Protein AF-A0A1I8F3T2-F1 (afdb_monomer)

pLDDT: mean 71.95, std 17.11, range [24.33, 94.38]

Structure (mmCIF, N/CA/C/O backbone):
data_AF-A0A1I8F3T2-F1
#
_entry.id   AF-A0A1I8F3T2-F1
#
loop_
_atom_site.group_PDB
_atom_site.id
_atom_site.type_symbol
_atom_site.label_atom_id
_atom_site.label_alt_id
_atom_site.label_comp_id
_atom_site.label_asym_id
_atom_site.label_entity_id
_atom_site.label_seq_id
_atom_site.pdbx_PDB_ins_code
_atom_site.Cartn_x
_atom_site.Cartn_y
_atom_site.Cartn_z
_atom_site.occupancy
_atom_site.B_iso_or_equiv
_atom_site.auth_seq_id
_atom_site.auth_comp_id
_atom_site.auth_asym_id
_atom_site.auth_atom_id
_atom_site.pdbx_PDB_model_num
ATOM 1 N N . MET A 1 1 ? 0.927 20.988 6.258 1.00 30.50 1 MET A N 1
ATOM 2 C CA . MET A 1 1 ? 2.110 20.516 5.510 1.00 30.50 1 MET A CA 1
ATOM 3 C C . MET A 1 1 ? 3.241 20.325 6.501 1.00 30.50 1 MET A C 1
ATOM 5 O O . MET A 1 1 ? 3.658 21.309 7.096 1.00 30.50 1 MET A O 1
ATOM 9 N N . MET A 1 2 ? 3.681 19.088 6.739 1.00 29.77 2 MET A N 1
ATOM 10 C CA . MET A 1 2 ? 4.913 18.841 7.492 1.00 29.77 2 MET A CA 1
ATOM 11 C C . MET A 1 2 ? 6.072 18.813 6.495 1.00 29.77 2 MET A C 1
ATOM 13 O O . MET A 1 2 ? 6.137 17.926 5.651 1.00 29.77 2 MET A O 1
ATOM 17 N N . SER A 1 3 ? 6.959 19.803 6.562 1.00 29.19 3 SER A N 1
ATOM 18 C CA . SER A 1 3 ? 8.202 19.815 5.790 1.00 29.19 3 SER A CA 1
ATOM 19 C C . SER A 1 3 ? 9.204 18.874 6.456 1.00 29.19 3 SER A C 1
ATOM 21 O O . SER A 1 3 ? 9.852 19.240 7.439 1.00 29.19 3 SER A O 1
ATOM 23 N N . TYR A 1 4 ? 9.311 17.646 5.957 1.00 44.00 4 TYR A N 1
ATOM 24 C CA . TYR A 1 4 ? 10.310 16.702 6.444 1.00 44.00 4 TYR A CA 1
ATOM 25 C C . TYR A 1 4 ? 11.671 17.035 5.826 1.00 44.00 4 TYR A C 1
ATOM 27 O O . TYR A 1 4 ? 11.832 16.983 4.609 1.00 44.00 4 TYR A O 1
ATOM 35 N N . ASN A 1 5 ? 12.653 17.378 6.665 1.00 33.34 5 ASN A N 1
ATOM 36 C CA . ASN A 1 5 ? 14.039 17.526 6.224 1.00 33.34 5 ASN A CA 1
ATOM 37 C C . ASN A 1 5 ? 14.576 16.149 5.817 1.00 33.34 5 ASN A C 1
ATOM 39 O O . ASN A 1 5 ? 14.689 15.250 6.649 1.00 33.34 5 ASN A O 1
ATOM 43 N N . ILE A 1 6 ? 14.877 15.995 4.529 1.00 37.78 6 ILE A N 1
ATOM 44 C CA . ILE A 1 6 ? 15.372 14.758 3.926 1.00 37.78 6 ILE A CA 1
ATOM 45 C C . ILE A 1 6 ? 16.873 14.927 3.692 1.00 37.78 6 ILE A C 1
ATOM 47 O O . ILE A 1 6 ? 17.286 15.738 2.864 1.00 37.78 6 ILE A O 1
ATOM 51 N N . GLU A 1 7 ? 17.693 14.169 4.418 1.00 33.91 7 GLU A N 1
ATOM 52 C CA . GLU A 1 7 ? 19.134 14.115 4.161 1.00 33.91 7 GLU A CA 1
ATOM 53 C C . GLU A 1 7 ? 19.408 13.443 2.808 1.00 33.91 7 GLU A C 1
ATOM 55 O O . GLU A 1 7 ? 18.828 12.407 2.471 1.00 33.91 7 GLU A O 1
ATOM 60 N N . ALA A 1 8 ? 20.301 14.039 2.016 1.00 28.94 8 ALA A N 1
ATOM 61 C CA . ALA A 1 8 ? 20.692 13.493 0.725 1.00 28.94 8 ALA A CA 1
ATOM 62 C C . ALA A 1 8 ? 21.594 12.261 0.911 1.00 28.94 8 ALA A C 1
ATOM 64 O O . ALA A 1 8 ? 22.648 12.337 1.544 1.00 28.94 8 ALA A O 1
ATOM 65 N N . ALA A 1 9 ? 21.202 11.131 0.320 1.00 37.97 9 ALA A N 1
ATOM 66 C CA . ALA A 1 9 ? 22.041 9.938 0.280 1.00 37.97 9 ALA A CA 1
ATOM 67 C C . ALA A 1 9 ? 23.307 10.182 -0.576 1.00 37.97 9 ALA A C 1
ATOM 69 O O . ALA A 1 9 ? 23.238 10.897 -1.581 1.00 37.97 9 ALA A O 1
ATOM 70 N N . PRO A 1 10 ? 24.463 9.590 -0.220 1.00 31.69 10 PRO A N 1
ATOM 71 C CA . PRO A 1 10 ? 25.711 9.812 -0.942 1.00 31.69 10 PRO A CA 1
ATOM 72 C C . PRO A 1 10 ? 25.637 9.280 -2.378 1.00 31.69 10 PRO A C 1
ATOM 74 O O . PRO A 1 10 ? 25.272 8.128 -2.620 1.00 31.69 10 PRO A O 1
ATOM 77 N N . VAL A 1 11 ? 26.034 10.120 -3.336 1.00 30.03 11 VAL A N 1
ATOM 78 C CA . VAL A 1 11 ? 26.121 9.755 -4.754 1.00 30.03 11 VAL A CA 1
ATOM 79 C C . VAL A 1 11 ? 27.242 8.735 -4.950 1.00 30.03 11 VAL A C 1
ATOM 81 O O . VAL A 1 11 ? 28.426 9.070 -4.903 1.00 30.03 11 VAL A O 1
ATOM 84 N N . SER A 1 12 ? 26.873 7.484 -5.215 1.00 32.28 12 SER A N 1
ATOM 85 C CA . SER A 1 12 ? 27.817 6.465 -5.670 1.00 32.28 12 SER A CA 1
ATOM 86 C C . SER A 1 12 ? 28.303 6.802 -7.078 1.00 32.28 12 SER A C 1
ATOM 88 O O . SER A 1 12 ? 27.542 6.708 -8.042 1.00 32.28 12 SER A O 1
ATOM 90 N N . LEU A 1 13 ? 29.583 7.159 -7.205 1.00 29.80 13 LEU A N 1
ATOM 91 C CA . LEU A 1 13 ? 30.260 7.321 -8.492 1.00 29.80 13 LEU A CA 1
ATOM 92 C C . LEU A 1 13 ? 30.358 5.963 -9.205 1.00 29.80 13 LEU A C 1
ATOM 94 O O . LEU A 1 13 ? 31.322 5.215 -9.035 1.00 29.80 13 LEU A O 1
ATOM 98 N N . LEU A 1 14 ? 29.346 5.647 -10.016 1.00 34.41 14 LEU A N 1
ATOM 99 C CA . LEU A 1 14 ? 29.395 4.558 -10.987 1.00 34.41 14 LEU A CA 1
ATOM 100 C C . LEU A 1 14 ? 30.423 4.909 -12.063 1.00 34.41 14 LEU A C 1
ATOM 102 O O . LEU A 1 14 ? 30.136 5.617 -13.027 1.00 34.41 14 LEU A O 1
ATOM 106 N N . LEU A 1 15 ? 31.638 4.405 -11.871 1.00 30.75 15 LEU A N 1
ATOM 107 C CA . LEU A 1 15 ? 32.745 4.547 -12.804 1.00 30.75 15 LEU A CA 1
ATOM 108 C C . LEU A 1 15 ? 32.449 3.673 -14.035 1.00 30.75 15 LEU A C 1
ATOM 110 O O . LEU A 1 15 ? 32.841 2.507 -14.094 1.00 30.75 15 LEU A O 1
ATOM 114 N N . LYS A 1 16 ? 31.685 4.224 -14.992 1.00 37.03 16 LYS A N 1
ATOM 115 C CA . LYS A 1 16 ? 31.392 3.576 -16.276 1.00 37.03 16 LYS A CA 1
ATOM 116 C C . LYS A 1 16 ? 32.714 3.292 -16.989 1.00 37.03 16 LYS A C 1
ATOM 118 O O . LYS A 1 16 ? 33.385 4.210 -17.453 1.00 37.03 16 LYS A O 1
ATOM 123 N N . HIS A 1 17 ? 33.088 2.018 -17.073 1.00 39.09 17 HIS A N 1
ATOM 124 C CA . HIS A 1 17 ? 34.163 1.589 -17.955 1.00 39.09 17 HIS A CA 1
ATOM 125 C C . HIS A 1 17 ? 33.608 1.563 -19.375 1.00 39.09 17 HIS A C 1
ATOM 127 O O . HIS A 1 17 ? 33.070 0.543 -19.806 1.00 39.09 17 HIS A O 1
ATOM 133 N N . ASP A 1 18 ? 33.747 2.672 -20.096 1.00 45.06 18 ASP A N 1
ATOM 134 C CA . ASP A 1 18 ? 33.332 2.720 -21.492 1.00 45.06 18 ASP A CA 1
ATOM 135 C C . ASP A 1 18 ? 34.168 1.724 -22.309 1.00 45.06 18 ASP A C 1
ATOM 137 O O . ASP A 1 18 ? 35.405 1.750 -22.296 1.00 45.06 18 ASP A O 1
ATOM 141 N N . ALA A 1 19 ? 33.487 0.743 -22.896 1.00 46.72 19 ALA A N 1
ATOM 142 C CA . ALA A 1 19 ? 34.113 -0.358 -23.621 1.00 46.72 19 ALA A CA 1
ATOM 143 C C . ALA A 1 19 ? 34.176 -0.085 -25.125 1.00 46.72 19 ALA A C 1
ATOM 145 O O . ALA A 1 19 ? 34.980 -0.715 -25.811 1.00 46.72 19 ALA A O 1
ATOM 146 N N . ASP A 1 20 ? 33.368 0.853 -25.628 1.00 57.38 20 ASP A N 1
ATOM 147 C CA . ASP A 1 20 ? 33.432 1.283 -27.015 1.00 57.38 20 ASP A CA 1
ATOM 148 C C . ASP A 1 20 ? 34.204 2.599 -27.131 1.00 57.38 20 ASP A C 1
ATOM 150 O O . ASP A 1 20 ? 33.975 3.558 -26.400 1.00 57.38 20 ASP A O 1
ATOM 154 N N . ARG A 1 21 ? 35.165 2.637 -28.053 1.00 61.03 21 ARG A N 1
ATOM 155 C CA . ARG A 1 21 ? 36.040 3.794 -28.278 1.00 61.03 21 ARG A CA 1
ATOM 156 C C . ARG A 1 21 ? 35.775 4.479 -29.615 1.00 61.03 21 ARG A C 1
ATOM 158 O O . ARG A 1 21 ? 36.643 5.214 -30.072 1.00 61.03 21 ARG A O 1
ATOM 165 N N . ASN A 1 22 ? 34.647 4.190 -30.275 1.00 69.94 22 ASN A N 1
ATOM 166 C CA . ASN A 1 22 ? 34.328 4.651 -31.635 1.00 69.94 22 ASN A CA 1
ATOM 167 C C . ASN A 1 22 ? 35.546 4.554 -32.585 1.00 69.94 22 ASN A C 1
ATOM 169 O O . ASN A 1 22 ? 35.991 5.525 -33.199 1.00 69.94 22 ASN A O 1
ATOM 173 N N . PHE A 1 23 ? 36.172 3.373 -32.606 1.00 74.69 23 PHE A N 1
ATOM 174 C CA . PHE A 1 23 ? 37.331 3.042 -33.444 1.00 74.69 23 PHE A CA 1
ATOM 175 C C . PHE A 1 23 ? 38.596 3.908 -33.258 1.00 74.69 23 PHE A C 1
ATOM 177 O O . PHE A 1 23 ? 39.483 3.882 -34.115 1.00 74.69 23 PHE A O 1
ATOM 184 N N . GLN A 1 24 ? 38.750 4.635 -32.142 1.00 68.19 24 GLN A N 1
ATOM 185 C CA . GLN A 1 24 ? 39.947 5.452 -31.862 1.00 68.19 24 GLN A CA 1
ATOM 186 C C . GLN A 1 24 ? 41.264 4.652 -31.868 1.00 68.19 24 GLN A C 1
ATOM 188 O O . GLN A 1 24 ? 42.308 5.188 -32.234 1.00 68.19 24 GLN A O 1
ATOM 193 N N . ASP A 1 25 ? 41.238 3.365 -31.508 1.00 71.81 25 ASP A N 1
ATOM 194 C CA . ASP A 1 25 ? 42.408 2.478 -31.505 1.00 71.81 25 ASP A CA 1
ATOM 195 C C . ASP A 1 25 ? 42.660 1.766 -32.850 1.00 71.81 25 ASP A C 1
ATOM 197 O O . ASP A 1 25 ? 43.536 0.907 -32.931 1.00 71.81 25 ASP A O 1
ATOM 201 N N . ARG A 1 26 ? 41.960 2.142 -33.935 1.00 70.44 26 ARG A N 1
ATOM 202 C CA . ARG A 1 26 ? 42.141 1.559 -35.285 1.00 70.44 26 ARG A CA 1
ATOM 203 C C . ARG A 1 26 ? 43.595 1.539 -35.771 1.00 70.44 26 ARG A C 1
ATOM 205 O O . ARG A 1 26 ? 43.996 0.617 -36.477 1.00 70.44 26 ARG A O 1
ATOM 212 N N . SER A 1 27 ? 44.403 2.510 -35.345 1.00 67.06 27 SER A N 1
ATOM 213 C CA . SER A 1 27 ? 45.835 2.614 -35.654 1.00 67.06 27 SER A CA 1
ATOM 214 C C . SER A 1 27 ? 46.703 1.508 -35.037 1.00 67.06 27 SER A C 1
ATOM 216 O O . SER A 1 27 ? 47.839 1.332 -35.470 1.00 67.06 27 SER A O 1
ATOM 218 N N . ALA A 1 28 ? 46.195 0.733 -34.072 1.00 66.94 28 ALA A N 1
ATOM 219 C CA . ALA A 1 28 ? 46.887 -0.433 -33.522 1.00 66.94 28 ALA A CA 1
ATOM 220 C C . ALA A 1 28 ? 46.817 -1.668 -34.445 1.00 66.94 28 ALA A C 1
ATOM 222 O O . ALA A 1 28 ? 47.635 -2.578 -34.322 1.00 66.94 28 ALA A O 1
ATOM 223 N N . TYR A 1 29 ? 45.872 -1.703 -35.392 1.00 66.56 29 TYR A N 1
ATOM 224 C CA . TYR A 1 29 ? 45.567 -2.876 -36.220 1.00 66.56 29 TYR A CA 1
ATOM 225 C C . TYR A 1 29 ? 46.053 -2.724 -37.673 1.00 66.56 29 TYR A C 1
ATOM 227 O O . TYR A 1 29 ? 45.332 -3.030 -38.626 1.00 66.56 29 TYR A O 1
ATOM 235 N N . VAL A 1 30 ? 47.295 -2.262 -37.866 1.00 59.56 30 VAL A N 1
ATOM 236 C CA . VAL A 1 30 ? 47.904 -2.066 -39.198 1.00 59.56 30 VAL A CA 1
ATOM 237 C C . VAL A 1 30 ? 48.239 -3.413 -39.850 1.00 59.56 30 VAL A C 1
ATOM 239 O O . VAL A 1 30 ? 49.379 -3.875 -39.823 1.00 59.56 30 VAL A O 1
ATOM 242 N N . VAL A 1 31 ? 47.242 -4.054 -40.469 1.00 56.03 31 VAL A N 1
ATOM 243 C CA . VAL A 1 31 ? 47.400 -5.377 -41.098 1.00 56.03 31 VAL A CA 1
ATOM 244 C C . VAL A 1 31 ? 47.174 -5.339 -42.614 1.00 56.03 31 VAL A C 1
ATOM 246 O O . VAL A 1 31 ? 46.266 -5.952 -43.165 1.00 56.03 31 VAL A O 1
ATOM 249 N N . GLY A 1 32 ? 48.043 -4.602 -43.312 1.00 53.12 32 GLY A N 1
ATOM 250 C CA . GLY A 1 32 ? 48.272 -4.727 -44.762 1.00 53.12 32 GLY A CA 1
ATOM 251 C C . GLY A 1 32 ? 47.170 -4.245 -45.719 1.00 53.12 32 GLY A C 1
ATOM 252 O O . GLY A 1 32 ? 47.426 -4.194 -46.920 1.00 53.12 32 GLY A O 1
ATOM 253 N N . VAL A 1 33 ? 45.980 -3.877 -45.233 1.00 61.19 33 VAL A N 1
ATOM 254 C CA . VAL A 1 33 ? 44.859 -3.391 -46.058 1.00 61.19 33 VAL A CA 1
ATOM 255 C C . VAL A 1 33 ? 44.286 -2.104 -45.455 1.00 61.19 33 VAL A C 1
ATOM 257 O O . VAL A 1 33 ? 43.403 -2.147 -44.604 1.00 61.19 33 VAL A O 1
ATOM 260 N N . ALA A 1 34 ? 44.800 -0.949 -45.894 1.00 67.12 34 ALA A N 1
ATOM 261 C CA . ALA A 1 34 ? 44.433 0.366 -45.347 1.00 67.12 34 ALA A CA 1
ATOM 262 C C . ALA A 1 34 ? 42.936 0.702 -45.484 1.00 67.12 34 ALA A C 1
ATOM 264 O O . ALA A 1 34 ? 42.364 1.307 -44.582 1.00 67.12 34 ALA A O 1
ATOM 265 N N . LYS A 1 35 ? 42.300 0.219 -46.560 1.00 79.06 35 LYS A N 1
ATOM 266 C CA . LYS A 1 35 ? 40.894 0.464 -46.902 1.00 79.06 35 LYS A CA 1
ATOM 267 C C . LYS A 1 35 ? 39.925 0.298 -45.717 1.00 79.06 35 LYS A C 1
ATOM 269 O O . LYS A 1 35 ? 39.103 1.173 -45.485 1.00 79.06 35 LYS A O 1
ATOM 274 N N . TYR A 1 36 ? 40.023 -0.789 -44.947 1.00 78.81 36 TYR A N 1
ATOM 275 C CA . TYR A 1 36 ? 39.078 -1.039 -43.846 1.00 78.81 36 TYR A CA 1
ATOM 276 C C . TYR A 1 36 ? 39.251 -0.061 -42.669 1.00 78.81 36 TYR A C 1
ATOM 278 O O . TYR A 1 36 ? 38.306 0.171 -41.924 1.00 78.81 36 TYR A O 1
ATOM 286 N N . MET A 1 37 ? 40.438 0.542 -42.504 1.00 76.12 37 MET A N 1
ATOM 287 C CA . MET A 1 37 ? 40.661 1.594 -41.502 1.00 76.12 37 MET A CA 1
ATOM 288 C C . MET A 1 37 ? 40.066 2.937 -41.942 1.00 76.12 37 MET A C 1
ATOM 290 O O . MET A 1 37 ? 39.639 3.710 -41.089 1.00 76.12 37 MET A O 1
ATOM 294 N N . GLU A 1 38 ? 40.038 3.208 -43.250 1.00 77.88 38 GLU A N 1
ATOM 295 C CA . GLU A 1 38 ? 39.364 4.372 -43.840 1.00 77.88 38 GLU A CA 1
ATOM 296 C C . GLU A 1 38 ? 37.838 4.206 -43.754 1.00 77.88 38 GLU A C 1
ATOM 298 O O . GLU A 1 38 ? 37.161 5.105 -43.266 1.00 77.88 38 GLU A O 1
ATOM 303 N N . GLU A 1 39 ? 37.302 3.024 -44.085 1.00 77.50 39 GLU A N 1
ATOM 304 C CA . GLU A 1 39 ? 35.877 2.695 -43.891 1.00 77.50 39 GLU A CA 1
ATOM 305 C C . GLU A 1 39 ? 35.458 2.818 -42.411 1.00 77.50 39 GLU A C 1
ATOM 307 O O . GLU A 1 39 ? 34.447 3.451 -42.110 1.00 77.50 39 GLU A O 1
ATOM 312 N N . ALA A 1 40 ? 36.268 2.312 -41.469 1.00 78.81 40 ALA A N 1
ATOM 313 C CA . ALA A 1 40 ? 36.036 2.498 -40.032 1.00 78.81 40 ALA A CA 1
ATOM 314 C C . ALA A 1 40 ? 36.123 3.973 -39.589 1.00 78.81 40 ALA A C 1
ATOM 316 O O . ALA A 1 40 ? 35.465 4.369 -38.628 1.00 78.81 40 ALA A O 1
ATOM 317 N N . ALA A 1 41 ? 36.932 4.796 -40.266 1.00 78.62 41 ALA A N 1
ATOM 318 C CA . ALA A 1 41 ? 37.049 6.221 -39.972 1.00 78.62 41 ALA A CA 1
ATOM 319 C C . ALA A 1 41 ? 35.801 6.997 -40.404 1.00 78.62 41 ALA A C 1
ATOM 321 O O . ALA A 1 41 ? 35.247 7.732 -39.590 1.00 78.62 41 ALA A O 1
ATOM 322 N N . SER A 1 42 ? 35.324 6.777 -41.631 1.00 77.62 42 SER A N 1
ATOM 323 C CA . SER A 1 42 ? 34.076 7.374 -42.116 1.00 77.62 42 SER A CA 1
ATOM 324 C C . SER A 1 42 ? 32.860 6.869 -41.334 1.00 77.62 42 SER A C 1
ATOM 326 O O . SER A 1 42 ? 31.957 7.644 -41.038 1.00 77.62 42 SER A O 1
ATOM 328 N N . HIS A 1 43 ? 32.842 5.598 -40.917 1.00 78.12 43 HIS A N 1
ATOM 329 C CA . HIS A 1 43 ? 31.782 5.079 -40.047 1.00 78.12 43 HIS A CA 1
ATOM 330 C C . HIS A 1 43 ? 31.769 5.771 -38.672 1.00 78.12 43 HIS A C 1
ATOM 332 O O . HIS A 1 43 ? 30.697 6.086 -38.152 1.00 78.12 43 HIS A O 1
ATOM 338 N N . ALA A 1 44 ? 32.942 6.037 -38.086 1.00 77.88 44 ALA A N 1
ATOM 339 C CA . ALA A 1 44 ? 33.048 6.769 -36.823 1.00 77.88 44 ALA A CA 1
ATOM 340 C C . ALA A 1 44 ? 32.496 8.199 -36.940 1.00 77.88 44 ALA A C 1
ATOM 342 O O . ALA A 1 44 ? 31.747 8.635 -36.071 1.00 77.88 44 ALA A O 1
ATOM 343 N N . GLU A 1 45 ? 32.824 8.891 -38.034 1.00 76.94 45 GLU A N 1
ATOM 344 C CA . GLU A 1 45 ? 32.360 10.248 -38.353 1.00 76.94 45 GLU A CA 1
ATOM 345 C C . GLU A 1 45 ? 30.836 10.306 -38.555 1.00 76.94 45 GLU A C 1
ATOM 347 O O . GLU A 1 45 ? 30.161 11.113 -37.918 1.00 76.94 45 GLU A O 1
ATOM 352 N N . MET A 1 46 ? 30.266 9.374 -39.327 1.00 78.12 46 MET A N 1
ATOM 353 C CA . MET A 1 46 ? 28.809 9.239 -39.480 1.00 78.12 46 MET A CA 1
ATOM 354 C C . MET A 1 46 ? 28.105 8.920 -38.151 1.00 78.12 46 MET A C 1
ATOM 356 O O . MET A 1 46 ? 26.977 9.355 -37.930 1.00 78.12 46 MET A O 1
ATOM 360 N N . THR A 1 47 ? 28.765 8.193 -37.245 1.00 79.56 47 THR A N 1
ATOM 361 C CA . THR A 1 47 ? 28.220 7.896 -35.909 1.00 79.56 47 THR A CA 1
ATOM 362 C C . THR A 1 47 ? 28.179 9.147 -35.024 1.00 79.56 47 THR A C 1
ATOM 364 O O . THR A 1 47 ? 27.225 9.314 -34.270 1.00 79.56 47 THR A O 1
ATOM 367 N N . GLU A 1 48 ? 29.161 10.051 -35.122 1.00 79.56 48 GLU A N 1
ATOM 368 C CA . GLU A 1 48 ? 29.100 11.346 -34.423 1.00 79.56 48 GLU A CA 1
ATOM 369 C C . GLU A 1 48 ? 28.031 12.272 -35.032 1.00 79.56 48 GLU A C 1
ATOM 371 O O . GLU A 1 48 ? 27.279 12.886 -34.280 1.00 79.56 48 GLU A O 1
ATOM 376 N N . LEU A 1 49 ? 27.864 12.297 -36.363 1.00 79.75 49 LEU A N 1
ATOM 377 C CA . LEU A 1 49 ? 26.774 13.045 -37.014 1.00 79.75 49 LEU A CA 1
ATOM 378 C C . LEU A 1 49 ? 25.381 12.566 -36.570 1.00 79.75 49 LEU A C 1
ATOM 380 O O . LEU A 1 49 ? 24.485 13.383 -36.374 1.00 79.75 49 LEU A O 1
ATOM 384 N N . LEU A 1 50 ? 25.187 11.257 -36.366 1.00 80.25 50 LEU A N 1
ATOM 385 C CA . LEU A 1 50 ? 23.931 10.727 -35.820 1.00 80.25 50 LEU A CA 1
ATOM 386 C C . LEU A 1 50 ? 23.684 11.176 -34.371 1.00 80.25 50 LEU A C 1
ATOM 388 O O . LEU A 1 50 ? 22.541 11.467 -34.024 1.00 80.25 50 LEU A O 1
ATOM 392 N N . LYS A 1 51 ? 24.728 11.282 -33.537 1.00 80.25 51 LYS A N 1
ATOM 393 C CA . LYS A 1 51 ? 24.600 11.832 -32.175 1.00 80.25 51 LYS A CA 1
ATOM 394 C C . LYS A 1 51 ? 24.260 13.321 -32.196 1.00 80.25 51 LYS A C 1
ATOM 396 O O . LYS A 1 51 ? 23.375 13.737 -31.460 1.00 80.25 51 LYS A O 1
ATOM 401 N N . GLU A 1 52 ? 24.912 14.110 -33.052 1.00 82.06 52 GLU A N 1
ATOM 402 C CA . GLU A 1 52 ? 24.603 15.540 -33.202 1.00 82.06 52 GLU A CA 1
ATOM 403 C C . GLU A 1 52 ? 23.155 15.740 -33.694 1.00 82.06 52 GLU A C 1
ATOM 405 O O . GLU A 1 52 ? 22.420 16.580 -33.174 1.00 82.06 52 GLU A O 1
ATOM 410 N N . GLY A 1 53 ? 22.696 14.902 -34.630 1.00 82.50 53 GLY A N 1
ATOM 411 C CA . GLY A 1 53 ? 21.303 14.875 -35.079 1.00 82.50 53 GLY A CA 1
ATOM 412 C C . GLY A 1 53 ? 20.308 14.549 -33.959 1.00 82.50 53 GLY A C 1
ATOM 413 O O . GLY A 1 53 ? 19.270 15.204 -33.858 1.00 82.50 53 GLY A O 1
ATOM 414 N N . GLU A 1 54 ? 20.637 13.591 -33.089 1.00 80.00 54 GLU A N 1
ATOM 415 C CA . GLU A 1 54 ? 19.845 13.259 -31.897 1.00 80.00 54 GLU A CA 1
ATOM 416 C C . GLU A 1 54 ? 19.800 14.431 -30.898 1.00 80.00 54 GLU A C 1
ATOM 418 O O . GLU A 1 54 ? 18.734 14.745 -30.374 1.00 80.00 54 GLU A O 1
ATOM 423 N N . GLU A 1 55 ? 20.905 15.158 -30.685 1.00 83.44 55 GLU A N 1
ATOM 424 C CA . GLU A 1 55 ? 20.915 16.367 -29.843 1.00 83.44 55 GLU A CA 1
ATOM 425 C C . GLU A 1 55 ? 19.978 17.464 -30.385 1.00 83.44 55 GLU A C 1
ATOM 427 O O . GLU A 1 55 ? 19.257 18.104 -29.609 1.00 83.44 55 GLU A O 1
ATOM 432 N N . TYR A 1 56 ? 19.910 17.654 -31.710 1.00 84.19 56 TYR A N 1
ATOM 433 C CA . TYR A 1 56 ? 18.923 18.552 -32.320 1.00 84.19 56 TYR A CA 1
ATOM 434 C C . TYR A 1 56 ? 17.487 18.009 -32.236 1.00 84.19 56 TYR A C 1
ATOM 436 O O . TYR A 1 56 ? 16.561 18.803 -32.054 1.00 84.19 56 TYR A O 1
ATOM 444 N N . ALA A 1 57 ? 17.275 16.691 -32.316 1.00 81.75 57 ALA A N 1
ATOM 445 C CA . ALA A 1 57 ? 15.958 16.082 -32.120 1.00 81.75 57 ALA A CA 1
ATOM 446 C C . ALA A 1 57 ? 15.444 16.314 -30.687 1.00 81.75 57 ALA A C 1
ATOM 448 O O . ALA A 1 57 ? 14.329 16.813 -30.516 1.00 81.75 57 ALA A O 1
ATOM 449 N N . VAL A 1 58 ? 16.291 16.094 -29.670 1.00 81.94 58 VAL A N 1
ATOM 450 C CA . VAL A 1 58 ? 16.009 16.463 -28.271 1.00 81.94 58 VAL A CA 1
ATOM 451 C C . VAL A 1 58 ? 15.697 17.958 -28.172 1.00 81.94 58 VAL A C 1
ATOM 453 O O . VAL A 1 58 ? 14.694 18.344 -27.572 1.00 81.94 58 VAL A O 1
ATOM 456 N N . MET A 1 59 ? 16.518 18.824 -28.774 1.00 84.94 59 MET A N 1
ATOM 457 C CA . MET A 1 59 ? 16.313 20.275 -28.725 1.00 84.94 59 MET A CA 1
ATOM 458 C C . MET A 1 59 ? 14.942 20.685 -29.280 1.00 84.94 59 MET A C 1
ATOM 460 O O . MET A 1 59 ? 14.284 21.525 -28.674 1.00 84.94 59 MET A O 1
ATOM 464 N N . LEU A 1 60 ? 14.519 20.119 -30.414 1.00 86.19 60 LEU A N 1
ATOM 465 C CA . LEU A 1 60 ? 13.232 20.434 -31.039 1.00 86.19 60 LEU A CA 1
ATOM 466 C C . LEU A 1 60 ? 12.058 19.873 -30.233 1.00 86.19 60 LEU A C 1
ATOM 468 O O . LEU A 1 60 ? 11.089 20.587 -29.992 1.00 86.19 60 LEU A O 1
ATOM 472 N N . TYR A 1 61 ? 12.159 18.622 -29.783 1.00 82.75 61 TYR A N 1
ATOM 473 C CA . TYR A 1 61 ? 11.113 17.954 -29.009 1.00 82.75 61 TYR A CA 1
ATOM 474 C C . TYR A 1 61 ? 10.844 18.630 -27.656 1.00 82.75 61 TYR A C 1
ATOM 476 O O . TYR A 1 61 ? 9.708 18.701 -27.199 1.00 82.75 61 TYR A O 1
ATOM 484 N N . THR A 1 62 ? 11.892 19.164 -27.026 1.00 82.56 62 THR A N 1
ATOM 485 C CA . THR A 1 62 ? 11.818 19.831 -25.714 1.00 82.56 62 THR A CA 1
ATOM 486 C C . THR A 1 62 ? 11.566 21.344 -25.811 1.00 82.56 62 THR A C 1
ATOM 488 O O . THR A 1 62 ? 11.580 22.057 -24.802 1.00 82.56 62 THR A O 1
ATOM 491 N N . TRP A 1 63 ? 11.313 21.862 -27.019 1.00 84.44 63 TRP A N 1
ATOM 492 C CA . TRP A 1 63 ? 11.131 23.290 -27.277 1.00 84.44 63 TRP A CA 1
ATOM 493 C C . TRP A 1 63 ? 9.727 23.786 -26.906 1.00 84.44 63 TRP A C 1
ATOM 495 O O . TRP A 1 63 ? 8.831 23.886 -27.745 1.00 84.44 63 TRP A O 1
ATOM 505 N N . ARG A 1 64 ? 9.542 24.223 -25.657 1.00 83.81 64 ARG A N 1
ATOM 506 C CA . ARG A 1 64 ? 8.341 24.982 -25.265 1.00 83.81 64 ARG A CA 1
ATOM 507 C C . ARG A 1 64 ? 8.435 26.456 -25.684 1.00 83.81 64 ARG A C 1
ATOM 509 O O . ARG A 1 64 ? 9.498 27.076 -25.676 1.00 83.81 64 ARG A O 1
ATOM 516 N N . SER A 1 65 ? 7.297 27.045 -26.051 1.00 85.38 65 SER A N 1
ATOM 517 C CA . SER A 1 65 ? 7.243 28.393 -26.634 1.00 85.38 65 SER A CA 1
ATOM 518 C C . SER A 1 65 ? 7.559 29.525 -25.640 1.00 85.38 65 SER A C 1
ATOM 520 O O . SER A 1 65 ? 6.691 29.990 -24.898 1.00 85.38 65 SER A O 1
ATOM 522 N N . CYS A 1 66 ? 8.788 30.055 -25.692 1.00 83.75 66 CYS A N 1
ATOM 523 C CA . CYS A 1 66 ? 9.193 31.242 -24.926 1.00 83.75 66 CYS A CA 1
ATOM 524 C C . CYS A 1 66 ? 8.328 32.477 -25.241 1.00 83.75 66 CYS A C 1
ATOM 526 O O . CYS A 1 66 ? 8.105 33.314 -24.369 1.00 83.75 66 CYS A O 1
ATOM 528 N N . SER A 1 67 ? 7.803 32.597 -26.467 1.00 83.69 67 SER A N 1
ATOM 529 C CA . SER A 1 67 ? 6.996 33.753 -26.881 1.00 83.69 67 SER A CA 1
ATOM 530 C C . SER A 1 67 ? 5.626 33.817 -26.198 1.00 83.69 67 SER A C 1
ATOM 532 O O . SER A 1 67 ? 5.088 34.912 -26.053 1.00 83.69 67 SER A O 1
ATOM 534 N N . ARG A 1 68 ? 5.087 32.683 -25.717 1.00 84.50 68 ARG A N 1
ATOM 535 C CA . ARG A 1 68 ? 3.871 32.645 -24.879 1.00 84.50 68 ARG A CA 1
ATOM 536 C C . ARG A 1 68 ? 4.118 33.173 -23.455 1.00 84.50 68 ARG A C 1
ATOM 538 O O . ARG A 1 68 ? 3.180 33.660 -22.833 1.00 84.50 68 ARG A O 1
ATOM 545 N N . ALA A 1 69 ? 5.354 33.104 -22.950 1.00 83.00 69 ALA A N 1
ATOM 546 C CA . ALA A 1 69 ? 5.734 33.622 -21.629 1.00 83.00 69 ALA A CA 1
ATOM 547 C C . ALA A 1 69 ? 6.174 35.101 -21.650 1.00 83.00 69 ALA A C 1
ATOM 549 O O . ALA A 1 69 ? 6.157 35.767 -20.614 1.00 83.00 69 ALA A O 1
ATOM 550 N N . LEU A 1 70 ? 6.572 35.625 -22.814 1.00 84.56 70 LEU A N 1
ATOM 551 C CA . LEU A 1 70 ? 6.993 37.018 -22.968 1.00 84.56 70 LEU A CA 1
ATOM 552 C C . LEU A 1 70 ? 5.786 37.981 -23.002 1.00 84.56 70 LEU A C 1
ATOM 554 O O . LEU A 1 70 ? 4.765 37.684 -23.626 1.00 84.56 70 LEU A O 1
ATOM 558 N N . PRO A 1 71 ? 5.884 39.167 -22.370 1.00 83.62 71 PRO A N 1
ATOM 559 C CA . PRO A 1 71 ? 4.790 40.131 -22.338 1.00 83.62 71 PRO A CA 1
ATOM 560 C C . PRO A 1 71 ? 4.542 40.743 -23.724 1.00 83.62 71 PRO A C 1
ATOM 562 O O . PRO A 1 71 ? 5.405 41.409 -24.294 1.00 83.62 71 PRO A O 1
ATOM 565 N N . GLN A 1 72 ? 3.330 40.569 -24.254 1.00 83.88 72 GLN A N 1
ATOM 566 C CA . GLN A 1 72 ? 2.940 41.174 -25.529 1.00 83.88 72 GLN A CA 1
ATOM 567 C C . GLN A 1 72 ? 2.708 42.687 -25.403 1.00 83.88 72 GLN A C 1
ATOM 569 O O . GLN A 1 72 ? 2.054 43.165 -24.471 1.00 83.88 72 GLN A O 1
ATOM 574 N N . ILE A 1 73 ? 3.207 43.436 -26.387 1.00 85.19 73 ILE A N 1
ATOM 575 C CA . ILE A 1 73 ? 3.008 44.885 -26.504 1.00 85.19 73 ILE A CA 1
ATOM 576 C C . ILE A 1 73 ? 1.583 45.149 -26.997 1.00 85.19 73 ILE A C 1
ATOM 578 O O . ILE A 1 73 ? 1.205 44.701 -28.078 1.00 85.19 73 ILE A O 1
ATOM 582 N N . ARG A 1 74 ? 0.791 45.882 -26.209 1.00 82.00 74 ARG A N 1
ATOM 583 C CA . ARG A 1 74 ? -0.638 46.121 -26.492 1.00 82.00 74 ARG A CA 1
ATOM 584 C C . ARG A 1 74 ? -0.890 47.361 -27.348 1.00 82.00 74 ARG A C 1
ATOM 586 O O . ARG A 1 74 ? -1.910 47.438 -28.025 1.00 82.00 74 ARG A O 1
ATOM 593 N N . SER A 1 75 ? 0.014 48.335 -27.310 1.00 82.62 75 SER A N 1
ATOM 594 C CA . SER A 1 75 ? -0.079 49.580 -28.075 1.00 82.62 75 SER A CA 1
ATOM 595 C C . SER A 1 75 ? 1.309 50.170 -28.335 1.00 82.62 75 SER A C 1
ATOM 597 O O . SER A 1 75 ? 2.264 49.912 -27.604 1.00 82.62 75 SER A O 1
ATOM 599 N N . ASN A 1 76 ? 1.437 50.993 -29.379 1.00 79.00 76 ASN A N 1
ATOM 600 C CA . ASN A 1 76 ? 2.708 51.653 -29.698 1.00 79.00 76 ASN A CA 1
ATOM 601 C C . ASN A 1 76 ? 3.128 52.720 -28.672 1.00 79.00 76 ASN A C 1
ATOM 603 O O . ASN A 1 76 ? 4.304 53.065 -28.626 1.00 79.00 76 ASN A O 1
ATOM 607 N N . GLU A 1 77 ? 2.191 53.194 -27.849 1.00 81.56 77 GLU A N 1
ATOM 608 C CA . GLU A 1 77 ? 2.386 54.210 -26.803 1.00 81.56 77 GLU A CA 1
ATOM 609 C C . GLU A 1 77 ? 2.794 53.607 -25.443 1.00 81.56 77 GLU A C 1
ATOM 611 O O . GLU A 1 77 ? 2.942 54.321 -24.453 1.00 81.56 77 GLU A O 1
ATOM 616 N N . GLN A 1 78 ? 2.966 52.284 -25.368 1.00 80.94 78 GLN A N 1
ATOM 617 C CA . GLN A 1 78 ? 3.319 51.578 -24.139 1.00 80.94 78 GLN A CA 1
ATOM 618 C C . GLN A 1 78 ? 4.732 51.960 -23.652 1.00 80.94 78 GLN A C 1
ATOM 620 O O . GLN A 1 78 ? 5.727 51.711 -24.330 1.00 80.94 78 GLN A O 1
ATOM 625 N N . SER A 1 79 ? 4.829 52.526 -22.444 1.00 80.56 79 SER A N 1
ATOM 626 C CA . SER A 1 79 ? 6.064 53.124 -21.905 1.00 80.56 79 SER A CA 1
ATOM 627 C C . SER A 1 79 ? 7.240 52.150 -21.769 1.00 80.56 79 SER A C 1
ATOM 629 O O . SER A 1 79 ? 8.373 52.520 -22.065 1.00 80.56 79 SER A O 1
ATOM 631 N N . ASN A 1 80 ? 6.987 50.896 -21.385 1.00 86.62 80 ASN A N 1
ATOM 632 C CA . ASN A 1 80 ? 8.013 49.854 -21.259 1.00 86.62 80 ASN A CA 1
ATOM 633 C C . ASN A 1 80 ? 8.254 49.050 -22.553 1.00 86.62 80 ASN A C 1
ATOM 635 O O . ASN A 1 80 ? 8.902 48.006 -22.519 1.00 86.62 80 ASN A O 1
ATOM 639 N N . LYS A 1 81 ? 7.775 49.522 -23.715 1.00 86.00 81 LYS A N 1
ATOM 640 C CA . LYS A 1 81 ? 7.975 48.852 -25.014 1.00 86.00 81 LYS A CA 1
ATOM 641 C C . LYS A 1 81 ? 9.455 48.618 -25.348 1.00 86.00 81 LYS A C 1
ATOM 643 O O . LYS A 1 81 ? 9.795 47.552 -25.853 1.00 86.00 81 LYS A O 1
ATOM 648 N N . GLY A 1 82 ? 10.325 49.594 -25.070 1.00 84.50 82 GLY A N 1
ATOM 649 C CA . GLY A 1 82 ? 11.770 49.476 -25.315 1.00 84.50 82 GLY A CA 1
ATOM 650 C C . GLY A 1 82 ? 12.412 48.360 -24.487 1.00 84.50 82 GLY A C 1
ATOM 651 O O . GLY A 1 82 ? 13.057 47.478 -25.044 1.00 84.50 82 GLY A O 1
ATOM 652 N N . GLU A 1 83 ? 12.136 48.350 -23.182 1.00 86.44 83 GLU A N 1
ATOM 653 C CA . GLU A 1 83 ? 12.608 47.328 -22.239 1.00 86.44 83 GLU A CA 1
ATOM 654 C C . GLU A 1 83 ? 12.098 45.925 -22.610 1.00 86.44 83 GLU A C 1
ATOM 656 O O . GLU A 1 83 ? 12.871 44.971 -22.631 1.00 86.44 83 GLU A O 1
ATOM 661 N N . ILE A 1 84 ? 10.817 45.792 -22.982 1.00 86.38 84 ILE A N 1
ATOM 662 C CA . ILE A 1 84 ? 10.250 44.513 -23.438 1.00 86.38 84 ILE A CA 1
ATOM 663 C C . ILE A 1 84 ? 10.987 43.996 -24.678 1.00 86.38 84 ILE A C 1
ATOM 665 O O . ILE A 1 84 ? 11.290 42.805 -24.742 1.00 86.38 84 ILE A O 1
ATOM 669 N N . HIS A 1 85 ? 11.295 44.855 -25.656 1.00 86.94 85 HIS A N 1
ATOM 670 C CA . HIS A 1 85 ? 12.058 44.448 -26.837 1.00 86.94 85 HIS A CA 1
ATOM 671 C C . HIS A 1 85 ? 13.494 44.034 -26.488 1.00 86.94 85 HIS A C 1
ATOM 673 O O . HIS A 1 85 ? 13.941 42.989 -26.957 1.00 86.94 85 HIS A O 1
ATOM 679 N N . GLU A 1 86 ? 14.191 44.801 -25.650 1.00 89.38 86 GLU A N 1
ATOM 680 C CA . GLU A 1 86 ? 15.561 44.503 -25.215 1.00 89.38 86 GLU A CA 1
ATOM 681 C C . GLU A 1 86 ? 15.637 43.150 -24.489 1.00 89.38 86 GLU A C 1
ATOM 683 O O . GLU A 1 86 ? 16.389 42.267 -24.904 1.00 89.38 86 GLU A O 1
ATOM 688 N N . ARG A 1 87 ? 14.761 42.925 -23.500 1.00 86.94 87 ARG A N 1
ATOM 689 C CA . ARG A 1 87 ? 14.653 41.643 -22.781 1.00 86.94 87 ARG A CA 1
ATOM 690 C C . ARG A 1 87 ? 14.195 40.491 -23.677 1.00 86.94 87 ARG A C 1
ATOM 692 O O . ARG A 1 87 ? 14.651 39.366 -23.507 1.00 86.94 87 ARG A O 1
ATOM 699 N N . THR A 1 88 ? 13.328 40.749 -24.658 1.00 88.50 88 THR A N 1
ATOM 700 C CA . THR A 1 88 ? 12.920 39.734 -25.648 1.00 88.50 88 THR A CA 1
ATOM 701 C C . THR A 1 88 ? 14.107 39.282 -26.498 1.00 88.50 88 THR A C 1
ATOM 703 O O . THR A 1 88 ? 14.257 38.085 -26.736 1.00 88.50 88 THR A O 1
ATOM 706 N N . VAL A 1 89 ? 14.966 40.209 -26.935 1.00 89.75 89 VAL A N 1
ATOM 707 C CA . VAL A 1 89 ? 16.186 39.868 -27.681 1.00 89.75 89 VAL A CA 1
ATOM 708 C C . VAL A 1 89 ? 17.171 39.120 -26.784 1.00 89.75 89 VAL A C 1
ATOM 710 O O . VAL A 1 89 ? 17.622 38.051 -27.180 1.00 89.75 89 VAL A O 1
ATOM 713 N N . GLU A 1 90 ? 17.436 39.608 -25.569 1.00 89.50 90 GLU A N 1
ATOM 714 C CA . GLU A 1 90 ? 18.313 38.950 -24.585 1.00 89.50 90 GLU A CA 1
ATOM 715 C C . GLU A 1 90 ? 17.902 37.487 -24.327 1.00 89.50 90 GLU A C 1
ATOM 717 O O . GLU A 1 90 ? 18.744 36.588 -24.355 1.00 89.50 90 GLU A O 1
ATOM 722 N N . VAL A 1 91 ? 16.600 37.232 -24.147 1.00 87.75 91 VAL A N 1
ATOM 723 C CA . VAL A 1 91 ? 16.062 35.883 -23.915 1.00 87.75 91 VAL A CA 1
ATOM 724 C C . VAL A 1 91 ? 16.108 35.015 -25.174 1.00 87.75 91 VAL A C 1
ATOM 726 O O . VAL A 1 91 ? 16.487 33.852 -25.075 1.00 87.75 91 VAL A O 1
ATOM 729 N N . LEU A 1 92 ? 15.725 35.528 -26.352 1.00 90.38 92 LEU A N 1
ATOM 730 C CA . LEU A 1 92 ? 15.580 34.713 -27.570 1.00 90.38 92 LEU A CA 1
ATOM 731 C C . LEU A 1 92 ? 16.878 34.528 -28.373 1.00 90.38 92 LEU A C 1
ATOM 733 O O . LEU A 1 92 ? 17.005 33.532 -29.086 1.00 90.38 92 LEU A O 1
ATOM 737 N N . GLN A 1 93 ? 17.849 35.437 -28.265 1.00 89.50 93 GLN A N 1
ATOM 738 C CA . GLN A 1 93 ? 19.121 35.379 -28.995 1.00 89.50 93 GLN A CA 1
ATOM 739 C C . GLN A 1 93 ? 19.864 34.031 -28.871 1.00 89.50 93 GLN A C 1
ATOM 741 O O . GLN A 1 93 ? 20.228 33.483 -29.916 1.00 89.50 93 GLN A O 1
ATOM 746 N N . PRO A 1 94 ? 20.068 33.430 -27.677 1.00 88.62 94 PRO A N 1
ATOM 747 C CA . PRO A 1 94 ? 20.731 32.125 -27.580 1.00 88.62 94 PRO A CA 1
ATOM 748 C C . PRO A 1 94 ? 19.946 30.993 -28.263 1.00 88.62 94 PRO A C 1
ATOM 750 O O . PRO A 1 94 ? 20.550 30.067 -28.799 1.00 88.62 94 PRO A O 1
ATOM 753 N N . TYR A 1 95 ? 18.613 31.070 -28.304 1.00 86.69 95 TYR A N 1
ATOM 754 C CA . TYR A 1 95 ? 17.768 30.090 -28.994 1.00 86.69 95 TYR A CA 1
ATOM 755 C C . TYR A 1 95 ? 17.805 30.272 -30.518 1.00 86.69 95 TYR A C 1
ATOM 757 O O . TYR A 1 95 ? 17.884 29.290 -31.254 1.00 86.69 95 TYR A O 1
ATOM 765 N N . ALA A 1 96 ? 17.837 31.515 -31.007 1.00 87.56 96 ALA A N 1
ATOM 766 C CA . ALA A 1 96 ? 18.002 31.808 -32.430 1.00 87.56 96 ALA A CA 1
ATOM 767 C C . ALA A 1 96 ? 19.329 31.254 -32.986 1.00 87.56 96 ALA A C 1
ATOM 769 O O . ALA A 1 96 ? 19.351 30.709 -34.089 1.00 87.56 96 ALA A O 1
ATOM 770 N N . VAL A 1 97 ? 20.416 31.311 -32.203 1.00 89.62 97 VAL A N 1
ATOM 771 C CA . VAL A 1 97 ? 21.703 30.684 -32.562 1.00 89.62 97 VAL A CA 1
ATOM 772 C C . VAL A 1 97 ? 21.575 29.160 -32.667 1.00 89.62 97 VAL A C 1
ATOM 774 O O . VAL A 1 97 ? 22.071 28.578 -33.628 1.00 89.62 97 VAL A O 1
ATOM 777 N N . LYS A 1 98 ? 20.857 28.501 -31.747 1.00 87.12 98 LYS A N 1
ATOM 778 C CA . LYS A 1 98 ? 20.615 27.049 -31.828 1.00 87.12 98 LYS A CA 1
ATOM 779 C C . LYS A 1 98 ? 19.847 26.646 -33.097 1.00 87.12 98 LYS A C 1
ATOM 781 O O . LYS A 1 98 ? 20.239 25.693 -33.765 1.00 87.12 98 LYS A O 1
ATOM 786 N N . LEU A 1 99 ? 18.806 27.397 -33.472 1.00 88.25 99 LEU A N 1
ATOM 787 C CA . LEU A 1 99 ? 18.062 27.165 -34.723 1.00 88.25 99 LEU A CA 1
ATOM 788 C C . LEU A 1 99 ? 18.919 27.412 -35.969 1.00 88.25 99 LEU A C 1
ATOM 790 O O . LEU A 1 99 ? 18.793 26.685 -36.951 1.00 88.25 99 LEU A O 1
ATOM 794 N N . MET A 1 100 ? 19.806 28.410 -35.933 1.00 87.38 100 MET A N 1
ATOM 795 C CA . MET A 1 100 ? 20.762 28.655 -37.013 1.00 87.38 100 MET A CA 1
ATOM 796 C C . MET A 1 100 ? 21.720 27.469 -37.190 1.00 87.38 100 MET A C 1
ATOM 798 O O . MET A 1 100 ? 21.958 27.058 -38.323 1.00 87.38 100 MET A O 1
ATOM 802 N N . ASN A 1 101 ? 22.217 26.886 -36.095 1.00 86.38 101 ASN A N 1
ATOM 803 C CA . ASN A 1 101 ? 23.084 25.706 -36.144 1.00 86.38 101 ASN A CA 1
ATOM 804 C C . ASN A 1 101 ? 22.340 24.485 -36.715 1.00 86.38 101 ASN A C 1
ATOM 806 O O . ASN A 1 101 ? 22.827 23.869 -37.660 1.00 86.38 101 ASN A O 1
ATOM 810 N N . PHE A 1 102 ? 21.112 24.213 -36.254 1.00 87.06 102 PHE A N 1
ATOM 811 C CA . PHE A 1 102 ? 20.256 23.161 -36.824 1.00 87.06 102 PHE A CA 1
ATOM 812 C C . PHE A 1 102 ? 19.993 23.360 -38.332 1.00 87.06 102 PHE A C 1
ATOM 814 O O . PHE A 1 102 ? 20.084 22.421 -39.124 1.00 87.06 102 PHE A O 1
ATOM 821 N N . MET A 1 103 ? 19.729 24.600 -38.762 1.00 85.12 103 MET A N 1
ATOM 822 C CA . MET A 1 103 ? 19.520 24.940 -40.175 1.00 85.12 103 MET A CA 1
ATOM 823 C C . MET A 1 103 ? 20.765 24.687 -41.046 1.00 85.12 103 MET A C 1
ATOM 825 O O . MET A 1 103 ? 20.622 24.431 -42.245 1.00 85.12 103 MET A O 1
ATOM 829 N N . LEU A 1 104 ? 21.968 24.782 -40.472 1.00 82.62 104 LEU A N 1
ATOM 830 C CA . LEU A 1 104 ? 23.223 24.440 -41.145 1.00 82.62 104 LEU A CA 1
ATOM 831 C C . LEU A 1 104 ? 23.448 22.921 -41.169 1.00 82.62 104 LEU A C 1
ATOM 833 O O . LEU A 1 104 ? 23.821 22.396 -42.215 1.00 82.62 104 LEU A O 1
ATOM 837 N N . PHE A 1 105 ? 23.147 22.223 -40.069 1.00 81.81 105 PHE A N 1
ATOM 838 C CA . PHE A 1 105 ? 23.280 20.768 -39.940 1.00 81.81 105 PHE A CA 1
ATOM 839 C C . PHE A 1 105 ? 22.442 19.989 -40.971 1.00 81.81 105 PHE A C 1
ATOM 841 O O . PHE A 1 105 ? 22.944 19.072 -41.609 1.00 81.81 105 PHE A O 1
ATOM 848 N N . GLN A 1 106 ? 21.188 20.386 -41.219 1.00 72.25 106 GLN A N 1
ATOM 849 C CA . GLN A 1 106 ? 20.294 19.670 -42.150 1.00 72.25 106 GLN A CA 1
ATOM 850 C C . GLN A 1 106 ? 20.702 19.719 -43.644 1.00 72.25 106 GLN A C 1
ATOM 852 O O . GLN A 1 106 ? 20.028 19.115 -44.475 1.00 72.25 106 GLN A O 1
ATOM 857 N N . LYS A 1 107 ? 21.762 20.449 -44.025 1.00 65.12 107 LYS A N 1
ATOM 858 C CA . LYS A 1 107 ? 22.197 20.632 -45.427 1.00 65.12 107 LYS A CA 1
ATOM 859 C C . LYS A 1 107 ? 23.289 19.645 -45.868 1.00 65.12 107 LYS A C 1
ATOM 861 O O . LYS A 1 107 ? 24.211 20.023 -46.588 1.00 65.12 107 LYS A O 1
ATOM 866 N N . ILE A 1 108 ? 23.209 18.391 -45.430 1.00 63.41 108 ILE A N 1
ATOM 867 C CA . ILE A 1 108 ? 24.143 17.344 -45.864 1.00 63.41 108 ILE A CA 1
ATOM 868 C C . ILE A 1 108 ? 23.702 16.823 -47.239 1.00 63.41 108 ILE A C 1
ATOM 870 O O . ILE A 1 108 ? 22.703 16.112 -47.364 1.00 63.41 108 ILE A O 1
ATOM 874 N N . ASP A 1 109 ? 24.456 17.182 -48.278 1.00 54.31 109 ASP A N 1
ATOM 875 C CA . ASP A 1 109 ? 24.207 16.728 -49.647 1.00 54.31 109 ASP A CA 1
ATOM 876 C C . ASP A 1 109 ? 24.335 15.193 -49.776 1.00 54.31 109 ASP A C 1
ATOM 878 O O . ASP A 1 109 ? 25.229 14.570 -49.206 1.00 54.31 109 ASP A O 1
ATOM 882 N N . SER A 1 110 ? 23.506 14.590 -50.637 1.00 55.28 110 SER A N 1
ATOM 883 C CA . SER A 1 110 ? 23.552 13.168 -51.056 1.00 55.28 110 SER A CA 1
ATOM 884 C C . SER A 1 110 ? 23.003 12.093 -50.094 1.00 55.28 110 SER A C 1
ATOM 886 O O . SER A 1 110 ? 23.192 10.905 -50.364 1.00 55.28 110 SER A O 1
ATOM 888 N N . PHE A 1 111 ? 22.268 12.443 -49.028 1.00 58.75 111 PHE A N 1
ATOM 889 C CA . PHE A 1 111 ? 21.706 11.435 -48.100 1.00 58.75 111 PHE A CA 1
ATOM 890 C C . PHE A 1 111 ? 20.710 10.449 -48.760 1.00 58.75 111 PHE A C 1
ATOM 892 O O . PHE A 1 111 ? 20.611 9.292 -48.347 1.00 58.75 111 PHE A O 1
ATOM 899 N N . GLU A 1 112 ? 19.990 10.880 -49.802 1.00 55.66 112 GLU A N 1
ATOM 900 C CA . GLU A 1 112 ? 18.899 10.121 -50.438 1.00 55.66 112 GLU A CA 1
ATOM 901 C C . GLU A 1 112 ? 19.360 8.784 -51.049 1.00 55.66 112 GLU A C 1
ATOM 903 O O . GLU A 1 112 ? 18.648 7.780 -50.978 1.00 55.66 112 GLU A O 1
ATOM 908 N N . LEU A 1 113 ? 20.577 8.745 -51.604 1.00 56.62 113 LEU A N 1
ATOM 909 C CA . LEU A 1 113 ? 21.163 7.527 -52.176 1.00 56.62 113 LEU A CA 1
ATOM 910 C C . LEU A 1 113 ? 21.539 6.512 -51.086 1.00 56.62 113 LEU A C 1
ATOM 912 O O . LEU A 1 113 ? 21.325 5.313 -51.258 1.00 56.62 113 LEU A O 1
ATOM 916 N N . LEU A 1 114 ? 22.039 6.994 -49.943 1.00 58.72 114 LEU A N 1
ATOM 917 C CA . LEU A 1 114 ? 22.365 6.163 -48.783 1.00 58.72 114 LEU A CA 1
ATOM 918 C C . LEU A 1 114 ? 21.092 5.560 -48.160 1.00 58.72 114 LEU A C 1
ATOM 920 O O . LEU A 1 114 ? 21.071 4.389 -47.778 1.00 58.72 114 LEU A O 1
ATOM 924 N N . PHE A 1 115 ? 20.007 6.338 -48.109 1.00 60.09 115 PHE A N 1
ATOM 925 C CA . PHE A 1 115 ? 18.721 5.916 -47.551 1.00 60.09 115 PHE A CA 1
ATOM 926 C C . PHE A 1 115 ? 18.127 4.695 -48.279 1.00 60.09 115 PHE A C 1
ATOM 928 O O . PHE A 1 115 ? 17.636 3.766 -47.634 1.00 60.09 115 PHE A O 1
ATOM 935 N N . ALA A 1 116 ? 18.241 4.633 -49.610 1.00 58.59 116 ALA A N 1
ATOM 936 C CA . ALA A 1 116 ? 17.766 3.493 -50.397 1.00 58.59 116 ALA A CA 1
ATOM 937 C C . ALA A 1 116 ? 18.526 2.180 -50.097 1.00 58.59 116 ALA A C 1
ATOM 939 O O . ALA A 1 116 ? 17.923 1.103 -50.087 1.00 58.59 116 ALA A O 1
ATOM 940 N N . GLU A 1 117 ? 19.832 2.240 -49.813 1.00 61.09 117 GLU A N 1
ATOM 941 C CA . GLU A 1 117 ? 20.623 1.061 -49.421 1.00 61.09 117 GLU A CA 1
ATOM 942 C C . GLU A 1 117 ? 20.318 0.616 -47.977 1.00 61.09 117 GLU A C 1
ATOM 944 O O . GLU A 1 117 ? 20.194 -0.586 -47.702 1.00 61.09 117 GLU A O 1
ATOM 949 N N . ILE A 1 118 ? 20.101 1.577 -47.069 1.00 65.62 118 ILE A N 1
ATOM 950 C CA . ILE A 1 118 ? 19.674 1.321 -45.684 1.00 65.62 118 ILE A CA 1
ATOM 951 C C . ILE A 1 118 ? 18.330 0.580 -45.659 1.00 65.62 118 ILE A C 1
ATOM 953 O O . ILE A 1 118 ? 18.213 -0.436 -44.973 1.00 65.62 118 ILE A O 1
ATOM 957 N N . LEU A 1 119 ? 17.336 1.016 -46.445 1.00 63.84 119 LEU A N 1
ATOM 958 C CA . LEU A 1 119 ? 16.014 0.376 -46.505 1.00 63.84 119 LEU A CA 1
ATOM 959 C C . LEU A 1 119 ? 16.085 -1.106 -46.907 1.00 63.84 119 LEU A C 1
ATOM 961 O O . LEU A 1 119 ? 15.475 -1.956 -46.256 1.00 63.84 119 LEU A O 1
ATOM 965 N N . ASN A 1 120 ? 16.861 -1.435 -47.944 1.00 66.94 120 ASN A N 1
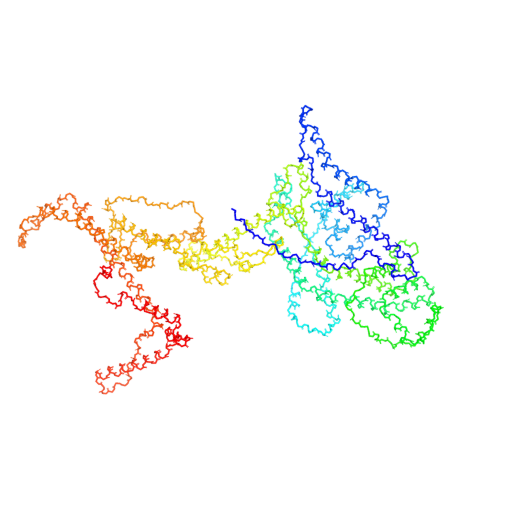ATOM 966 C CA . ASN A 1 120 ? 17.032 -2.820 -48.396 1.00 66.94 120 ASN A CA 1
ATOM 967 C C . ASN A 1 120 ? 17.735 -3.692 -47.339 1.00 66.94 120 ASN A C 1
ATOM 969 O O . ASN A 1 120 ? 17.376 -4.856 -47.142 1.00 66.94 120 ASN A O 1
ATOM 973 N N . THR A 1 121 ? 18.697 -3.118 -46.614 1.00 69.25 121 THR A N 1
ATOM 974 C CA . THR A 1 121 ? 19.394 -3.794 -45.509 1.00 69.25 121 THR A CA 1
ATOM 975 C C . THR A 1 121 ? 18.461 -4.020 -44.313 1.00 69.25 121 THR A C 1
ATOM 977 O O . THR A 1 121 ? 18.452 -5.106 -43.729 1.00 69.25 121 THR A O 1
ATOM 980 N N . ALA A 1 122 ? 17.614 -3.039 -43.992 1.00 67.94 122 ALA A N 1
ATOM 981 C CA . ALA A 1 122 ? 16.673 -3.095 -42.878 1.00 67.94 122 ALA A CA 1
ATOM 982 C C . ALA A 1 122 ? 15.614 -4.204 -43.036 1.00 67.94 122 ALA A C 1
ATOM 984 O O . ALA A 1 122 ? 15.273 -4.881 -42.062 1.00 67.94 122 ALA A O 1
ATOM 985 N N . VAL A 1 123 ? 15.128 -4.447 -44.260 1.00 66.75 123 VAL A N 1
ATOM 986 C CA . VAL A 1 123 ? 14.216 -5.571 -44.554 1.00 66.75 123 VAL A CA 1
ATOM 987 C C . VAL A 1 123 ? 14.891 -6.913 -44.240 1.00 66.75 123 VAL A C 1
ATOM 989 O O . VAL A 1 123 ? 14.330 -7.726 -43.503 1.00 66.75 123 VAL A O 1
ATOM 992 N N . LEU A 1 124 ? 16.127 -7.117 -44.712 1.00 69.94 124 LEU A N 1
ATOM 993 C CA . LEU A 1 124 ? 16.885 -8.349 -44.466 1.00 69.94 124 LEU A CA 1
ATOM 994 C C . LEU A 1 124 ? 17.157 -8.577 -42.969 1.00 69.94 124 LEU A C 1
ATOM 996 O O . LEU A 1 124 ? 17.029 -9.705 -42.483 1.00 69.94 124 LEU A O 1
ATOM 1000 N N . MET A 1 125 ? 17.507 -7.521 -42.226 1.00 70.62 125 MET A N 1
ATOM 1001 C CA . MET A 1 125 ? 17.722 -7.599 -40.776 1.00 70.62 125 MET A CA 1
ATOM 1002 C C . MET A 1 125 ? 16.448 -8.000 -40.022 1.00 70.62 125 MET A C 1
ATOM 1004 O O . MET A 1 125 ? 16.520 -8.768 -39.061 1.00 70.62 125 MET A O 1
ATOM 1008 N N . TYR A 1 126 ? 15.271 -7.551 -40.470 1.00 68.44 126 TYR A N 1
ATOM 1009 C CA . TYR A 1 126 ? 14.005 -7.930 -39.842 1.00 68.44 126 TYR A CA 1
ATOM 1010 C C . TYR A 1 126 ? 13.651 -9.400 -40.080 1.00 68.44 126 TYR A C 1
ATOM 1012 O O . TYR A 1 126 ? 13.406 -10.135 -39.120 1.00 68.44 126 TYR A O 1
ATOM 1020 N N . GLU A 1 127 ? 13.673 -9.851 -41.340 1.00 69.62 127 GLU A N 1
ATOM 1021 C CA . GLU A 1 127 ? 13.344 -11.238 -41.704 1.00 69.62 127 GLU A CA 1
ATOM 1022 C C . GLU A 1 127 ? 14.262 -12.253 -41.002 1.00 69.62 127 GLU A C 1
ATOM 1024 O O . GLU A 1 127 ? 13.817 -13.319 -40.568 1.00 69.62 127 GLU A O 1
ATOM 1029 N N . THR A 1 128 ? 15.539 -11.896 -40.828 1.00 69.38 128 THR A N 1
ATOM 1030 C CA . THR A 1 128 ? 16.549 -12.726 -40.151 1.00 69.38 128 THR A CA 1
ATOM 1031 C C . THR A 1 128 ? 16.606 -12.539 -38.628 1.00 69.38 128 THR A C 1
ATOM 1033 O O . THR A 1 128 ? 17.354 -13.254 -37.962 1.00 69.38 128 THR A O 1
ATOM 1036 N N . LYS A 1 129 ? 15.786 -11.642 -38.055 1.00 69.06 129 LYS A N 1
ATOM 1037 C CA . LYS A 1 129 ? 15.742 -11.294 -36.617 1.00 69.06 129 LYS A CA 1
ATOM 1038 C C . LYS A 1 129 ? 17.075 -10.777 -36.055 1.00 69.06 129 LYS A C 1
ATOM 1040 O O . LYS A 1 129 ? 17.425 -11.049 -34.907 1.00 69.06 129 LYS A O 1
ATOM 1045 N N . GLN A 1 130 ? 17.805 -10.015 -36.861 1.00 73.62 130 GLN A N 1
ATOM 1046 C CA . GLN A 1 130 ? 19.035 -9.319 -36.483 1.00 73.62 130 GLN A CA 1
ATOM 1047 C C . GLN A 1 130 ? 18.706 -7.965 -35.834 1.00 73.62 130 GLN A C 1
ATOM 1049 O O . GLN A 1 130 ? 18.945 -6.906 -36.404 1.00 73.62 130 GLN A O 1
ATOM 1054 N N . TYR A 1 131 ? 18.109 -8.023 -34.642 1.00 71.19 131 TYR A N 1
ATOM 1055 C CA . TYR A 1 131 ? 17.839 -6.879 -33.764 1.00 71.19 131 TYR A CA 1
ATOM 1056 C C . TYR A 1 131 ? 17.718 -7.355 -32.306 1.00 71.19 131 TYR A C 1
ATOM 1058 O O . TYR A 1 131 ? 17.384 -8.518 -32.051 1.00 71.19 131 TYR A O 1
ATOM 1066 N N . VAL A 1 132 ? 17.970 -6.469 -31.342 1.00 67.12 132 VAL A N 1
ATOM 1067 C CA . VAL A 1 132 ? 17.855 -6.756 -29.901 1.00 67.12 132 VAL A CA 1
ATOM 1068 C C . VAL A 1 132 ? 16.887 -5.791 -29.222 1.00 67.12 132 VAL A C 1
ATOM 1070 O O . VAL A 1 132 ? 16.046 -6.231 -28.435 1.00 67.12 132 VAL A O 1
ATOM 1073 N N . PHE A 1 133 ? 16.966 -4.498 -29.534 1.00 69.69 133 PHE A N 1
ATOM 1074 C CA . PHE A 1 133 ? 16.174 -3.465 -28.869 1.00 69.69 133 PHE A CA 1
ATOM 1075 C C . PHE A 1 133 ? 14.795 -3.243 -29.518 1.00 69.69 133 PHE A C 1
ATOM 1077 O O . PHE A 1 133 ? 14.625 -3.459 -30.722 1.00 69.69 133 PHE A O 1
ATOM 1084 N N . PRO A 1 134 ? 13.795 -2.758 -28.750 1.00 64.00 134 PRO A N 1
ATOM 1085 C CA . PRO A 1 134 ? 12.517 -2.315 -29.312 1.00 64.00 134 PRO A CA 1
ATOM 1086 C C . PRO A 1 134 ? 12.690 -1.196 -30.348 1.00 64.00 134 PRO A C 1
ATOM 1088 O O . PRO A 1 134 ? 12.056 -1.238 -31.397 1.00 64.00 134 PRO A O 1
ATOM 1091 N N . SER A 1 135 ? 13.578 -0.233 -30.078 1.00 65.56 135 SER A N 1
ATOM 1092 C CA . SER A 1 135 ? 13.909 0.885 -30.973 1.00 65.56 135 SER A CA 1
ATOM 1093 C C . SER A 1 135 ? 14.472 0.405 -32.311 1.00 65.56 135 SER A C 1
ATOM 1095 O O . SER A 1 135 ? 13.953 0.777 -33.359 1.00 65.56 135 SER A O 1
ATOM 1097 N N . GLU A 1 136 ? 15.460 -0.494 -32.283 1.00 69.50 136 GLU A N 1
ATOM 1098 C CA . GLU A 1 136 ? 16.004 -1.137 -33.486 1.00 69.50 136 GLU A CA 1
ATOM 1099 C C . GLU A 1 136 ? 14.901 -1.833 -34.281 1.00 69.50 136 GLU A C 1
ATOM 1101 O O . GLU A 1 136 ? 14.749 -1.589 -35.470 1.00 69.50 136 GLU A O 1
ATOM 1106 N N . LYS A 1 137 ? 14.072 -2.653 -33.626 1.00 67.50 137 LYS A N 1
ATOM 1107 C CA . LYS A 1 137 ? 12.957 -3.352 -34.277 1.00 67.50 137 LYS A CA 1
ATOM 1108 C C . LYS A 1 137 ? 11.960 -2.385 -34.933 1.00 67.50 137 LYS A C 1
ATOM 1110 O O . LYS A 1 137 ? 11.437 -2.706 -35.999 1.00 67.50 137 LYS A O 1
ATOM 1115 N N . HIS A 1 138 ? 11.688 -1.237 -34.312 1.00 62.94 138 HIS A N 1
ATOM 1116 C CA . HIS A 1 138 ? 10.799 -0.204 -34.855 1.00 62.94 138 HIS A CA 1
ATOM 1117 C C . HIS A 1 138 ? 11.425 0.577 -36.018 1.00 62.94 138 HIS A C 1
ATOM 1119 O O . HIS A 1 138 ? 10.682 1.104 -36.835 1.00 62.94 138 HIS A O 1
ATOM 1125 N N . LEU A 1 139 ? 12.755 0.596 -36.150 1.00 61.06 139 LEU A N 1
ATOM 1126 C CA . LEU A 1 139 ? 13.453 1.149 -37.316 1.00 61.06 139 LEU A CA 1
ATOM 1127 C C . LEU A 1 139 ? 13.348 0.232 -38.555 1.00 61.06 139 LEU A C 1
ATOM 1129 O O . LEU A 1 139 ? 13.498 0.693 -39.686 1.00 61.06 139 LEU A O 1
ATOM 1133 N N . LEU A 1 140 ? 13.088 -1.071 -38.371 1.00 63.47 140 LEU A N 1
ATOM 1134 C CA . LEU A 1 140 ? 13.078 -2.048 -39.465 1.00 63.47 140 LEU A CA 1
ATOM 1135 C C . LEU A 1 140 ? 11.705 -2.155 -40.163 1.00 63.47 140 LEU A C 1
ATOM 1137 O O . LEU A 1 140 ? 10.696 -2.607 -39.608 1.00 63.47 140 LEU A O 1
ATOM 1141 N N . VAL A 1 141 ? 11.712 -1.777 -41.441 1.00 53.12 141 VAL A N 1
ATOM 1142 C CA . VAL A 1 141 ? 10.543 -1.322 -42.212 1.00 53.12 141 VAL A CA 1
ATOM 1143 C C . VAL A 1 141 ? 9.522 -2.411 -42.591 1.00 53.12 141 VAL A C 1
ATOM 1145 O O . VAL A 1 141 ? 8.356 -2.097 -42.827 1.00 53.12 141 VAL A O 1
ATOM 1148 N N . ASP A 1 142 ? 9.871 -3.702 -42.589 1.00 46.16 142 ASP A N 1
ATOM 1149 C CA . ASP A 1 142 ? 8.884 -4.747 -42.936 1.00 46.16 142 ASP A CA 1
ATOM 1150 C C . ASP A 1 142 ? 7.900 -5.073 -41.789 1.00 46.16 142 ASP A C 1
ATOM 1152 O O . ASP A 1 142 ? 6.766 -5.496 -42.029 1.00 46.16 142 ASP A O 1
ATOM 1156 N N . SER A 1 143 ? 8.283 -4.800 -40.533 1.00 45.78 143 SER A N 1
ATOM 1157 C CA . SER A 1 143 ? 7.377 -4.919 -39.373 1.00 45.78 143 SER A CA 1
ATOM 1158 C C . SER A 1 143 ? 6.264 -3.863 -39.407 1.00 45.78 143 SER A C 1
ATOM 1160 O O . SER A 1 143 ? 5.095 -4.135 -39.099 1.00 45.78 143 SER A O 1
ATOM 1162 N N . ILE A 1 144 ? 6.666 -2.676 -39.860 1.00 49.72 144 ILE A N 1
ATOM 1163 C CA . ILE A 1 144 ? 5.931 -1.420 -39.930 1.00 49.72 144 ILE A CA 1
ATOM 1164 C C . ILE A 1 144 ? 4.726 -1.499 -40.884 1.00 49.72 144 ILE A C 1
ATOM 1166 O O . ILE A 1 144 ? 3.678 -0.934 -40.595 1.00 49.72 144 ILE A O 1
ATOM 1170 N N . PHE A 1 145 ? 4.836 -2.212 -42.008 1.00 51.50 145 PHE A N 1
ATOM 1171 C CA . PHE A 1 145 ? 3.758 -2.253 -43.009 1.00 51.50 145 PHE A CA 1
ATOM 1172 C C . PHE A 1 145 ? 2.824 -3.468 -42.901 1.00 51.50 145 PHE A C 1
ATOM 1174 O O . PHE A 1 145 ? 1.788 -3.500 -43.565 1.00 51.50 145 PHE A O 1
ATOM 1181 N N . LYS A 1 146 ? 3.167 -4.484 -42.094 1.00 49.16 146 LYS A N 1
ATOM 1182 C CA . LYS A 1 146 ? 2.418 -5.759 -42.031 1.00 49.16 146 LYS A CA 1
ATOM 1183 C C . LYS A 1 146 ? 1.870 -6.134 -40.653 1.00 49.16 146 LYS A C 1
ATOM 1185 O O . LYS A 1 146 ? 0.929 -6.925 -40.606 1.00 49.16 146 LYS A O 1
ATOM 1190 N N . GLN A 1 147 ? 2.467 -5.661 -39.554 1.00 49.16 147 GLN A N 1
ATOM 1191 C CA . GLN A 1 147 ? 2.144 -6.147 -38.199 1.00 49.16 147 GLN A CA 1
ATOM 1192 C C . GLN A 1 147 ? 1.911 -5.043 -37.159 1.00 49.16 147 GLN A C 1
ATOM 1194 O O . GLN A 1 147 ? 1.111 -5.255 -36.251 1.00 49.16 147 GLN A O 1
ATOM 1199 N N . CYS A 1 148 ? 2.569 -3.885 -37.268 1.00 49.41 148 CYS A N 1
ATOM 1200 C CA . CYS A 1 148 ? 2.377 -2.755 -36.349 1.00 49.41 148 CYS A CA 1
ATOM 1201 C C . CYS A 1 148 ? 1.824 -1.545 -37.112 1.00 49.41 148 CYS A C 1
ATOM 1203 O O . CYS A 1 148 ? 2.561 -0.923 -37.862 1.00 49.41 148 CYS A O 1
ATOM 1205 N N . GLN A 1 149 ? 0.545 -1.201 -36.917 1.00 52.31 149 GLN A N 1
ATOM 1206 C CA . GLN A 1 149 ? -0.086 -0.062 -37.610 1.00 52.31 149 GLN A CA 1
ATOM 1207 C C . GLN A 1 149 ? 0.488 1.300 -37.193 1.00 52.31 149 GLN A C 1
ATOM 1209 O O . GLN A 1 149 ? 0.459 2.243 -37.973 1.00 52.31 149 GLN A O 1
ATOM 1214 N N . VAL A 1 150 ? 0.994 1.400 -35.963 1.00 55.78 150 VAL A N 1
ATOM 1215 C CA . VAL A 1 150 ? 1.555 2.619 -35.377 1.00 55.78 150 VAL A CA 1
ATOM 1216 C C . VAL A 1 150 ? 2.859 2.254 -34.674 1.00 55.78 150 VAL A C 1
ATOM 1218 O O . VAL A 1 150 ? 2.926 1.231 -33.987 1.00 55.78 150 VAL A O 1
ATOM 1221 N N . VAL A 1 151 ? 3.886 3.085 -34.842 1.00 58.12 151 VAL A N 1
ATOM 1222 C CA . VAL A 1 151 ? 5.174 2.984 -34.139 1.00 58.12 151 VAL A CA 1
ATOM 1223 C C . VAL A 1 151 ? 5.551 4.339 -33.539 1.00 58.12 151 VAL A C 1
ATOM 1225 O O . VAL A 1 151 ? 5.083 5.382 -33.998 1.00 58.12 151 VAL A O 1
ATOM 1228 N N . ASN A 1 152 ? 6.382 4.335 -32.496 1.00 65.25 152 ASN A N 1
ATOM 1229 C CA . ASN A 1 152 ? 6.930 5.573 -31.944 1.00 65.25 152 ASN A CA 1
ATOM 1230 C C . ASN A 1 152 ? 7.963 6.156 -32.926 1.00 65.25 152 ASN A C 1
ATOM 1232 O O . ASN A 1 152 ? 8.839 5.418 -33.378 1.00 65.25 152 ASN A O 1
ATOM 1236 N N . LEU A 1 153 ? 7.837 7.445 -33.252 1.00 67.56 153 LEU A N 1
ATOM 1237 C CA . LEU A 1 153 ? 8.801 8.190 -34.060 1.00 67.56 153 LEU A CA 1
ATOM 1238 C C . LEU A 1 153 ? 9.795 8.933 -33.162 1.00 67.56 153 LEU A C 1
ATOM 1240 O O . LEU A 1 153 ? 10.999 8.783 -33.343 1.00 67.56 153 LEU A O 1
ATOM 1244 N N . TYR A 1 154 ? 9.291 9.718 -32.204 1.00 67.62 154 TYR A N 1
ATOM 1245 C CA . TYR A 1 154 ? 10.108 10.415 -31.210 1.00 67.62 154 TYR A CA 1
ATOM 1246 C C . TYR A 1 154 ? 9.260 10.858 -30.006 1.00 67.62 154 TYR A C 1
ATOM 1248 O O . TYR A 1 154 ? 8.258 11.550 -30.180 1.00 67.62 154 TYR A O 1
ATOM 1256 N N . GLY A 1 155 ? 9.657 10.509 -28.779 1.00 70.31 155 GLY A N 1
ATOM 1257 C CA . GLY A 1 155 ? 8.902 10.892 -27.578 1.00 70.31 155 GLY A CA 1
ATOM 1258 C C . GLY A 1 155 ? 7.503 10.263 -27.531 1.00 70.31 155 GLY A C 1
ATOM 1259 O O . GLY A 1 155 ? 7.362 9.042 -27.561 1.00 70.31 155 GLY A O 1
ATOM 1260 N N . ASP A 1 156 ? 6.468 11.105 -27.483 1.00 66.88 156 ASP A N 1
ATOM 1261 C CA . ASP A 1 156 ? 5.048 10.749 -27.644 1.00 66.88 156 ASP A CA 1
ATOM 1262 C C . ASP A 1 156 ? 4.535 10.866 -29.090 1.00 66.88 156 ASP A C 1
ATOM 1264 O O . ASP A 1 156 ? 3.419 10.430 -29.394 1.00 66.88 156 ASP A O 1
ATOM 1268 N N . MET A 1 157 ? 5.336 11.431 -30.000 1.00 66.12 157 MET A N 1
ATOM 1269 C CA . MET A 1 157 ? 4.982 11.531 -31.410 1.00 66.12 157 MET A CA 1
ATOM 1270 C C . MET A 1 157 ? 5.057 10.143 -32.047 1.00 66.12 157 MET A C 1
ATOM 1272 O O . MET A 1 157 ? 6.131 9.582 -32.274 1.00 66.12 157 MET A O 1
ATOM 1276 N N . SER A 1 158 ? 3.890 9.598 -32.374 1.00 66.62 158 SER A N 1
ATOM 1277 C CA . SER A 1 158 ? 3.759 8.340 -33.102 1.00 66.62 158 SER A CA 1
ATOM 1278 C C . SER A 1 158 ? 3.483 8.578 -34.585 1.00 66.62 158 SER A C 1
ATOM 1280 O O . SER A 1 158 ? 2.914 9.596 -34.982 1.00 66.62 158 SER A O 1
ATOM 1282 N N . ILE A 1 159 ? 3.887 7.620 -35.413 1.00 62.38 159 ILE A N 1
ATOM 1283 C CA . ILE A 1 159 ? 3.658 7.621 -36.855 1.00 62.38 159 ILE A CA 1
ATOM 1284 C C . ILE A 1 159 ? 2.915 6.340 -37.244 1.00 62.38 159 ILE A C 1
ATOM 1286 O O . ILE A 1 159 ? 3.275 5.250 -36.799 1.00 62.38 159 ILE A O 1
ATOM 1290 N N . SER A 1 160 ? 1.883 6.470 -38.083 1.00 62.62 160 SER A N 1
ATOM 1291 C CA . SER A 1 160 ? 1.353 5.363 -38.891 1.00 62.62 160 SER A CA 1
ATOM 1292 C C . SER A 1 160 ? 2.113 5.384 -40.214 1.00 62.62 160 SER A C 1
ATOM 1294 O O . SER A 1 160 ? 1.845 6.256 -41.046 1.00 62.62 160 SER A O 1
ATOM 1296 N N . PRO A 1 161 ? 3.114 4.513 -40.439 1.00 60.25 161 PRO A N 1
ATOM 1297 C CA . PRO A 1 161 ? 3.988 4.684 -41.597 1.00 60.25 161 PRO A CA 1
ATOM 1298 C C . PRO A 1 161 ? 3.273 4.326 -42.900 1.00 60.25 161 PRO A C 1
ATOM 1300 O O . PRO A 1 161 ? 3.620 4.853 -43.954 1.00 60.25 161 PRO A O 1
ATOM 1303 N N . PHE A 1 162 ? 2.242 3.476 -42.830 1.00 58.72 162 PHE A N 1
ATOM 1304 C CA . PHE A 1 162 ? 1.357 3.210 -43.958 1.00 58.72 162 PHE A CA 1
ATOM 1305 C C . PHE A 1 162 ? 0.660 4.497 -44.415 1.00 58.72 162 PHE A C 1
ATOM 1307 O O . PHE A 1 162 ? 0.786 4.871 -45.578 1.00 58.72 162 PHE A O 1
ATOM 1314 N N . ASP A 1 163 ? 0.024 5.232 -43.500 1.00 60.50 163 ASP A N 1
ATOM 1315 C CA . ASP A 1 163 ? -0.684 6.476 -43.831 1.00 60.50 163 ASP A CA 1
ATOM 1316 C C . ASP A 1 163 ? 0.269 7.644 -44.143 1.00 60.50 163 ASP A C 1
ATOM 1318 O O . ASP A 1 163 ? -0.077 8.563 -44.888 1.00 60.50 163 ASP A O 1
ATOM 1322 N N . ALA A 1 164 ? 1.477 7.630 -43.572 1.00 60.41 164 ALA A N 1
ATOM 1323 C CA . ALA A 1 164 ? 2.469 8.684 -43.755 1.00 60.41 164 ALA A CA 1
ATOM 1324 C C . ALA A 1 164 ? 3.279 8.552 -45.055 1.00 60.41 164 ALA A C 1
ATOM 1326 O O . ALA A 1 164 ? 3.537 9.574 -45.688 1.00 60.41 164 ALA A O 1
ATOM 1327 N N . TYR A 1 165 ? 3.659 7.332 -45.455 1.00 66.38 165 TYR A N 1
ATOM 1328 C CA . TYR A 1 165 ? 4.561 7.094 -46.591 1.00 66.38 165 TYR A CA 1
ATOM 1329 C C . TYR A 1 165 ? 3.909 6.352 -47.762 1.00 66.38 165 TYR A C 1
ATOM 1331 O O . TYR A 1 165 ? 4.191 6.680 -48.910 1.00 66.38 165 TYR A O 1
ATOM 1339 N N . VAL A 1 166 ? 3.040 5.366 -47.508 1.00 63.09 166 VAL A N 1
ATOM 1340 C CA . VAL A 1 166 ? 2.451 4.535 -48.577 1.00 63.09 166 VAL A CA 1
ATOM 1341 C C . VAL A 1 166 ? 1.177 5.171 -49.123 1.00 63.09 166 VAL A C 1
ATOM 1343 O O . VAL A 1 166 ? 1.095 5.427 -50.321 1.00 63.09 166 VAL A O 1
ATOM 1346 N N . ALA A 1 167 ? 0.219 5.517 -48.260 1.00 60.00 167 ALA A N 1
ATOM 1347 C CA . ALA A 1 167 ? -1.065 6.094 -48.663 1.00 60.00 167 ALA A CA 1
ATOM 1348 C C . ALA A 1 167 ? -0.951 7.494 -49.298 1.00 60.00 167 ALA A C 1
ATOM 1350 O O . ALA A 1 167 ? -1.859 7.923 -50.004 1.00 60.00 167 ALA A O 1
ATOM 1351 N N . LYS A 1 168 ? 0.163 8.195 -49.048 1.00 64.69 168 LYS A N 1
ATOM 1352 C CA . LYS A 1 168 ? 0.512 9.491 -49.656 1.00 64.69 168 LYS A CA 1
ATOM 1353 C C . LYS A 1 168 ? 1.448 9.375 -50.864 1.00 64.69 168 LYS A C 1
ATOM 1355 O O . LYS A 1 168 ? 1.835 10.403 -51.406 1.00 64.69 168 LYS A O 1
ATOM 1360 N N . SER A 1 169 ? 1.846 8.166 -51.263 1.00 68.94 169 SER A N 1
ATOM 1361 C CA . SER A 1 169 ? 2.677 7.977 -52.455 1.00 68.94 169 SER A CA 1
ATOM 1362 C C . SER A 1 169 ? 1.841 8.087 -53.731 1.00 68.94 169 SER A C 1
ATOM 1364 O O . SER A 1 169 ? 0.718 7.585 -53.787 1.00 68.94 169 SER A O 1
ATOM 1366 N N . ASP A 1 170 ? 2.419 8.671 -54.782 1.00 65.19 170 ASP A N 1
ATOM 1367 C CA . ASP A 1 170 ? 1.752 8.904 -56.076 1.00 65.19 170 ASP A CA 1
ATOM 1368 C C . ASP A 1 170 ? 1.312 7.615 -56.810 1.00 65.19 170 ASP A C 1
ATOM 1370 O O . ASP A 1 170 ? 0.643 7.678 -57.841 1.00 65.19 170 ASP A O 1
ATOM 1374 N N . PHE A 1 171 ? 1.692 6.439 -56.296 1.00 63.81 171 PHE A N 1
ATOM 1375 C CA . PHE A 1 171 ? 1.499 5.126 -56.921 1.00 63.81 171 PHE A CA 1
ATOM 1376 C C . PHE A 1 171 ? 0.604 4.170 -56.109 1.00 63.81 171 PHE A C 1
ATOM 1378 O O . PHE A 1 171 ? 0.502 2.992 -56.456 1.00 63.81 171 PHE A O 1
ATOM 1385 N N . TYR A 1 172 ? -0.019 4.630 -55.019 1.00 53.72 172 TYR A N 1
ATOM 1386 C CA . TYR A 1 172 ? -0.837 3.780 -54.150 1.00 53.72 172 TYR A CA 1
ATOM 1387 C C . TYR A 1 172 ? -2.327 3.784 -54.533 1.00 53.72 172 TYR A C 1
ATOM 1389 O O . TYR A 1 172 ? -2.998 4.811 -54.454 1.00 53.72 172 TYR A O 1
ATOM 1397 N N . GLU A 1 173 ? -2.872 2.604 -54.854 1.00 42.75 173 GLU A N 1
ATOM 1398 C CA . GLU A 1 173 ? -4.321 2.369 -54.922 1.00 42.75 173 GLU A CA 1
ATOM 1399 C C . GLU A 1 173 ? -4.826 1.587 -53.691 1.00 42.75 173 GLU A C 1
ATOM 1401 O O . GLU A 1 173 ? -4.215 0.586 -53.292 1.00 42.75 173 GLU A O 1
ATOM 1406 N N . PRO A 1 174 ? -5.965 1.983 -53.089 1.00 43.41 174 PRO A N 1
ATOM 1407 C CA . PRO A 1 174 ? -6.487 1.345 -51.887 1.00 43.41 174 PRO A CA 1
ATOM 1408 C C . PRO A 1 174 ? -7.075 -0.044 -52.174 1.00 43.41 174 PRO A C 1
ATOM 1410 O O . PRO A 1 174 ? -8.163 -0.180 -52.735 1.00 43.41 174 PRO A O 1
ATOM 1413 N N . SER A 1 175 ? -6.390 -1.088 -51.702 1.00 36.81 175 SER A N 1
ATOM 1414 C CA . SER A 1 175 ? -6.890 -2.469 -51.687 1.00 36.81 175 SER A CA 1
ATOM 1415 C C . SER A 1 175 ? -7.097 -2.973 -50.251 1.00 36.81 175 SER A C 1
ATOM 1417 O O . SER A 1 175 ? -6.423 -2.557 -49.310 1.00 36.81 175 SER A O 1
ATOM 1419 N N . ALA A 1 176 ? -8.113 -3.816 -50.053 1.00 32.94 176 ALA A N 1
ATOM 1420 C CA . ALA A 1 176 ? -8.717 -4.008 -48.737 1.00 32.94 176 ALA A CA 1
ATOM 1421 C C . ALA A 1 176 ? -7.918 -4.914 -47.776 1.00 32.94 176 ALA A C 1
ATOM 1423 O O . ALA A 1 176 ? -7.751 -6.103 -48.027 1.00 32.94 176 ALA A O 1
ATOM 1424 N N . GLY A 1 177 ? -7.571 -4.350 -46.613 1.00 33.25 177 GLY A N 1
ATOM 1425 C CA . GLY A 1 177 ? -7.663 -4.986 -45.290 1.00 33.25 177 GLY A CA 1
ATOM 1426 C C . GLY A 1 177 ? -6.793 -6.215 -44.982 1.00 33.25 177 GLY A C 1
ATOM 1427 O O . GLY A 1 177 ? -7.058 -7.328 -45.434 1.00 33.25 177 GLY A O 1
ATOM 1428 N N . ARG A 1 178 ? -5.856 -6.061 -44.036 1.00 29.53 178 ARG A N 1
ATOM 1429 C CA . ARG A 1 178 ? -5.261 -7.178 -43.279 1.00 29.53 178 ARG A CA 1
ATOM 1430 C C . ARG A 1 178 ? -5.299 -6.909 -41.776 1.00 29.53 178 ARG A C 1
ATOM 1432 O O . ARG A 1 178 ? -5.125 -5.780 -41.337 1.00 29.53 178 ARG A O 1
ATOM 1439 N N . SER A 1 179 ? -5.510 -7.975 -41.008 1.00 28.66 179 SER A N 1
ATOM 1440 C CA . SER A 1 179 ? -5.485 -8.002 -39.542 1.00 28.66 179 SER A CA 1
ATOM 1441 C C . SER A 1 179 ? -4.562 -9.133 -39.082 1.00 28.66 179 SER A C 1
ATOM 1443 O O . SER A 1 179 ? -4.487 -10.170 -39.747 1.00 28.66 179 SER A O 1
ATOM 1445 N N . VAL A 1 180 ? -3.846 -8.934 -37.972 1.00 26.06 180 VAL A N 1
ATOM 1446 C CA . VAL A 1 180 ? -2.922 -9.916 -37.384 1.00 26.06 180 VAL A CA 1
ATOM 1447 C C . VAL A 1 180 ? -3.096 -9.921 -35.864 1.00 26.06 180 VAL A C 1
ATOM 1449 O O . VAL A 1 180 ? -3.138 -8.867 -35.239 1.00 26.06 180 VAL A O 1
ATOM 1452 N N . ALA A 1 181 ? -3.192 -11.113 -35.270 1.00 24.33 181 ALA A N 1
ATOM 1453 C CA . ALA A 1 181 ? -3.343 -11.306 -33.828 1.00 24.33 181 ALA A CA 1
ATOM 1454 C C . ALA A 1 181 ? -1.999 -11.619 -33.142 1.00 24.33 181 ALA A C 1
ATOM 1456 O O . ALA A 1 181 ? -1.130 -12.264 -33.732 1.00 24.33 181 ALA A O 1
ATOM 1457 N N . ALA A 1 182 ? -1.854 -11.222 -31.875 1.00 26.30 182 ALA A N 1
ATOM 1458 C CA . ALA A 1 182 ? -0.681 -11.515 -31.047 1.00 26.30 182 ALA A CA 1
ATOM 1459 C C . ALA A 1 182 ? -0.917 -12.703 -30.091 1.00 26.30 182 ALA A C 1
ATOM 1461 O O . ALA A 1 182 ? -2.029 -12.930 -29.617 1.00 26.30 182 ALA A O 1
ATOM 1462 N N . VAL A 1 183 ? 0.150 -13.450 -29.779 1.00 26.33 183 VAL A N 1
ATOM 1463 C CA . VAL A 1 183 ? 0.143 -14.612 -28.868 1.00 26.33 183 VAL A CA 1
ATOM 1464 C C . VAL A 1 183 ? 1.294 -14.487 -27.864 1.00 26.33 183 VAL A C 1
ATOM 1466 O O . VAL A 1 183 ? 2.426 -14.214 -28.258 1.00 26.33 183 VAL A O 1
ATOM 1469 N N . ALA A 1 184 ? 1.033 -14.750 -26.579 1.00 28.14 184 ALA A N 1
ATOM 1470 C CA . ALA A 1 184 ? 2.036 -14.757 -25.507 1.00 28.14 184 ALA A CA 1
ATOM 1471 C C . ALA A 1 184 ? 1.982 -16.063 -24.687 1.00 28.14 184 ALA A C 1
ATOM 1473 O O . ALA A 1 184 ? 0.911 -16.644 -24.521 1.00 28.14 184 ALA A O 1
ATOM 1474 N N . THR A 1 185 ? 3.124 -16.540 -24.163 1.00 37.59 185 THR A N 1
ATOM 1475 C CA . THR A 1 185 ? 3.194 -17.750 -23.308 1.00 37.59 185 THR A CA 1
ATOM 1476 C C . THR A 1 185 ? 4.267 -17.674 -22.196 1.00 37.59 185 THR A C 1
ATOM 1478 O O . THR A 1 185 ? 5.261 -16.963 -22.347 1.00 37.59 185 THR A O 1
ATOM 1481 N N . PRO A 1 186 ? 4.119 -18.409 -21.065 1.00 37.34 186 PRO A N 1
ATOM 1482 C CA . PRO A 1 186 ? 4.724 -18.024 -19.774 1.00 37.34 186 PRO A CA 1
ATOM 1483 C C . PRO A 1 186 ? 6.082 -18.678 -19.414 1.00 37.34 186 PRO A C 1
ATOM 1485 O O . PRO A 1 186 ? 6.435 -18.771 -18.239 1.00 37.34 186 PRO A O 1
ATOM 1488 N N . SER A 1 187 ? 6.856 -19.199 -20.376 1.00 44.69 187 SER A N 1
ATOM 1489 C CA . SER A 1 187 ? 7.887 -20.220 -20.071 1.00 44.69 187 SER A CA 1
ATOM 1490 C C . SER A 1 187 ? 9.130 -19.750 -19.287 1.00 44.69 187 SER A C 1
ATOM 1492 O O . SER A 1 187 ? 9.827 -20.586 -18.714 1.00 44.69 187 SER A O 1
ATOM 1494 N N . LEU A 1 188 ? 9.462 -18.452 -19.292 1.00 45.28 188 LEU A N 1
ATOM 1495 C CA . LEU A 1 188 ? 10.796 -17.968 -18.887 1.00 45.28 188 LEU A CA 1
ATOM 1496 C C . LEU A 1 188 ? 11.015 -17.964 -17.360 1.00 45.28 188 LEU A C 1
ATOM 1498 O O . LEU A 1 188 ? 12.091 -18.326 -16.885 1.00 45.28 188 LEU A O 1
ATOM 1502 N N . MET A 1 189 ? 9.984 -17.611 -16.585 1.00 40.69 189 MET A N 1
ATOM 1503 C CA . MET A 1 189 ? 10.079 -17.465 -15.123 1.00 40.69 189 MET A CA 1
ATOM 1504 C C . MET A 1 189 ? 10.427 -18.783 -14.413 1.00 40.69 189 MET A C 1
ATOM 1506 O O . MET A 1 189 ? 11.189 -18.787 -13.448 1.00 40.69 189 MET A O 1
ATOM 1510 N N . SER A 1 190 ? 9.922 -19.918 -14.914 1.00 48.88 190 SER A N 1
ATOM 1511 C CA . SER A 1 190 ? 10.213 -21.243 -14.344 1.00 48.88 190 SER A CA 1
ATOM 1512 C C . SER A 1 190 ? 11.667 -21.677 -14.568 1.00 48.88 190 SER A C 1
ATOM 1514 O O . SER A 1 190 ? 12.239 -22.380 -13.734 1.00 48.88 190 SER A O 1
ATOM 1516 N N . GLU A 1 191 ? 12.287 -21.257 -15.675 1.00 47.41 191 GLU A N 1
ATOM 1517 C CA . GLU A 1 191 ? 13.679 -21.598 -15.980 1.00 47.41 191 GLU A CA 1
ATOM 1518 C C . GLU A 1 191 ? 14.668 -20.723 -15.194 1.00 47.41 191 GLU A C 1
ATOM 1520 O O . GLU A 1 191 ? 15.658 -21.242 -14.675 1.00 47.41 191 GLU A O 1
ATOM 1525 N N . LEU A 1 192 ? 14.360 -19.432 -15.017 1.00 47.06 192 LEU A N 1
ATOM 1526 C CA . LEU A 1 192 ? 15.131 -18.525 -14.158 1.00 47.06 192 LEU A CA 1
ATOM 1527 C C . LEU A 1 192 ? 15.104 -18.978 -12.688 1.00 47.06 192 LEU A C 1
ATOM 1529 O O . LEU A 1 192 ? 16.164 -19.165 -12.092 1.00 47.06 192 LEU A O 1
ATOM 1533 N N . ALA A 1 193 ? 13.919 -19.260 -12.132 1.00 47.25 193 ALA A N 1
ATOM 1534 C CA . ALA A 1 193 ? 13.760 -19.666 -10.729 1.00 47.25 193 ALA A CA 1
ATOM 1535 C C . ALA A 1 193 ? 14.505 -20.970 -10.367 1.00 47.25 193 ALA A C 1
ATOM 1537 O O . ALA A 1 193 ? 14.974 -21.140 -9.241 1.00 47.25 193 ALA A O 1
ATOM 1538 N N . LYS A 1 194 ? 14.656 -21.898 -11.325 1.00 53.34 194 LYS A N 1
ATOM 1539 C CA . LYS A 1 194 ? 15.451 -23.126 -11.140 1.00 53.34 194 LYS A CA 1
ATOM 1540 C C . LYS A 1 194 ? 16.956 -22.857 -11.070 1.00 53.34 194 LYS A C 1
ATOM 1542 O O . LYS A 1 194 ? 17.668 -23.622 -10.427 1.00 53.34 194 LYS A O 1
ATOM 1547 N N . ARG A 1 195 ? 17.444 -21.794 -11.719 1.00 49.84 195 ARG A N 1
ATOM 1548 C CA . ARG A 1 195 ? 18.876 -21.456 -11.795 1.00 49.84 195 ARG A CA 1
ATOM 1549 C C . ARG A 1 195 ? 19.315 -20.463 -10.712 1.00 49.84 195 ARG A C 1
ATOM 1551 O O . ARG A 1 195 ? 20.449 -20.560 -10.262 1.00 49.84 195 ARG A O 1
ATOM 1558 N N . THR A 1 196 ? 18.429 -19.596 -10.213 1.00 47.75 196 THR A N 1
ATOM 1559 C CA . THR A 1 196 ? 18.706 -18.726 -9.047 1.00 47.75 196 THR A CA 1
ATOM 1560 C C . THR A 1 196 ? 18.862 -19.493 -7.730 1.00 47.75 196 THR A C 1
ATOM 1562 O O . THR A 1 196 ? 19.445 -18.968 -6.787 1.00 47.75 196 THR A O 1
ATOM 1565 N N . ASN A 1 197 ? 18.361 -20.732 -7.658 1.00 41.50 197 ASN A N 1
ATOM 1566 C CA . ASN A 1 197 ? 18.490 -21.609 -6.488 1.00 41.50 197 ASN A CA 1
ATOM 1567 C C . ASN A 1 197 ? 19.787 -22.445 -6.474 1.00 41.50 197 ASN A C 1
ATOM 1569 O O . ASN A 1 197 ? 20.014 -23.207 -5.532 1.00 41.50 197 ASN A O 1
ATOM 1573 N N . LEU A 1 198 ? 20.658 -22.305 -7.480 1.00 36.44 198 LEU A N 1
ATOM 1574 C CA . LEU A 1 198 ? 22.041 -22.769 -7.367 1.00 36.44 198 LEU A CA 1
ATOM 1575 C C . LEU A 1 198 ? 22.753 -21.875 -6.346 1.00 36.44 198 LEU A C 1
ATOM 1577 O O . LEU A 1 198 ? 22.828 -20.661 -6.525 1.00 36.44 198 LEU A O 1
ATOM 1581 N N . LYS A 1 199 ? 23.241 -22.479 -5.255 1.00 29.92 199 LYS A N 1
ATOM 1582 C CA . LYS A 1 199 ? 23.929 -21.760 -4.172 1.00 29.92 199 LYS A CA 1
ATOM 1583 C C . LYS A 1 199 ? 25.031 -20.850 -4.740 1.00 29.92 199 LYS A C 1
ATOM 1585 O O . LYS A 1 199 ? 25.785 -21.310 -5.598 1.00 29.92 199 LYS A O 1
ATOM 1590 N N . PRO A 1 200 ? 25.250 -19.645 -4.178 1.00 34.59 200 PRO A N 1
ATOM 1591 C CA . PRO A 1 200 ? 26.413 -18.807 -4.481 1.00 34.59 200 PRO A CA 1
ATOM 1592 C C . PRO A 1 200 ? 27.715 -19.364 -3.862 1.00 34.59 200 PRO A C 1
ATOM 1594 O O . PRO A 1 200 ? 28.594 -18.615 -3.455 1.00 34.59 200 PRO A O 1
ATOM 1597 N N . THR A 1 201 ? 27.848 -20.690 -3.786 1.00 33.53 201 THR A N 1
ATOM 1598 C CA . THR A 1 201 ? 29.085 -21.409 -3.474 1.00 33.53 201 THR A CA 1
ATOM 1599 C C . THR A 1 201 ? 29.710 -21.891 -4.778 1.00 33.53 201 THR A C 1
ATOM 1601 O O . THR A 1 201 ? 29.824 -23.090 -5.023 1.00 33.53 201 THR A O 1
ATOM 1604 N N . VAL A 1 202 ? 30.092 -20.938 -5.630 1.00 38.59 202 VAL A N 1
ATOM 1605 C CA . VAL A 1 202 ? 31.24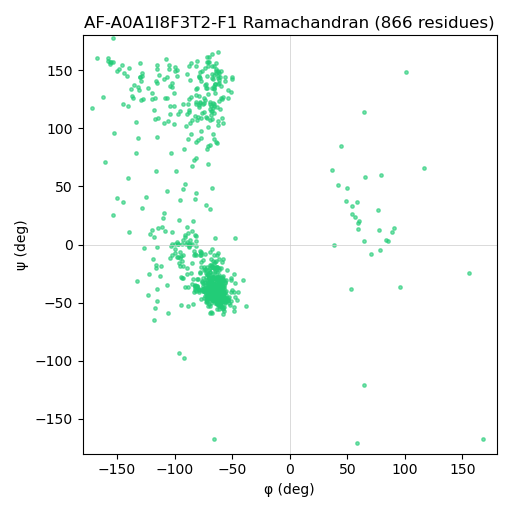0 -21.149 -6.513 1.00 38.59 202 VAL A CA 1
ATOM 1606 C C . VAL A 1 202 ? 32.445 -20.761 -5.673 1.00 38.59 202 VAL A C 1
ATOM 1608 O O . VAL A 1 202 ? 32.636 -19.585 -5.367 1.00 38.59 202 VAL A O 1
ATOM 1611 N N . GLU A 1 203 ? 33.217 -21.756 -5.247 1.00 35.25 203 GLU A N 1
ATOM 1612 C CA . GLU A 1 203 ? 34.516 -21.522 -4.620 1.00 35.25 203 GLU A CA 1
ATOM 1613 C C . GLU A 1 203 ? 35.355 -20.645 -5.557 1.00 35.25 203 GLU A C 1
ATOM 1615 O O . GLU A 1 203 ? 35.517 -20.981 -6.737 1.00 35.25 203 GLU A O 1
ATOM 1620 N N . GLN A 1 204 ? 35.866 -19.521 -5.043 1.00 36.12 204 GLN A N 1
ATOM 1621 C CA . GLN A 1 204 ? 36.760 -18.621 -5.774 1.00 36.12 204 GLN A CA 1
ATOM 1622 C C . GLN A 1 204 ? 38.057 -19.369 -6.125 1.00 36.12 204 GLN A C 1
ATOM 1624 O O . GLN A 1 204 ? 39.019 -19.359 -5.365 1.00 36.12 204 GLN A O 1
ATOM 1629 N N . GLY A 1 205 ? 38.058 -20.062 -7.266 1.00 40.19 205 GLY A N 1
ATOM 1630 C CA . GLY A 1 205 ? 39.163 -20.919 -7.700 1.00 40.19 205 GLY A CA 1
ATOM 1631 C C . GLY A 1 205 ? 38.779 -22.035 -8.678 1.00 40.19 205 GLY A C 1
ATOM 1632 O O . GLY A 1 205 ? 39.630 -22.454 -9.458 1.00 40.19 205 GLY A O 1
ATOM 1633 N N . SER A 1 206 ? 37.520 -22.494 -8.706 1.00 45.34 206 SER A N 1
ATOM 1634 C CA . SER A 1 206 ? 37.090 -23.521 -9.674 1.00 45.34 206 SER A CA 1
ATOM 1635 C C . SER A 1 206 ? 36.677 -22.910 -11.022 1.00 45.34 206 SER A C 1
ATOM 1637 O O . SER A 1 206 ? 35.853 -21.995 -11.097 1.00 45.34 206 SER A O 1
ATOM 1639 N N . THR A 1 207 ? 37.254 -23.404 -12.120 1.00 55.62 207 THR A N 1
ATOM 1640 C CA . THR A 1 207 ? 36.905 -22.961 -13.477 1.00 55.62 207 THR A CA 1
ATOM 1641 C C . THR A 1 207 ? 35.587 -23.594 -13.930 1.00 55.62 207 THR A C 1
ATOM 1643 O O . THR A 1 207 ? 35.441 -24.814 -13.979 1.00 55.62 207 THR A O 1
ATOM 1646 N N . ARG A 1 208 ? 34.603 -22.753 -14.276 1.00 66.50 208 ARG A N 1
ATOM 1647 C CA . ARG A 1 208 ? 33.302 -23.196 -14.810 1.00 66.50 208 ARG A CA 1
ATOM 1648 C C . ARG A 1 208 ? 33.482 -23.954 -16.128 1.00 66.50 208 ARG A C 1
ATOM 1650 O O . ARG A 1 208 ? 34.248 -23.514 -16.985 1.00 66.50 208 ARG A O 1
ATOM 1657 N N . SER A 1 209 ? 32.738 -25.047 -16.313 1.00 73.25 209 SER A N 1
ATOM 1658 C CA . SER A 1 209 ? 32.789 -25.820 -17.559 1.00 73.25 209 SER A CA 1
ATOM 1659 C C . SER A 1 209 ? 32.293 -24.994 -18.752 1.00 73.25 209 SER A C 1
ATOM 1661 O O . SER A 1 209 ? 31.408 -24.143 -18.625 1.00 73.25 209 SER A O 1
ATOM 1663 N N . ASP A 1 210 ? 32.831 -25.268 -19.940 1.00 64.31 210 ASP A N 1
ATOM 1664 C CA . ASP A 1 210 ? 32.422 -24.592 -21.174 1.00 64.31 210 ASP A CA 1
ATOM 1665 C C . ASP A 1 210 ? 30.933 -24.761 -21.495 1.00 64.31 210 ASP A C 1
ATOM 1667 O O . ASP A 1 210 ? 30.276 -23.819 -21.940 1.00 64.31 210 ASP A O 1
ATOM 1671 N N . ALA A 1 211 ? 30.388 -25.952 -21.232 1.00 70.56 211 ALA A N 1
ATOM 1672 C CA . ALA A 1 211 ? 28.975 -26.237 -21.438 1.00 70.56 211 ALA A CA 1
ATOM 1673 C C . ALA A 1 211 ? 28.088 -25.380 -20.522 1.00 70.56 211 ALA A C 1
ATOM 1675 O O . ALA A 1 211 ? 26.986 -25.002 -20.913 1.00 70.56 211 ALA A O 1
ATOM 1676 N N . ASP A 1 212 ? 28.556 -25.043 -19.319 1.00 73.12 212 ASP A N 1
ATOM 1677 C CA . ASP A 1 212 ? 27.813 -24.201 -18.381 1.00 73.12 212 ASP A CA 1
ATOM 1678 C C . ASP A 1 212 ? 27.972 -22.709 -18.696 1.00 73.12 212 ASP A C 1
ATOM 1680 O O . ASP A 1 212 ? 26.996 -21.964 -18.605 1.00 73.12 212 ASP A O 1
ATOM 1684 N N . ASN A 1 213 ? 29.145 -22.281 -19.178 1.00 75.00 213 ASN A N 1
ATOM 1685 C CA . ASN A 1 213 ? 29.332 -20.927 -19.708 1.00 75.00 213 ASN A CA 1
ATOM 1686 C C . ASN A 1 213 ? 28.434 -20.676 -20.937 1.00 75.00 213 ASN A C 1
ATOM 1688 O O . ASN A 1 213 ? 27.742 -19.657 -20.973 1.00 75.00 213 ASN A O 1
ATOM 1692 N N . ARG A 1 214 ? 28.323 -21.632 -21.880 1.00 75.38 214 ARG A N 1
ATOM 1693 C CA . ARG A 1 214 ? 27.395 -21.505 -23.024 1.00 75.38 214 ARG A CA 1
ATOM 1694 C C . ARG A 1 214 ? 25.927 -21.467 -22.586 1.00 75.38 214 ARG A C 1
ATOM 1696 O O . ARG A 1 214 ? 25.185 -20.621 -23.068 1.00 75.38 214 ARG A O 1
ATOM 1703 N N . LYS A 1 215 ? 25.506 -22.286 -21.611 1.00 73.81 215 LYS A N 1
ATOM 1704 C CA . LYS A 1 215 ? 24.134 -22.235 -21.048 1.00 73.81 215 LYS A CA 1
ATOM 1705 C C . LYS A 1 215 ? 23.790 -20.896 -20.383 1.00 73.81 215 LYS A C 1
ATOM 1707 O O . LYS A 1 215 ? 22.600 -20.590 -20.263 1.00 73.81 215 LYS A O 1
ATOM 1712 N N . LEU A 1 216 ? 24.785 -20.151 -19.889 1.00 71.19 216 LEU A N 1
ATOM 1713 C CA . LEU A 1 216 ? 24.623 -18.806 -19.322 1.00 71.19 216 LEU A CA 1
ATOM 1714 C C . LEU A 1 216 ? 24.610 -17.729 -20.416 1.00 71.19 216 LEU A C 1
ATOM 1716 O O . LEU A 1 216 ? 23.756 -16.848 -20.369 1.00 71.19 216 LEU A O 1
ATOM 1720 N N . TYR A 1 217 ? 25.472 -17.846 -21.430 1.00 75.12 217 TYR A N 1
ATOM 1721 C CA . TYR A 1 217 ? 25.435 -17.022 -22.646 1.00 75.12 217 TYR A CA 1
ATOM 1722 C C . TYR A 1 217 ? 24.066 -17.116 -23.347 1.00 75.12 217 TYR A C 1
ATOM 1724 O O . TYR A 1 217 ? 23.408 -16.101 -23.571 1.00 75.12 217 TYR A O 1
ATOM 1732 N N . ASP A 1 218 ? 23.574 -18.337 -23.586 1.00 70.69 218 ASP A N 1
ATOM 1733 C CA . ASP A 1 218 ? 22.266 -18.578 -24.205 1.00 70.69 218 ASP A CA 1
ATOM 1734 C C . ASP A 1 218 ? 21.114 -18.006 -23.358 1.00 70.69 218 ASP A C 1
ATOM 1736 O O . ASP A 1 218 ? 20.078 -17.626 -23.900 1.00 70.69 218 ASP A O 1
ATOM 1740 N N . LEU A 1 219 ? 21.264 -17.962 -22.026 1.00 69.75 219 LEU A N 1
ATOM 1741 C CA . LEU A 1 219 ? 20.274 -17.382 -21.115 1.00 69.75 219 LEU A CA 1
ATOM 1742 C C . LEU A 1 219 ? 20.272 -15.850 -21.192 1.00 69.75 219 LEU A C 1
ATOM 1744 O O . LEU A 1 219 ? 19.196 -15.263 -21.266 1.00 69.75 219 LEU A O 1
ATOM 1748 N N . ALA A 1 220 ? 21.450 -15.218 -21.212 1.00 65.00 220 ALA A N 1
ATOM 1749 C CA . ALA A 1 220 ? 21.592 -13.772 -21.375 1.00 65.00 220 ALA A CA 1
ATOM 1750 C C . ALA A 1 220 ? 20.980 -13.298 -22.704 1.00 65.00 220 ALA A C 1
ATOM 1752 O O . ALA A 1 220 ? 20.165 -12.376 -22.709 1.00 65.00 220 ALA A O 1
ATOM 1753 N N . LEU A 1 221 ? 21.281 -13.994 -23.807 1.00 67.50 221 LEU A N 1
ATOM 1754 C CA . LEU A 1 221 ? 20.729 -13.692 -25.129 1.00 67.50 221 LEU A CA 1
ATOM 1755 C C . LEU A 1 221 ? 19.204 -13.895 -25.183 1.00 67.50 221 LEU A C 1
ATOM 1757 O O . LEU A 1 221 ? 18.471 -13.006 -25.612 1.00 67.50 221 LEU A O 1
ATOM 1761 N N . LYS A 1 222 ? 18.695 -15.029 -24.674 1.00 67.50 222 LYS A N 1
ATOM 1762 C CA . LYS A 1 222 ? 17.243 -15.293 -24.601 1.00 67.50 222 LYS A CA 1
ATOM 1763 C C . LYS A 1 222 ? 16.493 -14.304 -23.710 1.00 67.50 222 LYS A C 1
ATOM 1765 O O . LYS A 1 222 ? 15.301 -14.111 -23.936 1.00 67.50 222 LYS A O 1
ATOM 1770 N N . ALA A 1 223 ? 17.144 -13.730 -22.700 1.00 58.66 223 ALA A N 1
ATOM 1771 C CA . ALA A 1 223 ? 16.546 -12.712 -21.848 1.00 58.66 223 ALA A CA 1
ATOM 1772 C C . ALA A 1 223 ? 16.367 -11.390 -22.608 1.00 58.66 223 ALA A C 1
ATOM 1774 O O . ALA A 1 223 ? 15.241 -10.904 -22.683 1.00 58.66 223 ALA A O 1
ATOM 1775 N N . LEU A 1 224 ? 17.433 -10.869 -23.232 1.00 55.31 224 LEU A N 1
ATOM 1776 C CA . LEU A 1 224 ? 17.386 -9.622 -24.009 1.00 55.31 224 LEU A CA 1
ATOM 1777 C C . LEU A 1 224 ? 16.350 -9.712 -25.146 1.00 55.31 224 LEU A C 1
ATOM 1779 O O . LEU A 1 224 ? 15.380 -8.956 -25.162 1.00 55.31 224 LEU A O 1
ATOM 1783 N N . CYS A 1 225 ? 16.456 -10.722 -26.018 1.00 56.62 225 CYS A N 1
ATOM 1784 C CA . CYS A 1 225 ? 15.574 -10.865 -27.184 1.00 56.62 225 CYS A CA 1
ATOM 1785 C C . CYS A 1 225 ? 14.088 -11.126 -26.851 1.00 56.62 225 CYS A C 1
ATOM 1787 O O . CYS A 1 225 ? 13.244 -11.033 -27.741 1.00 56.62 225 CYS A O 1
ATOM 1789 N N . ARG A 1 226 ? 13.738 -11.501 -25.608 1.00 58.56 226 ARG A N 1
ATOM 1790 C CA . ARG A 1 226 ? 12.335 -11.718 -25.192 1.00 58.56 226 ARG A CA 1
ATOM 1791 C C . ARG A 1 226 ? 11.670 -10.487 -24.581 1.00 58.56 226 ARG A C 1
ATOM 1793 O O . ARG A 1 226 ? 10.444 -10.475 -24.510 1.00 58.56 226 ARG A O 1
ATOM 1800 N N . LEU A 1 227 ? 12.439 -9.493 -24.139 1.00 52.31 227 LEU A N 1
ATOM 1801 C CA . LEU A 1 227 ? 11.899 -8.294 -23.490 1.00 52.31 227 LEU A CA 1
ATOM 1802 C C . LEU A 1 227 ? 11.347 -7.276 -24.511 1.00 52.31 227 LEU A C 1
ATOM 1804 O O . LEU A 1 227 ? 10.349 -6.623 -24.227 1.00 52.31 227 LEU A O 1
ATOM 1808 N N . GLY A 1 228 ? 11.883 -7.218 -25.739 1.00 40.28 228 GLY A N 1
ATOM 1809 C CA . GLY A 1 228 ? 11.423 -6.305 -26.807 1.00 40.28 228 GLY A CA 1
ATOM 1810 C C . GLY A 1 228 ? 10.200 -6.764 -27.627 1.00 40.28 228 GLY A C 1
ATOM 1811 O O . GLY A 1 228 ? 10.182 -6.646 -28.856 1.00 40.28 228 GLY A O 1
ATOM 1812 N N . GLY A 1 229 ? 9.200 -7.373 -26.980 1.00 38.22 229 GLY A N 1
ATOM 1813 C CA . GLY A 1 229 ? 8.238 -8.260 -27.652 1.00 38.22 229 GLY A CA 1
ATOM 1814 C C . GLY A 1 229 ? 6.757 -7.860 -27.722 1.00 38.22 229 GLY A C 1
ATOM 1815 O O . GLY A 1 229 ? 5.999 -8.647 -28.287 1.00 38.22 229 GLY A O 1
ATOM 1816 N N . TRP A 1 230 ? 6.302 -6.741 -27.146 1.00 42.16 230 TRP A N 1
ATOM 1817 C CA . TRP A 1 230 ? 4.882 -6.580 -26.765 1.00 42.16 230 TRP A CA 1
ATOM 1818 C C . TRP A 1 230 ? 4.215 -5.290 -27.272 1.00 42.16 230 TRP A C 1
ATOM 1820 O O . TRP A 1 230 ? 4.833 -4.238 -27.211 1.00 42.16 230 TRP A O 1
ATOM 1830 N N . ASN A 1 231 ? 2.949 -5.389 -27.706 1.00 32.19 231 ASN A N 1
ATOM 1831 C CA . ASN A 1 231 ? 2.043 -4.290 -28.093 1.00 32.19 231 ASN A CA 1
ATOM 1832 C C . ASN A 1 231 ? 0.582 -4.673 -27.755 1.00 32.19 231 ASN A C 1
ATOM 1834 O O . ASN A 1 231 ? 0.247 -5.859 -27.787 1.00 32.19 231 ASN A O 1
ATOM 1838 N N . LEU A 1 232 ? -0.280 -3.687 -27.471 1.00 30.61 232 LEU A N 1
ATOM 1839 C CA . LEU A 1 232 ? -1.721 -3.835 -27.180 1.00 30.61 232 LEU A CA 1
ATOM 1840 C C . LEU A 1 232 ? -2.518 -2.642 -27.754 1.00 30.61 232 LEU A C 1
ATOM 1842 O O . LEU A 1 232 ? -2.006 -1.527 -27.780 1.00 30.61 232 LEU A O 1
ATOM 1846 N N . GLN A 1 233 ? -3.763 -2.876 -28.182 1.00 29.45 233 GLN A N 1
ATOM 1847 C CA . GLN A 1 233 ? -4.753 -1.874 -28.621 1.00 29.45 233 GLN A CA 1
ATOM 1848 C C . GLN A 1 233 ? -6.171 -2.393 -28.323 1.00 29.45 233 GLN A C 1
ATOM 1850 O O . GLN A 1 233 ? -6.385 -3.604 -28.400 1.00 29.45 233 GLN A O 1
ATOM 1855 N N . ASN A 1 234 ? -7.135 -1.505 -28.053 1.00 40.34 234 ASN A N 1
ATOM 1856 C CA . ASN A 1 234 ? -8.567 -1.836 -27.994 1.00 40.34 234 ASN A CA 1
ATOM 1857 C C . ASN A 1 234 ? -9.437 -0.568 -28.224 1.00 40.34 234 ASN A C 1
ATOM 1859 O O . ASN A 1 234 ? -8.918 0.528 -28.021 1.00 40.34 234 ASN A O 1
ATOM 1863 N N . PRO A 1 235 ? -10.716 -0.661 -28.656 1.00 41.72 235 PRO A N 1
ATOM 1864 C CA . PRO A 1 235 ? -11.537 0.507 -28.986 1.00 41.72 235 PRO A CA 1
ATOM 1865 C C . PRO A 1 235 ? -12.786 0.669 -28.098 1.00 41.72 235 PRO A C 1
ATOM 1867 O O . PRO A 1 235 ? -13.629 -0.218 -28.063 1.00 41.72 235 PRO A O 1
ATOM 1870 N N . ASP A 1 236 ? -12.962 1.840 -27.478 1.00 35.91 236 ASP A N 1
ATOM 1871 C CA . ASP A 1 236 ? -14.279 2.466 -27.234 1.00 35.91 236 ASP A CA 1
ATOM 1872 C C . ASP A 1 236 ? -14.076 3.889 -26.677 1.00 35.91 236 ASP A C 1
ATOM 1874 O O . ASP A 1 236 ? -13.482 4.063 -25.616 1.00 35.91 236 ASP A O 1
ATOM 1878 N N . MET A 1 237 ? -14.534 4.930 -27.391 1.00 47.16 237 MET A N 1
ATOM 1879 C CA . MET A 1 237 ? -14.160 6.327 -27.090 1.00 47.16 237 MET A CA 1
ATOM 1880 C C . MET A 1 237 ? -15.348 7.309 -26.997 1.00 47.16 237 MET A C 1
ATOM 1882 O O . MET A 1 237 ? -16.179 7.357 -27.911 1.00 47.16 237 MET A O 1
ATOM 1886 N N . PRO A 1 238 ? -15.405 8.170 -25.955 1.00 44.66 238 PRO A N 1
ATOM 1887 C CA . PRO A 1 238 ? -16.318 9.313 -25.896 1.00 44.66 238 PRO A CA 1
ATOM 1888 C C . PRO A 1 238 ? -15.958 10.391 -26.932 1.00 44.66 238 PRO A C 1
ATOM 1890 O O . PRO A 1 238 ? -14.783 10.669 -27.174 1.00 44.66 238 PRO A O 1
ATOM 1893 N N . LYS A 1 239 ? -16.965 11.050 -27.519 1.00 50.66 239 LYS A N 1
ATOM 1894 C CA . LYS A 1 239 ? -16.748 12.018 -28.613 1.00 50.66 239 LYS A CA 1
ATOM 1895 C C . LYS A 1 239 ? -16.199 13.377 -28.149 1.00 50.66 239 LYS A C 1
ATOM 1897 O O . LYS A 1 239 ? -15.382 13.960 -28.860 1.00 50.66 239 LYS A O 1
ATOM 1902 N N . ASP A 1 240 ? -16.568 13.818 -26.946 1.00 52.09 240 ASP A N 1
ATOM 1903 C CA . ASP A 1 240 ? -16.393 15.212 -26.495 1.00 52.09 240 ASP A CA 1
ATOM 1904 C C . ASP A 1 240 ? -15.148 15.469 -25.614 1.00 52.09 240 ASP A C 1
ATOM 1906 O O . ASP A 1 240 ? -14.947 16.586 -25.146 1.00 52.09 240 ASP A O 1
ATOM 1910 N N . ALA A 1 241 ? -14.311 14.457 -25.357 1.00 56.59 241 ALA A N 1
ATOM 1911 C CA . ALA A 1 241 ? -13.096 14.599 -24.538 1.00 56.59 241 ALA A CA 1
ATOM 1912 C C . ALA A 1 241 ? -11.904 15.208 -25.316 1.00 56.59 241 ALA A C 1
ATOM 1914 O O . ALA A 1 241 ? -11.852 15.111 -26.541 1.00 56.59 241 ALA A O 1
ATOM 1915 N N . GLU A 1 242 ? -10.923 15.797 -24.620 1.00 65.50 242 GLU A N 1
ATOM 1916 C CA . GLU A 1 242 ? -9.654 16.251 -25.227 1.00 65.50 242 GLU A CA 1
ATOM 1917 C C . GLU A 1 242 ? -8.874 15.065 -25.836 1.00 65.50 242 GLU A C 1
ATOM 1919 O O . GLU A 1 242 ? -8.930 13.945 -25.323 1.00 65.50 242 GLU A O 1
ATOM 1924 N N . ASP A 1 243 ? -8.133 15.286 -26.926 1.00 63.03 243 ASP A N 1
ATOM 1925 C CA . ASP A 1 243 ? -7.568 14.184 -27.725 1.00 63.03 243 ASP A CA 1
ATOM 1926 C C . ASP A 1 243 ? -6.476 13.376 -27.000 1.00 63.03 243 ASP A C 1
ATOM 1928 O O . ASP A 1 243 ? -6.389 12.161 -27.179 1.00 63.03 243 ASP A O 1
ATOM 1932 N N . TYR A 1 244 ? -5.726 13.996 -26.084 1.00 63.19 244 TYR A N 1
ATOM 1933 C CA . TYR A 1 244 ? -4.800 13.275 -25.202 1.00 63.19 244 TYR A CA 1
ATOM 1934 C C . TYR A 1 244 ? -5.534 12.439 -24.132 1.00 63.19 244 TYR A C 1
ATOM 1936 O O . TYR A 1 244 ? -5.178 11.287 -23.875 1.00 63.19 244 TYR A O 1
ATOM 1944 N N . ALA A 1 245 ? -6.632 12.959 -23.568 1.00 58.97 245 ALA A N 1
ATOM 1945 C CA . ALA A 1 245 ? -7.479 12.214 -22.631 1.00 58.97 245 ALA A CA 1
ATOM 1946 C C . ALA A 1 245 ? -8.127 10.992 -23.306 1.00 58.97 245 ALA A C 1
ATOM 1948 O O . ALA A 1 245 ? -8.189 9.907 -22.722 1.00 58.97 245 ALA A O 1
ATOM 1949 N N . LYS A 1 246 ? -8.562 11.149 -24.564 1.00 60.56 246 LYS A N 1
ATOM 1950 C CA . LYS A 1 246 ? -9.006 10.050 -25.434 1.00 60.56 246 LYS A CA 1
ATOM 1951 C C . LYS A 1 246 ? -7.899 9.010 -25.628 1.00 60.56 246 LYS A C 1
ATOM 1953 O O . LYS A 1 246 ? -8.160 7.834 -25.413 1.00 60.56 246 LYS A O 1
ATOM 1958 N N . ALA A 1 247 ? -6.676 9.433 -25.961 1.00 60.00 247 ALA A N 1
ATOM 1959 C CA . ALA A 1 247 ? -5.542 8.541 -26.218 1.00 60.00 247 ALA A CA 1
ATOM 1960 C C . ALA A 1 247 ? -5.037 7.767 -24.981 1.00 60.00 247 ALA A C 1
ATOM 1962 O O . ALA A 1 247 ? -4.515 6.660 -25.137 1.00 60.00 247 ALA A O 1
ATOM 1963 N N . VAL A 1 248 ? -5.198 8.317 -23.768 1.00 62.12 248 VAL A N 1
ATOM 1964 C CA . VAL A 1 248 ? -4.658 7.734 -22.522 1.00 62.12 248 VAL A CA 1
ATOM 1965 C C . VAL A 1 248 ? -5.746 7.343 -21.518 1.00 62.12 248 VAL A C 1
ATOM 1967 O O . VAL A 1 248 ? -5.906 6.165 -21.210 1.00 62.12 248 VAL A O 1
ATOM 1970 N N . GLN A 1 249 ? -6.507 8.298 -20.980 1.00 61.78 249 GLN A N 1
ATOM 1971 C CA . GLN A 1 249 ? -7.400 8.063 -19.836 1.00 61.78 249 GLN A CA 1
ATOM 1972 C C . GLN A 1 249 ? -8.524 7.060 -20.157 1.00 61.78 249 GLN A C 1
ATOM 1974 O O . GLN A 1 249 ? -8.788 6.143 -19.361 1.00 61.78 249 GLN A O 1
ATOM 1979 N N . TYR A 1 250 ? -9.152 7.235 -21.326 1.00 59.38 250 TYR A N 1
ATOM 1980 C CA . TYR A 1 250 ? -10.308 6.460 -21.794 1.00 59.38 250 TYR A CA 1
ATOM 1981 C C . TYR A 1 250 ? -9.941 5.252 -22.672 1.00 59.38 250 TYR A C 1
ATOM 1983 O O . TYR A 1 250 ? -10.771 4.366 -22.842 1.00 59.38 250 TYR A O 1
ATOM 1991 N N . ASN A 1 251 ? -8.701 5.172 -23.163 1.00 60.38 251 ASN A N 1
ATOM 1992 C CA . ASN A 1 251 ? -8.244 4.151 -24.118 1.00 60.38 251 ASN A CA 1
ATOM 1993 C C . ASN A 1 251 ? -7.951 2.766 -23.502 1.00 60.38 251 ASN A C 1
ATOM 1995 O O . ASN A 1 251 ? -7.627 1.822 -24.216 1.00 60.38 251 ASN A O 1
ATOM 1999 N N . TYR A 1 252 ? -8.016 2.638 -22.172 1.00 58.81 252 TYR A N 1
ATOM 2000 C CA . TYR A 1 252 ? -7.734 1.385 -21.468 1.00 58.81 252 TYR A CA 1
ATOM 2001 C C . TYR A 1 252 ? -8.879 1.004 -20.528 1.00 58.81 252 TYR A C 1
ATOM 2003 O O . TYR A 1 252 ? -9.231 1.744 -19.600 1.00 58.81 252 TYR A O 1
ATOM 2011 N N . THR A 1 253 ? -9.402 -0.207 -20.696 1.00 62.47 253 THR A N 1
ATOM 2012 C CA . THR A 1 253 ? -10.324 -0.833 -19.744 1.00 62.47 253 THR A CA 1
ATOM 2013 C C . THR A 1 253 ? -9.618 -1.150 -18.421 1.00 62.47 253 THR A C 1
ATOM 2015 O O . THR A 1 253 ? -8.391 -1.231 -18.336 1.00 62.47 253 THR A O 1
ATOM 2018 N N . SER A 1 254 ? -10.385 -1.411 -17.355 1.00 65.56 254 SER A N 1
ATOM 2019 C CA . SER A 1 254 ? -9.789 -1.832 -16.076 1.00 65.56 254 SER A CA 1
ATOM 2020 C C . SER A 1 254 ? -8.977 -3.127 -16.197 1.00 65.56 254 SER A C 1
ATOM 2022 O O . SER A 1 254 ? -8.001 -3.281 -15.468 1.00 65.56 254 SER A O 1
ATOM 2024 N N . ALA A 1 255 ? -9.359 -4.049 -17.089 1.00 63.78 255 ALA A N 1
ATOM 2025 C CA . ALA A 1 255 ? -8.636 -5.302 -17.295 1.00 63.78 255 ALA A CA 1
ATOM 2026 C C . ALA A 1 255 ? -7.272 -5.061 -17.962 1.00 63.78 255 ALA A C 1
ATOM 2028 O O . ALA A 1 255 ? -6.274 -5.635 -17.533 1.00 63.78 255 ALA A O 1
ATOM 2029 N N . GLU A 1 256 ? -7.208 -4.159 -18.944 1.00 60.06 256 GLU A N 1
ATOM 2030 C CA . GLU A 1 256 ? -5.952 -3.763 -19.593 1.00 60.06 256 GLU A CA 1
ATOM 2031 C C . GLU A 1 256 ? -5.050 -2.966 -18.658 1.00 60.06 256 GLU A C 1
ATOM 2033 O O . GLU A 1 256 ? -3.852 -3.225 -18.630 1.00 60.06 256 GLU A O 1
ATOM 2038 N N . LYS A 1 257 ? -5.605 -2.073 -17.826 1.00 64.38 257 LYS A N 1
ATOM 2039 C CA . LYS A 1 257 ? -4.832 -1.371 -16.785 1.00 64.38 257 LYS A CA 1
ATOM 2040 C C . LYS A 1 257 ? -4.171 -2.369 -15.821 1.00 64.38 257 LYS A C 1
ATOM 2042 O O . LYS A 1 257 ? -2.986 -2.227 -15.527 1.00 64.38 257 LYS A O 1
ATOM 2047 N N . PHE A 1 258 ? -4.875 -3.425 -15.394 1.00 64.75 258 PHE A N 1
ATOM 2048 C CA . PHE A 1 258 ? -4.264 -4.500 -14.597 1.00 64.75 258 PHE A CA 1
ATOM 2049 C C . PHE A 1 258 ? -3.216 -5.301 -15.382 1.00 64.75 258 PHE A C 1
ATOM 2051 O O . PHE A 1 258 ? -2.108 -5.479 -14.881 1.00 64.75 258 PHE A O 1
ATOM 2058 N N . ALA A 1 259 ? -3.520 -5.737 -16.608 1.00 65.06 259 ALA A N 1
ATOM 2059 C CA . ALA A 1 259 ? -2.587 -6.505 -17.436 1.00 65.06 259 ALA A CA 1
ATOM 2060 C C . ALA A 1 259 ? -1.297 -5.722 -17.747 1.00 65.06 259 ALA A C 1
ATOM 2062 O O . ALA A 1 259 ? -0.208 -6.291 -17.719 1.00 65.06 259 ALA A O 1
ATOM 2063 N N . LEU A 1 260 ? -1.402 -4.410 -17.976 1.00 64.31 260 LEU A N 1
ATOM 2064 C CA . LEU A 1 260 ? -0.269 -3.514 -18.188 1.00 64.31 260 LEU A CA 1
ATOM 2065 C C . LEU A 1 260 ? 0.581 -3.372 -16.915 1.00 64.31 260 LEU A C 1
ATOM 2067 O O . LEU A 1 260 ? 1.802 -3.474 -16.983 1.00 64.31 260 LEU A O 1
ATOM 2071 N N . VAL A 1 261 ? -0.039 -3.221 -15.739 1.00 70.75 261 VAL A N 1
ATOM 2072 C CA . VAL A 1 261 ? 0.682 -3.184 -14.452 1.00 70.75 261 VAL A CA 1
ATOM 2073 C C . VAL A 1 261 ? 1.366 -4.520 -14.143 1.00 70.75 261 VAL A C 1
ATOM 2075 O O . VAL A 1 261 ? 2.507 -4.521 -13.676 1.00 70.75 261 VAL A O 1
ATOM 2078 N N . GLU A 1 262 ? 0.732 -5.660 -14.433 1.00 68.19 262 GLU A N 1
ATOM 2079 C CA . GLU A 1 262 ? 1.371 -6.979 -14.322 1.00 68.19 262 GLU A CA 1
ATOM 2080 C C . GLU A 1 262 ? 2.574 -7.096 -15.269 1.00 68.19 262 GLU A C 1
ATOM 2082 O O . GLU A 1 262 ? 3.658 -7.503 -14.849 1.00 68.19 262 GLU A O 1
ATOM 2087 N N . LEU A 1 263 ? 2.411 -6.672 -16.523 1.00 63.19 263 LEU A N 1
ATOM 2088 C CA . LEU A 1 263 ? 3.438 -6.665 -17.565 1.00 63.19 263 LEU A CA 1
ATOM 2089 C C . LEU A 1 263 ? 4.658 -5.811 -17.171 1.00 63.19 263 LEU A C 1
ATOM 2091 O O . LEU A 1 263 ? 5.791 -6.300 -17.216 1.00 63.19 263 LEU A O 1
ATOM 2095 N N . VAL A 1 264 ? 4.441 -4.578 -16.701 1.00 68.94 264 VAL A N 1
ATOM 2096 C CA . VAL A 1 264 ? 5.504 -3.690 -16.193 1.00 68.94 264 VAL A CA 1
ATOM 2097 C C . VAL A 1 264 ? 6.183 -4.305 -14.966 1.00 68.94 264 VAL A C 1
ATOM 2099 O O . VAL A 1 264 ? 7.415 -4.322 -14.875 1.00 68.94 264 VAL A O 1
ATOM 2102 N N . SER A 1 265 ? 5.399 -4.885 -14.052 1.00 69.38 265 SER A N 1
ATOM 2103 C CA . SER A 1 265 ? 5.917 -5.561 -12.858 1.00 69.38 265 SER A CA 1
ATOM 2104 C C . SER A 1 265 ? 6.795 -6.764 -13.216 1.00 69.38 265 SER A C 1
ATOM 2106 O O . SER A 1 265 ? 7.846 -6.952 -12.598 1.00 69.38 265 SER A O 1
ATOM 2108 N N . MET A 1 266 ? 6.424 -7.559 -14.228 1.00 69.69 266 MET A N 1
ATOM 2109 C CA . MET A 1 266 ? 7.247 -8.665 -14.726 1.00 69.69 266 MET A CA 1
ATOM 2110 C C . MET A 1 266 ? 8.570 -8.172 -15.314 1.00 69.69 266 MET A C 1
ATOM 2112 O O . MET A 1 266 ? 9.612 -8.713 -14.946 1.00 69.69 266 MET A O 1
ATOM 2116 N N . VAL A 1 267 ? 8.559 -7.141 -16.170 1.00 71.56 267 VAL A N 1
ATOM 2117 C CA . VAL A 1 267 ? 9.790 -6.579 -16.766 1.00 71.56 267 VAL A CA 1
ATOM 2118 C C . VAL A 1 267 ? 10.738 -6.105 -15.684 1.00 71.56 267 VAL A C 1
ATOM 2120 O O . VAL A 1 267 ? 11.881 -6.554 -15.642 1.00 71.56 267 VAL A O 1
ATOM 2123 N N . LYS A 1 268 ? 10.271 -5.254 -14.764 1.00 77.62 268 LYS A N 1
ATOM 2124 C CA . LYS A 1 268 ? 11.138 -4.697 -13.718 1.00 77.62 268 LYS A CA 1
ATOM 2125 C C . LYS A 1 268 ? 11.609 -5.763 -12.720 1.00 77.62 268 LYS A C 1
ATOM 2127 O O . LYS A 1 268 ? 12.757 -5.711 -12.283 1.00 77.62 268 LYS A O 1
ATOM 2132 N N . SER A 1 269 ? 10.795 -6.785 -12.438 1.00 71.56 269 SER A N 1
ATOM 2133 C CA . SER A 1 269 ? 11.212 -7.937 -11.618 1.00 71.56 269 SER A CA 1
ATOM 2134 C C . SER A 1 269 ? 12.293 -8.783 -12.298 1.00 71.56 269 SER A C 1
ATOM 2136 O O . SER A 1 269 ? 13.283 -9.146 -11.663 1.00 71.56 269 SER A O 1
ATOM 2138 N N . VAL A 1 270 ? 12.137 -9.084 -13.592 1.00 73.81 270 VAL A N 1
ATOM 2139 C CA . VAL A 1 270 ? 13.138 -9.828 -14.375 1.00 73.81 270 VAL A CA 1
ATOM 2140 C C . VAL A 1 270 ? 14.419 -9.004 -14.530 1.00 73.81 270 VAL A C 1
ATOM 2142 O O . VAL A 1 270 ? 15.500 -9.537 -14.291 1.00 73.81 270 VAL A O 1
ATOM 2145 N N . GLN A 1 271 ? 14.312 -7.704 -14.821 1.00 76.56 271 GLN A N 1
ATOM 2146 C CA . GLN A 1 271 ? 15.438 -6.767 -14.877 1.00 76.56 271 GLN A CA 1
ATOM 2147 C C . GLN A 1 271 ? 16.245 -6.787 -13.568 1.00 76.56 271 GLN A C 1
ATOM 2149 O O . GLN A 1 271 ? 17.462 -6.956 -13.602 1.00 76.56 271 GLN A O 1
ATOM 2154 N N . ALA A 1 272 ? 15.581 -6.700 -12.410 1.00 74.56 272 ALA A N 1
ATOM 2155 C CA . ALA A 1 272 ? 16.240 -6.734 -11.102 1.00 74.56 272 ALA A CA 1
ATOM 2156 C C . ALA A 1 272 ? 16.957 -8.070 -10.814 1.00 74.56 272 ALA A C 1
ATOM 2158 O O . ALA A 1 272 ? 18.063 -8.076 -10.268 1.00 74.56 272 ALA A O 1
ATOM 2159 N N . ILE A 1 273 ? 16.365 -9.207 -11.203 1.00 74.06 273 ILE A N 1
ATOM 2160 C CA . ILE A 1 273 ? 16.997 -10.531 -11.061 1.00 74.06 273 ILE A CA 1
ATOM 2161 C C . ILE A 1 273 ? 18.231 -10.647 -11.966 1.00 74.06 273 ILE A C 1
ATOM 2163 O O . ILE A 1 273 ? 19.269 -11.137 -11.520 1.00 74.06 273 ILE A O 1
ATOM 2167 N N . LEU A 1 274 ? 18.140 -10.184 -13.215 1.00 75.25 274 LEU A N 1
ATOM 2168 C CA . LEU A 1 274 ? 19.234 -10.254 -14.186 1.00 75.25 274 LEU A CA 1
ATOM 2169 C C . LEU A 1 274 ? 20.404 -9.333 -13.814 1.00 75.25 274 LEU A C 1
ATOM 2171 O O . LEU A 1 274 ? 21.549 -9.775 -13.885 1.00 75.25 274 LEU A O 1
ATOM 2175 N N . LEU A 1 275 ? 20.135 -8.119 -13.320 1.00 76.81 275 LEU A N 1
ATOM 2176 C CA . LEU A 1 275 ? 21.164 -7.225 -12.768 1.00 76.81 275 LEU A CA 1
ATOM 2177 C C . LEU A 1 275 ? 21.876 -7.858 -11.561 1.00 76.81 275 LEU A C 1
ATOM 2179 O O . LEU A 1 275 ? 23.098 -7.821 -11.467 1.00 76.81 275 LEU A O 1
ATOM 2183 N N . ARG A 1 276 ? 21.150 -8.555 -10.676 1.00 78.00 276 ARG A N 1
ATOM 2184 C CA . ARG A 1 276 ? 21.774 -9.307 -9.568 1.00 78.00 276 ARG A CA 1
ATOM 2185 C C . ARG A 1 276 ? 22.684 -10.453 -10.047 1.00 78.00 276 ARG A C 1
ATOM 2187 O O . ARG A 1 276 ? 23.537 -10.907 -9.287 1.00 78.00 276 ARG A O 1
ATOM 2194 N N . MET A 1 277 ? 22.514 -10.925 -11.283 1.00 74.88 277 MET A N 1
ATOM 2195 C CA . MET A 1 277 ? 23.340 -11.962 -11.912 1.00 74.88 277 MET A CA 1
ATOM 2196 C C . MET A 1 277 ? 24.421 -11.407 -12.859 1.00 74.88 277 MET A C 1
ATOM 2198 O O . MET A 1 277 ? 25.183 -12.201 -13.413 1.00 74.88 277 MET A O 1
ATOM 2202 N N . GLU A 1 278 ? 24.527 -10.083 -13.027 1.00 79.12 278 GLU A N 1
ATOM 2203 C CA . GLU A 1 278 ? 25.400 -9.407 -14.001 1.00 79.12 278 GLU A CA 1
ATOM 2204 C C . GLU A 1 278 ? 26.839 -9.938 -13.987 1.00 79.12 278 GLU A C 1
ATOM 2206 O O . GLU A 1 278 ? 27.337 -10.400 -15.010 1.00 79.12 278 GLU A O 1
ATOM 2211 N N . SER A 1 279 ? 27.500 -9.963 -12.827 1.00 77.44 279 SER A N 1
ATOM 2212 C CA . SER A 1 279 ? 28.899 -10.408 -12.712 1.00 77.44 279 SER A CA 1
ATOM 2213 C C . SER A 1 279 ? 29.116 -11.861 -13.164 1.00 77.44 279 SER A C 1
ATOM 2215 O O . SER A 1 279 ? 30.141 -12.192 -13.765 1.00 77.44 279 SER A O 1
ATOM 2217 N N . ILE A 1 280 ? 28.130 -12.732 -12.924 1.00 79.62 280 ILE A N 1
ATOM 2218 C CA . ILE A 1 280 ? 28.160 -14.154 -13.288 1.00 79.62 280 ILE A CA 1
ATOM 2219 C C . ILE A 1 280 ? 27.933 -14.330 -14.794 1.00 79.62 280 ILE A C 1
ATOM 2221 O O . ILE A 1 280 ? 28.592 -15.180 -15.406 1.00 79.62 280 ILE A O 1
ATOM 2225 N N . LEU A 1 281 ? 27.015 -13.543 -15.368 1.00 78.12 281 LEU A N 1
ATOM 2226 C CA . LEU A 1 281 ? 26.660 -13.548 -16.788 1.00 78.12 281 LEU A CA 1
ATOM 2227 C C . LEU A 1 281 ? 27.778 -12.936 -17.639 1.00 78.12 281 LEU A C 1
ATOM 2229 O O . LEU A 1 281 ? 28.245 -13.588 -18.568 1.00 78.12 281 LEU A O 1
ATOM 2233 N N . THR A 1 282 ? 28.280 -11.755 -17.282 1.00 80.31 282 THR A N 1
ATOM 2234 C CA . THR A 1 282 ? 29.318 -11.033 -18.031 1.00 80.31 282 THR A CA 1
ATOM 2235 C C . THR A 1 282 ? 30.641 -11.810 -18.099 1.00 80.31 282 THR A C 1
ATOM 2237 O O . THR A 1 282 ? 31.250 -11.872 -19.166 1.00 80.31 282 THR A O 1
ATOM 2240 N N . ASP A 1 283 ? 31.081 -12.486 -17.025 1.00 80.38 283 ASP A N 1
ATOM 2241 C CA . ASP A 1 283 ? 32.260 -13.378 -17.088 1.00 80.38 283 ASP A CA 1
ATOM 2242 C C . ASP A 1 283 ? 32.012 -14.608 -17.990 1.00 80.38 283 ASP A C 1
ATOM 2244 O O . ASP A 1 283 ? 32.892 -14.994 -18.762 1.00 80.38 283 ASP A O 1
ATOM 2248 N N . ALA A 1 284 ? 30.805 -15.189 -17.969 1.00 80.25 284 ALA A N 1
ATOM 2249 C CA . ALA A 1 284 ? 30.455 -16.315 -18.841 1.00 80.25 284 ALA A CA 1
ATOM 2250 C C . ALA A 1 284 ? 30.370 -15.908 -20.324 1.00 80.25 284 ALA A C 1
ATOM 2252 O O . ALA A 1 284 ? 30.846 -16.647 -21.192 1.00 80.25 284 ALA A O 1
ATOM 2253 N N . VAL A 1 285 ? 29.821 -14.723 -20.621 1.00 82.56 285 VAL A N 1
ATOM 2254 C CA . VAL A 1 285 ? 29.800 -14.141 -21.970 1.00 82.56 285 VAL A CA 1
ATOM 2255 C C . VAL A 1 285 ? 31.224 -13.910 -22.462 1.00 82.56 285 VAL A C 1
ATOM 2257 O O . VAL A 1 285 ? 31.573 -14.434 -23.517 1.00 82.56 285 VAL A O 1
ATOM 2260 N N . LYS A 1 286 ? 32.071 -13.210 -21.692 1.00 83.94 286 LYS A N 1
ATOM 2261 C CA . LYS A 1 286 ? 33.464 -12.910 -22.075 1.00 83.94 286 LYS A CA 1
ATOM 2262 C C . LYS A 1 286 ? 34.244 -14.175 -22.446 1.00 83.94 286 LYS A C 1
ATOM 2264 O O . LYS A 1 286 ? 34.867 -14.214 -23.503 1.00 83.94 286 LYS A O 1
ATOM 2269 N N . ARG A 1 287 ? 34.141 -15.237 -21.635 1.00 82.06 287 ARG A N 1
ATOM 2270 C CA . ARG A 1 287 ? 34.769 -16.546 -21.914 1.00 82.06 287 ARG A CA 1
ATOM 2271 C C . ARG A 1 287 ? 34.212 -17.219 -23.170 1.00 82.06 287 ARG A C 1
ATOM 2273 O O . ARG A 1 287 ? 34.980 -17.777 -23.950 1.00 82.06 287 ARG A O 1
ATOM 2280 N N . THR A 1 288 ? 32.894 -17.171 -23.370 1.00 83.50 288 THR A N 1
ATOM 2281 C CA . THR A 1 288 ? 32.229 -17.803 -24.525 1.00 83.50 288 THR A CA 1
ATOM 2282 C C . THR A 1 288 ? 32.594 -17.092 -25.829 1.00 83.50 288 THR A C 1
ATOM 2284 O O . THR A 1 288 ? 33.004 -17.752 -26.781 1.00 83.50 288 THR A O 1
ATOM 2287 N N . VAL A 1 289 ? 32.533 -15.756 -25.848 1.00 86.56 289 VAL A N 1
ATOM 2288 C CA . VAL A 1 289 ? 32.904 -14.912 -26.997 1.00 86.56 289 VAL A CA 1
ATOM 2289 C C . VAL A 1 289 ? 34.382 -15.089 -27.350 1.00 86.56 289 VAL A C 1
ATOM 2291 O O . VAL A 1 289 ? 34.699 -15.375 -28.504 1.00 86.56 289 VAL A O 1
ATOM 2294 N N . TYR A 1 290 ? 35.282 -15.014 -26.358 1.00 86.38 290 TYR A N 1
ATOM 2295 C CA . TYR A 1 290 ? 36.710 -15.287 -26.553 1.00 86.38 290 TYR A CA 1
ATOM 2296 C C . TYR A 1 290 ? 36.927 -16.651 -27.211 1.00 86.38 290 TYR A C 1
ATOM 2298 O O . TYR A 1 290 ? 37.615 -16.755 -28.226 1.00 86.38 290 TYR A O 1
ATOM 2306 N N . ARG A 1 291 ? 36.298 -17.704 -26.671 1.00 82.94 291 ARG A N 1
ATOM 2307 C CA . ARG A 1 291 ? 36.463 -19.062 -27.189 1.00 82.94 291 ARG A CA 1
ATOM 2308 C C . ARG A 1 291 ? 35.912 -19.220 -28.607 1.00 82.94 291 ARG A C 1
ATOM 2310 O O . ARG A 1 291 ? 36.582 -19.846 -29.423 1.00 82.94 291 ARG A O 1
ATOM 2317 N N . GLN A 1 292 ? 34.738 -18.669 -28.920 1.00 84.62 292 GLN A N 1
ATOM 2318 C CA . GLN A 1 292 ? 34.187 -18.730 -30.280 1.00 84.62 292 GLN A CA 1
ATOM 2319 C C . GLN A 1 292 ? 35.099 -18.020 -31.287 1.00 84.62 292 GLN A C 1
ATOM 2321 O O . GLN A 1 292 ? 35.393 -18.589 -32.339 1.00 84.62 292 GLN A O 1
ATOM 2326 N N . LEU A 1 293 ? 35.609 -16.833 -30.942 1.00 86.75 293 LEU A N 1
ATOM 2327 C CA . LEU A 1 293 ? 36.570 -16.107 -31.771 1.00 86.75 293 LEU A CA 1
ATOM 2328 C C . LEU A 1 293 ? 37.865 -16.908 -31.973 1.00 86.75 293 LEU A C 1
ATOM 2330 O O . LEU A 1 293 ? 38.289 -17.095 -33.111 1.00 86.75 293 LEU A O 1
ATOM 2334 N N . GLN A 1 294 ? 38.466 -17.440 -30.902 1.00 85.25 294 GLN A N 1
ATOM 2335 C CA . GLN A 1 294 ? 39.696 -18.227 -31.020 1.00 85.25 294 GLN A CA 1
ATOM 2336 C C . GLN A 1 294 ? 39.484 -19.522 -31.818 1.00 85.25 294 GLN A C 1
ATOM 2338 O O . GLN A 1 294 ? 40.305 -19.823 -32.676 1.00 85.25 294 GLN A O 1
ATOM 2343 N N . ILE A 1 295 ? 38.379 -20.258 -31.635 1.00 82.69 295 ILE A N 1
ATOM 2344 C CA . ILE A 1 295 ? 38.078 -21.460 -32.440 1.00 82.69 295 ILE A CA 1
ATOM 2345 C C . ILE A 1 295 ? 37.935 -21.110 -33.926 1.00 82.69 295 ILE A C 1
ATOM 2347 O O . ILE A 1 295 ? 38.495 -21.804 -34.780 1.00 82.69 295 ILE A O 1
ATOM 2351 N N . PHE A 1 296 ? 37.211 -20.034 -34.244 1.00 84.75 296 PHE A N 1
ATOM 2352 C CA . PHE A 1 296 ? 37.034 -19.583 -35.621 1.00 84.75 296 PHE A CA 1
ATOM 2353 C C . PHE A 1 296 ? 38.387 -19.248 -36.265 1.00 84.75 296 PHE A C 1
ATOM 2355 O O . PHE A 1 296 ? 38.753 -19.805 -37.304 1.00 84.75 296 PHE A O 1
ATOM 2362 N N . VAL A 1 297 ? 39.172 -18.396 -35.605 1.00 82.31 297 VAL A N 1
ATOM 2363 C CA . VAL A 1 297 ? 40.435 -17.885 -36.142 1.00 82.31 297 VAL A CA 1
ATOM 2364 C C . VAL A 1 297 ? 41.518 -18.966 -36.187 1.00 82.31 297 VAL A C 1
ATOM 2366 O O . VAL A 1 297 ? 42.217 -19.068 -37.197 1.00 82.31 297 VAL A O 1
ATOM 2369 N N . HIS A 1 298 ? 41.657 -19.798 -35.149 1.00 78.00 298 HIS A N 1
ATOM 2370 C CA . HIS A 1 298 ? 42.713 -20.813 -35.073 1.00 78.00 298 HIS A CA 1
ATOM 2371 C C . HIS A 1 298 ? 42.409 -22.099 -35.828 1.00 78.00 298 HIS A C 1
ATOM 2373 O O . HIS A 1 298 ? 43.348 -22.630 -36.415 1.00 78.00 298 HIS A O 1
ATOM 2379 N N . HIS A 1 299 ? 41.155 -22.568 -35.879 1.00 77.00 2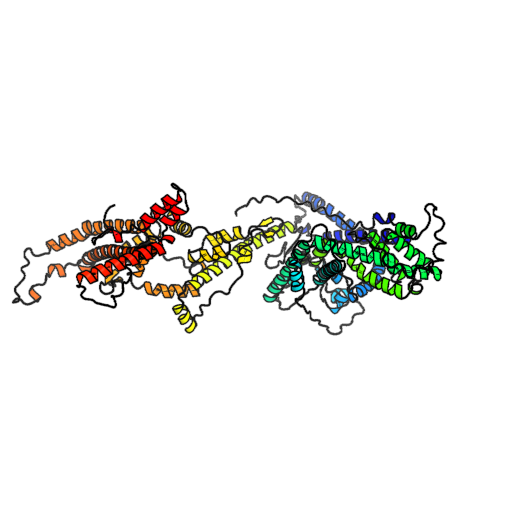99 HIS A N 1
ATOM 2380 C CA . HIS A 1 299 ? 40.783 -23.804 -36.583 1.00 77.00 299 HIS A CA 1
ATOM 2381 C C . HIS A 1 299 ? 40.052 -23.537 -37.904 1.00 77.00 299 HIS A C 1
ATOM 2383 O O . HIS A 1 299 ? 40.537 -23.944 -38.962 1.00 77.00 299 HIS A O 1
ATOM 2389 N N . GLN A 1 300 ? 38.910 -22.841 -37.875 1.00 79.19 300 GLN A N 1
ATOM 2390 C CA . GLN A 1 300 ? 38.019 -22.763 -39.045 1.00 79.19 300 GLN A CA 1
ATOM 2391 C C . GLN A 1 300 ? 38.637 -21.997 -40.229 1.00 79.19 300 GLN A C 1
ATOM 2393 O O . GLN A 1 300 ? 38.381 -22.340 -41.382 1.00 79.19 300 GLN A O 1
ATOM 2398 N N . LEU A 1 301 ? 39.524 -21.027 -39.972 1.00 79.75 301 LEU A N 1
ATOM 2399 C CA . LEU A 1 301 ? 40.245 -20.293 -41.022 1.00 79.75 301 LEU A CA 1
ATOM 2400 C C . LEU A 1 301 ? 41.511 -20.991 -41.575 1.00 79.75 301 LEU A C 1
ATOM 2402 O O . LEU A 1 301 ? 42.106 -20.465 -42.516 1.00 79.75 301 LEU A O 1
ATOM 2406 N N . VAL A 1 302 ? 41.964 -22.137 -41.037 1.00 77.56 302 VAL A N 1
ATOM 2407 C CA . VAL A 1 302 ? 43.231 -22.785 -41.474 1.00 77.56 302 VAL A CA 1
ATOM 2408 C C . VAL A 1 302 ? 43.128 -23.351 -42.884 1.00 77.56 302 VAL A C 1
ATOM 2410 O O . VAL A 1 302 ? 43.901 -22.988 -43.772 1.00 77.56 302 VAL A O 1
ATOM 2413 N N . GLU A 1 303 ? 42.183 -24.264 -43.093 1.00 75.19 303 GLU A N 1
ATOM 2414 C CA . GLU A 1 303 ? 42.062 -24.992 -44.355 1.00 75.19 303 GLU A CA 1
ATOM 2415 C C . GLU A 1 303 ? 41.635 -24.076 -45.520 1.00 75.19 303 GLU A C 1
ATOM 2417 O O . GLU A 1 303 ? 42.230 -24.164 -46.598 1.00 75.19 303 GLU A O 1
ATOM 2422 N N . PRO A 1 304 ? 40.735 -23.091 -45.323 1.00 78.69 304 PRO A N 1
ATOM 2423 C CA . PRO A 1 304 ? 40.449 -22.089 -46.347 1.00 78.69 304 PRO A CA 1
ATOM 2424 C C . PRO A 1 304 ? 41.656 -21.210 -46.707 1.00 78.69 304 PRO A C 1
ATOM 2426 O O . PRO A 1 304 ? 41.835 -20.878 -47.881 1.00 78.69 304 PRO A O 1
ATOM 2429 N N . LEU A 1 305 ? 42.530 -20.882 -45.744 1.00 77.31 305 LEU A N 1
ATOM 2430 C CA . LEU A 1 305 ? 43.781 -20.166 -46.014 1.00 77.31 305 LEU A CA 1
ATOM 2431 C C . LEU A 1 305 ? 44.758 -21.027 -46.836 1.00 77.31 305 LEU A C 1
ATOM 2433 O O . LEU A 1 305 ? 45.303 -20.545 -47.833 1.00 77.31 305 LEU A O 1
ATOM 2437 N N . ARG A 1 306 ? 44.933 -22.311 -46.489 1.00 75.38 306 ARG A N 1
ATOM 2438 C CA . ARG A 1 306 ? 45.720 -23.275 -47.289 1.00 75.38 306 ARG A CA 1
ATOM 2439 C C . ARG A 1 306 ? 45.183 -23.392 -48.717 1.00 75.38 306 ARG A C 1
ATOM 2441 O O . ARG A 1 306 ? 45.952 -23.338 -49.679 1.00 75.38 306 ARG A O 1
ATOM 2448 N N . HIS A 1 307 ? 43.866 -23.491 -48.871 1.00 77.06 307 HIS A N 1
ATOM 2449 C CA . HIS A 1 307 ? 43.193 -23.555 -50.165 1.00 77.06 307 HIS A CA 1
ATOM 2450 C C . HIS A 1 307 ? 43.392 -22.272 -50.995 1.00 77.06 307 HIS A C 1
ATOM 2452 O O . HIS A 1 307 ? 43.720 -22.361 -52.183 1.00 77.06 307 HIS A O 1
ATOM 2458 N N . ALA A 1 308 ? 43.289 -21.087 -50.379 1.00 78.19 308 ALA A N 1
ATOM 2459 C CA . ALA A 1 308 ? 43.558 -19.804 -51.033 1.00 78.19 308 ALA A CA 1
ATOM 2460 C C . ALA A 1 308 ? 45.013 -19.696 -51.527 1.00 78.19 308 ALA A C 1
ATOM 2462 O O . ALA A 1 308 ? 45.243 -19.271 -52.662 1.00 78.19 308 ALA A O 1
ATOM 2463 N N . VAL A 1 309 ? 45.990 -20.154 -50.733 1.00 77.50 309 VAL A N 1
ATOM 2464 C CA . VAL A 1 309 ? 47.406 -20.236 -51.143 1.00 77.50 309 VAL A CA 1
ATOM 2465 C C . VAL A 1 309 ? 47.576 -21.203 -52.319 1.00 77.50 309 VAL A C 1
ATOM 2467 O O . VAL A 1 309 ? 48.152 -20.839 -53.345 1.00 77.50 309 VAL A O 1
ATOM 2470 N N . LYS A 1 310 ? 47.026 -22.420 -52.212 1.00 80.12 310 LYS A N 1
ATOM 2471 C CA . LYS A 1 310 ? 47.119 -23.469 -53.243 1.00 80.12 310 LYS A CA 1
ATOM 2472 C C . LYS A 1 310 ? 46.519 -23.029 -54.584 1.00 80.12 310 LYS A C 1
ATOM 2474 O O . LYS A 1 310 ? 47.076 -23.351 -55.632 1.00 80.12 310 LYS A O 1
ATOM 2479 N N . LYS A 1 311 ? 45.422 -22.261 -54.562 1.00 79.56 311 LYS A N 1
ATOM 2480 C CA . LYS A 1 311 ? 44.766 -21.684 -55.752 1.00 79.56 311 LYS A CA 1
ATOM 2481 C C . LYS A 1 311 ? 45.269 -20.283 -56.146 1.00 79.56 311 LYS A C 1
ATOM 2483 O O . LYS A 1 311 ? 44.689 -19.682 -57.047 1.00 79.56 311 LYS A O 1
ATOM 2488 N N . LYS A 1 312 ? 46.340 -19.766 -55.521 1.00 78.81 312 LYS A N 1
ATOM 2489 C CA . LYS A 1 312 ? 46.930 -18.431 -55.785 1.00 78.81 312 LYS A CA 1
ATOM 2490 C C . LYS A 1 312 ? 45.923 -17.268 -55.686 1.00 78.81 312 LYS A C 1
ATOM 2492 O O . LYS A 1 312 ? 46.025 -16.277 -56.408 1.00 78.81 312 LYS A O 1
ATOM 2497 N N . LYS A 1 313 ? 44.936 -17.375 -54.793 1.00 81.31 313 LYS A N 1
ATOM 2498 C CA . LYS A 1 313 ? 43.929 -16.335 -54.533 1.00 81.31 313 LYS A CA 1
ATOM 2499 C C . LYS A 1 313 ? 44.489 -15.300 -53.556 1.00 81.31 313 LYS A C 1
ATOM 2501 O O . LYS A 1 313 ? 44.117 -15.268 -52.388 1.00 81.31 313 LYS A O 1
ATOM 2506 N N . GLU A 1 314 ? 45.420 -14.476 -54.039 1.00 78.06 314 GLU A N 1
ATOM 2507 C CA . GLU A 1 314 ? 46.215 -13.553 -53.210 1.00 78.06 314 GLU A CA 1
ATOM 2508 C C . GLU A 1 314 ? 45.377 -12.570 -52.374 1.00 78.06 314 GLU A C 1
ATOM 2510 O O . GLU A 1 314 ? 45.728 -12.331 -51.224 1.00 78.06 314 GLU A O 1
ATOM 2515 N N . VAL A 1 315 ? 44.251 -12.065 -52.896 1.00 79.25 315 VAL A N 1
ATOM 2516 C CA . VAL A 1 315 ? 43.355 -11.139 -52.167 1.00 79.25 315 VAL A CA 1
ATOM 2517 C C . VAL A 1 315 ? 42.619 -11.842 -51.019 1.00 79.25 315 VAL A C 1
ATOM 2519 O O . VAL A 1 315 ? 42.557 -11.331 -49.906 1.00 79.25 315 VAL A O 1
ATOM 2522 N N . VAL A 1 316 ? 42.114 -13.059 -51.249 1.00 78.81 316 VAL A N 1
ATOM 2523 C CA . VAL A 1 316 ? 41.495 -13.870 -50.184 1.00 78.81 316 VAL A CA 1
ATOM 2524 C C . VAL A 1 316 ? 42.552 -14.261 -49.145 1.00 78.81 316 VAL A C 1
ATOM 2526 O O . VAL A 1 316 ? 42.304 -14.195 -47.943 1.00 78.81 316 VAL A O 1
ATOM 2529 N N . ARG A 1 317 ? 43.768 -14.601 -49.595 1.00 81.44 317 ARG A N 1
ATOM 2530 C CA . ARG A 1 317 ? 44.908 -14.913 -48.724 1.00 81.44 317 ARG A CA 1
ATOM 2531 C C . ARG A 1 317 ? 45.300 -13.725 -47.841 1.00 81.44 317 ARG A C 1
ATOM 2533 O O . ARG A 1 317 ? 45.542 -13.940 -46.658 1.00 81.44 317 ARG A O 1
ATOM 2540 N N . SER A 1 318 ? 45.383 -12.503 -48.374 1.00 80.94 318 SER A N 1
ATOM 2541 C CA . SER A 1 318 ? 45.773 -11.328 -47.582 1.00 80.94 318 SER A CA 1
ATOM 2542 C C . SER A 1 318 ? 44.737 -10.991 -46.512 1.00 80.94 318 SER A C 1
ATOM 2544 O O . SER A 1 318 ? 45.129 -10.766 -45.371 1.00 80.94 318 SER A O 1
ATOM 2546 N N . ILE A 1 319 ? 43.440 -11.049 -46.834 1.00 81.44 319 ILE A N 1
ATOM 2547 C CA . ILE A 1 319 ? 42.353 -10.798 -45.872 1.00 81.44 319 ILE A CA 1
ATOM 2548 C C . ILE A 1 319 ? 42.333 -11.869 -44.766 1.00 81.44 319 ILE A C 1
ATOM 2550 O O . ILE A 1 319 ? 42.288 -11.538 -43.583 1.00 81.44 319 ILE A O 1
ATOM 2554 N N . LEU A 1 320 ? 42.444 -13.157 -45.116 1.00 81.50 320 LEU A N 1
ATOM 2555 C CA . LEU A 1 320 ? 42.474 -14.244 -44.125 1.00 81.50 320 LEU A CA 1
ATOM 2556 C C . LEU A 1 320 ? 43.715 -14.195 -43.218 1.00 81.50 320 LEU A C 1
ATOM 2558 O O . LEU A 1 320 ? 43.611 -14.482 -42.026 1.00 81.50 320 LEU A O 1
ATOM 2562 N N . VAL A 1 321 ? 44.882 -13.813 -43.750 1.00 81.31 321 VAL A N 1
ATOM 2563 C CA . VAL A 1 321 ? 46.074 -13.557 -42.924 1.00 81.31 321 VAL A CA 1
ATOM 2564 C C . VAL A 1 321 ? 45.850 -12.344 -42.022 1.00 81.31 321 VAL A C 1
ATOM 2566 O O . VAL A 1 321 ? 46.188 -12.419 -40.845 1.00 81.31 321 VAL A O 1
ATOM 2569 N N . ALA A 1 322 ? 45.234 -11.270 -42.528 1.00 81.69 322 ALA A N 1
ATOM 2570 C CA . ALA A 1 322 ? 44.984 -10.062 -41.750 1.00 81.69 322 ALA A CA 1
ATOM 2571 C C . ALA A 1 322 ? 44.091 -10.325 -40.527 1.00 81.69 322 ALA A C 1
ATOM 2573 O O . ALA A 1 322 ? 44.458 -9.959 -39.411 1.00 81.69 322 ALA A O 1
ATOM 2574 N N . ILE A 1 323 ? 42.986 -11.054 -40.716 1.00 83.25 323 ILE A N 1
ATOM 2575 C CA . ILE A 1 323 ? 42.106 -11.512 -39.629 1.00 83.25 323 ILE A CA 1
ATOM 2576 C C . ILE A 1 323 ? 42.888 -12.343 -38.601 1.00 83.25 323 ILE A C 1
ATOM 2578 O O . ILE A 1 323 ? 42.781 -12.098 -37.400 1.00 83.25 323 ILE A O 1
ATOM 2582 N N . ARG A 1 324 ? 43.702 -13.311 -39.050 1.00 80.94 324 ARG A N 1
ATOM 2583 C CA . ARG A 1 324 ? 44.463 -14.180 -38.137 1.00 80.94 324 ARG A CA 1
ATOM 2584 C C . ARG A 1 324 ? 45.504 -13.413 -37.328 1.00 80.94 324 ARG A C 1
ATOM 2586 O O . ARG A 1 324 ? 45.541 -13.579 -36.117 1.00 80.94 324 ARG A O 1
ATOM 2593 N N . THR A 1 325 ? 46.302 -12.554 -37.956 1.00 80.00 325 THR A N 1
ATOM 2594 C CA . THR A 1 325 ? 47.304 -11.735 -37.255 1.00 80.00 325 THR A CA 1
ATOM 2595 C C . THR A 1 325 ? 46.666 -10.739 -36.276 1.00 80.00 325 THR A C 1
ATOM 2597 O O . THR A 1 325 ? 47.284 -10.404 -35.273 1.00 80.00 325 THR A O 1
ATOM 2600 N N . MET A 1 326 ? 45.430 -10.299 -36.530 1.00 80.56 326 MET A N 1
ATOM 2601 C CA . MET A 1 326 ? 44.695 -9.367 -35.668 1.00 80.56 326 MET A CA 1
ATOM 2602 C C . MET A 1 326 ? 43.990 -10.034 -34.475 1.00 80.56 326 MET A C 1
ATOM 2604 O O . MET A 1 326 ? 43.873 -9.418 -33.416 1.00 80.56 326 MET A O 1
ATOM 2608 N N . ALA A 1 327 ? 43.465 -11.252 -34.648 1.00 82.06 327 ALA A N 1
ATOM 2609 C CA . ALA A 1 327 ? 42.524 -11.863 -33.702 1.00 82.06 327 ALA A CA 1
ATOM 2610 C C . ALA A 1 327 ? 42.993 -13.179 -33.054 1.00 82.06 327 ALA A C 1
ATOM 2612 O O . ALA A 1 327 ? 42.372 -13.616 -32.085 1.00 82.06 327 ALA A O 1
ATOM 2613 N N . ALA A 1 328 ? 44.063 -13.816 -33.542 1.00 79.62 328 ALA A N 1
ATOM 2614 C CA . ALA A 1 328 ? 44.613 -15.024 -32.925 1.00 79.62 328 ALA A CA 1
ATOM 2615 C C . ALA A 1 328 ? 45.485 -14.672 -31.706 1.00 79.62 328 ALA A C 1
ATOM 2617 O O . ALA A 1 328 ? 46.597 -14.163 -31.866 1.00 79.62 328 ALA A O 1
ATOM 2618 N N . ASP A 1 329 ? 45.025 -14.991 -30.492 1.00 72.44 329 ASP A N 1
ATOM 2619 C CA . ASP A 1 329 ? 45.890 -14.920 -29.305 1.00 72.44 329 ASP A CA 1
ATOM 2620 C C . ASP A 1 329 ? 46.999 -15.988 -29.434 1.00 72.44 329 ASP A C 1
ATOM 2622 O O . ASP A 1 329 ? 46.772 -17.079 -29.966 1.00 72.44 329 ASP A O 1
ATOM 2626 N N . ARG A 1 330 ? 48.214 -15.655 -28.982 1.00 63.34 330 ARG A N 1
ATOM 2627 C CA . ARG A 1 330 ? 49.445 -16.470 -29.071 1.00 63.34 330 ARG A CA 1
ATOM 2628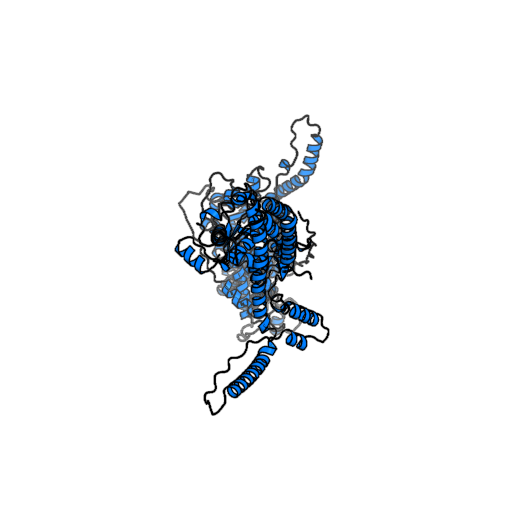 C C . ARG A 1 330 ? 49.898 -16.926 -30.474 1.00 63.34 330 ARG A C 1
ATOM 2630 O O . ARG A 1 330 ? 50.696 -17.858 -30.569 1.00 63.34 330 ARG A O 1
ATOM 2637 N N . PHE A 1 331 ? 49.510 -16.241 -31.554 1.00 54.91 331 PHE A N 1
ATOM 2638 C CA . PHE A 1 331 ? 49.890 -16.604 -32.936 1.00 54.91 331 PHE A CA 1
ATOM 2639 C C . PHE A 1 331 ? 51.399 -16.877 -33.153 1.00 54.91 331 PHE A C 1
ATOM 2641 O O . PHE A 1 331 ? 51.763 -17.832 -33.837 1.00 54.91 331 PHE A O 1
ATOM 2648 N N . GLU A 1 332 ? 52.293 -16.088 -32.544 1.00 45.09 332 GLU A N 1
ATOM 2649 C CA . GLU A 1 332 ? 53.748 -16.303 -32.645 1.00 45.09 332 GLU A CA 1
ATOM 2650 C C . GLU A 1 332 ? 54.244 -17.533 -31.867 1.00 45.09 332 GLU A C 1
ATOM 2652 O O . GLU A 1 332 ? 55.191 -18.190 -32.299 1.00 45.09 332 GLU A O 1
ATOM 2657 N N . ALA A 1 333 ? 53.594 -17.888 -30.753 1.00 45.00 333 ALA A N 1
ATOM 2658 C CA . ALA A 1 333 ? 53.965 -19.059 -29.961 1.00 45.00 333 ALA A CA 1
ATOM 2659 C C . ALA A 1 333 ? 53.595 -20.368 -30.678 1.00 45.00 333 ALA A C 1
ATOM 2661 O O . ALA A 1 333 ? 54.371 -21.318 -30.623 1.00 45.00 333 ALA A O 1
ATOM 2662 N N . ASP A 1 334 ? 52.482 -20.401 -31.418 1.00 44.16 334 ASP A N 1
ATOM 2663 C CA . ASP A 1 334 ? 52.120 -21.540 -32.277 1.00 44.16 334 ASP A CA 1
ATOM 2664 C C . ASP A 1 334 ? 53.076 -21.701 -33.471 1.00 44.16 334 ASP A C 1
ATOM 2666 O O . ASP A 1 334 ? 53.355 -22.822 -33.901 1.00 44.16 334 ASP A O 1
ATOM 2670 N N . ILE A 1 335 ? 53.620 -20.600 -34.003 1.00 46.88 335 ILE A N 1
ATOM 2671 C CA . ILE A 1 335 ? 54.664 -20.647 -35.039 1.00 46.88 335 ILE A CA 1
ATOM 2672 C C . ILE A 1 335 ? 55.991 -21.144 -34.442 1.00 46.88 335 ILE A C 1
ATOM 2674 O O . ILE A 1 335 ? 56.658 -21.978 -35.053 1.00 46.88 335 ILE A O 1
ATOM 2678 N N . ALA A 1 336 ? 56.355 -20.693 -33.238 1.00 39.75 336 ALA A N 1
ATOM 2679 C CA . ALA A 1 336 ? 57.556 -21.148 -32.536 1.00 39.75 336 ALA A CA 1
ATOM 2680 C C . ALA A 1 336 ? 57.476 -22.634 -32.129 1.00 39.75 336 ALA A C 1
ATOM 2682 O O . ALA A 1 336 ? 58.433 -23.381 -32.332 1.00 39.75 336 ALA A O 1
ATOM 2683 N N . ALA A 1 337 ? 56.320 -23.090 -31.634 1.00 42.78 337 ALA A N 1
ATOM 2684 C CA . ALA A 1 337 ? 56.068 -24.485 -31.264 1.00 42.78 337 ALA A CA 1
ATOM 2685 C C . ALA A 1 337 ? 56.115 -25.448 -32.466 1.00 42.78 337 ALA A C 1
ATOM 2687 O O . ALA A 1 337 ? 56.415 -26.628 -32.298 1.00 42.78 337 ALA A O 1
ATOM 2688 N N . ARG A 1 338 ? 55.883 -24.947 -33.688 1.00 45.09 338 ARG A N 1
ATOM 2689 C CA . ARG A 1 338 ? 56.018 -25.700 -34.950 1.00 45.09 338 ARG A CA 1
ATOM 2690 C C . ARG A 1 338 ? 57.455 -25.785 -35.485 1.00 45.09 338 ARG A C 1
ATOM 2692 O O . ARG A 1 338 ? 57.656 -26.292 -36.584 1.00 45.09 338 ARG A O 1
ATOM 2699 N N . GLY A 1 339 ? 58.454 -25.343 -34.718 1.00 36.41 339 GLY A N 1
ATOM 2700 C CA . GLY A 1 339 ? 59.859 -25.660 -34.982 1.00 36.41 339 GLY A CA 1
ATOM 2701 C C . GLY A 1 339 ? 60.513 -24.831 -36.090 1.00 36.41 339 GLY A C 1
ATOM 2702 O O . GLY A 1 339 ? 61.041 -25.383 -37.052 1.00 36.41 339 GLY A O 1
ATOM 2703 N N . ALA A 1 340 ? 60.558 -23.509 -35.920 1.00 34.59 340 ALA A N 1
ATOM 2704 C CA . ALA A 1 340 ? 61.516 -22.656 -36.626 1.00 34.59 340 ALA A CA 1
ATOM 2705 C C . ALA A 1 340 ? 62.587 -22.161 -35.632 1.00 34.59 340 ALA A C 1
ATOM 2707 O O . ALA A 1 340 ? 62.219 -21.594 -34.601 1.00 34.59 340 ALA A O 1
ATOM 2708 N N . PRO A 1 341 ? 63.898 -22.353 -35.890 1.00 32.25 341 PRO A N 1
ATOM 2709 C CA . PRO A 1 341 ? 64.936 -21.890 -34.976 1.00 32.25 341 PRO A CA 1
ATOM 2710 C C . PRO A 1 341 ? 64.942 -20.359 -34.884 1.00 32.25 341 PRO A C 1
ATOM 2712 O O . PRO A 1 341 ? 64.812 -19.645 -35.880 1.00 32.25 341 PRO A O 1
ATOM 2715 N N . SER A 1 342 ? 65.095 -19.864 -33.659 1.00 33.53 342 SER A N 1
ATOM 2716 C CA . SER A 1 342 ? 65.026 -18.450 -33.297 1.00 33.53 342 SER A CA 1
ATOM 2717 C C . SER A 1 342 ? 66.060 -17.588 -34.033 1.00 33.53 342 SER A C 1
ATOM 2719 O O . SER A 1 342 ? 67.260 -17.827 -33.903 1.00 33.53 342 SER A O 1
ATOM 2721 N N . GLY A 1 343 ? 65.593 -16.531 -34.713 1.00 40.66 343 GLY A N 1
ATOM 2722 C CA . GLY A 1 343 ? 66.436 -15.445 -35.233 1.00 40.66 343 GLY A CA 1
ATOM 2723 C C . GLY A 1 343 ? 66.457 -15.280 -36.757 1.00 40.66 343 GLY A C 1
ATOM 2724 O O . GLY A 1 343 ? 67.511 -15.420 -37.370 1.00 40.66 343 GLY A O 1
ATOM 2725 N N . VAL A 1 344 ? 65.329 -14.910 -37.385 1.00 30.06 344 VAL A N 1
ATOM 2726 C CA . VAL A 1 344 ? 65.302 -14.476 -38.800 1.00 30.06 344 VAL A CA 1
ATOM 2727 C C . VAL A 1 344 ? 64.405 -13.249 -38.992 1.00 30.06 344 VAL A C 1
ATOM 2729 O O . VAL A 1 344 ? 63.238 -13.247 -38.614 1.00 30.06 344 VAL A O 1
ATOM 2732 N N . SER A 1 345 ? 64.947 -12.205 -39.628 1.00 29.58 345 SER A N 1
ATOM 2733 C CA . SER A 1 345 ? 64.248 -10.939 -39.885 1.00 29.58 345 SER A CA 1
ATOM 2734 C C . SER A 1 345 ? 63.329 -10.984 -41.118 1.00 29.58 345 SER A C 1
ATOM 2736 O O . SER A 1 345 ? 63.768 -11.340 -42.210 1.00 29.58 345 SER A O 1
ATOM 2738 N N . THR A 1 346 ? 62.070 -10.569 -40.924 1.00 33.03 346 THR A N 1
ATOM 2739 C CA . THR A 1 346 ? 61.103 -9.880 -41.828 1.00 33.03 346 THR A CA 1
ATOM 2740 C C . THR A 1 346 ? 60.959 -10.203 -43.337 1.00 33.03 346 THR A C 1
ATOM 2742 O O . THR A 1 346 ? 60.096 -9.598 -43.971 1.00 33.03 346 THR A O 1
ATOM 2745 N N . LYS A 1 347 ? 61.696 -11.132 -43.968 1.00 28.66 347 LYS A N 1
ATOM 2746 C CA . LYS A 1 347 ? 61.672 -11.311 -45.447 1.00 28.66 347 LYS A CA 1
ATOM 2747 C C . LYS A 1 347 ? 61.269 -12.686 -45.999 1.00 28.66 347 LYS A C 1
ATOM 2749 O O . LYS A 1 347 ? 61.320 -12.871 -47.216 1.00 28.66 347 LYS A O 1
ATOM 2754 N N . THR A 1 348 ? 60.779 -13.623 -45.178 1.00 33.38 348 THR A N 1
ATOM 2755 C CA . THR A 1 348 ? 60.537 -15.015 -45.638 1.00 33.38 348 THR A CA 1
ATOM 2756 C C . THR A 1 348 ? 59.142 -15.602 -45.375 1.00 33.38 348 THR A C 1
ATOM 2758 O O . THR A 1 348 ? 58.984 -16.819 -45.323 1.00 33.38 348 THR A O 1
ATOM 2761 N N . ALA A 1 349 ? 58.088 -14.779 -45.379 1.00 32.12 349 ALA A N 1
ATOM 2762 C CA . ALA A 1 349 ? 56.684 -15.238 -45.368 1.00 32.12 349 ALA A CA 1
ATOM 2763 C C . ALA A 1 349 ? 56.238 -16.032 -46.631 1.00 32.12 349 ALA A C 1
ATOM 2765 O O . ALA A 1 349 ? 55.062 -16.350 -46.790 1.00 32.12 349 ALA A O 1
ATOM 2766 N N . LYS A 1 350 ? 57.157 -16.341 -47.561 1.00 31.42 350 LYS A N 1
ATOM 2767 C CA . LYS A 1 350 ? 56.892 -17.024 -48.843 1.00 31.42 350 LYS A CA 1
ATOM 2768 C C . LYS A 1 350 ? 57.260 -18.517 -48.881 1.00 31.42 350 LYS A C 1
ATOM 2770 O O . LYS A 1 350 ? 57.106 -19.120 -49.941 1.00 31.42 350 LYS A O 1
ATOM 2775 N N . ARG A 1 351 ? 57.773 -19.123 -47.796 1.00 33.22 351 ARG A N 1
ATOM 2776 C CA . ARG A 1 351 ? 58.360 -20.485 -47.862 1.00 33.22 351 ARG A CA 1
ATOM 2777 C C . ARG A 1 351 ? 57.829 -21.535 -46.872 1.00 33.22 351 ARG A C 1
ATOM 2779 O O . ARG A 1 351 ? 58.213 -22.687 -47.009 1.00 33.22 351 ARG A O 1
ATOM 2786 N N . SER A 1 352 ? 56.926 -21.194 -45.953 1.00 37.94 352 SER A N 1
ATOM 2787 C CA . SER A 1 352 ? 56.409 -22.119 -44.920 1.00 37.94 352 SER A CA 1
ATOM 2788 C C . SER A 1 352 ? 55.118 -22.877 -45.281 1.00 37.94 352 SER A C 1
ATOM 2790 O O . SER A 1 352 ? 54.605 -23.612 -44.452 1.00 37.94 352 SER A O 1
ATOM 2792 N N . ILE A 1 353 ? 54.580 -22.730 -46.500 1.00 45.09 353 ILE A N 1
ATOM 2793 C CA . ILE A 1 353 ? 53.264 -23.293 -46.895 1.00 45.09 353 ILE A CA 1
ATOM 2794 C C . ILE A 1 353 ? 53.413 -24.467 -47.887 1.00 45.09 353 ILE A C 1
ATOM 2796 O O . ILE A 1 353 ? 52.553 -24.682 -48.739 1.00 45.09 353 ILE A O 1
ATOM 2800 N N . ARG A 1 354 ? 54.544 -25.191 -47.862 1.00 31.78 354 ARG A N 1
ATOM 2801 C CA . ARG A 1 354 ? 54.816 -26.268 -48.839 1.00 31.78 354 ARG A CA 1
ATOM 2802 C C . ARG A 1 354 ? 54.932 -27.682 -48.268 1.00 31.78 354 ARG A C 1
ATOM 2804 O O . ARG A 1 354 ? 54.719 -28.609 -49.039 1.00 31.78 354 ARG A O 1
ATOM 2811 N N . ASP A 1 355 ? 55.150 -27.833 -46.962 1.00 33.84 355 ASP A N 1
ATOM 2812 C CA . ASP A 1 355 ? 55.369 -29.132 -46.304 1.00 33.84 355 ASP A CA 1
ATOM 2813 C C . ASP A 1 355 ? 54.385 -29.392 -45.142 1.00 33.84 355 ASP A C 1
ATOM 2815 O O . ASP A 1 355 ? 54.729 -29.963 -44.115 1.00 33.84 355 ASP A O 1
ATOM 2819 N N . ASP A 1 356 ? 53.116 -29.022 -45.335 1.00 37.50 356 ASP A N 1
ATOM 2820 C CA . ASP A 1 356 ? 51.998 -29.315 -44.414 1.00 37.50 356 ASP A CA 1
ATOM 2821 C C . ASP A 1 356 ? 51.395 -30.730 -44.638 1.00 37.50 356 ASP A C 1
ATOM 2823 O O . ASP A 1 356 ? 50.258 -31.018 -44.269 1.00 37.50 356 ASP A O 1
ATOM 2827 N N . SER A 1 357 ? 52.156 -31.635 -45.266 1.00 33.41 357 SER A N 1
ATOM 2828 C CA . SER A 1 357 ? 51.715 -32.980 -45.683 1.00 33.41 357 SER A CA 1
ATOM 2829 C C . SER A 1 357 ? 51.738 -34.033 -44.563 1.00 33.41 357 SER A C 1
ATOM 2831 O O . SER A 1 357 ? 51.395 -35.186 -44.810 1.00 33.41 357 SER A O 1
ATOM 2833 N N . ALA A 1 358 ? 52.173 -33.668 -43.351 1.00 34.09 358 ALA A N 1
ATOM 2834 C CA . ALA A 1 358 ? 52.448 -34.603 -42.257 1.00 34.09 358 ALA A CA 1
ATOM 2835 C C . ALA A 1 358 ? 51.993 -34.075 -40.880 1.00 34.09 358 ALA A C 1
ATOM 2837 O O . ALA A 1 358 ? 52.788 -33.962 -39.953 1.00 34.09 358 ALA A O 1
ATOM 2838 N N . SER A 1 359 ? 50.706 -33.742 -40.734 1.00 36.75 359 SER A N 1
ATOM 2839 C CA . SER A 1 359 ? 50.065 -33.569 -39.414 1.00 36.75 359 SER A CA 1
ATOM 2840 C C . SER A 1 359 ? 48.531 -33.668 -39.483 1.00 36.75 359 SER A C 1
ATOM 2842 O O . SER A 1 359 ? 47.807 -32.701 -39.274 1.00 36.75 359 SER A O 1
ATOM 2844 N N . GLN A 1 360 ? 48.017 -34.882 -39.723 1.00 36.53 360 GLN A N 1
ATOM 2845 C CA . GLN A 1 360 ? 46.623 -35.248 -39.387 1.00 36.53 360 GLN A CA 1
ATOM 2846 C C . GLN A 1 360 ? 46.467 -35.711 -37.920 1.00 36.53 360 GLN A C 1
ATOM 2848 O O . GLN A 1 360 ? 45.432 -36.245 -37.540 1.00 36.53 360 GLN A O 1
ATOM 2853 N N . GLN A 1 361 ? 47.495 -35.506 -37.090 1.00 33.38 361 GLN A N 1
ATOM 2854 C CA . GLN A 1 361 ? 47.477 -35.705 -35.639 1.00 33.38 361 GLN A CA 1
ATOM 2855 C C . GLN A 1 361 ? 48.121 -34.489 -34.964 1.00 33.38 361 GLN A C 1
ATOM 2857 O O . GLN A 1 361 ? 49.294 -34.502 -34.601 1.00 33.38 361 GLN A O 1
ATOM 2862 N N . ALA A 1 362 ? 47.344 -33.413 -34.867 1.00 33.94 362 ALA A N 1
ATOM 2863 C CA . ALA A 1 362 ? 47.645 -32.224 -34.069 1.00 33.94 362 ALA A CA 1
ATOM 2864 C C . ALA A 1 362 ? 46.335 -31.569 -33.581 1.00 33.94 362 ALA A C 1
ATOM 2866 O O . ALA A 1 362 ? 46.190 -30.345 -33.600 1.00 33.94 362 ALA A O 1
ATOM 2867 N N . ASP A 1 363 ? 45.370 -32.404 -33.186 1.00 38.00 363 ASP A N 1
ATOM 2868 C CA . ASP A 1 363 ? 44.257 -31.967 -32.342 1.00 38.00 363 ASP A CA 1
ATOM 2869 C C . ASP A 1 363 ? 44.782 -31.659 -30.925 1.00 38.00 363 ASP A C 1
ATOM 2871 O O . ASP A 1 363 ? 45.841 -32.145 -30.525 1.00 38.00 363 ASP A O 1
ATOM 2875 N N . ASP A 1 364 ? 44.048 -30.830 -30.180 1.00 37.84 364 ASP A N 1
ATOM 2876 C CA . ASP A 1 364 ? 44.424 -30.269 -28.871 1.00 37.84 364 ASP A CA 1
ATOM 2877 C C . ASP A 1 364 ? 45.634 -29.307 -28.852 1.00 37.84 364 ASP A C 1
ATOM 2879 O O . ASP A 1 364 ? 46.542 -29.400 -28.019 1.00 37.84 364 ASP A O 1
ATOM 2883 N N . ILE A 1 365 ? 45.537 -28.214 -29.625 1.00 47.47 365 ILE A N 1
ATOM 2884 C CA . ILE A 1 365 ? 46.009 -26.924 -29.088 1.00 47.47 365 ILE A CA 1
ATOM 2885 C C . ILE A 1 365 ? 45.138 -26.619 -27.860 1.00 47.47 365 ILE A C 1
ATOM 2887 O O . ILE A 1 365 ? 43.982 -26.212 -27.991 1.00 47.47 365 ILE A O 1
ATOM 2891 N N . ARG A 1 366 ? 45.677 -26.825 -26.650 1.00 49.31 366 ARG A N 1
ATOM 2892 C CA . ARG A 1 366 ? 45.014 -26.462 -25.385 1.00 49.31 366 ARG A CA 1
ATOM 2893 C C . ARG A 1 366 ? 44.839 -24.942 -25.291 1.00 49.31 366 ARG A C 1
ATOM 2895 O O . ARG A 1 366 ? 45.673 -24.239 -24.724 1.00 49.31 366 ARG A O 1
ATOM 2902 N N . MET A 1 367 ? 43.729 -24.438 -25.823 1.00 59.81 367 MET A N 1
ATOM 2903 C CA . MET A 1 367 ? 43.333 -23.038 -25.687 1.00 59.81 367 MET A CA 1
ATOM 2904 C C . MET A 1 367 ? 43.016 -22.723 -24.221 1.00 59.81 367 MET A C 1
ATOM 2906 O O . MET A 1 367 ? 42.038 -23.220 -23.662 1.00 59.81 367 MET A O 1
ATOM 2910 N N . GLU A 1 368 ? 43.834 -21.878 -23.593 1.00 57.09 368 GLU A N 1
ATOM 2911 C CA . GLU A 1 368 ? 43.544 -21.332 -22.265 1.00 57.09 368 GLU A CA 1
ATOM 2912 C C . GLU A 1 368 ? 42.242 -20.515 -22.309 1.00 57.09 368 GLU A C 1
ATOM 2914 O O . GLU A 1 368 ? 42.130 -19.556 -23.073 1.00 57.09 368 GLU A O 1
ATOM 2919 N N . GLN A 1 369 ? 41.259 -20.856 -21.470 1.00 63.12 369 GLN A N 1
ATOM 2920 C CA . GLN A 1 369 ? 40.029 -20.069 -21.341 1.00 63.12 369 GLN A CA 1
ATOM 2921 C C . GLN A 1 369 ? 40.320 -18.719 -20.667 1.00 63.12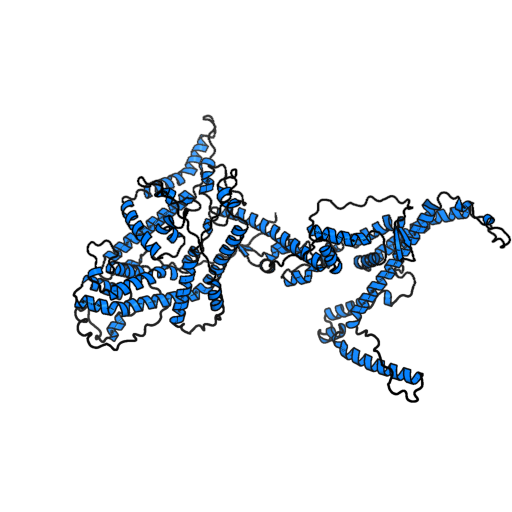 369 GLN A C 1
ATOM 2923 O O . GLN A 1 369 ? 40.514 -18.651 -19.449 1.00 63.12 369 GLN A O 1
ATOM 2928 N N . ARG A 1 370 ? 40.290 -17.627 -21.436 1.00 68.94 370 ARG A N 1
ATOM 2929 C CA . ARG A 1 370 ? 40.498 -16.266 -20.923 1.00 68.94 370 ARG A CA 1
ATOM 2930 C C . ARG A 1 370 ? 39.163 -15.521 -20.785 1.00 68.94 370 ARG A C 1
ATOM 2932 O O . ARG A 1 370 ? 38.348 -15.579 -21.701 1.00 68.94 370 ARG A O 1
ATOM 2939 N N . PRO A 1 371 ? 38.913 -14.795 -19.678 1.00 70.69 371 PRO A N 1
ATOM 2940 C CA . PRO A 1 371 ? 37.738 -13.931 -19.523 1.00 70.69 371 PRO A CA 1
ATOM 2941 C C . PRO A 1 371 ? 37.941 -12.567 -20.209 1.00 70.69 371 PRO A C 1
ATOM 2943 O O . PRO A 1 371 ? 37.649 -11.520 -19.633 1.00 70.69 371 PRO A O 1
ATOM 2946 N N . VAL A 1 372 ? 38.485 -12.568 -21.429 1.00 77.31 372 VAL A N 1
ATOM 2947 C CA . VAL A 1 372 ? 38.908 -11.364 -22.158 1.00 77.31 372 VAL A CA 1
ATOM 2948 C C . VAL A 1 372 ? 38.088 -11.244 -23.434 1.00 77.31 372 VAL A C 1
ATOM 2950 O O . VAL A 1 372 ? 38.178 -12.096 -24.309 1.00 77.31 372 VAL A O 1
ATOM 2953 N N . ALA A 1 373 ? 37.280 -10.194 -23.539 1.00 78.75 373 ALA A N 1
ATOM 2954 C CA . ALA A 1 373 ? 36.544 -9.897 -24.763 1.00 78.75 373 ALA A CA 1
ATOM 2955 C C . ALA A 1 373 ? 37.475 -9.343 -25.859 1.00 78.75 373 ALA A C 1
ATOM 2957 O O . ALA A 1 373 ? 38.463 -8.688 -25.519 1.00 78.75 373 ALA A O 1
ATOM 2958 N N . PRO A 1 374 ? 37.154 -9.538 -27.152 1.00 82.94 374 PRO A N 1
ATOM 2959 C CA . PRO A 1 374 ? 37.735 -8.715 -28.207 1.00 82.94 374 PRO A CA 1
ATOM 2960 C C . PRO A 1 374 ? 37.323 -7.249 -28.020 1.00 82.94 374 PRO A C 1
ATOM 2962 O O . PRO A 1 374 ? 36.227 -6.975 -27.527 1.00 82.94 374 PRO A O 1
ATOM 2965 N N . ASN A 1 375 ? 38.175 -6.309 -28.435 1.00 81.62 375 ASN A N 1
ATOM 2966 C CA . ASN A 1 375 ? 37.799 -4.890 -28.441 1.00 81.62 375 ASN A CA 1
ATOM 2967 C C . ASN A 1 375 ? 36.751 -4.599 -29.539 1.00 81.62 375 ASN A C 1
ATOM 2969 O O . ASN A 1 375 ? 36.704 -5.334 -30.530 1.00 81.62 375 ASN A O 1
ATOM 2973 N N . SER A 1 376 ? 35.953 -3.526 -29.416 1.00 81.44 376 SER A N 1
ATOM 2974 C CA . SER A 1 376 ? 34.918 -3.177 -30.412 1.00 81.44 376 SER A CA 1
ATOM 2975 C C . SER A 1 376 ? 35.511 -3.048 -31.821 1.00 81.44 376 SER A C 1
ATOM 2977 O O . SER A 1 376 ? 35.035 -3.688 -32.760 1.00 81.44 376 SER A O 1
ATOM 2979 N N . THR A 1 377 ? 36.645 -2.356 -31.942 1.00 81.62 377 THR A N 1
ATOM 2980 C CA . THR A 1 377 ? 37.437 -2.222 -33.174 1.00 81.62 377 THR A CA 1
ATOM 2981 C C . THR A 1 377 ? 37.930 -3.557 -33.725 1.00 81.62 377 THR A C 1
ATOM 2983 O O . THR A 1 377 ? 37.827 -3.805 -34.924 1.00 81.62 377 THR A O 1
ATOM 2986 N N . GLN A 1 378 ? 38.424 -4.454 -32.868 1.00 83.75 378 GLN A N 1
ATOM 2987 C CA . GLN A 1 378 ? 38.898 -5.777 -33.284 1.00 83.75 378 GLN A CA 1
ATOM 2988 C C . GLN A 1 378 ? 37.744 -6.624 -33.843 1.00 83.75 378 GLN A C 1
ATOM 2990 O O . GLN A 1 378 ? 37.890 -7.263 -34.884 1.00 83.75 378 GLN A O 1
ATOM 2995 N N . LEU A 1 379 ? 36.585 -6.603 -33.178 1.00 86.06 379 LEU A N 1
ATOM 2996 C CA . LEU A 1 379 ? 35.396 -7.332 -33.613 1.00 86.06 379 LEU A CA 1
ATOM 2997 C C . LEU A 1 379 ? 34.824 -6.762 -34.920 1.00 86.06 379 LEU A C 1
ATOM 2999 O O . LEU A 1 379 ? 34.532 -7.532 -35.835 1.00 86.06 379 LEU A O 1
ATOM 3003 N N . TYR A 1 380 ? 34.717 -5.435 -35.030 1.00 84.88 380 TYR A N 1
ATOM 3004 C CA . TYR A 1 380 ? 34.281 -4.744 -36.246 1.00 84.88 380 TYR A CA 1
ATOM 3005 C C . TYR A 1 380 ? 35.177 -5.096 -37.435 1.00 84.88 380 TYR A C 1
ATOM 3007 O O . TYR A 1 380 ? 34.694 -5.607 -38.441 1.00 84.88 380 TYR A O 1
ATOM 3015 N N . MET A 1 381 ? 36.496 -4.928 -37.295 1.00 83.81 381 MET A N 1
ATOM 3016 C CA . MET A 1 381 ? 37.453 -5.205 -38.369 1.00 83.81 381 MET A CA 1
ATOM 3017 C C . MET A 1 381 ? 37.395 -6.670 -38.827 1.00 83.81 381 MET A C 1
ATOM 3019 O O . MET A 1 381 ? 37.406 -6.932 -40.030 1.00 83.81 381 MET A O 1
ATOM 3023 N N . VAL A 1 382 ? 37.275 -7.631 -37.900 1.00 86.44 382 VAL A N 1
ATOM 3024 C CA . VAL A 1 382 ? 37.084 -9.051 -38.245 1.00 86.44 382 VAL A CA 1
ATOM 3025 C C . VAL A 1 382 ? 35.783 -9.259 -39.026 1.00 86.44 382 VAL A C 1
ATOM 3027 O O . VAL A 1 382 ? 35.820 -9.875 -40.090 1.00 86.44 382 VAL A O 1
ATOM 3030 N N . ARG A 1 383 ? 34.650 -8.726 -38.552 1.00 86.25 383 ARG A N 1
ATOM 3031 C CA . ARG A 1 383 ? 33.350 -8.866 -39.228 1.00 86.25 383 ARG A CA 1
ATOM 3032 C C . ARG A 1 383 ? 33.353 -8.248 -40.627 1.00 86.25 383 ARG A C 1
ATOM 3034 O O . ARG A 1 383 ? 33.061 -8.957 -41.586 1.00 86.25 383 ARG A O 1
ATOM 3041 N N . THR A 1 384 ? 33.767 -6.990 -40.773 1.00 84.31 384 THR A N 1
ATOM 3042 C CA . THR A 1 384 ? 33.799 -6.271 -42.061 1.00 84.31 384 THR A CA 1
ATOM 3043 C C . THR A 1 384 ? 34.700 -6.974 -43.085 1.00 84.31 384 THR A C 1
ATOM 3045 O O . THR A 1 384 ? 34.327 -7.151 -44.250 1.00 84.31 384 THR A O 1
ATOM 3048 N N . MET A 1 385 ? 35.862 -7.483 -42.654 1.00 84.62 385 MET A N 1
ATOM 3049 C CA . MET A 1 385 ? 36.736 -8.287 -43.516 1.00 84.62 385 MET A CA 1
ATOM 3050 C C . MET A 1 385 ? 36.072 -9.600 -43.970 1.00 84.62 385 MET A C 1
ATOM 3052 O O . MET A 1 385 ? 36.199 -9.971 -45.140 1.00 84.62 385 MET A O 1
ATOM 3056 N N . LEU A 1 386 ? 35.321 -10.284 -43.101 1.00 85.38 386 LEU A N 1
ATOM 3057 C CA . LEU A 1 386 ? 34.591 -11.511 -43.447 1.00 85.38 386 LEU A CA 1
ATOM 3058 C C . LEU A 1 386 ? 33.363 -11.247 -44.339 1.00 85.38 386 LEU A C 1
ATOM 3060 O O . LEU A 1 386 ? 33.118 -11.993 -45.288 1.00 85.38 386 LEU A O 1
ATOM 3064 N N . GLU A 1 387 ? 32.618 -10.168 -44.097 1.00 83.12 387 GLU A N 1
ATOM 3065 C CA . GLU A 1 387 ? 31.461 -9.753 -44.907 1.00 83.12 387 GLU A CA 1
ATOM 3066 C C . GLU A 1 387 ? 31.872 -9.376 -46.342 1.00 83.12 387 GLU A C 1
ATOM 3068 O O . GLU A 1 387 ? 31.177 -9.722 -47.307 1.00 83.12 387 GLU A O 1
ATOM 3073 N N . SER A 1 388 ? 33.060 -8.780 -46.512 1.00 82.12 388 SER A N 1
ATOM 3074 C CA . SER A 1 388 ? 33.636 -8.504 -47.835 1.00 82.12 388 SER A CA 1
ATOM 3075 C C . SER A 1 388 ? 33.985 -9.782 -48.622 1.00 82.12 388 SER A C 1
ATOM 3077 O O . SER A 1 388 ? 33.765 -9.840 -49.835 1.00 82.12 388 SER A O 1
ATOM 3079 N N . LEU A 1 389 ? 34.439 -10.846 -47.942 1.00 79.00 389 LEU A N 1
ATOM 3080 C CA . LEU A 1 389 ? 34.663 -12.171 -48.541 1.00 79.00 389 LEU A CA 1
ATOM 3081 C C . LEU A 1 389 ? 33.342 -12.872 -48.892 1.00 79.00 389 LEU A C 1
ATOM 3083 O O . LEU A 1 389 ? 33.243 -13.511 -49.941 1.00 79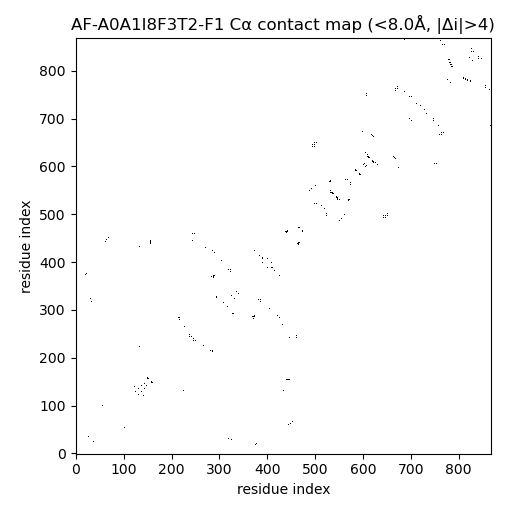.00 389 LEU A O 1
ATOM 3087 N N . ALA A 1 390 ? 32.312 -12.715 -48.055 1.00 74.88 390 ALA A N 1
ATOM 3088 C CA . ALA A 1 390 ? 30.968 -13.231 -48.315 1.00 74.88 390 ALA A CA 1
ATOM 3089 C C . ALA A 1 390 ? 30.247 -12.510 -49.473 1.00 74.88 390 ALA A C 1
ATOM 3091 O O . ALA A 1 390 ? 29.231 -13.010 -49.963 1.00 74.88 390 ALA A O 1
ATOM 3092 N N . GLY A 1 391 ? 30.773 -11.371 -49.937 1.00 64.88 391 GLY A N 1
ATOM 3093 C CA . GLY A 1 391 ? 30.236 -10.600 -51.058 1.00 64.88 391 GLY A CA 1
ATOM 3094 C C . GLY A 1 391 ? 28.997 -9.771 -50.718 1.00 64.88 391 GLY A C 1
ATOM 3095 O O . GLY A 1 391 ? 28.174 -9.569 -51.604 1.00 64.88 391 GLY A O 1
ATOM 3096 N N . ARG A 1 392 ? 28.856 -9.318 -49.463 1.00 57.72 392 ARG A N 1
ATOM 3097 C CA . ARG A 1 392 ? 27.762 -8.428 -49.020 1.00 57.72 392 ARG A CA 1
ATOM 3098 C C . ARG A 1 392 ? 28.048 -6.923 -49.198 1.00 57.72 392 ARG A C 1
ATOM 3100 O O . ARG A 1 392 ? 27.202 -6.121 -48.840 1.00 57.72 392 ARG A O 1
ATOM 3107 N N . GLY A 1 393 ? 29.213 -6.539 -49.729 1.00 52.47 393 GLY A N 1
ATOM 3108 C CA . GLY A 1 393 ? 29.587 -5.134 -49.964 1.00 52.47 393 GLY A CA 1
ATOM 3109 C C . GLY A 1 393 ? 29.577 -4.722 -51.443 1.00 52.47 393 GLY A C 1
ATOM 3110 O O . GLY A 1 393 ? 29.721 -5.577 -52.321 1.00 52.47 393 GLY A O 1
ATOM 3111 N N . ASN A 1 394 ? 29.487 -3.408 -51.693 1.00 48.69 394 ASN A N 1
ATOM 3112 C CA . ASN A 1 394 ? 29.278 -2.731 -52.991 1.00 48.69 394 ASN A CA 1
ATOM 3113 C C . ASN A 1 394 ? 30.450 -2.838 -54.004 1.00 48.69 394 ASN A C 1
ATOM 3115 O O . ASN A 1 394 ? 30.893 -1.854 -54.592 1.00 48.69 394 ASN A O 1
ATOM 3119 N N . SER A 1 395 ? 30.984 -4.040 -54.229 1.00 46.66 395 SER A N 1
ATOM 3120 C CA . SER A 1 395 ? 32.027 -4.316 -55.222 1.00 46.66 395 SER A CA 1
ATOM 3121 C C . SER A 1 395 ? 31.447 -5.001 -56.460 1.00 46.66 395 SER A C 1
ATOM 3123 O O . SER A 1 395 ? 31.006 -6.150 -56.392 1.00 46.66 395 SER A O 1
ATOM 3125 N N . HIS A 1 396 ? 31.573 -4.358 -57.627 1.00 44.25 396 HIS A N 1
ATOM 3126 C CA . HIS A 1 396 ? 31.243 -4.959 -58.931 1.00 44.25 396 HIS A CA 1
ATOM 3127 C C . HIS A 1 396 ? 32.041 -6.249 -59.243 1.00 44.25 396 HIS A C 1
ATOM 3129 O O . HIS A 1 396 ? 31.662 -7.008 -60.135 1.00 44.25 396 HIS A O 1
ATOM 3135 N N . HIS A 1 397 ? 33.097 -6.552 -58.475 1.00 51.81 397 HIS A N 1
ATOM 3136 C CA . HIS A 1 397 ? 33.708 -7.880 -58.392 1.00 51.81 397 HIS A CA 1
ATOM 3137 C C . HIS A 1 397 ? 33.429 -8.529 -57.026 1.00 51.81 397 HIS A C 1
ATOM 3139 O O . HIS A 1 397 ? 34.068 -8.205 -56.022 1.00 51.81 397 HIS A O 1
ATOM 3145 N N . THR A 1 398 ? 32.509 -9.496 -56.985 1.00 62.03 398 THR A N 1
ATOM 3146 C CA . THR A 1 398 ? 32.202 -10.264 -55.769 1.00 62.03 398 THR A CA 1
ATOM 3147 C C . THR A 1 398 ? 33.277 -11.314 -55.475 1.00 62.03 398 THR A C 1
ATOM 3149 O O . THR A 1 398 ? 33.397 -12.320 -56.179 1.00 62.03 398 THR A O 1
ATOM 3152 N N . LEU A 1 399 ? 34.018 -11.135 -54.373 1.00 69.69 399 LEU A N 1
ATOM 3153 C CA . LEU A 1 399 ? 35.001 -12.119 -53.891 1.00 69.69 399 LEU A CA 1
ATOM 3154 C C . LEU A 1 399 ? 34.360 -13.477 -53.541 1.00 69.69 399 LEU A C 1
ATOM 3156 O O . LEU A 1 399 ? 35.044 -14.496 -53.595 1.00 69.69 399 LEU A O 1
ATOM 3160 N N . ARG A 1 400 ? 33.039 -13.518 -53.297 1.00 74.50 400 ARG A N 1
ATOM 3161 C CA . ARG A 1 400 ? 32.233 -14.723 -53.009 1.00 74.50 400 ARG A CA 1
ATOM 3162 C C . ARG A 1 400 ? 32.490 -15.894 -53.973 1.00 74.50 400 ARG A C 1
ATOM 3164 O O . ARG A 1 400 ? 32.430 -17.039 -53.546 1.00 74.50 400 ARG A O 1
ATOM 3171 N N . LYS A 1 401 ? 32.796 -15.634 -55.255 1.00 72.75 401 LYS A N 1
ATOM 3172 C CA . LYS A 1 401 ? 33.086 -16.684 -56.261 1.00 72.75 401 LYS A CA 1
ATOM 3173 C C . LYS A 1 401 ? 34.463 -17.347 -56.098 1.00 72.75 401 LYS A C 1
ATOM 3175 O O . LYS A 1 401 ? 34.675 -18.441 -56.613 1.00 72.75 401 LYS A O 1
ATOM 3180 N N . ASP A 1 402 ? 35.380 -16.689 -55.394 1.00 70.75 402 ASP A N 1
ATOM 3181 C CA . ASP A 1 402 ? 36.754 -17.141 -55.149 1.00 70.75 402 ASP A CA 1
ATOM 3182 C C . ASP A 1 402 ? 36.946 -17.780 -53.762 1.00 70.75 402 ASP A C 1
ATOM 3184 O O . ASP A 1 402 ? 38.029 -18.293 -53.460 1.00 70.75 402 ASP A O 1
ATOM 3188 N N . VAL A 1 403 ? 35.897 -17.768 -52.935 1.00 74.31 403 VAL A N 1
ATOM 3189 C CA . VAL A 1 403 ? 35.850 -18.337 -51.585 1.00 74.31 403 VAL A CA 1
ATOM 3190 C C . VAL A 1 403 ? 35.198 -19.723 -51.627 1.00 74.31 403 VAL A C 1
ATOM 3192 O O . VAL A 1 403 ? 34.304 -19.990 -52.427 1.00 74.31 403 VAL A O 1
ATOM 3195 N N . ASP A 1 404 ? 35.664 -20.633 -50.774 1.00 77.38 404 ASP A N 1
ATOM 3196 C CA . ASP A 1 404 ? 35.129 -21.992 -50.701 1.00 77.38 404 ASP A CA 1
ATOM 3197 C C . ASP A 1 404 ? 33.718 -22.039 -50.053 1.00 77.38 404 ASP A C 1
ATOM 3199 O O . ASP A 1 404 ? 33.509 -21.377 -49.032 1.00 77.38 404 ASP A O 1
ATOM 3203 N N . PRO A 1 405 ? 32.748 -22.829 -50.567 1.00 79.19 405 PRO A N 1
ATOM 3204 C CA . PRO A 1 405 ? 31.391 -22.903 -50.006 1.00 79.19 405 PRO A CA 1
ATOM 3205 C C . PRO A 1 405 ? 31.283 -23.433 -48.566 1.00 79.19 405 PRO A C 1
ATOM 3207 O O . PRO A 1 405 ? 30.258 -23.223 -47.912 1.00 79.19 405 PRO A O 1
ATOM 3210 N N . GLN A 1 406 ? 32.290 -24.143 -48.048 1.00 78.88 406 GLN A N 1
ATOM 3211 C CA . GLN A 1 406 ? 32.334 -24.523 -46.635 1.00 78.88 406 GLN A CA 1
ATOM 3212 C C . GLN A 1 406 ? 32.799 -23.349 -45.765 1.00 78.88 406 GLN A C 1
ATOM 3214 O O . GLN A 1 406 ? 32.200 -23.113 -44.716 1.00 78.88 406 GLN A O 1
ATOM 3219 N N . LEU A 1 407 ? 33.771 -22.553 -46.234 1.00 77.25 407 LEU A N 1
ATOM 3220 C CA . LEU A 1 407 ? 34.133 -21.290 -45.582 1.00 77.25 407 LEU A CA 1
ATOM 3221 C C . LEU A 1 407 ? 32.968 -20.291 -45.615 1.00 77.25 407 LEU A C 1
ATOM 3223 O O . LEU A 1 407 ? 32.692 -19.683 -44.591 1.00 77.25 407 LEU A O 1
ATOM 3227 N N . LEU A 1 408 ? 32.252 -20.138 -46.736 1.00 81.25 408 LEU A N 1
ATOM 3228 C CA . LEU A 1 408 ? 31.112 -19.209 -46.808 1.00 81.25 408 LEU A CA 1
ATOM 3229 C C . LEU A 1 408 ? 30.047 -19.511 -45.744 1.00 81.25 408 LEU A C 1
ATOM 3231 O O . LEU A 1 408 ? 29.576 -18.586 -45.092 1.00 81.25 408 LEU A O 1
ATOM 3235 N N . ARG A 1 409 ? 29.732 -20.792 -45.501 1.00 82.44 409 ARG A N 1
ATOM 3236 C CA . ARG A 1 409 ? 28.804 -21.192 -44.429 1.00 82.44 409 ARG A CA 1
ATOM 3237 C C . ARG A 1 409 ? 29.353 -20.898 -43.033 1.00 82.44 409 ARG A C 1
ATOM 3239 O O . ARG A 1 409 ? 28.616 -20.368 -42.215 1.00 82.44 409 ARG A O 1
ATOM 3246 N N . ALA A 1 410 ? 30.635 -21.170 -42.781 1.00 81.06 410 ALA A N 1
ATOM 3247 C CA . ALA A 1 410 ? 31.274 -20.830 -41.507 1.00 81.06 410 ALA A CA 1
ATOM 3248 C C . ALA A 1 410 ? 31.319 -19.307 -41.261 1.00 81.06 410 ALA A C 1
ATOM 3250 O O . ALA A 1 410 ? 31.157 -18.862 -40.130 1.00 81.06 410 ALA A O 1
ATOM 3251 N N . ILE A 1 411 ? 31.490 -18.500 -42.315 1.00 82.19 411 ILE A N 1
ATOM 3252 C CA . ILE A 1 411 ? 31.405 -17.033 -42.253 1.00 82.19 411 ILE A CA 1
ATOM 3253 C C . ILE A 1 411 ? 29.975 -16.576 -41.957 1.00 82.19 411 ILE A C 1
ATOM 3255 O O . ILE A 1 411 ? 29.780 -15.715 -41.106 1.00 82.19 411 ILE A O 1
ATOM 3259 N N . GLU A 1 412 ? 28.975 -17.133 -42.642 1.00 81.56 412 GLU A N 1
ATOM 3260 C CA . GLU A 1 412 ? 27.565 -16.786 -42.430 1.00 81.56 412 GLU A CA 1
ATOM 3261 C C . GLU A 1 412 ? 27.103 -17.175 -41.007 1.00 81.56 412 GLU A C 1
ATOM 3263 O O . GLU A 1 412 ? 26.445 -16.373 -40.345 1.00 81.56 412 GLU A O 1
ATOM 3268 N N . GLU A 1 413 ? 27.536 -18.329 -40.484 1.00 82.88 413 GLU A N 1
ATOM 3269 C CA . GLU A 1 413 ? 27.312 -18.763 -39.094 1.00 82.88 413 GLU A CA 1
ATOM 3270 C C . GLU A 1 413 ? 28.030 -17.851 -38.081 1.00 82.88 413 GLU A C 1
ATOM 3272 O O . GLU A 1 413 ? 27.395 -17.322 -37.168 1.00 82.88 413 GLU A O 1
ATOM 3277 N N . PHE A 1 414 ? 29.327 -17.578 -38.272 1.00 86.12 414 PHE A N 1
ATOM 3278 C CA . PHE A 1 414 ? 30.100 -16.689 -37.397 1.00 86.12 414 PHE A CA 1
ATOM 3279 C C . PHE A 1 414 ? 29.554 -15.256 -37.382 1.00 86.12 414 PHE A C 1
ATOM 3281 O O . PHE A 1 414 ? 29.461 -14.647 -36.317 1.00 86.12 414 PHE A O 1
ATOM 3288 N N . ASN A 1 415 ? 29.166 -14.703 -38.533 1.00 82.94 415 ASN A N 1
ATOM 3289 C CA . ASN A 1 415 ? 28.597 -13.357 -38.618 1.00 82.94 415 ASN A CA 1
ATOM 3290 C C . ASN A 1 415 ? 27.179 -13.287 -38.030 1.00 82.94 415 ASN A C 1
ATOM 3292 O O . ASN A 1 415 ? 26.787 -12.220 -37.556 1.00 82.94 415 ASN A O 1
ATOM 3296 N N . SER A 1 416 ? 26.434 -14.398 -38.012 1.00 81.62 416 SER A N 1
ATOM 3297 C CA . SER A 1 416 ? 25.154 -14.502 -37.305 1.00 81.62 416 SER A CA 1
ATOM 3298 C C . SER A 1 416 ? 25.347 -14.550 -35.784 1.00 81.62 416 SER A C 1
ATOM 3300 O O . SER A 1 416 ? 24.720 -13.773 -35.070 1.00 81.62 416 SER A O 1
ATOM 3302 N N . ASP A 1 417 ? 26.242 -15.405 -35.276 1.00 80.88 417 ASP A N 1
ATOM 3303 C CA . ASP A 1 417 ? 26.508 -15.516 -33.831 1.00 80.88 417 ASP A CA 1
ATOM 3304 C C . ASP A 1 417 ? 27.148 -14.232 -33.272 1.00 80.88 417 ASP A C 1
ATOM 3306 O O . ASP A 1 417 ? 26.736 -13.736 -32.221 1.00 80.88 417 ASP A O 1
ATOM 3310 N N . SER A 1 418 ? 28.119 -13.657 -33.992 1.00 86.81 418 SER A N 1
ATOM 3311 C CA . SER A 1 418 ? 28.857 -12.465 -33.550 1.00 86.81 418 SER A CA 1
ATOM 3312 C C . SER A 1 418 ? 28.105 -11.143 -33.699 1.00 86.81 418 SER A C 1
ATOM 3314 O O . SER A 1 418 ? 28.585 -10.125 -33.203 1.00 86.81 418 SER A O 1
ATOM 3316 N N . PHE A 1 419 ? 26.923 -11.144 -34.325 1.00 84.81 419 PHE A N 1
ATOM 3317 C CA . PHE A 1 419 ? 26.048 -9.967 -34.380 1.00 84.81 419 PHE A CA 1
ATOM 3318 C C . PHE A 1 419 ? 25.604 -9.549 -32.971 1.00 84.81 419 PHE A C 1
ATOM 3320 O O . PHE A 1 419 ? 25.591 -8.370 -32.637 1.00 84.81 419 PHE A O 1
ATOM 3327 N N . PHE A 1 420 ? 25.318 -10.525 -32.104 1.00 82.94 420 PHE A N 1
ATOM 3328 C CA . PHE A 1 420 ? 24.830 -10.275 -30.747 1.00 82.94 420 PHE A CA 1
ATOM 3329 C C . PHE A 1 420 ? 25.940 -9.958 -29.730 1.00 82.94 420 PHE A C 1
ATOM 3331 O O . PHE A 1 420 ? 25.648 -9.608 -28.586 1.00 82.94 420 PHE A O 1
ATOM 3338 N N . TRP A 1 421 ? 27.217 -10.089 -30.105 1.00 86.50 421 TRP A N 1
ATOM 3339 C CA . TRP A 1 421 ? 28.330 -9.948 -29.160 1.00 86.50 421 TRP A CA 1
ATOM 3340 C C . TRP A 1 421 ? 28.484 -8.536 -28.574 1.00 86.50 421 TRP A C 1
ATOM 3342 O O . TRP A 1 421 ? 28.669 -8.472 -27.362 1.00 86.50 421 TRP A O 1
ATOM 3352 N N . PRO A 1 422 ? 28.356 -7.417 -29.322 1.00 84.75 422 PRO A N 1
ATOM 3353 C CA . PRO A 1 422 ? 28.422 -6.075 -28.733 1.00 84.75 422 PRO A CA 1
ATOM 3354 C C . PRO A 1 422 ? 27.380 -5.871 -27.621 1.00 84.75 422 PRO A C 1
ATOM 3356 O O . PRO A 1 422 ? 27.727 -5.453 -26.519 1.00 84.75 422 PRO A O 1
ATOM 3359 N N . TYR A 1 423 ? 26.133 -6.285 -27.863 1.00 80.81 423 TYR A N 1
ATOM 3360 C CA . TYR A 1 423 ? 25.032 -6.225 -26.893 1.00 80.81 423 TYR A CA 1
ATOM 3361 C C . TYR A 1 423 ? 25.293 -7.069 -25.637 1.00 80.81 423 TYR A C 1
ATOM 3363 O O . TYR A 1 423 ? 25.022 -6.649 -24.514 1.00 80.81 423 TYR A O 1
ATOM 3371 N N . LEU A 1 424 ? 25.837 -8.278 -25.809 1.00 80.50 424 LEU A N 1
ATOM 3372 C CA . LEU A 1 424 ? 26.143 -9.177 -24.694 1.00 80.50 424 LEU A CA 1
ATOM 3373 C C . LEU A 1 424 ? 27.394 -8.750 -23.912 1.00 80.50 424 LEU A C 1
ATOM 3375 O O . LEU A 1 424 ? 27.488 -9.035 -22.719 1.00 80.50 424 LEU A O 1
ATOM 3379 N N . LEU A 1 425 ? 28.349 -8.077 -24.555 1.00 84.06 425 LEU A N 1
ATOM 3380 C CA . LEU A 1 425 ? 29.519 -7.495 -23.895 1.00 84.06 425 LEU A CA 1
ATOM 3381 C C . LEU A 1 425 ? 29.141 -6.230 -23.109 1.00 84.06 425 LEU A C 1
ATOM 3383 O O . LEU A 1 425 ? 29.571 -6.087 -21.964 1.00 84.06 425 LEU A O 1
ATOM 3387 N N . ASN A 1 426 ? 28.251 -5.403 -23.664 1.00 81.25 426 ASN A N 1
ATOM 3388 C CA . ASN A 1 426 ? 27.621 -4.255 -23.005 1.00 81.25 426 ASN A CA 1
ATOM 3389 C C . ASN A 1 426 ? 26.274 -4.656 -22.368 1.00 81.25 426 ASN A C 1
ATOM 3391 O O . ASN A 1 426 ? 25.247 -3.999 -22.567 1.00 81.25 426 ASN A O 1
ATOM 3395 N N . TYR A 1 427 ? 26.266 -5.768 -21.618 1.00 79.38 427 TYR A N 1
ATOM 3396 C CA . TYR A 1 427 ? 25.044 -6.404 -21.103 1.00 79.38 427 TYR A CA 1
ATOM 3397 C C . TYR A 1 427 ? 24.161 -5.454 -20.284 1.00 79.38 427 TYR A C 1
ATOM 3399 O O . TYR A 1 427 ? 22.940 -5.482 -20.411 1.00 79.38 427 TYR A O 1
ATOM 3407 N N . THR A 1 428 ? 24.771 -4.609 -19.454 1.00 79.50 428 THR A N 1
ATOM 3408 C CA . THR A 1 428 ? 24.070 -3.766 -18.477 1.00 79.50 428 THR A CA 1
ATOM 3409 C C . THR A 1 428 ? 23.304 -2.627 -19.143 1.00 79.50 428 THR A C 1
ATOM 3411 O O . THR A 1 428 ? 22.112 -2.468 -18.876 1.00 79.50 428 THR A O 1
ATOM 3414 N N . ASP A 1 429 ? 23.936 -1.889 -20.060 1.00 79.19 429 ASP A N 1
ATOM 3415 C CA . ASP A 1 429 ? 23.254 -0.852 -20.843 1.00 79.19 429 ASP A CA 1
ATOM 3416 C C . ASP A 1 429 ? 22.235 -1.487 -21.815 1.00 79.19 429 ASP A C 1
ATOM 3418 O O . ASP A 1 429 ? 21.106 -1.009 -21.922 1.00 79.19 429 ASP A O 1
ATOM 3422 N N . SER A 1 430 ? 22.559 -2.636 -22.425 1.00 75.31 430 SER A N 1
ATOM 3423 C CA . SER A 1 430 ? 21.628 -3.370 -23.300 1.00 75.31 430 SER A CA 1
ATOM 3424 C C . SER A 1 430 ? 20.375 -3.854 -22.558 1.00 75.31 430 SER A C 1
ATOM 3426 O O . SER A 1 430 ? 19.261 -3.762 -23.073 1.00 75.31 430 SER A O 1
ATOM 3428 N N . LEU A 1 431 ? 20.525 -4.336 -21.321 1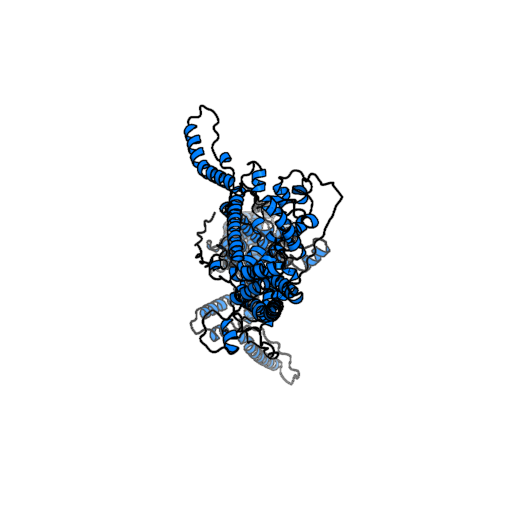.00 75.00 431 LEU A N 1
ATOM 3429 C CA . LEU A 1 431 ? 19.413 -4.746 -20.463 1.00 75.00 431 LEU A CA 1
ATOM 3430 C C . LEU A 1 431 ? 18.559 -3.549 -20.021 1.00 75.00 431 LEU A C 1
ATOM 3432 O O . LEU A 1 431 ? 17.343 -3.691 -19.896 1.00 75.00 431 LEU A O 1
ATOM 3436 N N . GLN A 1 432 ? 19.168 -2.380 -19.793 1.00 77.62 432 GLN A N 1
ATOM 3437 C CA . GLN A 1 432 ? 18.430 -1.145 -19.519 1.00 77.62 432 GLN A CA 1
ATOM 3438 C C . GLN A 1 432 ? 17.582 -0.727 -20.726 1.00 77.62 432 GLN A C 1
ATOM 3440 O O . GLN A 1 432 ? 16.384 -0.521 -20.551 1.00 77.62 432 GLN A O 1
ATOM 3445 N N . GLN A 1 433 ? 18.156 -0.707 -21.934 1.00 69.38 433 GLN A N 1
ATOM 3446 C CA . GLN A 1 433 ? 17.441 -0.357 -23.171 1.00 69.38 433 GLN A CA 1
ATOM 3447 C C . GLN A 1 433 ? 16.326 -1.363 -23.517 1.00 69.38 433 GLN A C 1
ATOM 3449 O O . GLN A 1 433 ? 15.226 -0.964 -23.888 1.00 69.38 433 GLN A O 1
ATOM 3454 N N . CYS A 1 434 ? 16.544 -2.667 -23.299 1.00 67.94 434 CYS A N 1
ATOM 3455 C CA . CYS A 1 434 ? 15.498 -3.693 -23.454 1.00 67.94 434 CYS A CA 1
ATOM 3456 C C . CYS A 1 434 ? 14.324 -3.546 -22.469 1.00 67.94 434 CYS A C 1
ATOM 3458 O O . CYS A 1 434 ? 13.269 -4.137 -22.689 1.00 67.94 434 CYS A O 1
ATOM 3460 N N . CYS A 1 435 ? 14.518 -2.824 -21.362 1.00 65.62 435 CYS A N 1
ATOM 3461 C CA . CYS A 1 435 ? 13.524 -2.624 -20.308 1.00 65.62 435 CYS A CA 1
ATOM 3462 C C . CYS A 1 435 ? 13.075 -1.160 -20.197 1.00 65.62 435 CYS A C 1
ATOM 3464 O O . CYS A 1 435 ? 12.509 -0.794 -19.156 1.00 65.62 435 CYS A O 1
ATOM 3466 N N . ASP A 1 436 ? 13.365 -0.313 -21.190 1.00 67.00 436 ASP A N 1
ATOM 3467 C CA . ASP A 1 436 ? 12.962 1.088 -21.139 1.00 67.00 436 ASP A CA 1
ATOM 3468 C C . ASP A 1 436 ? 11.449 1.235 -21.344 1.00 67.00 436 ASP A C 1
ATOM 3470 O O . ASP A 1 436 ? 10.836 0.597 -22.196 1.00 67.00 436 ASP A O 1
ATOM 3474 N N . LEU A 1 437 ? 10.861 2.063 -20.488 1.00 67.56 437 LEU A N 1
ATOM 3475 C CA . LEU A 1 437 ? 9.442 2.406 -20.436 1.00 67.56 437 LEU A CA 1
ATOM 3476 C C . LEU A 1 437 ? 9.261 3.912 -20.150 1.00 67.56 437 LEU A C 1
ATOM 3478 O O . LEU A 1 437 ? 8.154 4.347 -19.851 1.00 67.56 437 LEU A O 1
ATOM 3482 N N . SER A 1 438 ? 10.340 4.707 -20.219 1.00 69.75 438 SER A N 1
ATOM 3483 C CA . SER A 1 438 ? 10.334 6.157 -19.974 1.00 69.75 438 SER A CA 1
ATOM 3484 C C . SER A 1 438 ? 9.357 6.908 -20.888 1.00 69.75 438 SER A C 1
ATOM 3486 O O . SER A 1 438 ? 8.673 7.832 -20.453 1.00 69.75 438 SER A O 1
ATOM 3488 N N . GLN A 1 439 ? 9.227 6.428 -22.128 1.00 65.56 439 GLN A N 1
ATOM 3489 C CA . GLN A 1 439 ? 8.392 6.996 -23.190 1.00 65.56 439 GLN A CA 1
ATOM 3490 C C . GLN A 1 439 ? 6.885 6.997 -22.903 1.00 65.56 439 GLN A C 1
ATOM 3492 O O . GLN A 1 439 ? 6.132 7.615 -23.644 1.00 65.56 439 GLN A O 1
ATOM 3497 N N . LEU A 1 440 ? 6.424 6.341 -21.834 1.00 67.62 440 LEU A N 1
ATOM 3498 C CA . LEU A 1 440 ? 5.016 6.395 -21.439 1.00 67.62 440 LEU A CA 1
ATOM 3499 C C . LEU A 1 440 ? 4.587 7.780 -20.913 1.00 67.62 440 LEU A C 1
ATOM 3501 O O . LEU A 1 440 ? 3.388 8.049 -20.901 1.00 67.62 440 LEU A O 1
ATOM 3505 N N . TRP A 1 441 ? 5.534 8.630 -20.483 1.00 67.00 441 TRP A N 1
ATOM 3506 C CA . TRP A 1 441 ? 5.243 9.847 -19.704 1.00 67.00 441 TRP A CA 1
ATOM 3507 C C . TRP A 1 441 ? 5.531 11.169 -20.402 1.00 67.00 441 TRP A C 1
ATOM 3509 O O . TRP A 1 441 ? 4.885 12.170 -20.084 1.00 67.00 441 TRP A O 1
ATOM 3519 N N . TYR A 1 442 ? 6.476 11.195 -21.345 1.00 67.50 442 TYR A N 1
ATOM 3520 C CA . TYR A 1 442 ? 6.630 12.378 -22.184 1.00 67.50 442 TYR A CA 1
ATOM 3521 C C . TYR A 1 442 ? 5.323 12.623 -22.956 1.00 67.50 442 TYR A C 1
ATOM 3523 O O . TYR A 1 442 ? 4.616 11.681 -23.313 1.00 67.50 442 TYR A O 1
ATOM 3531 N N . ARG A 1 443 ? 4.978 13.898 -23.154 1.00 72.56 443 ARG A N 1
ATOM 3532 C CA . ARG A 1 443 ? 3.728 14.328 -23.806 1.00 72.56 443 ARG A CA 1
ATOM 3533 C C . ARG A 1 443 ? 3.842 15.697 -24.485 1.00 72.56 443 ARG A C 1
ATOM 3535 O O . ARG A 1 443 ? 2.860 16.429 -24.588 1.00 72.56 443 ARG A O 1
ATOM 3542 N N . GLU A 1 444 ? 5.058 16.080 -24.880 1.00 77.94 444 GLU A N 1
ATOM 3543 C CA . GLU A 1 444 ? 5.342 17.415 -25.429 1.00 77.94 444 GLU A CA 1
ATOM 3544 C C . GLU A 1 444 ? 4.661 17.638 -26.789 1.00 77.94 444 GLU A C 1
ATOM 3546 O O . GLU A 1 444 ? 4.184 18.743 -27.053 1.00 77.94 444 GLU A O 1
ATOM 3551 N N . PHE A 1 445 ? 4.522 16.599 -27.624 1.00 75.38 445 PHE A N 1
ATOM 3552 C CA . PHE A 1 445 ? 3.798 16.709 -28.893 1.00 75.38 445 PHE A CA 1
ATOM 3553 C C . PHE A 1 445 ? 2.303 16.976 -28.660 1.00 75.38 445 PHE A C 1
ATOM 3555 O O . PHE A 1 445 ? 1.748 17.908 -29.250 1.00 75.38 445 PHE A O 1
ATOM 3562 N N . TYR A 1 446 ? 1.657 16.244 -27.744 1.00 69.25 446 TYR A N 1
ATOM 3563 C CA . TYR A 1 446 ? 0.268 16.535 -27.367 1.00 69.25 446 TYR A CA 1
ATOM 3564 C C . TYR A 1 446 ? 0.104 17.899 -26.678 1.00 69.25 446 TYR A C 1
ATOM 3566 O O . TYR A 1 446 ? -0.917 18.555 -26.891 1.00 69.25 446 TYR A O 1
ATOM 3574 N N . LEU A 1 447 ? 1.087 18.364 -25.894 1.00 79.69 447 LEU A N 1
ATOM 3575 C CA . LEU A 1 447 ? 1.060 19.706 -25.298 1.00 79.69 447 LEU A CA 1
ATOM 3576 C C . LEU A 1 447 ? 1.105 20.806 -26.365 1.00 79.69 447 LEU A C 1
ATOM 3578 O O . LEU A 1 447 ? 0.288 21.729 -26.305 1.00 79.69 447 LEU A O 1
ATOM 3582 N N . GLU A 1 448 ? 1.979 20.702 -27.371 1.00 80.31 448 GLU A N 1
ATOM 3583 C CA . GLU A 1 448 ? 2.032 21.703 -28.445 1.00 80.31 448 GLU A CA 1
ATOM 3584 C C . GLU A 1 448 ? 0.782 21.657 -29.339 1.00 80.31 448 GLU A C 1
ATOM 3586 O O . GLU A 1 448 ? 0.280 22.712 -29.731 1.00 80.31 448 GLU A O 1
ATOM 3591 N N . MET A 1 449 ? 0.175 20.479 -29.551 1.00 77.94 449 MET A N 1
ATOM 3592 C CA . MET A 1 449 ? -1.138 20.365 -30.208 1.00 77.94 449 MET A CA 1
ATOM 3593 C C . MET A 1 449 ? -2.256 21.152 -29.499 1.00 77.94 449 MET A C 1
ATOM 3595 O O . MET A 1 449 ? -3.182 21.621 -30.165 1.00 77.94 449 MET A O 1
ATOM 3599 N N . THR A 1 450 ? -2.166 21.389 -28.181 1.00 80.19 450 THR A N 1
ATOM 3600 C CA . THR A 1 450 ? -3.124 22.266 -27.471 1.00 80.19 450 THR A CA 1
ATOM 3601 C C . THR A 1 450 ? -2.988 23.750 -27.837 1.00 80.19 450 THR A C 1
ATOM 3603 O O . THR A 1 450 ? -3.785 24.570 -27.379 1.00 80.19 450 THR A O 1
ATOM 3606 N N . ASN A 1 451 ? -1.976 24.126 -28.631 1.00 81.12 451 ASN A N 1
ATOM 3607 C CA . ASN A 1 451 ? -1.650 25.500 -29.023 1.00 81.12 451 ASN A CA 1
ATOM 3608 C C . ASN A 1 451 ? -1.475 26.474 -27.836 1.00 81.12 451 ASN A C 1
ATOM 3610 O O . ASN A 1 451 ? -1.631 27.690 -27.979 1.00 81.12 451 ASN A O 1
ATOM 3614 N N . GLY A 1 452 ? -1.105 25.951 -26.662 1.00 77.44 452 GLY A N 1
ATOM 3615 C CA . GLY A 1 452 ? -0.916 26.721 -25.431 1.00 77.44 452 GLY A CA 1
ATOM 3616 C C . GLY A 1 452 ? -2.174 26.887 -24.574 1.00 77.44 452 GLY A C 1
ATOM 3617 O O . GLY A 1 452 ? -2.144 27.670 -23.627 1.00 77.44 452 GLY A O 1
ATOM 3618 N N . ALA A 1 453 ? -3.260 26.161 -24.866 1.00 79.44 453 ALA A N 1
ATOM 3619 C CA . ALA A 1 453 ? -4.419 26.075 -23.973 1.00 79.44 453 ALA A CA 1
ATOM 3620 C C . ALA A 1 453 ? -4.099 25.316 -22.669 1.00 79.44 453 ALA A C 1
ATOM 3622 O O . ALA A 1 453 ? -4.673 25.619 -21.623 1.00 79.44 453 ALA A O 1
ATOM 3623 N N . ARG A 1 454 ? -3.160 24.359 -22.714 1.00 75.81 454 ARG A N 1
ATOM 3624 C CA . ARG A 1 454 ? -2.590 23.683 -21.541 1.00 75.81 454 ARG A CA 1
ATOM 3625 C C . ARG A 1 454 ? -1.096 23.997 -21.445 1.00 75.81 454 ARG A C 1
ATOM 3627 O O . ARG A 1 454 ? -0.398 24.022 -22.454 1.00 75.81 454 ARG A O 1
ATOM 3634 N N . ILE A 1 455 ? -0.610 24.215 -20.222 1.00 77.50 455 ILE A N 1
ATOM 3635 C CA . ILE A 1 455 ? 0.833 24.254 -19.918 1.00 77.50 455 ILE A CA 1
ATOM 3636 C C . ILE A 1 455 ? 1.352 22.879 -19.473 1.00 77.50 455 ILE A C 1
ATOM 3638 O O . ILE A 1 455 ? 2.506 22.548 -19.716 1.00 77.50 455 ILE A O 1
ATOM 3642 N N . GLN A 1 456 ? 0.474 22.078 -18.862 1.00 76.44 456 GLN A N 1
ATOM 3643 C CA . GLN A 1 456 ? 0.661 20.672 -18.523 1.00 76.44 456 GLN A CA 1
ATOM 3644 C C . GLN A 1 456 ? -0.733 20.007 -18.420 1.00 76.44 456 GLN A C 1
ATOM 3646 O O . GLN A 1 456 ? -1.734 20.706 -18.220 1.00 76.44 456 GLN A O 1
ATOM 3651 N N . PHE A 1 457 ? -0.814 18.686 -18.591 1.00 73.75 457 PHE A N 1
ATOM 3652 C CA . PHE A 1 457 ? -2.035 17.893 -18.398 1.00 73.75 457 PHE A CA 1
ATOM 3653 C C . PHE A 1 457 ? -2.228 17.472 -16.932 1.00 73.75 457 PHE A C 1
ATOM 3655 O O . PHE A 1 457 ? -1.268 17.373 -16.168 1.00 73.75 457 PHE A O 1
ATOM 3662 N N . ASP A 1 458 ? -3.479 17.206 -16.553 1.00 71.56 458 ASP A N 1
ATOM 3663 C CA . ASP A 1 458 ? -3.854 16.752 -15.210 1.00 71.56 458 ASP A CA 1
ATOM 3664 C C . ASP A 1 458 ? -3.402 15.295 -14.950 1.00 71.56 458 ASP A C 1
ATOM 3666 O O . ASP A 1 458 ? -3.290 14.491 -15.878 1.00 71.56 458 ASP A O 1
ATOM 3670 N N . ILE A 1 459 ? -3.179 14.928 -13.678 1.00 61.50 459 ILE A N 1
ATOM 3671 C CA . ILE A 1 459 ? -2.606 13.618 -13.276 1.00 61.50 459 ILE A CA 1
ATOM 3672 C C . ILE A 1 459 ? -3.421 12.425 -13.808 1.00 61.50 459 ILE A C 1
ATOM 3674 O O . ILE A 1 459 ? -2.849 11.400 -14.178 1.00 61.50 459 ILE A O 1
ATOM 3678 N N . ASP A 1 460 ? -4.742 12.576 -13.926 1.00 56.72 460 ASP A N 1
ATOM 3679 C CA . ASP A 1 460 ? -5.655 11.552 -14.455 1.00 56.72 460 ASP A CA 1
ATOM 3680 C C . ASP A 1 460 ? -5.371 11.150 -15.921 1.00 56.72 460 ASP A C 1
ATOM 3682 O O . ASP A 1 460 ? -5.905 10.147 -16.404 1.00 56.72 460 ASP A O 1
ATOM 3686 N N . MET A 1 461 ? -4.537 11.919 -16.630 1.00 60.91 461 MET A N 1
ATOM 3687 C CA . MET A 1 461 ? -4.119 11.691 -18.017 1.00 60.91 461 MET A CA 1
ATOM 3688 C C . MET A 1 461 ? -2.649 11.229 -18.124 1.00 60.91 461 MET A C 1
ATOM 3690 O O . MET A 1 461 ? -2.097 11.204 -19.218 1.00 60.91 461 MET A O 1
ATOM 3694 N N . SER A 1 462 ? -2.001 10.865 -17.009 1.00 59.59 462 SER A N 1
ATOM 3695 C CA . SER A 1 462 ? -0.557 10.583 -16.925 1.00 59.59 462 SER A CA 1
ATOM 3696 C C . SER A 1 462 ? -0.185 9.090 -16.823 1.00 59.59 462 SER A C 1
ATOM 3698 O O . SER A 1 462 ? -0.928 8.288 -16.260 1.00 59.59 462 SER A O 1
ATOM 3700 N N . MET A 1 463 ? 1.003 8.713 -17.324 1.00 60.94 463 MET A N 1
ATOM 3701 C CA . MET A 1 463 ? 1.579 7.350 -17.305 1.00 60.94 463 MET A CA 1
ATOM 3702 C C . MET A 1 463 ? 3.123 7.431 -17.121 1.00 60.94 463 MET A C 1
ATOM 3704 O O . MET A 1 463 ? 3.713 8.073 -17.961 1.00 60.94 463 MET A O 1
ATOM 3708 N N . PRO A 1 464 ? 3.830 6.866 -16.104 1.00 49.62 464 PRO A N 1
ATOM 3709 C CA . PRO A 1 464 ? 5.187 7.327 -15.646 1.00 49.62 464 PRO A CA 1
ATOM 3710 C C . PRO A 1 464 ? 6.427 6.840 -16.461 1.00 49.62 464 PRO A C 1
ATOM 3712 O O . PRO A 1 464 ? 6.370 5.734 -16.986 1.00 49.62 464 PRO A O 1
ATOM 3715 N N . CYS A 1 465 ? 7.615 7.501 -16.544 1.00 40.72 465 CYS A N 1
ATOM 3716 C CA . CYS A 1 465 ? 8.213 8.705 -15.889 1.00 40.72 465 CYS A CA 1
ATOM 3717 C C . CYS A 1 465 ? 9.531 9.197 -16.610 1.00 40.72 465 CYS A C 1
ATOM 3719 O O . CYS A 1 465 ? 10.207 8.341 -17.183 1.00 40.72 465 CYS A O 1
ATOM 3721 N N . ARG A 1 466 ? 9.984 10.474 -16.417 1.00 29.86 466 ARG A N 1
ATOM 3722 C CA . ARG A 1 466 ? 11.271 11.173 -16.845 1.00 29.86 466 ARG A CA 1
ATOM 3723 C C . ARG A 1 466 ? 11.154 12.097 -18.087 1.00 29.86 466 ARG A C 1
ATOM 3725 O O . ARG A 1 466 ? 10.288 11.800 -18.886 1.00 29.86 466 ARG A O 1
ATOM 3732 N N . ALA A 1 467 ? 11.884 13.227 -18.305 1.00 32.50 467 ALA A N 1
ATOM 3733 C CA . ALA A 1 467 ? 12.884 14.084 -17.572 1.00 32.50 467 ALA A CA 1
ATOM 3734 C C . ALA A 1 467 ? 12.875 15.583 -18.079 1.00 32.50 467 ALA A C 1
ATOM 3736 O O . ALA A 1 467 ? 12.134 15.845 -19.008 1.00 32.50 467 ALA A O 1
ATOM 3737 N N . PHE A 1 468 ? 13.667 16.543 -17.512 1.00 45.78 468 PHE A N 1
ATOM 3738 C CA . PHE A 1 468 ? 13.630 18.062 -17.585 1.00 45.78 468 PHE A CA 1
ATOM 3739 C C . PHE A 1 468 ? 12.290 18.715 -17.227 1.00 45.78 468 PHE A C 1
ATOM 3741 O O . PHE A 1 468 ? 12.237 19.607 -16.387 1.00 45.78 468 PHE A O 1
ATOM 3748 N N . LEU A 1 469 ? 11.214 18.074 -17.650 1.00 53.16 469 LEU A N 1
ATOM 3749 C CA . LEU A 1 469 ? 10.033 17.859 -16.840 1.00 53.16 469 LEU A CA 1
ATOM 3750 C C . LEU A 1 469 ? 10.340 17.319 -15.413 1.00 53.16 469 LEU A C 1
ATOM 3752 O O . LEU A 1 469 ? 9.411 16.959 -14.715 1.00 53.16 469 LEU A O 1
ATOM 3756 N N . TYR A 1 470 ? 11.594 17.190 -14.944 1.00 54.56 470 TYR A N 1
ATOM 3757 C CA . TYR A 1 470 ? 11.931 16.582 -13.647 1.00 54.56 470 TYR A CA 1
ATOM 3758 C C . TYR A 1 470 ? 11.249 17.287 -12.468 1.00 54.56 470 TYR A C 1
ATOM 3760 O O . TYR A 1 470 ? 10.784 16.604 -11.563 1.00 54.56 470 TYR A O 1
ATOM 3768 N N . ASP A 1 471 ? 11.111 18.611 -12.511 1.00 58.72 471 ASP A N 1
ATOM 3769 C CA . ASP A 1 471 ? 10.400 19.362 -11.470 1.00 58.72 471 ASP A CA 1
ATOM 3770 C C . ASP A 1 471 ? 8.881 19.107 -11.535 1.00 58.72 471 ASP A C 1
ATOM 3772 O O . ASP A 1 471 ? 8.227 18.946 -10.505 1.00 58.72 471 ASP A O 1
ATOM 3776 N N . GLU A 1 472 ? 8.322 18.978 -12.746 1.00 64.56 472 GLU A N 1
ATOM 3777 C CA . GLU A 1 472 ? 6.918 18.599 -12.976 1.00 64.56 472 GLU A CA 1
ATOM 3778 C C . GLU A 1 472 ? 6.655 17.142 -12.546 1.00 64.56 472 GLU A C 1
ATOM 3780 O O . GLU A 1 472 ? 5.651 16.865 -11.898 1.00 64.56 472 GLU A O 1
ATOM 3785 N N . ILE A 1 473 ? 7.591 16.227 -12.817 1.00 62.22 473 ILE A N 1
ATOM 3786 C CA . ILE A 1 473 ? 7.607 14.826 -12.367 1.00 62.22 473 ILE A CA 1
ATOM 3787 C C . ILE A 1 473 ? 7.697 14.753 -10.862 1.00 62.22 473 ILE A C 1
ATOM 3789 O O . ILE A 1 473 ? 7.031 13.925 -10.261 1.00 62.22 473 ILE A O 1
ATOM 3793 N N . GLU A 1 474 ? 8.567 15.546 -10.248 1.00 69.12 474 GLU A N 1
ATOM 3794 C CA . GLU A 1 474 ? 8.737 15.530 -8.809 1.00 69.12 474 GLU A CA 1
ATOM 3795 C C . GLU A 1 474 ? 7.466 16.046 -8.128 1.00 69.12 474 GLU A C 1
ATOM 3797 O O . GLU A 1 474 ? 6.989 15.415 -7.188 1.00 69.12 474 GLU A O 1
ATOM 3802 N N . ALA A 1 475 ? 6.861 17.119 -8.642 1.00 69.94 475 ALA A N 1
ATOM 3803 C CA . ALA A 1 475 ? 5.567 17.603 -8.173 1.00 69.94 475 ALA A CA 1
ATOM 3804 C C . ALA A 1 475 ? 4.444 16.563 -8.374 1.00 69.94 475 ALA A C 1
ATOM 3806 O O . ALA A 1 475 ? 3.707 16.270 -7.429 1.00 69.94 475 ALA A O 1
ATOM 3807 N N . GLU A 1 476 ? 4.340 15.967 -9.568 1.00 68.25 476 GLU A N 1
ATOM 3808 C CA . GLU A 1 476 ? 3.342 14.943 -9.907 1.00 68.25 476 GLU A CA 1
ATOM 3809 C C . GLU A 1 476 ? 3.528 13.678 -9.057 1.00 68.25 476 GLU A C 1
ATOM 3811 O O . GLU A 1 476 ? 2.569 13.177 -8.475 1.00 68.25 476 GLU A O 1
ATOM 3816 N N . ALA A 1 477 ? 4.763 13.192 -8.913 1.00 69.38 477 ALA A N 1
ATOM 3817 C CA . ALA A 1 477 ? 5.101 12.012 -8.126 1.00 69.38 477 ALA A CA 1
ATOM 3818 C C . ALA A 1 477 ? 4.914 12.246 -6.626 1.00 69.38 477 ALA A C 1
ATOM 3820 O O . ALA A 1 477 ? 4.436 11.340 -5.954 1.00 69.38 477 ALA A O 1
ATOM 3821 N N . ASN A 1 478 ? 5.238 13.430 -6.096 1.00 77.75 478 ASN A N 1
ATOM 3822 C CA . ASN A 1 478 ? 4.960 13.766 -4.698 1.00 77.75 478 ASN A CA 1
ATOM 3823 C C . ASN A 1 478 ? 3.441 13.763 -4.441 1.00 77.75 478 ASN A C 1
ATOM 3825 O O . ASN A 1 478 ? 2.984 13.088 -3.521 1.00 77.75 478 ASN A O 1
ATOM 3829 N N . LEU A 1 479 ? 2.641 14.426 -5.289 1.00 77.75 479 LEU A N 1
ATOM 3830 C CA . LEU A 1 479 ? 1.182 14.468 -5.134 1.00 77.75 479 LEU A CA 1
ATOM 3831 C C . LEU A 1 479 ? 0.530 13.087 -5.327 1.00 77.75 479 LEU A C 1
ATOM 3833 O O . LEU A 1 479 ? -0.317 12.686 -4.528 1.00 77.75 479 LEU A O 1
ATOM 3837 N N . ALA A 1 480 ? 0.946 12.328 -6.342 1.00 75.12 480 ALA A N 1
ATOM 3838 C CA . ALA A 1 480 ? 0.466 10.968 -6.575 1.00 75.12 480 ALA A CA 1
ATOM 3839 C C . ALA A 1 480 ? 0.895 10.003 -5.456 1.00 75.12 480 ALA A C 1
ATOM 3841 O O . ALA A 1 480 ? 0.137 9.099 -5.108 1.00 75.12 480 ALA A O 1
ATOM 3842 N N . PHE A 1 481 ? 2.077 10.190 -4.860 1.00 82.69 481 PHE A N 1
ATOM 3843 C CA . PHE A 1 481 ? 2.547 9.375 -3.740 1.00 82.69 481 PHE A CA 1
ATOM 3844 C C . PHE A 1 481 ? 1.813 9.709 -2.433 1.00 82.69 481 PHE A C 1
ATOM 3846 O O . PHE A 1 481 ? 1.407 8.787 -1.729 1.00 82.69 481 PHE A O 1
ATOM 3853 N N . ASP A 1 482 ? 1.547 10.986 -2.145 1.00 81.00 482 ASP A N 1
ATOM 3854 C CA . ASP A 1 482 ? 0.702 11.396 -1.014 1.00 81.00 482 ASP A CA 1
ATOM 3855 C C . ASP A 1 482 ? -0.717 10.815 -1.148 1.00 81.00 482 ASP A C 1
ATOM 3857 O O . ASP A 1 482 ? -1.239 10.198 -0.214 1.00 81.00 482 ASP A O 1
ATOM 3861 N N . GLN A 1 483 ? -1.325 10.925 -2.337 1.00 80.81 483 GLN A N 1
ATOM 3862 C CA . GLN A 1 483 ? -2.621 10.305 -2.632 1.00 80.81 483 GLN A CA 1
ATOM 3863 C C . GLN A 1 483 ? -2.571 8.776 -2.508 1.00 80.81 483 GLN A C 1
ATOM 3865 O O . GLN A 1 483 ? -3.482 8.183 -1.930 1.00 80.81 483 GLN A O 1
ATOM 3870 N N . LEU A 1 484 ? -1.509 8.128 -2.999 1.00 83.06 484 LEU A N 1
ATOM 3871 C CA . LEU A 1 484 ? -1.303 6.686 -2.864 1.00 83.06 484 LEU A CA 1
ATOM 3872 C C . LEU A 1 484 ? -1.233 6.272 -1.392 1.00 83.06 484 LEU A C 1
ATOM 3874 O O . LEU A 1 484 ? -1.908 5.319 -1.015 1.00 83.06 484 LEU A O 1
ATOM 3878 N N . VAL A 1 485 ? -0.457 6.972 -0.559 1.00 84.06 485 VAL A N 1
ATOM 3879 C CA . VAL A 1 485 ? -0.323 6.675 0.876 1.00 84.06 485 VAL A CA 1
ATOM 3880 C C . VAL A 1 485 ? -1.665 6.830 1.589 1.00 84.06 485 VAL A C 1
ATOM 3882 O O . VAL A 1 485 ? -2.041 5.935 2.347 1.00 84.06 485 VAL A O 1
ATOM 3885 N N . ILE A 1 486 ? -2.421 7.898 1.313 1.00 83.31 486 ILE A N 1
ATOM 3886 C CA . ILE A 1 486 ? -3.754 8.122 1.897 1.00 83.31 486 ILE A CA 1
ATOM 3887 C C . ILE A 1 486 ? -4.724 7.011 1.467 1.00 83.31 486 ILE A C 1
ATOM 3889 O O . ILE A 1 486 ? -5.271 6.307 2.317 1.00 83.31 486 ILE A O 1
ATOM 3893 N N . CYS A 1 487 ? -4.890 6.790 0.160 1.00 84.00 487 CYS A N 1
ATOM 3894 C CA . CYS A 1 487 ? -5.819 5.798 -0.386 1.00 84.00 487 CYS A CA 1
ATOM 3895 C C . CYS A 1 487 ? -5.461 4.361 0.028 1.00 84.00 487 CYS A C 1
ATOM 3897 O O . CYS A 1 487 ? -6.349 3.562 0.333 1.00 84.00 487 CYS A O 1
ATOM 3899 N N . LEU A 1 488 ? -4.169 4.019 0.062 1.00 85.38 488 LEU A N 1
ATOM 3900 C CA . LEU A 1 488 ? -3.691 2.711 0.508 1.00 85.38 488 LEU A CA 1
ATOM 3901 C C . LEU A 1 488 ? -3.953 2.509 2.002 1.00 85.38 488 LEU A C 1
ATOM 3903 O O . LEU A 1 488 ? -4.431 1.443 2.386 1.00 85.38 488 LEU A O 1
ATOM 3907 N N . SER A 1 489 ? -3.687 3.521 2.830 1.00 82.94 489 SER A N 1
ATOM 3908 C CA . SER A 1 489 ? -3.922 3.452 4.275 1.00 82.94 489 SER A CA 1
ATOM 3909 C C . SER A 1 489 ? -5.409 3.326 4.603 1.00 82.94 489 SER A C 1
ATOM 3911 O O . SER A 1 489 ? -5.783 2.452 5.383 1.00 82.94 489 SER A O 1
ATOM 3913 N N . ASP A 1 490 ? -6.270 4.108 3.944 1.00 82.44 490 ASP A N 1
ATOM 3914 C CA . ASP A 1 490 ? -7.727 4.018 4.096 1.00 82.44 490 ASP A CA 1
ATOM 3915 C C . ASP A 1 490 ? -8.280 2.654 3.654 1.00 82.44 490 ASP A C 1
ATOM 3917 O O . ASP A 1 490 ? -9.142 2.079 4.326 1.00 82.44 490 ASP A O 1
ATOM 3921 N N . HIS A 1 491 ? -7.760 2.086 2.561 1.00 84.62 491 HIS A N 1
ATOM 3922 C CA . HIS A 1 491 ? -8.166 0.757 2.102 1.00 84.62 491 HIS A CA 1
ATOM 3923 C C . HIS A 1 491 ? -7.680 -0.341 3.063 1.00 84.62 491 HIS A C 1
ATOM 3925 O O . HIS A 1 491 ? -8.471 -1.202 3.449 1.00 84.62 491 HIS A O 1
ATOM 3931 N N . ILE A 1 492 ? -6.417 -0.298 3.506 1.00 82.31 492 ILE A N 1
ATOM 3932 C CA . ILE A 1 492 ? -5.863 -1.222 4.512 1.00 82.31 492 ILE A CA 1
ATOM 3933 C C . ILE A 1 492 ? -6.706 -1.174 5.791 1.00 82.31 492 ILE A C 1
ATOM 3935 O O . ILE A 1 492 ? -7.135 -2.223 6.281 1.00 82.31 492 ILE A O 1
ATOM 3939 N N . PHE A 1 493 ? -6.999 0.028 6.293 1.00 79.12 493 PHE A N 1
ATOM 3940 C CA . PHE A 1 493 ? -7.850 0.234 7.459 1.00 79.12 493 PHE A CA 1
ATOM 3941 C C . PHE A 1 493 ? -9.241 -0.388 7.261 1.00 79.12 493 PHE A C 1
ATOM 3943 O O . PHE A 1 493 ? -9.639 -1.270 8.028 1.00 79.12 493 PHE A O 1
ATOM 3950 N N . SER A 1 494 ? -9.958 0.008 6.205 1.00 81.69 494 SER A N 1
ATOM 3951 C CA . SER A 1 494 ? -11.315 -0.474 5.927 1.00 81.69 494 SER A CA 1
ATOM 3952 C C . SER A 1 494 ? -11.360 -1.997 5.751 1.00 81.69 494 SER A C 1
ATOM 3954 O O . SER A 1 494 ? -12.257 -2.664 6.277 1.00 81.69 494 SER A O 1
ATOM 3956 N N . TYR A 1 495 ? -10.357 -2.585 5.093 1.00 84.12 495 TYR A N 1
ATOM 3957 C CA . TYR A 1 495 ? -10.223 -4.031 4.934 1.00 84.12 495 TYR A CA 1
ATOM 3958 C C . TYR A 1 495 ? -10.078 -4.752 6.281 1.00 84.12 495 TYR A C 1
ATOM 3960 O O . TYR A 1 495 ? -10.877 -5.641 6.598 1.00 84.12 495 TYR A O 1
ATOM 3968 N N . TYR A 1 496 ? -9.098 -4.360 7.102 1.00 78.88 496 TYR A N 1
ATOM 3969 C CA . TYR A 1 496 ? -8.860 -5.004 8.394 1.00 78.88 496 TYR A CA 1
ATOM 3970 C C . TYR A 1 496 ? -10.013 -4.765 9.378 1.00 78.88 496 TYR A C 1
ATOM 3972 O O . TYR A 1 496 ? -10.383 -5.685 10.111 1.00 78.88 496 TYR A O 1
ATOM 3980 N N . LYS A 1 497 ? -10.665 -3.597 9.338 1.00 79.44 497 LYS A N 1
ATOM 3981 C CA . LYS A 1 497 ? -11.867 -3.311 10.131 1.00 79.44 497 LYS A CA 1
ATOM 3982 C C . LYS A 1 497 ? -13.045 -4.209 9.749 1.00 79.44 497 LYS A C 1
ATOM 3984 O O . LYS A 1 497 ? -13.670 -4.797 10.633 1.00 79.44 497 LYS A O 1
ATOM 3989 N N . ASN A 1 498 ? -13.331 -4.355 8.451 1.00 82.94 498 ASN A N 1
ATOM 3990 C CA . ASN A 1 498 ? -14.376 -5.257 7.952 1.00 82.94 498 ASN A CA 1
ATOM 3991 C C . ASN A 1 498 ? -14.065 -6.727 8.273 1.00 82.94 498 ASN A C 1
ATOM 3993 O O . ASN A 1 498 ? -14.979 -7.499 8.576 1.00 82.94 498 ASN A O 1
ATOM 3997 N N . LEU A 1 499 ? -12.786 -7.116 8.254 1.00 83.31 499 LEU A N 1
ATOM 3998 C CA . LEU A 1 499 ? -12.335 -8.445 8.661 1.00 83.31 499 LEU A CA 1
ATOM 3999 C C . LEU A 1 499 ? -12.550 -8.681 10.165 1.00 83.31 499 LEU A C 1
ATOM 4001 O O . LEU A 1 499 ? -13.116 -9.709 10.529 1.00 83.31 499 LEU A O 1
ATOM 4005 N N . ALA A 1 500 ? -12.180 -7.733 11.031 1.00 79.19 500 ALA A N 1
ATOM 4006 C CA . ALA A 1 500 ? -12.395 -7.823 12.478 1.00 79.19 500 ALA A CA 1
ATOM 4007 C C . ALA A 1 500 ? -13.885 -7.923 12.832 1.00 79.19 500 ALA A C 1
ATOM 4009 O O . ALA A 1 500 ? -14.311 -8.868 13.494 1.00 79.19 500 ALA A O 1
ATOM 4010 N N . ALA A 1 501 ? -14.693 -6.996 12.310 1.00 83.00 501 ALA A N 1
ATOM 4011 C CA . ALA A 1 501 ? -16.141 -6.992 12.496 1.00 83.00 501 ALA A CA 1
ATOM 4012 C C . ALA A 1 501 ? -16.801 -8.266 11.937 1.00 83.00 501 ALA A C 1
ATOM 4014 O O . ALA A 1 501 ? -17.809 -8.724 12.469 1.00 83.00 501 ALA A O 1
ATOM 4015 N N . SER A 1 502 ? -16.216 -8.881 10.903 1.00 84.94 502 SER A N 1
ATOM 4016 C CA . SER A 1 502 ? -16.652 -10.188 10.414 1.00 84.94 502 SER A CA 1
ATOM 4017 C C . SER A 1 502 ? -16.283 -11.337 11.358 1.00 84.94 502 SER A C 1
ATOM 4019 O O . SER A 1 502 ? -17.119 -12.206 11.586 1.00 84.94 502 SER A O 1
ATOM 4021 N N . ILE A 1 503 ? -15.067 -11.361 11.906 1.00 84.06 503 ILE A N 1
ATOM 4022 C CA . ILE A 1 503 ? -14.608 -12.423 12.820 1.00 84.06 503 ILE A CA 1
ATOM 4023 C C . ILE A 1 503 ? -15.399 -12.406 14.136 1.00 84.06 503 ILE A C 1
ATOM 4025 O O . ILE A 1 503 ? -15.741 -13.464 14.649 1.00 84.06 503 ILE A O 1
ATOM 4029 N N . HIS A 1 504 ? -15.729 -11.221 14.655 1.00 82.94 504 HIS A N 1
ATOM 4030 C CA . HIS A 1 504 ? -16.497 -11.060 15.896 1.00 82.94 504 HIS A CA 1
ATOM 4031 C C . HIS A 1 504 ? -18.023 -11.118 15.716 1.00 82.94 504 HIS A C 1
ATOM 4033 O O . HIS A 1 504 ? -18.761 -10.974 16.690 1.00 82.94 504 HIS A O 1
ATOM 4039 N N . MET A 1 505 ? -18.515 -11.316 14.492 1.00 85.12 505 MET A N 1
ATOM 4040 C CA . MET A 1 505 ? -19.939 -11.518 14.243 1.00 85.12 505 MET A CA 1
ATOM 4041 C C . MET A 1 505 ? -20.338 -12.956 14.573 1.00 85.12 505 MET A C 1
ATOM 4043 O O . MET A 1 505 ? -19.757 -13.890 14.024 1.00 85.12 505 MET A O 1
ATOM 4047 N N . ASP A 1 506 ? -21.371 -13.108 15.402 1.00 87.00 506 ASP A N 1
ATOM 4048 C CA . ASP A 1 506 ? -21.946 -14.407 15.757 1.00 87.00 506 ASP A CA 1
ATOM 4049 C C . ASP A 1 506 ? -22.281 -15.256 14.516 1.00 87.00 506 ASP A C 1
ATOM 4051 O O . ASP A 1 506 ? -22.910 -14.793 13.557 1.00 87.00 506 ASP A O 1
ATOM 4055 N N . GLU A 1 507 ? -21.847 -16.516 14.543 1.00 87.62 507 GLU A N 1
ATOM 4056 C CA . GLU A 1 507 ? -21.963 -17.442 13.418 1.00 87.62 507 GLU A CA 1
ATOM 4057 C C . GLU A 1 507 ? -23.418 -17.873 13.189 1.00 87.62 507 GLU A C 1
ATOM 4059 O O . GLU A 1 507 ? -23.855 -17.969 12.038 1.00 87.62 507 GLU A O 1
ATOM 4064 N N . ALA A 1 508 ? -24.200 -18.043 14.262 1.00 89.38 508 ALA A N 1
ATOM 4065 C CA . ALA A 1 508 ? -25.616 -18.388 14.159 1.00 89.38 508 ALA A CA 1
ATOM 4066 C C . ALA A 1 508 ? -26.417 -17.244 13.513 1.00 89.38 508 ALA A C 1
ATOM 4068 O O . ALA A 1 508 ? -27.125 -17.466 12.525 1.00 89.38 508 ALA A O 1
ATOM 4069 N N . PHE A 1 509 ? -26.228 -16.006 13.985 1.00 89.62 509 PHE A N 1
ATOM 4070 C CA . PHE A 1 509 ? -26.796 -14.806 13.368 1.00 89.62 509 PHE A CA 1
ATOM 4071 C C . PHE A 1 509 ? -26.377 -14.657 11.898 1.00 89.62 509 PHE A C 1
ATOM 4073 O O . PHE A 1 509 ? -27.222 -14.389 11.042 1.00 89.62 509 PHE A O 1
ATOM 4080 N N . ARG A 1 510 ? -25.090 -14.857 11.574 1.00 87.94 510 ARG A N 1
ATOM 4081 C CA . ARG A 1 510 ? -24.584 -14.796 10.191 1.00 87.94 510 ARG A CA 1
ATOM 4082 C C . ARG A 1 510 ? -25.270 -15.832 9.296 1.00 87.94 510 ARG A C 1
ATOM 4084 O O . ARG A 1 510 ? -25.659 -15.497 8.177 1.00 87.94 510 ARG A O 1
ATOM 4091 N N . SER A 1 511 ? -25.416 -17.068 9.774 1.00 89.00 511 SER A N 1
ATOM 4092 C CA . SER A 1 511 ? -26.076 -18.157 9.047 1.00 89.00 511 SER A CA 1
ATOM 4093 C C . SER A 1 511 ? -27.543 -17.825 8.753 1.00 89.00 511 SER A C 1
ATOM 4095 O O . SER A 1 511 ? -27.970 -17.853 7.596 1.00 89.00 511 SER A O 1
ATOM 4097 N N . GLU A 1 512 ? -28.293 -17.384 9.767 1.00 90.00 512 GLU A N 1
ATOM 4098 C CA . GLU A 1 512 ? -29.700 -17.003 9.618 1.00 90.00 512 GLU A CA 1
ATOM 4099 C C . GLU A 1 512 ? -29.886 -15.772 8.710 1.00 90.00 512 GLU A C 1
ATOM 4101 O O . GLU A 1 512 ? -30.748 -15.769 7.827 1.00 90.00 512 GLU A O 1
ATOM 4106 N N . ALA A 1 513 ? -29.054 -14.738 8.863 1.00 87.25 513 ALA A N 1
ATOM 4107 C CA . ALA A 1 513 ? -29.089 -13.550 8.013 1.00 87.25 513 ALA A CA 1
ATOM 4108 C C . ALA A 1 513 ? -28.790 -13.887 6.540 1.00 87.25 513 ALA A C 1
ATOM 4110 O O . ALA A 1 513 ? -29.424 -13.341 5.633 1.00 87.25 513 ALA A O 1
ATOM 4111 N N . ASN A 1 514 ? -27.865 -14.818 6.287 1.00 87.88 514 ASN A N 1
ATOM 4112 C CA . ASN A 1 514 ? -27.564 -15.308 4.943 1.00 87.88 514 ASN A CA 1
ATOM 4113 C C . ASN A 1 514 ? -28.718 -16.130 4.352 1.00 87.88 514 ASN A C 1
ATOM 4115 O O . ASN A 1 514 ? -29.072 -15.901 3.195 1.00 87.88 514 ASN A O 1
ATOM 4119 N N . ALA A 1 515 ? -29.353 -17.007 5.139 1.00 89.50 515 ALA A N 1
ATOM 4120 C CA . ALA A 1 515 ? -30.544 -17.755 4.723 1.00 89.50 515 ALA A CA 1
ATOM 4121 C C . ALA A 1 515 ? -31.724 -16.827 4.368 1.00 89.50 515 ALA A C 1
ATOM 4123 O O . ALA A 1 515 ? -32.454 -17.083 3.414 1.00 89.50 515 ALA A O 1
ATOM 4124 N N . ARG A 1 516 ? -31.862 -15.699 5.079 1.00 89.00 516 ARG A N 1
ATOM 4125 C CA . ARG A 1 516 ? -32.841 -14.630 4.800 1.00 89.00 516 ARG A CA 1
ATOM 4126 C C . ARG A 1 516 ? -32.401 -13.649 3.696 1.00 89.00 516 ARG A C 1
ATOM 4128 O O . ARG A 1 516 ? -33.062 -12.638 3.477 1.00 89.00 516 ARG A O 1
ATOM 4135 N N . GLY A 1 517 ? -31.294 -13.916 2.997 1.00 84.06 517 GLY A N 1
ATOM 4136 C CA . GLY A 1 517 ? -30.847 -13.150 1.828 1.00 84.06 517 GLY A CA 1
ATOM 4137 C C . GLY A 1 517 ? -30.042 -11.874 2.109 1.00 84.06 517 GLY A C 1
ATOM 4138 O O . GLY A 1 517 ? -29.653 -11.200 1.157 1.00 84.06 517 GLY A O 1
ATOM 4139 N N . ALA A 1 518 ? -29.718 -11.550 3.367 1.00 80.19 518 ALA A N 1
ATOM 4140 C CA . ALA A 1 518 ? -28.999 -10.317 3.721 1.00 80.19 518 ALA A CA 1
ATOM 4141 C C . ALA A 1 518 ? -27.526 -10.284 3.254 1.00 80.19 518 ALA A C 1
ATOM 4143 O O . ALA A 1 518 ? -26.930 -9.209 3.195 1.00 80.19 518 ALA A O 1
ATOM 4144 N N . ARG A 1 519 ? -26.953 -11.453 2.916 1.00 80.62 519 ARG A N 1
ATOM 4145 C CA . ARG A 1 519 ? -25.596 -11.667 2.373 1.00 80.62 519 ARG A CA 1
ATOM 4146 C C . ARG A 1 519 ? -24.509 -10.862 3.100 1.00 80.62 519 ARG A C 1
ATOM 4148 O O . ARG A 1 519 ? -24.057 -9.809 2.638 1.00 80.62 519 ARG A O 1
ATOM 4155 N N . LEU A 1 520 ? -24.037 -11.439 4.201 1.00 83.31 520 LEU A N 1
ATOM 4156 C CA . LEU A 1 520 ? -22.888 -11.010 4.997 1.00 83.31 520 LEU A CA 1
ATOM 4157 C C . LEU A 1 520 ? -21.681 -11.925 4.683 1.00 83.31 520 LEU A C 1
ATOM 4159 O O . LEU A 1 520 ? -21.411 -12.863 5.443 1.00 83.31 520 LEU A O 1
ATOM 4163 N N . PRO A 1 521 ? -20.974 -11.730 3.548 1.00 77.44 521 PRO A N 1
ATOM 4164 C CA . PRO A 1 521 ? -19.753 -12.473 3.240 1.00 77.44 521 PRO A CA 1
ATOM 4165 C C . PRO A 1 521 ? -18.605 -12.045 4.166 1.00 77.44 521 PRO A C 1
ATOM 4167 O O . PRO A 1 521 ? -18.641 -10.967 4.760 1.00 77.44 521 PRO A O 1
ATOM 4170 N N . LEU A 1 522 ? -17.568 -12.877 4.276 1.00 80.56 522 LEU A N 1
ATOM 4171 C CA . LEU A 1 522 ? -16.265 -12.404 4.746 1.00 80.56 522 LEU A CA 1
ATOM 4172 C C . LEU A 1 522 ? -15.572 -11.621 3.613 1.00 80.56 522 LEU A C 1
ATOM 4174 O O . LEU A 1 522 ? -15.799 -11.942 2.441 1.00 80.56 522 LEU A O 1
ATOM 4178 N N . PRO A 1 523 ? -14.734 -10.615 3.923 1.00 82.38 523 PRO A N 1
ATOM 4179 C CA . PRO A 1 523 ? -13.938 -9.941 2.902 1.00 82.38 523 PRO A CA 1
ATOM 4180 C C . PRO A 1 523 ? -12.953 -10.928 2.238 1.00 82.38 523 PRO A C 1
ATOM 4182 O O . PRO A 1 523 ? -12.423 -11.811 2.921 1.00 82.38 523 PRO A O 1
ATOM 4185 N N . PRO A 1 524 ? -12.705 -10.811 0.918 1.00 83.69 524 PRO A N 1
ATOM 4186 C CA . PRO A 1 524 ? -11.801 -11.704 0.194 1.00 83.69 524 PRO A CA 1
ATOM 4187 C C . PRO A 1 524 ? -10.347 -11.504 0.654 1.00 83.69 524 PRO A C 1
ATOM 4189 O O . PRO A 1 524 ? -9.974 -10.380 0.971 1.00 83.69 524 PRO A O 1
ATOM 4192 N N . PRO A 1 525 ? -9.493 -12.542 0.678 1.00 79.88 525 PRO A N 1
ATOM 4193 C CA . PRO A 1 525 ? -8.127 -12.416 1.185 1.00 79.88 525 PRO A CA 1
ATOM 4194 C C . PRO A 1 525 ? -7.245 -11.532 0.283 1.00 79.88 525 PRO A C 1
ATOM 4196 O O . PRO A 1 525 ? -6.925 -11.911 -0.843 1.00 79.88 525 PRO A O 1
ATOM 4199 N N . VAL A 1 526 ? -6.794 -10.383 0.800 1.00 79.94 526 VAL A N 1
ATOM 4200 C CA . VAL A 1 526 ? -5.882 -9.449 0.105 1.00 79.94 526 VAL A CA 1
ATOM 4201 C C . VAL A 1 526 ? -4.463 -9.500 0.694 1.00 79.94 526 VAL A C 1
ATOM 4203 O O . VAL A 1 526 ? -4.274 -9.655 1.901 1.00 79.94 526 VAL A O 1
ATOM 4206 N N . ARG A 1 527 ? -3.438 -9.363 -0.161 1.00 81.44 527 ARG A N 1
ATOM 4207 C CA . ARG A 1 527 ? -2.006 -9.514 0.180 1.00 81.44 527 ARG A CA 1
ATOM 4208 C C . ARG A 1 527 ? -1.320 -8.203 0.612 1.00 81.44 527 ARG A C 1
ATOM 4210 O O . ARG A 1 527 ? -0.255 -7.867 0.101 1.00 81.44 527 ARG A O 1
ATOM 4217 N N . TYR A 1 528 ? -1.891 -7.478 1.576 1.00 82.06 528 TYR A N 1
ATOM 4218 C CA . TYR A 1 528 ? -1.288 -6.229 2.084 1.00 82.06 528 TYR A CA 1
ATOM 4219 C C . TYR A 1 528 ? 0.045 -6.419 2.823 1.00 82.06 528 TYR A C 1
ATOM 4221 O O . TYR A 1 528 ? 0.826 -5.475 2.904 1.00 82.06 528 TYR A O 1
ATOM 4229 N N . SER A 1 529 ? 0.353 -7.626 3.312 1.00 75.25 529 SER A N 1
ATOM 4230 C CA . SER A 1 529 ? 1.598 -7.922 4.041 1.00 75.25 529 SER A CA 1
ATOM 4231 C C . SER A 1 529 ? 2.873 -7.583 3.261 1.00 75.25 529 SER A C 1
ATOM 4233 O O . SER A 1 529 ? 3.861 -7.176 3.863 1.00 75.25 529 SER A O 1
ATOM 4235 N N . VAL A 1 530 ? 2.857 -7.700 1.928 1.00 82.44 530 VAL A N 1
ATOM 4236 C CA . VAL A 1 530 ? 4.014 -7.349 1.086 1.00 82.44 530 VAL A CA 1
ATOM 4237 C C . VAL A 1 530 ? 4.252 -5.839 1.068 1.00 82.44 530 VAL A C 1
ATOM 4239 O O . VAL A 1 530 ? 5.404 -5.423 1.101 1.00 82.44 530 VAL A O 1
ATOM 4242 N N . LEU A 1 531 ? 3.185 -5.030 1.052 1.00 82.62 531 LEU A N 1
ATOM 4243 C CA . LEU A 1 531 ? 3.259 -3.562 1.074 1.00 82.62 531 LEU A CA 1
ATOM 4244 C C . LEU A 1 531 ? 3.625 -3.050 2.471 1.00 82.62 531 LEU A C 1
ATOM 4246 O O . LEU A 1 531 ? 4.540 -2.248 2.613 1.00 82.62 531 LEU A O 1
ATOM 4250 N N . ILE A 1 532 ? 2.974 -3.592 3.503 1.00 79.69 532 ILE A N 1
ATOM 4251 C CA . ILE A 1 532 ? 3.261 -3.303 4.915 1.00 79.69 532 ILE A CA 1
ATOM 4252 C C . ILE A 1 532 ? 4.712 -3.667 5.272 1.00 79.69 532 ILE A C 1
ATOM 4254 O O . ILE A 1 532 ? 5.334 -2.980 6.074 1.00 79.69 532 ILE A O 1
ATOM 4258 N N . GLY A 1 533 ? 5.280 -4.715 4.669 1.00 78.81 533 GLY A N 1
ATOM 4259 C CA . GLY A 1 533 ? 6.674 -5.109 4.877 1.00 78.81 533 GLY A CA 1
ATOM 4260 C C . GLY A 1 533 ? 7.725 -4.206 4.211 1.00 78.81 533 GLY A C 1
ATOM 4261 O O . GLY A 1 533 ? 8.914 -4.406 4.462 1.00 78.81 533 GLY A O 1
ATOM 4262 N N . GLN A 1 534 ? 7.339 -3.236 3.369 1.00 83.25 534 GLN A N 1
ATOM 4263 C CA . GLN A 1 534 ? 8.296 -2.359 2.684 1.00 83.25 534 GLN A CA 1
ATOM 4264 C C . GLN A 1 534 ? 8.842 -1.277 3.623 1.00 83.25 534 GLN A C 1
ATOM 4266 O O . GLN A 1 534 ? 8.153 -0.314 3.947 1.00 83.25 534 GLN A O 1
ATOM 4271 N N . ARG A 1 535 ? 10.119 -1.414 3.998 1.00 82.56 535 ARG A N 1
ATOM 4272 C CA . ARG A 1 535 ? 10.870 -0.416 4.789 1.00 82.56 535 ARG A CA 1
ATOM 4273 C C . ARG A 1 535 ? 11.760 0.511 3.954 1.00 82.56 535 ARG A C 1
ATOM 4275 O O . ARG A 1 535 ? 12.323 1.459 4.483 1.00 82.56 535 ARG A O 1
ATOM 4282 N N . HIS A 1 536 ? 11.939 0.203 2.671 1.00 84.38 536 HIS A N 1
ATOM 4283 C CA . HIS A 1 536 ? 12.817 0.937 1.760 1.00 84.38 536 HIS A CA 1
ATOM 4284 C C . HIS A 1 536 ? 12.300 0.796 0.321 1.00 84.38 536 HIS A C 1
ATOM 4286 O O . HIS A 1 536 ? 12.594 -0.177 -0.377 1.00 84.38 536 HIS A O 1
ATOM 4292 N N . VAL A 1 537 ? 11.526 1.781 -0.124 1.00 84.12 537 VAL A N 1
ATOM 4293 C CA . VAL A 1 537 ? 11.088 1.951 -1.512 1.00 84.12 537 VAL A CA 1
ATOM 4294 C C . VAL A 1 537 ? 11.970 3.016 -2.158 1.00 84.12 537 VAL A C 1
ATOM 4296 O O . VAL A 1 537 ? 11.991 4.156 -1.698 1.00 84.12 537 VAL A O 1
ATOM 4299 N N . SER A 1 538 ? 12.703 2.657 -3.213 1.00 80.00 538 SER A N 1
ATOM 4300 C CA . SER A 1 538 ? 13.525 3.611 -3.965 1.00 80.00 538 SER A CA 1
ATOM 4301 C C . SER A 1 538 ? 12.684 4.374 -4.986 1.00 80.00 538 SER A C 1
ATOM 4303 O O . SER A 1 538 ? 12.271 3.797 -5.990 1.00 80.00 538 SER A O 1
ATOM 4305 N N . LEU A 1 539 ? 12.468 5.672 -4.763 1.00 79.44 539 LEU A N 1
ATOM 4306 C CA . LEU A 1 539 ? 11.707 6.549 -5.660 1.00 79.44 539 LEU A CA 1
ATOM 4307 C C . LEU A 1 539 ? 12.435 7.888 -5.824 1.00 79.44 539 LEU A C 1
ATOM 4309 O O . LEU A 1 539 ? 12.785 8.516 -4.833 1.00 79.44 539 LEU A O 1
ATOM 4313 N N . LEU A 1 540 ? 12.701 8.314 -7.065 1.00 74.00 540 LEU A N 1
ATOM 4314 C CA . LEU A 1 540 ? 13.441 9.556 -7.375 1.00 74.00 540 LEU A CA 1
ATOM 4315 C C . LEU A 1 540 ? 14.766 9.716 -6.583 1.00 74.00 540 LEU A C 1
ATOM 4317 O O . LEU A 1 540 ? 15.124 10.801 -6.141 1.00 74.00 540 LEU A O 1
ATOM 4321 N N . GLY A 1 541 ? 15.490 8.610 -6.367 1.00 70.69 541 GLY A N 1
ATOM 4322 C CA . GLY A 1 541 ? 16.737 8.583 -5.582 1.00 70.69 541 GLY A CA 1
ATOM 4323 C C . GLY A 1 541 ? 16.553 8.590 -4.056 1.00 70.69 541 GLY A C 1
ATOM 4324 O O . GLY A 1 541 ? 17.529 8.436 -3.327 1.00 70.69 541 GLY A O 1
ATOM 4325 N N . ARG A 1 542 ? 15.317 8.712 -3.561 1.00 73.56 542 ARG A N 1
ATOM 4326 C CA . ARG A 1 542 ? 14.953 8.696 -2.136 1.00 73.56 542 ARG A CA 1
ATOM 4327 C C . ARG A 1 542 ? 14.685 7.269 -1.667 1.00 73.56 542 ARG A C 1
ATOM 4329 O O . ARG A 1 542 ? 14.146 6.463 -2.421 1.00 73.56 542 ARG A O 1
ATOM 4336 N N . SER A 1 543 ? 15.014 6.977 -0.410 1.00 82.69 543 SER A N 1
ATOM 4337 C CA . SER A 1 543 ? 14.579 5.768 0.302 1.00 82.69 543 SER A CA 1
ATOM 4338 C C . SER A 1 543 ? 13.355 6.102 1.149 1.00 82.69 543 SER A C 1
ATOM 4340 O O . SER A 1 543 ? 13.480 6.829 2.133 1.00 82.69 543 SER A O 1
ATOM 4342 N N . ILE A 1 544 ? 12.191 5.556 0.800 1.00 83.94 544 ILE A N 1
ATOM 4343 C CA . ILE A 1 544 ? 10.936 5.807 1.514 1.00 83.94 544 ILE A CA 1
ATOM 4344 C C . ILE A 1 544 ? 10.539 4.583 2.347 1.00 83.94 544 ILE A C 1
ATOM 4346 O O . ILE A 1 544 ? 10.406 3.477 1.819 1.00 83.94 544 ILE A O 1
ATOM 4350 N N . ASP A 1 545 ? 10.311 4.782 3.646 1.00 85.88 545 ASP A N 1
ATOM 4351 C CA . ASP A 1 545 ? 9.764 3.758 4.542 1.00 85.88 545 ASP A CA 1
ATOM 4352 C C . ASP A 1 545 ? 8.228 3.777 4.487 1.00 85.88 545 ASP A C 1
ATOM 4354 O O . ASP A 1 545 ? 7.563 4.570 5.157 1.00 85.88 545 ASP A O 1
ATOM 4358 N N . LEU A 1 546 ? 7.658 2.907 3.650 1.00 84.31 546 LEU A N 1
ATOM 4359 C CA . LEU A 1 546 ? 6.212 2.818 3.450 1.00 84.31 546 LEU A CA 1
ATOM 4360 C C . LEU A 1 546 ? 5.487 2.280 4.698 1.00 84.31 546 LEU A C 1
ATOM 4362 O O . LEU A 1 546 ? 4.362 2.697 4.970 1.00 84.31 546 LEU A O 1
ATOM 4366 N N . ASN A 1 547 ? 6.130 1.410 5.488 1.00 83.31 547 ASN A N 1
ATOM 4367 C CA . ASN A 1 547 ? 5.595 0.931 6.766 1.00 83.31 547 ASN A CA 1
ATOM 4368 C C . ASN A 1 547 ? 5.351 2.109 7.720 1.00 83.31 547 ASN A C 1
ATOM 4370 O O . ASN A 1 547 ? 4.238 2.272 8.225 1.00 83.31 547 ASN A O 1
ATOM 4374 N N . ARG A 1 548 ? 6.354 2.983 7.877 1.00 81.25 548 ARG A N 1
ATOM 4375 C CA . ARG A 1 548 ? 6.272 4.179 8.729 1.00 81.25 548 ARG A CA 1
ATOM 4376 C C . ARG A 1 548 ? 5.237 5.205 8.254 1.00 81.25 548 ARG A C 1
ATOM 4378 O O . ARG A 1 548 ? 4.700 5.927 9.087 1.00 81.25 548 ARG A O 1
ATOM 4385 N N . LEU A 1 549 ? 4.948 5.278 6.954 1.00 81.06 549 LEU A N 1
ATOM 4386 C CA . LEU A 1 549 ? 3.934 6.191 6.406 1.00 81.06 549 LEU A CA 1
ATOM 4387 C C . LEU A 1 549 ? 2.499 5.670 6.562 1.00 81.06 549 LEU A C 1
ATOM 4389 O O . LEU A 1 549 ? 1.597 6.458 6.826 1.00 81.06 549 LEU A O 1
ATOM 4393 N N . ILE A 1 550 ? 2.285 4.356 6.444 1.00 79.62 550 ILE A N 1
ATOM 4394 C CA . ILE A 1 550 ? 0.965 3.731 6.648 1.00 79.62 550 ILE A CA 1
ATOM 4395 C C . ILE A 1 550 ? 0.613 3.654 8.145 1.00 79.62 550 ILE A C 1
ATOM 4397 O O . ILE A 1 550 ? -0.557 3.753 8.521 1.00 79.62 550 ILE A O 1
ATOM 4401 N N . MET A 1 551 ? 1.617 3.470 9.010 1.00 70.19 551 MET A N 1
ATOM 4402 C CA . MET A 1 551 ? 1.430 3.236 10.445 1.00 70.19 551 MET A CA 1
ATOM 4403 C C . MET A 1 551 ? 0.537 4.274 11.156 1.00 70.19 551 MET A C 1
ATOM 4405 O O . MET A 1 551 ? -0.444 3.829 11.751 1.00 70.19 551 MET A O 1
ATOM 4409 N N . PRO A 1 552 ? 0.760 5.603 11.065 1.00 66.62 552 PRO A N 1
ATOM 4410 C CA . PRO A 1 552 ? -0.032 6.596 11.801 1.00 66.62 552 PRO A CA 1
ATOM 4411 C C . PRO A 1 552 ? -1.534 6.537 11.501 1.00 66.62 552 PRO A C 1
ATOM 4413 O O . PRO A 1 552 ? -2.359 6.599 12.412 1.00 66.62 552 PRO A O 1
ATOM 4416 N N . THR A 1 553 ? -1.902 6.357 10.230 1.00 63.66 553 THR A N 1
ATOM 4417 C CA . THR A 1 553 ? -3.304 6.254 9.795 1.00 63.66 553 THR A CA 1
ATOM 4418 C C . THR A 1 553 ? -3.970 4.970 10.297 1.00 63.66 553 THR A C 1
ATOM 4420 O O . THR A 1 553 ? -5.170 4.961 10.562 1.00 63.66 553 THR A O 1
ATOM 4423 N N . VAL A 1 554 ? -3.204 3.888 10.472 1.00 63.16 554 VAL A N 1
ATOM 4424 C CA . VAL A 1 554 ? -3.704 2.629 11.048 1.00 63.16 554 VAL A CA 1
ATOM 4425 C C . VAL A 1 554 ? -3.730 2.678 12.586 1.00 63.16 554 VAL A C 1
ATOM 4427 O O . VAL A 1 554 ? -4.685 2.182 13.183 1.00 63.16 554 VAL A O 1
ATOM 4430 N N . GLN A 1 555 ? -2.740 3.310 13.229 1.00 60.56 555 GLN A N 1
ATOM 4431 C CA . GLN A 1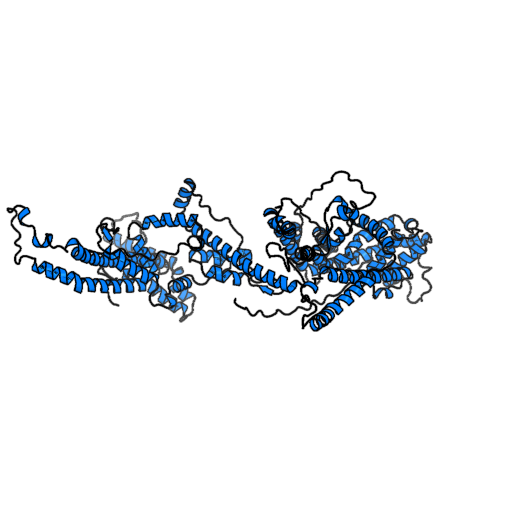 555 ? -2.631 3.474 14.689 1.00 60.56 555 GLN A CA 1
ATOM 4432 C C . GLN A 1 555 ? -3.818 4.243 15.278 1.00 60.56 555 GLN A C 1
ATOM 4434 O O . GLN A 1 555 ? -4.357 3.830 16.302 1.00 60.56 555 GLN A O 1
ATOM 4439 N N . GLN A 1 556 ? -4.291 5.296 14.601 1.00 55.50 556 GLN A N 1
ATOM 4440 C CA . GLN A 1 556 ? -5.443 6.088 15.056 1.00 55.50 556 GLN A CA 1
ATOM 4441 C C . GLN A 1 556 ? -6.748 5.280 15.219 1.00 55.50 556 GLN A C 1
ATOM 4443 O O . GLN A 1 556 ? -7.706 5.798 15.794 1.00 55.50 556 GLN A O 1
ATOM 4448 N N . ILE A 1 557 ? -6.846 4.053 14.680 1.00 51.41 557 ILE A N 1
ATOM 4449 C CA . ILE A 1 557 ? -8.138 3.364 14.535 1.00 51.41 557 ILE A CA 1
ATOM 4450 C C . ILE A 1 557 ? -8.071 1.834 14.728 1.00 51.41 557 ILE A C 1
ATOM 4452 O O . ILE A 1 557 ? -8.824 1.078 14.101 1.00 51.41 557 ILE A O 1
ATOM 4456 N N . THR A 1 558 ? -7.234 1.332 15.641 1.00 50.38 558 THR A N 1
ATOM 4457 C CA . THR A 1 558 ? -7.297 -0.084 16.056 1.00 50.38 558 THR A CA 1
ATOM 4458 C C . THR A 1 558 ? -7.908 -0.282 17.434 1.00 50.38 558 THR A C 1
ATOM 4460 O O . THR A 1 558 ? -7.254 -0.107 18.455 1.00 50.38 558 THR A O 1
ATOM 4463 N N . ALA A 1 559 ? -9.144 -0.789 17.450 1.00 50.25 559 ALA A N 1
ATOM 4464 C CA . ALA A 1 559 ? -9.647 -1.548 18.589 1.00 50.25 559 ALA A CA 1
ATOM 4465 C C . ALA A 1 559 ? -8.769 -2.796 18.835 1.00 50.25 559 ALA A C 1
ATOM 4467 O O . ALA A 1 559 ? -8.273 -3.401 17.877 1.00 50.25 559 ALA A O 1
ATOM 4468 N N . SER A 1 560 ? -8.660 -3.224 20.097 1.00 45.34 560 SER A N 1
ATOM 4469 C CA . SER A 1 560 ? -7.889 -4.389 20.591 1.00 45.34 560 SER A CA 1
ATOM 4470 C C . SER A 1 560 ? -7.945 -5.656 19.722 1.00 45.34 560 SER A C 1
ATOM 4472 O O . SER A 1 560 ? -6.985 -6.424 19.652 1.00 45.34 560 SER A O 1
ATOM 4474 N N . GLN A 1 561 ? -9.059 -5.864 19.023 1.00 51.25 561 GLN A N 1
ATOM 4475 C CA . GLN A 1 561 ? -9.403 -7.055 18.244 1.00 51.25 561 GLN A CA 1
ATOM 4476 C C . GLN A 1 561 ? -8.494 -7.358 17.035 1.00 51.25 561 GLN A C 1
ATOM 4478 O O . GLN A 1 561 ? -8.543 -8.468 16.507 1.00 51.25 561 GLN A O 1
ATOM 4483 N N . LEU A 1 562 ? -7.654 -6.416 16.585 1.00 54.12 562 LEU A N 1
ATOM 4484 C CA . LEU A 1 562 ? -6.756 -6.619 15.434 1.00 54.12 562 LEU A CA 1
ATOM 4485 C C . LEU A 1 562 ? -5.284 -6.861 15.787 1.00 54.12 562 LEU A C 1
ATOM 4487 O O . LEU A 1 562 ? -4.534 -7.308 14.914 1.00 54.12 562 LEU A O 1
ATOM 4491 N N . ARG A 1 563 ? -4.875 -6.636 17.046 1.00 55.28 563 ARG A N 1
ATOM 4492 C CA . ARG A 1 563 ? -3.465 -6.623 17.486 1.00 55.28 563 ARG A CA 1
ATOM 4493 C C . ARG A 1 563 ? -2.680 -7.838 16.987 1.00 55.28 563 ARG A C 1
ATOM 4495 O O . ARG A 1 563 ? -1.744 -7.686 16.209 1.00 55.28 563 ARG A O 1
ATOM 4502 N N . ASN A 1 564 ? -3.144 -9.045 17.316 1.00 53.19 564 ASN A N 1
ATOM 4503 C CA . ASN A 1 564 ? -2.454 -10.295 16.976 1.00 53.19 564 ASN A CA 1
ATOM 4504 C C . ASN A 1 564 ? -2.290 -10.525 15.463 1.00 53.19 564 ASN A C 1
ATOM 4506 O O . ASN A 1 564 ? -1.343 -11.192 15.061 1.00 53.19 564 ASN A O 1
ATOM 4510 N N . ARG A 1 565 ? -3.180 -9.984 14.613 1.00 54.84 565 ARG A N 1
ATOM 4511 C CA . ARG A 1 565 ? -3.098 -10.147 13.149 1.00 54.84 565 ARG A CA 1
ATOM 4512 C C . ARG A 1 565 ? -2.304 -9.037 12.463 1.00 54.84 565 ARG A C 1
ATOM 4514 O O . ARG A 1 565 ? -1.548 -9.340 11.540 1.00 54.84 565 ARG A O 1
ATOM 4521 N N . CYS A 1 566 ? -2.405 -7.794 12.933 1.00 55.62 566 CYS A N 1
ATOM 4522 C CA . CYS A 1 566 ? -1.562 -6.691 12.462 1.00 55.62 566 CYS A CA 1
ATOM 4523 C C . CYS A 1 566 ? -0.091 -6.890 12.867 1.00 55.62 566 CYS A C 1
ATOM 4525 O O . CYS A 1 566 ? 0.805 -6.672 12.053 1.00 55.62 566 CYS A O 1
ATOM 4527 N N . GLN A 1 567 ? 0.161 -7.412 14.069 1.00 56.31 567 GLN A N 1
ATOM 4528 C CA . GLN A 1 567 ? 1.508 -7.709 14.558 1.00 56.31 567 GLN A CA 1
ATOM 4529 C C . GLN A 1 567 ? 2.157 -8.868 13.779 1.00 56.31 567 GLN A C 1
ATOM 4531 O O . GLN A 1 567 ? 3.312 -8.756 13.376 1.00 56.31 567 GLN A O 1
ATOM 4536 N N . THR A 1 568 ? 1.407 -9.925 13.422 1.00 53.16 568 THR A N 1
ATOM 4537 C CA . THR A 1 568 ? 1.897 -10.949 12.468 1.00 53.16 568 THR A CA 1
ATOM 4538 C C . THR A 1 568 ? 2.069 -10.434 11.034 1.00 53.16 568 THR A C 1
ATOM 4540 O O . THR A 1 568 ? 2.772 -11.063 10.249 1.00 53.16 568 THR A O 1
ATOM 4543 N N . ALA A 1 569 ? 1.451 -9.303 10.677 1.00 54.06 569 ALA A N 1
ATOM 4544 C CA . ALA A 1 569 ? 1.664 -8.625 9.397 1.00 54.06 569 ALA A CA 1
ATOM 4545 C C . ALA A 1 569 ? 2.844 -7.630 9.423 1.00 54.06 569 ALA A C 1
ATOM 4547 O O . ALA A 1 569 ? 3.161 -7.059 8.383 1.00 54.06 569 ALA A O 1
ATOM 4548 N N . GLY A 1 570 ? 3.509 -7.440 10.572 1.00 59.22 570 GLY A N 1
ATOM 4549 C CA . GLY A 1 570 ? 4.681 -6.570 10.714 1.00 59.22 570 GLY A CA 1
ATOM 4550 C C . GLY A 1 570 ? 4.388 -5.113 11.092 1.00 59.22 570 GLY A C 1
ATOM 4551 O O . GLY A 1 570 ? 5.285 -4.280 10.971 1.00 59.22 570 GLY A O 1
ATOM 4552 N N . LEU A 1 571 ? 3.171 -4.789 11.548 1.00 63.66 571 LEU A N 1
ATOM 4553 C CA . LEU A 1 571 ? 2.838 -3.470 12.103 1.00 63.66 571 LEU A CA 1
ATOM 4554 C C . LEU A 1 571 ? 3.142 -3.426 13.607 1.00 63.66 571 LEU A C 1
ATOM 4556 O O . LEU A 1 571 ? 2.621 -4.243 14.370 1.00 63.66 571 LEU A O 1
ATOM 4560 N N . SER A 1 572 ? 3.942 -2.446 14.031 1.00 65.06 572 SER A N 1
ATOM 4561 C CA . SER A 1 572 ? 4.204 -2.156 15.445 1.00 65.06 572 SER A CA 1
ATOM 4562 C C . SER A 1 572 ? 3.208 -1.115 15.950 1.00 65.06 572 SER A C 1
ATOM 4564 O O . SER A 1 572 ? 3.508 0.072 15.962 1.00 65.06 572 SER A O 1
ATOM 4566 N N . LEU A 1 573 ? 2.005 -1.556 16.313 1.00 66.81 573 LEU A N 1
ATOM 4567 C CA . LEU A 1 573 ? 0.982 -0.681 16.892 1.00 66.81 573 LEU A CA 1
ATOM 4568 C C . LEU A 1 573 ? 1.274 -0.408 18.373 1.00 66.81 573 LEU A C 1
ATOM 4570 O O . LEU A 1 573 ? 1.790 -1.289 19.068 1.00 66.81 573 LEU A O 1
ATOM 4574 N N . ASP A 1 574 ? 0.889 0.777 18.845 1.00 70.56 574 ASP A N 1
ATOM 4575 C CA . ASP A 1 574 ? 0.907 1.118 20.269 1.00 70.56 574 ASP A CA 1
ATOM 4576 C C . ASP A 1 574 ? -0.026 0.207 21.074 1.00 70.56 574 ASP A C 1
ATOM 4578 O O . ASP A 1 574 ? -0.863 -0.525 20.528 1.00 70.56 574 ASP A O 1
ATOM 4582 N N . ASP A 1 575 ? 0.131 0.223 22.397 1.00 75.38 575 ASP A N 1
ATOM 4583 C CA . ASP A 1 575 ? -0.741 -0.558 23.259 1.00 75.38 575 ASP A CA 1
ATOM 4584 C C . ASP A 1 575 ? -2.186 -0.036 23.204 1.00 75.38 575 ASP A C 1
ATOM 4586 O O . ASP A 1 575 ? -2.440 1.170 23.250 1.00 75.38 575 ASP A O 1
ATOM 4590 N N . PHE A 1 576 ? -3.144 -0.959 23.084 1.00 76.06 576 PHE A N 1
ATOM 4591 C CA . PHE A 1 576 ? -4.551 -0.594 22.961 1.00 76.06 576 PHE A CA 1
ATOM 4592 C C . PHE A 1 576 ? -5.068 0.122 24.206 1.00 76.06 576 PHE A C 1
ATOM 4594 O O . PHE A 1 576 ? -5.875 1.039 24.069 1.00 76.06 576 PHE A O 1
ATOM 4601 N N . ASP A 1 577 ? -4.602 -0.258 25.394 1.00 79.50 577 ASP A N 1
ATOM 4602 C CA . ASP A 1 577 ? -5.096 0.334 26.630 1.00 79.50 577 ASP A CA 1
ATOM 4603 C C . ASP A 1 577 ? -4.593 1.785 26.739 1.00 79.50 577 ASP A C 1
ATOM 4605 O O . ASP A 1 577 ? -5.346 2.668 27.148 1.00 79.50 577 ASP A O 1
ATOM 4609 N N . SER A 1 578 ? -3.385 2.083 26.235 1.00 82.25 578 SER A N 1
ATOM 4610 C CA . SER A 1 578 ? -2.880 3.458 26.084 1.00 82.25 578 SER A CA 1
ATOM 4611 C C . SER A 1 578 ? -3.731 4.290 25.117 1.00 82.25 578 SER A C 1
ATOM 4613 O O . SER A 1 578 ? -4.162 5.383 25.480 1.00 82.25 578 SER A O 1
ATOM 4615 N N . LEU A 1 579 ? -4.034 3.761 23.923 1.00 80.81 579 LEU A N 1
ATOM 4616 C CA . LEU A 1 579 ? -4.886 4.440 22.932 1.00 80.81 579 LEU A CA 1
ATOM 4617 C C . LEU A 1 579 ? -6.316 4.668 23.455 1.00 80.81 579 LEU A C 1
ATOM 4619 O O . LEU A 1 579 ? -6.915 5.719 23.215 1.00 80.81 579 LEU A O 1
ATOM 4623 N N . LEU A 1 580 ? -6.871 3.697 24.187 1.00 81.69 580 LEU A N 1
ATOM 4624 C CA . LEU A 1 580 ? -8.185 3.817 24.815 1.00 81.69 580 LEU A CA 1
ATOM 4625 C C . LEU A 1 580 ? -8.175 4.870 25.930 1.00 81.69 580 LEU A C 1
ATOM 4627 O O . LEU A 1 580 ? -9.093 5.685 25.987 1.00 81.69 580 LEU A O 1
ATOM 4631 N N . SER A 1 581 ? -7.136 4.889 26.768 1.00 83.25 581 SER A N 1
ATOM 4632 C CA . SER A 1 581 ? -6.980 5.858 27.861 1.00 83.25 581 SER A CA 1
ATOM 4633 C C . SER A 1 581 ? -6.834 7.286 27.333 1.00 83.25 581 SER A C 1
ATOM 4635 O O . SER A 1 581 ? -7.428 8.209 27.889 1.00 83.25 581 SER A O 1
ATOM 4637 N N . GLU A 1 582 ? -6.108 7.480 26.227 1.00 85.38 582 GLU A N 1
ATOM 4638 C CA . GLU A 1 582 ? -6.012 8.777 25.548 1.00 85.38 582 GLU A CA 1
ATOM 4639 C C . GLU A 1 582 ? -7.382 9.224 25.011 1.00 85.38 582 GLU A C 1
ATOM 4641 O O . GLU A 1 582 ? -7.848 10.319 25.329 1.00 85.38 582 GLU A O 1
ATOM 4646 N N . ALA A 1 583 ? -8.091 8.356 24.278 1.00 84.62 583 ALA A N 1
ATOM 4647 C CA . ALA A 1 583 ? -9.425 8.664 23.754 1.00 84.62 583 ALA A CA 1
ATOM 4648 C C . ALA A 1 583 ? -10.466 8.933 24.867 1.00 84.62 583 ALA A C 1
ATOM 4650 O O . ALA A 1 583 ? -11.365 9.769 24.699 1.00 84.62 583 ALA A O 1
ATOM 4651 N N . ASN A 1 584 ? -10.327 8.253 26.012 1.00 86.62 584 ASN A N 1
ATOM 4652 C CA . ASN A 1 584 ? -11.131 8.432 27.223 1.00 86.62 584 ASN A CA 1
ATOM 4653 C C . ASN A 1 584 ? -10.741 9.691 28.032 1.00 86.62 584 ASN A C 1
ATOM 4655 O O . ASN A 1 584 ? -11.457 10.032 28.969 1.00 86.62 584 ASN A O 1
ATOM 4659 N N . GLU A 1 585 ? -9.656 10.393 27.671 1.00 87.06 585 GLU A N 1
ATOM 4660 C CA . GLU A 1 585 ? -9.022 11.497 28.428 1.00 87.06 585 GLU A CA 1
ATOM 4661 C C . GLU A 1 585 ? -8.520 11.113 29.837 1.00 87.06 585 GLU A C 1
ATOM 4663 O O . GLU A 1 585 ? -8.251 11.964 30.679 1.00 87.06 585 GLU A O 1
ATOM 4668 N N . GLU A 1 586 ? -8.316 9.823 30.087 1.00 83.06 586 GLU A N 1
ATOM 4669 C CA . GLU A 1 586 ? -7.883 9.268 31.377 1.00 83.06 586 GLU A CA 1
ATOM 4670 C C . GLU A 1 586 ? -6.377 9.456 31.644 1.00 83.06 586 GLU A C 1
ATOM 4672 O O . GLU A 1 586 ? -5.920 9.375 32.779 1.00 83.06 586 GLU A O 1
ATOM 4677 N N . VAL A 1 587 ? -5.596 9.784 30.608 1.00 82.25 587 VAL A N 1
ATOM 4678 C CA . VAL A 1 587 ? -4.166 10.132 30.738 1.00 82.25 587 VAL A CA 1
ATOM 4679 C C . VAL A 1 587 ? -3.966 11.489 31.431 1.00 82.25 587 VAL A C 1
ATOM 4681 O O . VAL A 1 587 ? -2.969 11.691 32.122 1.00 82.25 587 VAL A O 1
ATOM 4684 N N . SER A 1 588 ? -4.895 12.431 31.242 1.00 80.94 588 SER A N 1
ATOM 4685 C CA . SER A 1 588 ? -4.819 13.802 31.772 1.00 80.94 588 SER A CA 1
ATOM 4686 C C . SER A 1 588 ? -5.859 14.108 32.856 1.00 80.94 588 SER A C 1
ATOM 4688 O O . SER A 1 588 ? -5.678 15.064 33.612 1.00 80.94 588 SER A O 1
ATOM 4690 N N . SER A 1 589 ? -6.927 13.311 32.956 1.00 80.88 589 SER A N 1
ATOM 4691 C CA . SER A 1 589 ? -7.997 13.446 33.947 1.00 80.88 589 SER A CA 1
ATOM 4692 C C . SER A 1 589 ? -8.037 12.247 34.892 1.00 80.88 589 SER A C 1
ATOM 4694 O O . SER A 1 589 ? -8.004 11.102 34.457 1.00 80.88 589 SER A O 1
ATOM 4696 N N . ALA A 1 590 ? -8.253 12.501 36.186 1.00 75.38 590 ALA A N 1
ATOM 4697 C CA . ALA A 1 590 ? -8.499 11.454 37.184 1.00 75.38 590 ALA A CA 1
ATOM 4698 C C . ALA A 1 590 ? -9.822 10.682 36.969 1.00 75.38 590 ALA A C 1
ATOM 4700 O O . ALA A 1 590 ? -10.089 9.704 37.665 1.00 75.38 590 ALA A O 1
ATOM 4701 N N . CYS A 1 591 ? -10.679 11.134 36.048 1.00 80.44 591 CYS A N 1
ATOM 4702 C CA . CYS A 1 591 ? -11.909 10.458 35.637 1.00 80.44 591 CYS A CA 1
ATOM 4703 C C . CYS A 1 591 ? -12.087 10.588 34.121 1.00 80.44 591 CYS A C 1
ATOM 4705 O O . CYS A 1 591 ? -12.229 11.701 33.608 1.00 80.44 591 CYS A O 1
ATOM 4707 N N . GLY A 1 592 ? -12.114 9.455 33.417 1.00 86.81 592 GLY A N 1
ATOM 4708 C CA . GLY A 1 592 ? -12.351 9.422 31.977 1.00 86.81 592 GLY A CA 1
ATOM 4709 C C . GLY A 1 592 ? -13.799 9.739 31.573 1.00 86.81 592 GLY A C 1
ATOM 4710 O O . GLY A 1 592 ? -14.745 9.614 32.360 1.00 86.81 592 GLY A O 1
ATOM 4711 N N . LYS A 1 593 ? -13.979 10.106 30.300 1.00 90.12 593 LYS A N 1
ATOM 4712 C CA . LYS A 1 593 ? -15.270 10.437 29.668 1.00 90.12 593 LYS A CA 1
ATOM 4713 C C . LYS A 1 593 ? -16.344 9.373 29.878 1.00 90.12 593 LYS A C 1
ATOM 4715 O O . LYS A 1 593 ? -17.501 9.723 30.101 1.00 90.12 593 LYS A O 1
ATOM 4720 N N . ILE A 1 594 ? -15.982 8.091 29.793 1.00 90.56 594 ILE A N 1
ATOM 4721 C CA . ILE A 1 594 ? -16.925 6.974 29.944 1.00 90.56 594 ILE A CA 1
ATOM 4722 C C . ILE A 1 594 ? -17.531 6.972 31.356 1.00 90.56 594 ILE A C 1
ATOM 4724 O O . ILE A 1 594 ? -18.750 6.880 31.493 1.00 90.56 594 ILE A O 1
ATOM 4728 N N . THR A 1 595 ? -16.708 7.157 32.391 1.00 90.50 595 THR A N 1
ATOM 4729 C CA . THR A 1 595 ? -17.140 7.229 33.797 1.00 90.50 595 THR A CA 1
ATOM 4730 C C . THR A 1 595 ? -18.092 8.399 34.035 1.00 90.50 595 THR A C 1
ATOM 4732 O O . THR A 1 595 ? -19.163 8.216 34.615 1.00 90.50 595 THR A O 1
ATOM 4735 N N . LEU A 1 596 ? -17.742 9.588 33.529 1.00 89.31 596 LEU A N 1
ATOM 4736 C CA . LEU A 1 596 ? -18.579 10.788 33.638 1.00 89.31 596 LEU A CA 1
ATOM 4737 C C . LEU A 1 596 ? -19.921 10.619 32.910 1.00 89.31 596 LEU A C 1
ATOM 4739 O O . LEU A 1 596 ? -20.969 10.941 33.466 1.00 89.31 596 LEU A O 1
ATOM 4743 N N . HIS A 1 597 ? -19.908 10.057 31.698 1.00 90.50 597 HIS A N 1
ATOM 4744 C CA . HIS A 1 597 ? -21.125 9.803 30.931 1.00 90.50 597 HIS A CA 1
ATOM 4745 C C . HIS A 1 597 ? -22.039 8.782 31.619 1.00 90.50 597 HIS A C 1
ATOM 4747 O O . HIS A 1 597 ? -23.235 9.038 31.732 1.00 90.50 597 HIS A O 1
ATOM 4753 N N . ILE A 1 598 ? -21.494 7.675 32.143 1.00 91.81 598 ILE A N 1
ATOM 4754 C CA . ILE A 1 598 ? -22.274 6.690 32.911 1.00 91.81 598 ILE A CA 1
ATOM 4755 C C . ILE A 1 598 ? -22.913 7.350 34.138 1.00 91.81 598 ILE A C 1
ATOM 4757 O O . ILE A 1 598 ? -24.099 7.140 34.375 1.00 91.81 598 ILE A O 1
ATOM 4761 N N . PHE A 1 599 ? -22.176 8.175 34.888 1.00 90.69 599 PHE A N 1
ATOM 4762 C CA . PHE A 1 599 ? -22.732 8.894 36.037 1.00 90.69 599 PHE A CA 1
ATOM 4763 C C . PHE A 1 599 ? -23.870 9.851 35.640 1.00 90.69 599 PHE A C 1
ATOM 4765 O O . PHE A 1 599 ? -24.931 9.832 36.267 1.00 90.69 599 PHE A O 1
ATOM 4772 N N . TRP A 1 600 ? -23.691 10.651 34.584 1.00 88.81 600 TRP A N 1
ATOM 4773 C CA . TRP A 1 600 ? -24.724 11.581 34.116 1.00 88.81 600 TRP A CA 1
ATOM 4774 C C . TRP A 1 600 ? -25.982 10.867 33.611 1.00 88.81 600 TRP A C 1
ATOM 4776 O O . TRP A 1 600 ? -27.081 11.259 33.995 1.00 88.81 600 TRP A O 1
ATOM 4786 N N . GLU A 1 601 ? -25.850 9.802 32.817 1.00 89.69 601 GLU A N 1
ATOM 4787 C CA . GLU A 1 601 ? -26.999 9.000 32.367 1.00 89.69 601 GLU A CA 1
ATOM 4788 C C . GLU A 1 601 ? -27.689 8.296 33.547 1.00 89.69 601 GLU A C 1
ATOM 4790 O O . GLU A 1 601 ? -28.919 8.248 33.608 1.00 89.69 601 GLU A O 1
ATOM 4795 N N . LEU A 1 602 ? -26.921 7.800 34.529 1.00 91.19 602 LEU A N 1
ATOM 4796 C CA . LEU A 1 602 ? -27.488 7.203 35.738 1.00 91.19 602 LEU A CA 1
ATOM 4797 C C . LEU A 1 602 ? -28.331 8.214 36.526 1.00 91.19 602 LEU A C 1
ATOM 4799 O O . LEU A 1 602 ? -29.463 7.905 36.892 1.00 91.19 602 LEU A O 1
ATOM 4803 N N . GLN A 1 603 ? -27.804 9.416 36.764 1.00 86.81 603 GLN A N 1
ATOM 4804 C CA . GLN A 1 603 ? -28.443 10.404 37.633 1.00 86.81 603 GLN A CA 1
ATOM 4805 C C . GLN A 1 603 ? -29.570 11.197 36.946 1.00 86.81 603 GLN A C 1
ATOM 4807 O O . GLN A 1 603 ? -30.554 11.528 37.603 1.00 86.81 603 GLN A O 1
ATOM 4812 N N . LEU A 1 604 ? -29.440 11.519 35.652 1.00 84.88 604 LEU A N 1
ATOM 4813 C CA . LEU A 1 604 ? -30.379 12.396 34.934 1.00 84.88 604 LEU A CA 1
ATOM 4814 C C . LEU A 1 604 ? -31.499 11.641 34.205 1.00 84.88 604 LEU A C 1
ATOM 4816 O O . LEU A 1 604 ? -32.585 12.190 34.033 1.00 84.88 604 LEU A O 1
ATOM 4820 N N . ASP A 1 605 ? -31.253 10.403 33.772 1.00 88.00 605 ASP A N 1
ATOM 4821 C CA . ASP A 1 605 ? -32.210 9.611 32.991 1.00 88.00 605 ASP A CA 1
ATOM 4822 C C . ASP A 1 605 ? -32.640 8.339 33.733 1.00 88.00 605 ASP A C 1
ATOM 4824 O O . ASP A 1 605 ? -33.829 8.119 33.974 1.00 88.00 605 ASP A O 1
ATOM 4828 N N . PHE A 1 606 ? -31.683 7.512 34.156 1.00 90.38 606 PHE A N 1
ATOM 4829 C CA . PHE A 1 606 ? -31.983 6.180 34.674 1.00 90.38 606 PHE A CA 1
ATOM 4830 C C . PHE A 1 606 ? -32.730 6.193 36.018 1.00 90.38 606 PHE A C 1
ATOM 4832 O O . PHE A 1 606 ? -33.834 5.652 36.126 1.00 90.38 606 PHE A O 1
ATOM 4839 N N . VAL A 1 607 ? -32.133 6.814 37.041 1.00 90.44 607 VAL A N 1
ATOM 4840 C CA . VAL A 1 607 ? -32.685 6.919 38.400 1.00 90.44 607 VAL A CA 1
ATOM 4841 C C . VAL A 1 607 ? -34.108 7.502 38.403 1.00 90.44 607 VAL A C 1
ATOM 4843 O O . VAL A 1 607 ? -34.977 6.865 39.010 1.00 90.44 607 VAL A O 1
ATOM 4846 N N . PRO A 1 608 ? -34.413 8.614 37.698 1.00 87.75 608 PRO A N 1
ATOM 4847 C CA . PRO A 1 608 ? -35.774 9.144 37.654 1.00 87.75 608 PRO A CA 1
ATOM 4848 C C . PRO A 1 608 ? -36.741 8.360 36.753 1.00 87.75 608 PRO A C 1
ATOM 4850 O O . PRO A 1 608 ? -37.915 8.245 37.109 1.00 87.75 608 PRO A O 1
ATOM 4853 N N . GLN A 1 609 ? -36.327 7.805 35.604 1.00 87.44 609 GLN A N 1
ATOM 4854 C CA . GLN A 1 609 ? -37.281 7.287 34.600 1.00 87.44 609 GLN A CA 1
ATOM 4855 C C . GLN A 1 609 ? -37.521 5.769 34.607 1.00 87.44 609 GLN A C 1
ATOM 4857 O O . GLN A 1 609 ? -38.413 5.297 33.896 1.00 87.44 609 GLN A O 1
ATOM 4862 N N . TYR A 1 610 ? -36.776 4.978 35.381 1.00 90.81 610 TYR A N 1
ATOM 4863 C CA . TYR A 1 610 ? -36.902 3.516 35.363 1.00 90.81 610 TYR A CA 1
ATOM 4864 C C . TYR A 1 610 ? -37.631 2.947 36.592 1.00 90.81 610 TYR A C 1
ATOM 4866 O O . TYR A 1 610 ? -37.640 3.526 37.677 1.00 90.81 610 TYR A O 1
ATOM 4874 N N . CYS A 1 611 ? -38.238 1.772 36.416 1.00 90.50 611 CYS A N 1
ATOM 4875 C CA . CYS A 1 611 ? -38.829 0.954 37.474 1.00 90.50 611 CYS A CA 1
ATOM 4876 C C . CYS A 1 611 ? -38.148 -0.417 37.519 1.00 90.50 611 CYS A C 1
ATOM 4878 O O . CYS A 1 611 ? -38.050 -1.097 36.494 1.00 90.50 611 CYS A O 1
ATOM 4880 N N . TYR A 1 612 ? -37.721 -0.841 38.709 1.00 93.00 612 TYR A N 1
ATOM 4881 C CA . TYR A 1 612 ? -37.140 -2.161 38.944 1.00 93.00 612 TYR A CA 1
ATOM 4882 C C . TYR A 1 612 ? -38.208 -3.255 39.087 1.00 93.00 612 TYR A C 1
ATOM 4884 O O . TYR A 1 612 ? -39.179 -3.105 39.828 1.00 93.00 612 TYR A O 1
ATOM 4892 N N . ASN A 1 613 ? -37.994 -4.388 38.421 1.00 92.50 613 ASN A N 1
ATOM 4893 C CA . ASN A 1 613 ? -38.770 -5.612 38.578 1.00 92.50 613 ASN A CA 1
ATOM 4894 C C . ASN A 1 613 ? -37.873 -6.710 39.170 1.00 92.50 613 ASN A C 1
ATOM 4896 O O . ASN A 1 613 ? -36.998 -7.253 38.491 1.00 92.50 613 ASN A O 1
ATOM 4900 N N . SER A 1 614 ? -38.124 -7.061 40.432 1.00 90.62 614 SER A N 1
ATOM 4901 C CA . SER A 1 614 ? -37.365 -8.072 41.176 1.00 90.62 614 SER A CA 1
ATOM 4902 C C . SER A 1 614 ? -37.543 -9.497 40.648 1.00 90.62 614 SER A C 1
ATOM 4904 O O . SER A 1 614 ? -36.627 -10.303 40.776 1.00 90.62 614 SER A O 1
ATOM 4906 N N . SER A 1 615 ? -38.678 -9.821 40.018 1.00 93.12 615 SER A N 1
ATOM 4907 C CA . SER A 1 615 ? -38.931 -11.154 39.453 1.00 93.12 615 SER A CA 1
ATOM 4908 C C . SER A 1 615 ? -38.122 -11.421 38.183 1.00 93.12 615 SER A C 1
ATOM 4910 O O . SER A 1 615 ? -37.778 -12.566 37.909 1.00 93.12 615 SER A O 1
ATOM 4912 N N . THR A 1 616 ? -37.816 -10.381 37.401 1.00 91.56 616 THR A N 1
ATOM 4913 C CA . THR A 1 616 ? -36.982 -10.492 36.189 1.00 91.56 616 THR A CA 1
ATOM 4914 C C . THR A 1 616 ? -35.548 -10.003 36.388 1.00 91.56 616 THR A C 1
ATOM 4916 O O . THR A 1 616 ? -34.722 -10.206 35.497 1.00 91.56 616 THR A O 1
ATOM 4919 N N . ASN A 1 617 ? -35.258 -9.374 37.534 1.00 91.1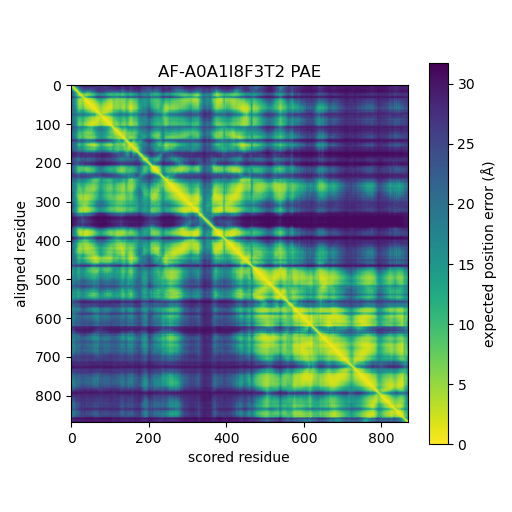9 617 ASN A N 1
ATOM 4920 C CA . ASN A 1 617 ? -34.018 -8.664 37.853 1.00 91.19 617 ASN A CA 1
ATOM 4921 C C . ASN A 1 617 ? -33.617 -7.658 36.750 1.00 91.19 617 ASN A C 1
ATOM 4923 O O . ASN A 1 617 ? -32.500 -7.664 36.221 1.00 91.19 617 ASN A O 1
ATOM 4927 N N . ARG A 1 618 ? -34.594 -6.843 36.326 1.00 93.50 618 ARG A N 1
ATOM 4928 C CA . ARG A 1 618 ? -34.463 -5.858 35.239 1.00 93.50 618 ARG A CA 1
ATOM 4929 C C . ARG A 1 618 ? -35.181 -4.562 35.573 1.00 93.50 618 ARG A C 1
ATOM 4931 O O . ARG A 1 618 ? -36.209 -4.558 36.244 1.00 93.50 618 ARG A O 1
ATOM 4938 N N . PHE A 1 619 ? -34.672 -3.479 35.011 1.00 93.81 619 PHE A N 1
ATOM 4939 C CA . PHE A 1 619 ? -35.295 -2.169 35.002 1.00 93.81 619 PHE A CA 1
ATOM 4940 C C . PHE A 1 619 ? -35.927 -1.897 33.637 1.00 93.81 619 PHE A C 1
ATOM 4942 O O . PHE A 1 619 ? -35.328 -2.192 32.600 1.00 93.81 619 PHE A O 1
ATOM 4949 N N . VAL A 1 620 ? -37.113 -1.296 33.634 1.00 91.75 620 VAL A N 1
ATOM 4950 C CA . VAL A 1 620 ? -37.845 -0.884 32.424 1.00 91.75 620 VAL A CA 1
ATOM 4951 C C . VAL A 1 620 ? -38.273 0.574 32.591 1.00 91.75 620 VAL A C 1
ATOM 4953 O O . VAL A 1 620 ? -38.601 0.977 33.708 1.00 91.75 620 VAL A O 1
ATOM 4956 N N . ARG A 1 621 ? -38.265 1.373 31.515 1.00 88.00 621 ARG A N 1
ATOM 4957 C CA . ARG A 1 621 ? -38.765 2.759 31.563 1.00 88.00 621 ARG A CA 1
ATOM 4958 C C . ARG A 1 621 ? -40.235 2.783 31.976 1.00 88.00 621 ARG A C 1
ATOM 4960 O O . ARG A 1 621 ? -41.032 1.986 31.478 1.00 88.00 621 ARG A O 1
ATOM 4967 N N . THR A 1 622 ? -40.595 3.698 32.868 1.00 78.50 622 THR A N 1
ATOM 4968 C CA . THR A 1 622 ? -41.992 3.921 33.253 1.00 78.50 622 THR A CA 1
ATOM 4969 C C . THR A 1 622 ? -42.676 4.900 32.303 1.00 78.50 622 THR A C 1
ATOM 4971 O O . THR A 1 622 ? -42.096 5.901 31.896 1.00 78.50 622 THR A O 1
ATOM 4974 N N . THR A 1 623 ? -43.946 4.643 31.989 1.00 66.88 623 THR A N 1
ATOM 4975 C CA . THR A 1 623 ? -44.824 5.581 31.269 1.00 66.88 623 THR A CA 1
ATOM 4976 C C . THR A 1 623 ? -45.437 6.648 32.185 1.00 66.88 623 THR A C 1
ATOM 4978 O O . THR A 1 623 ? -46.264 7.436 31.738 1.00 66.88 623 THR A O 1
ATOM 4981 N N . GLN A 1 624 ? -45.074 6.648 33.474 1.00 61.81 624 GLN A N 1
ATOM 4982 C CA . GLN A 1 624 ? -45.615 7.527 34.519 1.00 61.81 624 GLN A CA 1
ATOM 4983 C C . GLN A 1 624 ? -44.538 8.410 35.179 1.00 61.81 624 GLN A C 1
ATOM 4985 O O . GLN A 1 624 ? -44.793 8.983 36.234 1.00 61.81 624 GLN A O 1
ATOM 4990 N N . SER A 1 625 ? -43.328 8.503 34.609 1.00 61.41 625 SER A N 1
ATOM 4991 C CA . SER A 1 625 ? -42.342 9.484 35.084 1.00 61.41 625 SER A CA 1
ATOM 4992 C C . SER A 1 625 ? -42.760 10.892 34.664 1.00 61.41 625 SER A C 1
ATOM 4994 O O . SER A 1 625 ? -43.103 11.102 33.504 1.00 61.41 625 SER A O 1
ATOM 4996 N N . MET A 1 626 ? -42.684 11.845 35.594 1.00 59.94 626 MET A N 1
ATOM 4997 C CA . MET A 1 626 ? -42.849 13.280 35.318 1.00 59.94 626 MET A CA 1
ATOM 4998 C C . MET A 1 626 ? -41.507 13.990 35.062 1.00 59.94 626 MET A C 1
ATOM 5000 O O . MET A 1 626 ? -41.484 15.197 34.839 1.00 59.94 626 MET A O 1
ATOM 5004 N N . ALA A 1 627 ? -40.384 13.263 35.103 1.00 61.09 627 ALA A N 1
ATOM 5005 C CA . ALA A 1 627 ? -39.063 13.834 34.862 1.00 61.09 627 ALA A CA 1
ATOM 5006 C C . ALA A 1 627 ? -38.917 14.321 33.411 1.00 61.09 627 ALA A C 1
ATOM 5008 O O . ALA A 1 627 ? -39.261 13.606 32.470 1.00 61.09 627 ALA A O 1
ATOM 5009 N N . THR A 1 628 ? -38.381 15.530 33.242 1.00 59.97 628 THR A N 1
ATOM 5010 C CA . THR A 1 628 ? -38.179 16.177 31.941 1.00 59.97 628 THR A CA 1
ATOM 5011 C C . THR A 1 628 ? -37.300 15.326 31.022 1.00 59.97 628 THR A C 1
ATOM 5013 O O . THR A 1 628 ? -36.178 14.984 31.393 1.00 59.97 628 THR A O 1
ATOM 5016 N N . GLU A 1 629 ? -37.762 15.039 29.800 1.00 62.28 629 GLU A N 1
ATOM 5017 C CA . GLU A 1 629 ? -36.916 14.400 28.786 1.00 62.28 629 GLU A CA 1
ATOM 5018 C C . GLU A 1 629 ? -35.699 15.286 28.478 1.00 62.28 629 GLU A C 1
ATOM 5020 O O . GLU A 1 629 ? -35.817 16.402 27.961 1.00 62.28 629 GLU A O 1
ATOM 5025 N N . THR A 1 630 ? -34.504 14.779 28.773 1.00 60.25 630 THR A N 1
ATOM 5026 C CA . THR A 1 630 ? -33.255 15.415 28.369 1.00 60.25 630 THR A CA 1
ATOM 5027 C C . THR A 1 630 ? -33.042 15.184 26.873 1.00 60.25 630 THR A C 1
ATOM 5029 O O . THR A 1 630 ? -32.969 14.055 26.387 1.00 60.25 630 THR A O 1
ATOM 5032 N N . ASN A 1 631 ? -32.925 16.269 26.101 1.00 56.88 631 ASN A N 1
ATOM 5033 C CA . ASN A 1 631 ? -32.548 16.186 24.688 1.00 56.88 631 ASN A CA 1
ATOM 5034 C C . ASN A 1 631 ? -31.075 15.758 24.574 1.00 56.88 631 ASN A C 1
ATOM 5036 O O . ASN A 1 631 ? -30.181 16.597 24.473 1.00 56.88 631 ASN A O 1
ATOM 5040 N N . GLY A 1 632 ? -30.829 14.446 24.599 1.00 57.78 632 GLY A N 1
ATOM 5041 C CA . GLY A 1 632 ? -29.488 13.875 24.513 1.00 57.78 632 GLY A CA 1
ATOM 5042 C C . GLY A 1 632 ? -28.729 14.324 23.259 1.00 57.78 632 GLY A C 1
ATOM 5043 O O . GLY A 1 632 ? -29.302 14.476 22.173 1.00 57.78 632 GLY A O 1
ATOM 5044 N N . CYS A 1 633 ? -27.414 14.511 23.401 1.00 54.59 633 CYS A N 1
ATOM 5045 C CA . CYS A 1 633 ? -26.528 14.932 22.319 1.00 54.59 633 CYS A CA 1
ATOM 5046 C C . CYS A 1 633 ? -26.585 13.950 21.139 1.00 54.59 633 CYS A C 1
ATOM 5048 O O . CYS A 1 633 ? -26.014 12.857 21.167 1.00 54.59 633 CYS A O 1
ATOM 5050 N N . ARG A 1 634 ? -27.263 14.344 20.056 1.00 56.97 634 ARG A N 1
ATOM 5051 C CA . ARG A 1 634 ? -27.325 13.539 18.832 1.00 56.97 634 ARG A CA 1
ATOM 5052 C C . ARG A 1 634 ? -25.958 13.525 18.156 1.00 56.97 634 ARG A C 1
ATOM 5054 O O . ARG A 1 634 ? -25.498 14.555 17.669 1.00 56.97 634 ARG A O 1
ATOM 5061 N N . PHE A 1 635 ? -25.354 12.341 18.055 1.00 62.16 635 PHE A N 1
ATOM 5062 C CA . PHE A 1 635 ? -24.158 12.133 17.239 1.00 62.16 635 PHE A CA 1
ATOM 5063 C C . PHE A 1 635 ? -24.345 12.682 15.808 1.00 62.16 635 PHE A C 1
ATOM 5065 O O . PHE A 1 635 ? -25.430 12.522 15.232 1.00 62.16 635 PHE A O 1
ATOM 5072 N N . PRO A 1 636 ? -23.290 13.250 15.189 1.00 63.06 636 PRO A N 1
ATOM 5073 C CA . PRO A 1 636 ? -23.362 13.796 13.838 1.00 63.06 636 PRO A CA 1
ATOM 5074 C C . PRO A 1 636 ? -23.838 12.757 12.811 1.00 63.06 636 PRO A C 1
ATOM 5076 O O . PRO A 1 636 ? -23.488 11.569 12.863 1.00 63.06 636 PRO A O 1
ATOM 5079 N N . ARG A 1 637 ? -24.668 13.222 11.867 1.00 57.28 637 ARG A N 1
ATOM 5080 C CA . ARG A 1 637 ? -25.273 12.390 10.811 1.00 57.28 637 ARG A CA 1
ATOM 5081 C C . ARG A 1 637 ? -24.268 11.994 9.727 1.00 57.28 637 ARG A C 1
ATOM 5083 O O . ARG A 1 637 ? -24.350 10.887 9.211 1.00 57.28 637 ARG A O 1
ATOM 5090 N N . THR A 1 638 ? -23.320 12.871 9.413 1.00 57.34 638 THR A N 1
ATOM 5091 C CA . THR A 1 638 ? -22.250 12.647 8.434 1.00 57.34 638 THR A CA 1
ATOM 5092 C C . THR A 1 638 ? -21.074 11.953 9.119 1.00 57.34 638 THR A C 1
ATOM 5094 O O . THR A 1 638 ? -20.345 12.580 9.885 1.00 57.34 638 THR A O 1
ATOM 5097 N N . ARG A 1 639 ? -20.901 10.647 8.886 1.00 65.00 639 ARG A N 1
ATOM 5098 C CA . ARG A 1 639 ? -19.784 9.846 9.415 1.00 65.00 639 ARG A CA 1
ATOM 5099 C C . ARG A 1 639 ? -19.296 8.843 8.373 1.00 65.00 639 ARG A C 1
ATOM 5101 O O . ARG A 1 639 ? -20.104 8.286 7.633 1.00 65.00 639 ARG A O 1
ATOM 5108 N N . ARG A 1 640 ? -17.985 8.589 8.363 1.00 67.81 640 ARG A N 1
ATOM 5109 C CA . ARG A 1 640 ? -17.358 7.496 7.608 1.00 67.81 640 ARG A CA 1
ATOM 5110 C C . ARG A 1 640 ? -17.823 6.157 8.200 1.00 67.81 640 ARG A C 1
ATOM 5112 O O . ARG A 1 640 ? -17.680 5.930 9.401 1.00 67.81 640 ARG A O 1
ATOM 5119 N N . GLU A 1 641 ? -18.468 5.312 7.393 1.00 70.38 641 GLU A N 1
ATOM 5120 C CA . GLU A 1 641 ? -19.118 4.073 7.866 1.00 70.38 641 GLU A CA 1
ATOM 5121 C C . GLU A 1 641 ? -18.130 3.041 8.427 1.00 70.38 641 GLU A C 1
ATOM 5123 O O . GLU A 1 641 ? -18.486 2.215 9.274 1.00 70.38 641 GLU A O 1
ATOM 5128 N N . ASP A 1 642 ? -16.899 3.092 7.937 1.00 68.19 642 ASP A N 1
ATOM 5129 C CA . ASP A 1 642 ? -15.777 2.232 8.278 1.00 68.19 642 ASP A CA 1
ATOM 5130 C C . ASP A 1 642 ? -15.224 2.498 9.684 1.00 68.19 642 ASP A C 1
ATOM 5132 O O . ASP A 1 642 ? -14.762 1.567 10.337 1.00 68.19 642 ASP A O 1
ATOM 5136 N N . LEU A 1 643 ? -15.400 3.703 10.235 1.00 75.06 643 LEU A N 1
ATOM 5137 C CA . LEU A 1 643 ? -15.029 4.009 11.625 1.00 75.06 643 LEU A CA 1
ATOM 5138 C C . LEU A 1 643 ? -15.862 3.236 12.671 1.00 75.06 643 LEU A C 1
ATOM 5140 O O . LEU A 1 643 ? -15.436 3.104 13.815 1.00 75.06 643 LEU A O 1
ATOM 5144 N N . LEU A 1 644 ? -17.034 2.703 12.297 1.00 79.44 644 LEU A N 1
ATOM 5145 C CA . LEU A 1 644 ? -17.942 1.980 13.200 1.00 79.44 644 LEU A CA 1
ATOM 5146 C C . LEU A 1 644 ? -17.669 0.464 13.201 1.00 79.44 644 LEU A C 1
ATOM 5148 O O . LEU A 1 644 ? -16.753 -0.006 13.873 1.00 79.44 644 LEU A O 1
ATOM 5152 N N . PHE A 1 645 ? -18.431 -0.322 12.439 1.00 77.94 645 PHE A N 1
ATOM 5153 C CA . PHE A 1 645 ? -18.261 -1.771 12.263 1.00 77.94 645 PHE A CA 1
ATOM 5154 C C . PHE A 1 645 ? -17.775 -2.132 10.843 1.00 77.94 645 PHE A C 1
ATOM 5156 O O . PHE A 1 645 ? -17.952 -3.259 10.392 1.00 77.94 645 PHE A O 1
ATOM 5163 N N . GLY A 1 646 ? -17.145 -1.189 10.131 1.00 77.69 646 GLY A N 1
ATOM 5164 C CA . GLY A 1 646 ? -16.435 -1.424 8.865 1.00 77.69 646 GLY A CA 1
ATOM 5165 C C . GLY A 1 646 ? -17.237 -1.155 7.583 1.00 77.69 646 GLY A C 1
ATOM 5166 O O . GLY A 1 646 ? -16.672 -0.661 6.612 1.00 77.69 646 GLY A O 1
ATOM 5167 N N . SER A 1 647 ? -18.539 -1.446 7.547 1.00 84.25 647 SER A N 1
ATOM 5168 C CA . SER A 1 647 ? -19.379 -1.217 6.354 1.00 84.25 647 SER A CA 1
ATOM 5169 C C . SER A 1 647 ? -20.860 -1.075 6.695 1.00 84.25 647 SER A C 1
ATOM 5171 O O . SER A 1 647 ? -21.316 -1.631 7.693 1.00 84.25 647 SER A O 1
ATOM 5173 N N . SER A 1 648 ? -21.652 -0.417 5.834 1.00 85.81 648 SER A N 1
ATOM 5174 C CA . SER A 1 648 ? -23.110 -0.250 5.998 1.00 85.81 648 SER A CA 1
ATOM 5175 C C . SER A 1 648 ? -23.854 -1.527 6.408 1.00 85.81 648 SER A C 1
ATOM 5177 O O . SER A 1 648 ? -24.756 -1.490 7.246 1.00 85.81 648 SER A O 1
ATOM 5179 N N . ARG A 1 649 ? -23.480 -2.681 5.832 1.00 86.50 649 ARG A N 1
ATOM 5180 C CA . ARG A 1 649 ? -24.124 -3.975 6.123 1.00 86.50 649 ARG A CA 1
ATOM 5181 C C . ARG A 1 649 ? -23.784 -4.477 7.524 1.00 86.50 649 ARG A C 1
ATOM 5183 O O . ARG A 1 649 ? -24.692 -4.862 8.255 1.00 86.50 649 ARG A O 1
ATOM 5190 N N . LEU A 1 650 ? -22.507 -4.425 7.911 1.00 86.38 650 LEU A N 1
ATOM 5191 C CA . LEU A 1 650 ? -22.063 -4.803 9.255 1.00 86.38 650 LEU A CA 1
ATOM 5192 C C . LEU A 1 650 ? -22.609 -3.821 10.302 1.00 86.38 650 LEU A C 1
ATOM 5194 O O . LEU A 1 650 ? -23.125 -4.258 11.324 1.00 86.38 650 LEU A O 1
ATOM 5198 N N . ASN A 1 651 ? -22.625 -2.517 10.009 1.00 87.88 651 ASN A N 1
ATOM 5199 C CA . ASN A 1 651 ? -23.237 -1.490 10.854 1.00 87.88 651 ASN A CA 1
ATOM 5200 C C . ASN A 1 651 ? -24.718 -1.786 11.128 1.00 87.88 651 ASN A C 1
ATOM 5202 O O . ASN A 1 651 ? -25.145 -1.754 12.278 1.00 87.88 651 ASN A O 1
ATOM 5206 N N . LYS A 1 652 ? -25.505 -2.120 10.096 1.00 88.06 652 LYS A N 1
ATOM 5207 C CA . LYS A 1 652 ? -26.913 -2.519 10.263 1.00 88.06 652 LYS A CA 1
ATOM 5208 C C . LYS A 1 652 ? -27.045 -3.800 11.089 1.00 88.06 652 LYS A C 1
ATOM 5210 O O . LYS A 1 652 ? -27.840 -3.818 12.019 1.00 88.06 652 LYS A O 1
ATOM 5215 N N . ALA A 1 653 ? -26.231 -4.820 10.815 1.00 88.81 653 ALA A N 1
ATOM 5216 C CA . ALA A 1 653 ? -26.234 -6.076 11.564 1.00 88.81 653 ALA A CA 1
ATOM 5217 C C . ALA A 1 653 ? -25.928 -5.882 13.062 1.00 88.81 653 ALA A C 1
ATOM 5219 O O . ALA A 1 653 ? -26.721 -6.298 13.905 1.00 88.81 653 ALA A O 1
ATOM 5220 N N . PHE A 1 654 ? -24.827 -5.205 13.406 1.00 88.31 654 PHE A N 1
ATOM 5221 C CA . PHE A 1 654 ? -24.469 -4.929 14.800 1.00 88.31 654 PHE A CA 1
ATOM 5222 C C . PHE A 1 654 ? -25.493 -4.022 15.491 1.00 88.31 654 PHE A C 1
ATOM 5224 O O . PHE A 1 654 ? -25.862 -4.298 16.629 1.00 88.31 654 PHE A O 1
ATOM 5231 N N . ASN A 1 655 ? -26.038 -3.010 14.805 1.00 88.50 655 ASN A N 1
ATOM 5232 C CA . ASN A 1 655 ? -27.125 -2.202 15.362 1.00 88.50 655 ASN A CA 1
ATOM 5233 C C . ASN A 1 655 ? -28.377 -3.046 15.663 1.00 88.50 655 ASN A C 1
ATOM 5235 O O . ASN A 1 655 ? -28.936 -2.895 16.743 1.00 88.50 655 ASN A O 1
ATOM 5239 N N . SER A 1 656 ? -28.776 -3.980 14.790 1.00 88.69 656 SER A N 1
ATOM 5240 C CA . SER A 1 656 ? -29.904 -4.896 15.046 1.00 88.69 656 SER A CA 1
ATOM 5241 C C . SER A 1 656 ? -29.655 -5.875 16.203 1.00 88.69 656 SER A C 1
ATOM 5243 O O . SER A 1 656 ? -30.600 -6.295 16.870 1.00 88.69 656 SER A O 1
ATOM 5245 N N . ILE A 1 657 ? -28.396 -6.246 16.462 1.00 88.81 657 ILE A N 1
ATOM 5246 C CA . ILE A 1 657 ? -28.015 -7.042 17.639 1.00 88.81 657 ILE A CA 1
ATOM 5247 C C . ILE A 1 657 ? -28.127 -6.183 18.909 1.00 88.81 657 ILE A C 1
ATOM 5249 O O . ILE A 1 657 ? -28.757 -6.601 19.881 1.00 88.81 657 ILE A O 1
ATOM 5253 N N . LEU A 1 658 ? -27.567 -4.969 18.889 1.00 88.50 658 LEU A N 1
ATOM 5254 C CA . LEU A 1 658 ? -27.544 -4.041 20.026 1.00 88.50 658 LEU A CA 1
ATOM 5255 C C . LEU A 1 658 ? -28.926 -3.453 20.360 1.00 88.50 658 LEU A C 1
ATOM 5257 O O . LEU A 1 658 ? -29.206 -3.151 21.517 1.00 88.50 658 LEU A O 1
ATOM 5261 N N . GLU A 1 659 ? -29.828 -3.338 19.386 1.00 89.56 659 GLU A N 1
ATOM 5262 C CA . GLU A 1 659 ? -31.198 -2.850 19.587 1.00 89.56 659 GLU A CA 1
ATOM 5263 C C . GLU A 1 659 ? -31.991 -3.706 20.589 1.00 89.56 659 GLU A C 1
ATOM 5265 O O . GLU A 1 659 ? -32.776 -3.170 21.372 1.00 89.56 659 GLU A O 1
ATOM 5270 N N . ARG A 1 660 ? -31.691 -5.012 20.675 1.00 88.19 660 ARG A N 1
ATOM 5271 C CA . ARG A 1 660 ? -32.274 -5.943 21.664 1.00 88.19 660 ARG A CA 1
ATOM 5272 C C . ARG A 1 660 ? -31.997 -5.551 23.122 1.00 88.19 660 ARG A C 1
ATOM 5274 O O . ARG A 1 660 ? -32.715 -5.998 24.013 1.00 88.19 660 ARG A O 1
ATOM 5281 N N . TYR A 1 661 ? -30.980 -4.725 23.362 1.00 90.88 661 TYR A N 1
ATOM 5282 C CA . TYR A 1 661 ? -30.570 -4.261 24.686 1.00 90.88 661 TYR A CA 1
ATOM 5283 C C . TYR A 1 661 ? -31.177 -2.898 25.063 1.00 90.88 661 TYR A C 1
ATOM 5285 O O . TYR A 1 661 ? -31.162 -2.529 26.228 1.00 90.88 661 TYR A O 1
ATOM 5293 N N . ARG A 1 662 ? -31.795 -2.162 24.126 1.00 87.12 662 ARG A N 1
ATOM 5294 C CA . ARG A 1 662 ? -32.354 -0.821 24.406 1.00 87.12 662 ARG A CA 1
ATOM 5295 C C . ARG A 1 662 ? -33.634 -0.821 25.250 1.00 87.12 662 ARG A C 1
ATOM 5297 O O . ARG A 1 662 ? -33.967 0.198 25.844 1.00 87.12 662 ARG A O 1
ATOM 5304 N N . GLY A 1 663 ? -34.368 -1.934 25.282 1.00 86.75 663 GLY A N 1
ATOM 5305 C CA . GLY A 1 663 ? -35.681 -2.016 25.936 1.00 86.75 663 GLY A CA 1
ATOM 5306 C C . GLY A 1 663 ? -35.657 -2.211 27.458 1.00 86.75 663 GLY A C 1
ATOM 5307 O O . GLY A 1 663 ? -36.713 -2.156 28.085 1.00 86.75 663 GLY A O 1
ATOM 5308 N N . PHE A 1 664 ? -34.496 -2.481 28.063 1.00 92.94 664 PHE A N 1
ATOM 5309 C CA . PHE A 1 664 ? -34.360 -2.740 29.500 1.00 92.94 664 PHE A CA 1
ATOM 5310 C C . PHE A 1 664 ? -32.926 -2.480 29.975 1.00 92.94 664 PHE A C 1
ATOM 5312 O O . PHE A 1 664 ? -31.996 -2.555 29.184 1.00 92.94 664 PHE A O 1
ATOM 5319 N N . VAL A 1 665 ? -32.729 -2.281 31.279 1.00 94.38 665 VAL A N 1
ATOM 5320 C CA . VAL A 1 665 ? -31.402 -2.331 31.924 1.00 94.38 665 VAL A CA 1
ATOM 5321 C C . VAL A 1 665 ? -31.377 -3.503 32.911 1.00 94.38 665 VAL A C 1
ATOM 5323 O O . VAL A 1 665 ? -32.416 -3.933 33.408 1.00 94.38 665 VAL A O 1
ATOM 5326 N N . GLY A 1 666 ? -30.213 -4.098 33.158 1.00 92.94 666 GLY A N 1
ATOM 5327 C CA . GLY A 1 666 ? -30.078 -5.311 33.973 1.00 92.94 666 GLY A CA 1
ATOM 5328 C C . GLY A 1 666 ? -28.686 -5.920 33.837 1.00 92.94 666 GLY A C 1
ATOM 5329 O O . GLY A 1 666 ? -27.805 -5.280 33.268 1.00 92.94 666 GLY A O 1
ATOM 5330 N N . GLN A 1 667 ? -28.500 -7.158 34.305 1.00 91.75 667 GLN A N 1
ATOM 5331 C CA . GLN A 1 667 ? -27.191 -7.828 34.412 1.00 91.75 667 GLN A CA 1
ATOM 5332 C C . GLN A 1 667 ? -26.182 -7.575 33.262 1.00 91.75 667 GLN A C 1
ATOM 5334 O O . GLN A 1 667 ? -25.075 -7.144 33.573 1.00 91.75 667 GLN A O 1
ATOM 5339 N N . PRO A 1 668 ? -26.496 -7.759 31.956 1.00 93.31 668 PRO A N 1
ATOM 5340 C CA . PRO A 1 668 ? -25.501 -7.546 30.893 1.00 93.31 668 PRO A CA 1
ATOM 5341 C C . PRO A 1 668 ? -24.990 -6.098 30.803 1.00 93.31 668 PRO A C 1
ATOM 5343 O O . PRO A 1 668 ? -23.855 -5.879 30.391 1.00 93.31 668 PRO A O 1
ATOM 5346 N N . HIS A 1 669 ? -25.802 -5.121 31.210 1.00 94.12 669 HIS A N 1
ATOM 5347 C CA . HIS A 1 669 ? -25.429 -3.709 31.239 1.00 94.12 669 HIS A CA 1
ATOM 5348 C C . HIS A 1 669 ? -24.529 -3.406 32.436 1.00 94.12 669 HIS A C 1
ATOM 5350 O O . HIS A 1 669 ? -23.476 -2.806 32.260 1.00 94.12 669 HIS A O 1
ATOM 5356 N N . PHE A 1 670 ? -24.894 -3.884 33.631 1.00 93.81 670 PHE A N 1
ATOM 5357 C CA . PHE A 1 670 ? -24.072 -3.706 34.830 1.00 93.81 670 PHE A CA 1
ATOM 5358 C C . PHE A 1 670 ? -22.723 -4.429 34.718 1.00 93.81 670 PHE A C 1
ATOM 5360 O O . PHE A 1 670 ? -21.709 -3.851 35.083 1.00 93.81 670 PHE A O 1
ATOM 5367 N N . ALA A 1 671 ? -22.668 -5.627 34.126 1.00 93.06 671 ALA A N 1
ATOM 5368 C CA . ALA A 1 671 ? -21.403 -6.304 33.831 1.00 93.06 671 ALA A CA 1
ATOM 5369 C C . ALA A 1 671 ? -20.515 -5.496 32.860 1.00 93.06 671 ALA A C 1
ATOM 5371 O O . ALA A 1 671 ? -19.312 -5.367 33.082 1.00 93.06 671 ALA A O 1
ATOM 5372 N N . ALA A 1 672 ? -21.098 -4.896 31.813 1.00 93.06 672 ALA A N 1
ATOM 5373 C CA . ALA A 1 672 ? -20.362 -4.011 30.908 1.00 93.06 672 ALA A CA 1
ATOM 5374 C C . ALA A 1 672 ? -19.882 -2.724 31.609 1.00 93.06 672 ALA A C 1
ATOM 5376 O O . ALA A 1 672 ? -18.739 -2.320 31.410 1.00 93.06 672 ALA A O 1
ATOM 5377 N N . MET A 1 673 ? -20.713 -2.121 32.468 1.00 93.06 673 MET A N 1
ATOM 5378 C CA . MET A 1 673 ? -20.333 -0.973 33.299 1.00 93.06 673 MET A CA 1
ATOM 5379 C C . MET A 1 673 ? -19.162 -1.323 34.224 1.00 93.06 673 MET A C 1
ATOM 5381 O O . MET A 1 673 ? -18.182 -0.591 34.235 1.00 93.06 673 MET A O 1
ATOM 5385 N N . CYS A 1 674 ? -19.206 -2.456 34.936 1.00 92.12 674 CYS A N 1
ATOM 5386 C CA . CYS A 1 674 ? -18.121 -2.877 35.828 1.00 92.12 674 CYS A CA 1
ATOM 5387 C C . CYS A 1 674 ? -16.775 -3.013 35.096 1.00 92.12 674 CYS A C 1
ATOM 5389 O O . CYS A 1 674 ? -15.762 -2.539 35.605 1.00 92.12 674 CYS A O 1
ATOM 5391 N N . ARG A 1 675 ? -16.765 -3.596 33.887 1.00 90.19 675 ARG A N 1
ATOM 5392 C CA . ARG A 1 675 ? -15.543 -3.735 33.070 1.00 90.19 675 ARG A CA 1
ATOM 5393 C C . ARG A 1 675 ? -14.999 -2.409 32.538 1.00 90.19 675 ARG A C 1
ATOM 5395 O O . ARG A 1 675 ? -13.793 -2.286 32.388 1.00 90.19 675 ARG A O 1
ATOM 5402 N N . LEU A 1 676 ? -15.872 -1.452 32.215 1.00 90.00 676 LEU A N 1
ATOM 5403 C CA . LEU A 1 676 ? -15.475 -0.146 31.672 1.00 90.00 676 LEU A CA 1
ATOM 5404 C C . LEU A 1 676 ? -15.079 0.867 32.754 1.00 90.00 676 LEU A C 1
ATOM 5406 O O . LEU A 1 676 ? -14.274 1.749 32.486 1.00 90.00 676 LEU A O 1
ATOM 5410 N N . LEU A 1 677 ? -15.665 0.765 33.949 1.00 89.56 677 LEU A N 1
ATOM 5411 C CA . LEU A 1 677 ? -15.395 1.659 35.077 1.00 89.56 677 LEU A CA 1
ATOM 5412 C C . LEU A 1 677 ? -14.165 1.230 35.890 1.00 89.56 677 LEU A C 1
ATOM 5414 O O . LEU A 1 677 ? -13.491 2.082 36.466 1.00 89.56 677 LEU A O 1
ATOM 5418 N N . GLY A 1 678 ? -13.915 -0.080 36.009 1.00 88.38 678 GLY A N 1
ATOM 5419 C CA . GLY A 1 678 ? -12.937 -0.618 36.957 1.00 88.38 678 GLY A CA 1
ATOM 5420 C C . GLY A 1 678 ? -13.245 -0.236 38.414 1.00 88.38 678 GLY A C 1
ATOM 5421 O O . GLY A 1 678 ? -14.301 0.315 38.733 1.00 88.38 678 GLY A O 1
ATOM 5422 N N . TYR A 1 679 ? -12.316 -0.513 39.333 1.00 87.69 679 TYR A N 1
ATOM 5423 C CA . TYR A 1 679 ? -12.507 -0.166 40.749 1.00 87.69 679 TYR A CA 1
ATOM 5424 C C . TYR A 1 679 ? -12.567 1.351 40.990 1.00 87.69 679 TYR A C 1
ATOM 5426 O O . TYR A 1 679 ? -13.396 1.807 41.777 1.00 87.69 679 TYR A O 1
ATOM 5434 N N . SER A 1 680 ? -11.734 2.136 40.297 1.00 87.06 680 SER A N 1
ATOM 5435 C CA . SER A 1 680 ? -11.685 3.600 40.420 1.00 87.06 680 SER A CA 1
ATOM 5436 C C . SER A 1 680 ? -12.998 4.252 39.980 1.00 87.06 680 SER A C 1
ATOM 5438 O O . SER A 1 680 ? -13.599 5.007 40.744 1.00 87.06 680 SER A O 1
ATOM 5440 N N . GLY A 1 681 ? -13.494 3.916 38.784 1.00 88.25 681 GLY A N 1
ATOM 5441 C CA . GLY A 1 681 ? -14.748 4.448 38.259 1.00 88.25 681 GLY A CA 1
ATOM 5442 C C . GLY A 1 681 ? -15.964 4.022 39.082 1.00 88.25 681 GLY A C 1
ATOM 5443 O O . GLY A 1 681 ? -16.827 4.857 39.348 1.00 88.25 681 GLY A O 1
ATOM 5444 N N . ILE A 1 682 ? -16.025 2.764 39.546 1.00 90.19 682 ILE A N 1
ATOM 5445 C CA . ILE A 1 682 ? -17.104 2.307 40.441 1.00 90.19 682 ILE A CA 1
ATOM 5446 C C . ILE A 1 682 ? -17.072 3.097 41.756 1.00 90.19 682 ILE A C 1
ATOM 5448 O O . ILE A 1 682 ? -18.118 3.575 42.191 1.00 90.19 682 ILE A O 1
ATOM 5452 N N . GLY A 1 683 ? -15.893 3.285 42.362 1.00 88.44 683 GLY A N 1
ATOM 5453 C CA . GLY A 1 683 ? -15.733 4.071 43.589 1.00 88.44 683 GLY A CA 1
ATOM 5454 C C . GLY A 1 683 ? -16.241 5.508 43.439 1.00 88.44 683 GLY A C 1
ATOM 5455 O O . GLY A 1 683 ? -17.036 5.969 44.260 1.00 88.44 683 GLY A O 1
ATOM 5456 N N . THR A 1 684 ? -15.865 6.192 42.353 1.00 89.25 684 THR A N 1
ATOM 5457 C CA . THR A 1 684 ? -16.348 7.550 42.051 1.00 89.25 684 THR A CA 1
ATOM 5458 C C . THR A 1 684 ? -17.864 7.588 41.850 1.00 89.25 684 THR A C 1
ATOM 5460 O O . THR A 1 684 ? -18.537 8.405 42.479 1.00 89.25 684 THR A O 1
ATOM 5463 N N . VAL A 1 685 ? -18.426 6.690 41.029 1.00 90.62 685 VAL A N 1
ATOM 5464 C CA . VAL A 1 685 ? -19.877 6.638 40.766 1.00 90.62 685 VAL A CA 1
ATOM 5465 C C . VAL A 1 685 ? -20.658 6.403 42.060 1.00 90.62 685 VAL A C 1
ATOM 5467 O O . VAL A 1 685 ? -21.614 7.126 42.331 1.00 90.62 685 VAL A O 1
ATOM 5470 N N . VAL A 1 686 ? -20.239 5.449 42.897 1.00 90.38 686 VAL A N 1
ATOM 5471 C CA . VAL A 1 686 ? -20.913 5.163 44.173 1.00 90.38 686 VAL A CA 1
ATOM 5472 C C . VAL A 1 686 ? -20.817 6.351 45.131 1.00 90.38 686 VAL A C 1
ATOM 5474 O O . VAL A 1 686 ? -21.824 6.715 45.732 1.00 90.38 686 VAL A O 1
ATOM 5477 N N . ASN A 1 687 ? -19.654 6.998 45.249 1.00 90.06 687 ASN A N 1
ATOM 5478 C CA . ASN A 1 687 ? -19.478 8.165 46.116 1.00 90.06 687 ASN A CA 1
ATOM 5479 C C . ASN A 1 687 ? -20.402 9.331 45.718 1.00 90.06 687 ASN A C 1
ATOM 5481 O O . ASN A 1 687 ? -21.090 9.896 46.570 1.00 90.06 687 ASN A O 1
ATOM 5485 N N . GLU A 1 688 ? -20.479 9.667 44.426 1.00 89.75 688 GLU A N 1
ATOM 5486 C CA . GLU A 1 688 ? -21.378 10.729 43.956 1.00 89.75 688 GLU A CA 1
ATOM 5487 C C . GLU A 1 688 ? -22.861 10.339 44.076 1.00 89.75 688 GLU A C 1
ATOM 5489 O O . GLU A 1 688 ? -23.681 11.164 44.487 1.00 89.75 688 GLU A O 1
ATOM 5494 N N . MET A 1 689 ? -23.221 9.074 43.829 1.00 89.81 689 MET A N 1
ATOM 5495 C CA . MET A 1 689 ? -24.589 8.590 44.061 1.00 89.81 689 MET A CA 1
ATOM 5496 C C . MET A 1 689 ? -24.982 8.633 45.545 1.00 89.81 689 MET A C 1
ATOM 5498 O O . MET A 1 689 ? -26.108 9.010 45.862 1.00 89.81 689 MET A O 1
ATOM 5502 N N . LEU A 1 690 ? -24.070 8.328 46.475 1.00 90.19 690 LEU A N 1
ATOM 5503 C CA . LEU A 1 690 ? -24.323 8.452 47.917 1.00 90.19 690 LEU A CA 1
ATOM 5504 C C . LEU A 1 690 ? -24.528 9.914 48.346 1.00 90.19 690 LEU A C 1
ATOM 5506 O O . LEU A 1 690 ? -25.388 10.187 49.186 1.00 90.19 690 LEU A O 1
ATOM 5510 N N . LYS A 1 691 ? -23.799 10.867 47.749 1.00 90.44 691 LYS A N 1
ATOM 5511 C CA . LYS A 1 691 ? -24.040 12.308 47.954 1.00 90.44 691 LYS A CA 1
ATOM 5512 C C . LYS A 1 691 ? -25.413 12.730 47.424 1.00 90.44 691 LYS A C 1
ATOM 5514 O O . LYS A 1 691 ? -26.134 13.439 48.124 1.00 90.44 691 LYS A O 1
ATOM 5519 N N . ALA A 1 692 ? -25.811 12.255 46.242 1.00 88.44 692 ALA A N 1
ATOM 5520 C CA . ALA A 1 692 ? -27.138 12.517 45.682 1.00 88.44 692 ALA A CA 1
ATOM 5521 C C . ALA A 1 692 ? -28.263 11.917 46.552 1.00 88.44 692 ALA A C 1
ATOM 5523 O O . ALA A 1 692 ? -29.232 12.604 46.874 1.00 88.44 692 ALA A O 1
ATOM 5524 N N . MET A 1 693 ? -28.102 10.672 47.018 1.00 90.19 693 MET A N 1
ATOM 5525 C CA . MET A 1 693 ? -29.030 10.023 47.954 1.00 90.19 693 MET A CA 1
ATOM 5526 C C . MET A 1 693 ? -29.138 10.775 49.284 1.00 90.19 693 MET A C 1
ATOM 5528 O O . MET A 1 693 ? -30.241 10.905 49.813 1.00 90.19 693 MET A O 1
ATOM 5532 N N . ARG A 1 694 ? -28.025 11.304 49.815 1.00 91.06 694 ARG A N 1
ATOM 5533 C CA . ARG A 1 694 ? -28.035 12.173 51.001 1.00 91.06 694 ARG A CA 1
ATOM 5534 C C . ARG A 1 694 ? -28.859 13.437 50.752 1.00 91.06 694 ARG A C 1
ATOM 5536 O O . ARG A 1 694 ? -29.712 13.754 51.572 1.00 91.06 694 ARG A O 1
ATOM 5543 N N . GLY A 1 695 ? -28.646 14.116 49.623 1.00 89.81 695 GLY A N 1
ATOM 5544 C CA . GLY A 1 695 ? -29.395 15.322 49.252 1.00 89.81 695 GLY A CA 1
ATOM 5545 C C . GLY A 1 695 ? -30.907 15.087 49.134 1.00 89.81 695 GLY A C 1
ATOM 5546 O O . GLY A 1 695 ? -31.690 15.890 49.636 1.00 89.81 695 GLY A O 1
ATOM 5547 N N . LEU A 1 696 ? -31.323 13.957 48.548 1.00 88.94 696 LEU A N 1
ATOM 5548 C CA . LEU A 1 696 ? -32.732 13.542 48.511 1.00 88.94 696 LEU A CA 1
ATOM 5549 C C . LEU A 1 696 ? -33.288 13.260 49.916 1.00 88.94 696 LEU A C 1
ATOM 5551 O O . LEU A 1 696 ? -34.386 13.706 50.246 1.00 88.94 696 LEU A O 1
ATOM 5555 N N . LEU A 1 697 ? -32.534 12.540 50.754 1.00 90.38 697 LEU A N 1
ATOM 5556 C CA . LEU A 1 697 ? -32.976 12.144 52.091 1.00 90.38 697 LEU A CA 1
ATOM 5557 C C . LEU A 1 697 ? -33.102 13.342 53.047 1.00 90.38 697 LEU A C 1
ATOM 5559 O O . LEU A 1 697 ? -34.131 13.495 53.700 1.00 90.38 697 LEU A O 1
ATOM 5563 N N . GLU A 1 698 ? -32.062 14.173 53.133 1.00 90.50 698 GLU A N 1
ATOM 5564 C CA . GLU A 1 698 ? -31.975 15.326 54.043 1.00 90.50 698 GLU A CA 1
ATOM 5565 C C . GLU A 1 698 ? -32.787 16.535 53.540 1.00 90.50 698 GLU A C 1
ATOM 5567 O O . GLU A 1 698 ? -33.208 17.361 54.346 1.00 90.50 698 GLU A O 1
ATOM 5572 N N . GLY A 1 699 ? -33.029 16.627 52.226 1.00 88.81 699 GLY A N 1
ATOM 5573 C CA . GLY A 1 699 ? -33.810 17.684 51.583 1.00 88.81 699 GLY A CA 1
ATOM 5574 C C . GLY A 1 699 ? -35.276 17.306 51.347 1.00 88.81 699 GLY A C 1
ATOM 5575 O O . GLY A 1 699 ? -36.136 17.525 52.201 1.00 88.81 699 GLY A O 1
ATOM 5576 N N . THR A 1 700 ? -35.580 16.780 50.156 1.00 86.69 700 THR A N 1
ATOM 5577 C CA . THR A 1 700 ? -36.965 16.602 49.678 1.00 86.69 700 THR A CA 1
ATOM 5578 C C . THR A 1 700 ? -37.748 15.584 50.505 1.00 86.69 700 THR A C 1
ATOM 5580 O O . THR A 1 700 ? -38.861 15.866 50.949 1.00 86.69 700 THR A O 1
ATOM 5583 N N . MET A 1 701 ? -37.166 14.413 50.777 1.00 89.88 701 MET A N 1
ATOM 5584 C CA . MET A 1 701 ? -37.850 13.340 51.503 1.00 89.88 701 MET A CA 1
ATOM 5585 C C . MET A 1 701 ? -38.119 13.712 52.966 1.00 89.88 701 MET A C 1
ATOM 5587 O O . MET A 1 701 ? -39.205 13.420 53.467 1.00 89.88 701 MET A O 1
ATOM 5591 N N . ALA A 1 702 ? -37.181 14.382 53.645 1.00 89.81 702 ALA A N 1
ATOM 5592 C CA . ALA A 1 702 ? -37.382 14.871 55.011 1.00 89.81 702 ALA A CA 1
ATOM 5593 C C . ALA A 1 702 ? -38.531 15.891 55.103 1.00 89.81 702 ALA A C 1
ATOM 5595 O O . ALA A 1 702 ? -39.340 15.809 56.033 1.00 89.81 702 ALA A O 1
ATOM 5596 N N . GLY A 1 703 ? -38.643 16.797 54.123 1.00 88.50 703 GLY A N 1
ATOM 5597 C CA . GLY A 1 703 ? -39.779 17.713 53.988 1.00 88.50 703 GLY A CA 1
ATOM 5598 C C . GLY A 1 703 ? -41.104 16.956 53.871 1.00 88.50 703 GLY A C 1
ATOM 5599 O O . GLY A 1 703 ? -41.945 17.040 54.765 1.00 88.50 703 GLY A O 1
ATOM 5600 N N . TYR A 1 704 ? -41.243 16.109 52.846 1.00 89.12 704 TYR A N 1
ATOM 5601 C CA . TYR A 1 704 ? -42.476 15.347 52.614 1.00 89.12 704 TYR A CA 1
ATOM 5602 C C . TYR A 1 704 ? -42.868 14.427 53.780 1.00 89.12 704 TYR A C 1
ATOM 5604 O O . TYR A 1 704 ? -44.050 14.305 54.098 1.00 89.12 704 TYR A O 1
ATOM 5612 N N . VAL A 1 705 ? -41.908 13.790 54.459 1.00 87.75 705 VAL A N 1
ATOM 5613 C CA . VAL A 1 705 ? -42.193 12.968 55.649 1.00 87.75 705 VAL A CA 1
ATOM 5614 C C . VAL A 1 705 ? -42.665 13.829 56.826 1.00 87.75 705 VAL A C 1
ATOM 5616 O O . VAL A 1 705 ? -43.526 13.390 57.591 1.00 87.75 705 VAL A O 1
ATOM 5619 N N . THR A 1 706 ? -42.156 15.055 56.965 1.00 88.94 706 THR A N 1
ATOM 5620 C CA . THR A 1 706 ? -42.604 16.003 57.997 1.00 88.94 706 THR A CA 1
ATOM 5621 C C . THR A 1 706 ? -44.030 16.483 57.727 1.00 88.94 706 THR A C 1
ATOM 5623 O O . THR A 1 706 ? -44.851 16.485 58.646 1.00 88.94 706 THR A O 1
ATOM 5626 N N . ASP A 1 707 ? -44.363 16.793 56.475 1.00 86.56 707 ASP A N 1
ATOM 5627 C CA . ASP A 1 707 ? -45.709 17.217 56.068 1.00 86.56 707 ASP A CA 1
ATOM 5628 C C . ASP A 1 707 ? -46.731 16.078 56.210 1.00 86.56 707 ASP A C 1
ATOM 5630 O O . ASP A 1 707 ? -47.775 16.233 56.850 1.00 86.56 707 ASP A O 1
ATOM 5634 N N . LEU A 1 708 ? -46.402 14.878 55.718 1.00 86.12 708 LEU A N 1
ATOM 5635 C CA . LEU A 1 708 ? -47.243 13.687 55.880 1.00 86.12 708 LEU A CA 1
ATOM 5636 C C . LEU A 1 708 ? -47.430 13.299 57.355 1.00 86.12 708 LEU A C 1
ATOM 5638 O O . LEU A 1 708 ? -48.482 12.773 57.722 1.00 86.12 708 LEU A O 1
ATOM 5642 N N . ARG A 1 709 ? -46.453 13.589 58.226 1.00 85.56 709 ARG A N 1
ATOM 5643 C CA . ARG A 1 709 ? -46.578 13.392 59.677 1.00 85.56 709 ARG A CA 1
ATOM 5644 C C . ARG A 1 709 ? -47.561 14.370 60.324 1.00 85.56 709 ARG A C 1
ATOM 5646 O O . ARG A 1 709 ? -48.220 13.976 61.282 1.00 85.56 709 ARG A O 1
ATOM 5653 N N . GLN A 1 710 ? -47.698 15.598 59.820 1.00 85.75 710 GLN A N 1
ATOM 5654 C CA . GLN A 1 710 ? -48.731 16.536 60.288 1.00 85.75 710 GLN A CA 1
ATOM 5655 C C . GLN A 1 710 ? -50.143 16.091 59.865 1.00 85.75 710 GLN A C 1
ATOM 5657 O O . GLN A 1 710 ? -51.110 16.350 60.576 1.00 85.75 710 GLN A O 1
ATOM 5662 N N . LEU A 1 711 ? -50.257 15.374 58.741 1.00 82.62 711 LEU A N 1
ATOM 5663 C CA . LEU A 1 711 ? -51.511 14.799 58.235 1.00 82.62 711 LEU A CA 1
ATOM 5664 C C . LEU A 1 711 ? -51.890 13.448 58.879 1.00 82.62 711 LEU A C 1
ATOM 5666 O O . LEU A 1 711 ? -52.995 12.946 58.653 1.00 82.62 711 LEU A O 1
ATOM 5670 N N . MET A 1 712 ? -50.996 12.841 59.667 1.00 79.19 712 MET A N 1
ATOM 5671 C CA . MET A 1 712 ? -51.240 11.569 60.356 1.00 79.19 712 MET A CA 1
ATOM 5672 C C . MET A 1 712 ? -52.042 11.768 61.655 1.00 79.19 712 MET A C 1
ATOM 5674 O O . MET A 1 712 ? -51.690 12.625 62.467 1.00 79.19 712 MET A O 1
ATOM 5678 N N . PRO A 1 713 ? -53.086 10.957 61.919 1.00 76.44 713 PRO A N 1
ATOM 5679 C CA . PRO A 1 713 ? -53.833 11.036 63.172 1.00 76.44 713 PRO A CA 1
ATOM 5680 C C . PRO A 1 713 ? -52.957 10.636 64.369 1.00 76.44 713 PRO A C 1
ATOM 5682 O O . PRO A 1 713 ? -52.252 9.628 64.320 1.00 76.44 713 PRO A O 1
ATOM 5685 N N . HIS A 1 714 ? -53.047 11.393 65.469 1.00 75.38 714 HIS A N 1
ATOM 5686 C CA . HIS A 1 714 ? -52.236 11.178 66.679 1.00 75.38 714 HIS A CA 1
ATOM 5687 C C . HIS A 1 714 ? -52.405 9.786 67.317 1.00 75.38 714 HIS A C 1
ATOM 5689 O O . HIS A 1 714 ? -51.465 9.278 67.922 1.00 75.38 714 HIS A O 1
ATOM 5695 N N . GLU A 1 715 ? -53.570 9.151 67.154 1.00 72.56 715 GLU A N 1
ATOM 5696 C CA . GLU A 1 715 ? -53.789 7.741 67.483 1.00 72.56 715 GLU A CA 1
ATOM 5697 C C . GLU A 1 715 ? -54.438 7.016 66.295 1.00 72.56 715 GLU A C 1
ATOM 5699 O O . GLU A 1 715 ? -55.522 7.387 65.845 1.00 72.56 715 GLU A O 1
ATOM 5704 N N . CYS A 1 716 ? -53.812 5.935 65.822 1.00 72.06 716 CYS A N 1
ATOM 5705 C CA . CYS A 1 716 ? -54.379 5.027 64.824 1.00 72.06 716 CYS A CA 1
ATOM 5706 C C . CYS A 1 716 ? -54.580 3.646 65.466 1.00 72.06 716 CYS A C 1
ATOM 5708 O O . CYS A 1 716 ? -53.656 2.834 65.538 1.00 72.06 716 CYS A O 1
ATOM 5710 N N . LYS A 1 717 ? -55.776 3.391 66.009 1.00 69.44 717 LYS A N 1
ATOM 5711 C CA . LYS A 1 717 ? -56.098 2.113 66.662 1.00 69.44 717 LYS A CA 1
ATOM 5712 C C . LYS A 1 717 ? -56.471 1.073 65.607 1.00 69.44 717 LYS A C 1
ATOM 5714 O O . LYS A 1 717 ? -57.414 1.265 64.846 1.00 69.44 717 LYS A O 1
ATOM 5719 N N . LEU A 1 718 ? -55.753 -0.050 65.594 1.00 71.69 718 LEU A N 1
ATOM 5720 C CA . LEU A 1 718 ? -56.110 -1.226 64.799 1.00 71.69 718 LEU A CA 1
ATOM 5721 C C . LEU A 1 718 ? -57.463 -1.766 65.283 1.00 71.69 718 LEU A C 1
ATOM 5723 O O . LEU A 1 718 ? -57.567 -2.342 66.367 1.00 71.69 718 LEU A O 1
ATOM 5727 N N . HIS A 1 719 ? -58.507 -1.536 64.488 1.00 71.12 719 HIS A N 1
ATOM 5728 C CA . HIS A 1 719 ? -59.849 -2.023 64.779 1.00 71.12 719 HIS A CA 1
ATOM 5729 C C . HIS A 1 719 ? -59.895 -3.558 64.764 1.00 71.12 719 HIS A C 1
ATOM 5731 O O . HIS A 1 719 ? -59.185 -4.216 64.001 1.00 71.12 719 HIS A O 1
ATOM 5737 N N . ARG A 1 720 ? -60.755 -4.137 65.611 1.00 69.12 720 ARG A N 1
ATOM 5738 C CA . ARG A 1 720 ? -61.035 -5.580 65.593 1.00 69.12 720 ARG A CA 1
ATOM 5739 C C . ARG A 1 720 ? -61.701 -5.975 64.273 1.00 69.12 720 ARG A C 1
ATOM 5741 O O . ARG A 1 720 ? -62.380 -5.161 63.656 1.00 69.12 720 ARG A O 1
ATOM 5748 N N . PHE A 1 721 ? -61.561 -7.250 63.906 1.00 71.62 721 PHE A N 1
ATOM 5749 C CA . PHE A 1 721 ? -62.126 -7.870 62.694 1.00 71.62 721 PHE A CA 1
ATOM 5750 C C . PHE A 1 721 ? -63.628 -7.581 62.464 1.00 71.62 721 PHE A C 1
ATOM 5752 O O . PHE A 1 721 ? -64.085 -7.579 61.327 1.00 71.62 721 PHE A O 1
ATOM 5759 N N . GLU A 1 722 ? -64.377 -7.298 63.532 1.00 71.62 722 GLU A N 1
ATOM 5760 C CA . GLU A 1 722 ? -65.803 -6.946 63.523 1.00 71.62 722 GLU A CA 1
ATOM 5761 C C . GLU A 1 722 ? -66.120 -5.636 62.765 1.00 71.62 722 GLU A C 1
ATOM 5763 O O . GLU A 1 722 ? -67.264 -5.421 62.368 1.00 71.62 722 GLU A O 1
ATOM 5768 N N . TYR A 1 723 ? -65.131 -4.759 62.550 1.00 63.88 723 TYR A N 1
ATOM 5769 C CA . TYR A 1 723 ? -65.291 -3.515 61.793 1.00 63.88 723 TYR A CA 1
ATOM 5770 C C . TYR A 1 723 ? -65.038 -3.745 60.297 1.00 63.88 723 TYR A C 1
ATOM 5772 O O . TYR A 1 723 ? -63.947 -4.141 59.886 1.00 63.88 723 TYR A O 1
ATOM 5780 N N . THR A 1 724 ? -66.037 -3.451 59.462 1.00 60.09 724 THR A N 1
ATOM 5781 C CA . THR A 1 724 ? -65.969 -3.646 58.007 1.00 60.09 724 THR A CA 1
ATOM 5782 C C . THR A 1 724 ? -64.871 -2.807 57.340 1.00 60.09 724 THR A C 1
ATOM 5784 O O . THR A 1 724 ? -64.580 -1.676 57.737 1.00 60.09 724 THR A O 1
ATOM 5787 N N . SER A 1 725 ? -64.301 -3.345 56.257 1.00 59.91 725 SER A N 1
ATOM 5788 C CA . SER A 1 725 ? -63.094 -2.834 55.585 1.00 59.91 725 SER A CA 1
ATOM 5789 C C . SER A 1 725 ? -63.040 -1.341 55.192 1.00 59.91 725 SER A C 1
ATOM 5791 O O . SER A 1 725 ? -61.926 -0.811 55.187 1.00 59.91 725 SER A O 1
ATOM 5793 N N . PRO A 1 726 ? -64.138 -0.604 54.898 1.00 54.62 726 PRO A N 1
ATOM 5794 C CA . PRO A 1 726 ? -64.030 0.808 54.510 1.00 54.62 726 PRO A CA 1
ATOM 5795 C C . PRO A 1 726 ? -63.546 1.747 55.628 1.00 54.62 726 PRO A C 1
ATOM 5797 O O . PRO A 1 726 ? -63.095 2.853 55.333 1.00 54.62 726 PRO A O 1
ATOM 5800 N N . GLY A 1 727 ? -63.644 1.337 56.900 1.00 53.59 727 GLY A N 1
ATOM 5801 C CA . GLY A 1 727 ? -63.356 2.192 58.060 1.00 53.59 727 GLY A CA 1
ATOM 5802 C C . GLY A 1 727 ? -61.872 2.431 58.368 1.00 53.59 727 GLY A C 1
ATOM 5803 O O . GLY A 1 727 ? -61.566 3.266 59.211 1.00 53.59 727 GLY A O 1
ATOM 5804 N N . ILE A 1 728 ? -60.953 1.718 57.706 1.00 58.59 728 ILE A N 1
ATOM 5805 C CA . ILE A 1 728 ? -59.518 1.666 58.065 1.00 58.59 728 ILE A CA 1
ATOM 5806 C C . ILE A 1 728 ? -58.648 2.537 57.120 1.00 58.59 728 ILE A C 1
ATOM 5808 O O . ILE A 1 728 ? -57.436 2.659 57.281 1.00 58.59 728 ILE A O 1
ATOM 5812 N N . LEU A 1 729 ? -59.251 3.187 56.118 1.00 61.88 729 LEU A N 1
ATOM 5813 C CA . LEU A 1 729 ? -58.532 3.958 55.094 1.00 61.88 729 LEU A CA 1
ATOM 5814 C C . LEU A 1 729 ? -58.084 5.347 55.587 1.00 61.88 729 LEU A C 1
ATOM 5816 O O . LEU A 1 729 ? -58.912 6.213 55.874 1.00 61.88 729 LEU A O 1
ATOM 5820 N N . LEU A 1 730 ? -56.768 5.592 55.566 1.00 72.38 730 LEU A N 1
ATOM 5821 C CA . LEU A 1 730 ? -56.122 6.885 55.848 1.00 72.38 730 LEU A CA 1
ATOM 5822 C C . LEU A 1 730 ? -56.375 7.911 54.723 1.00 72.38 730 LEU A C 1
ATOM 5824 O O . LEU A 1 730 ? -55.468 8.296 53.984 1.00 72.38 730 LEU A O 1
ATOM 5828 N N . LYS A 1 731 ? -57.630 8.366 54.595 1.00 73.81 731 LYS A N 1
ATOM 5829 C CA . LYS A 1 731 ? -58.069 9.335 53.574 1.00 73.81 731 LYS A CA 1
ATOM 5830 C C . LYS A 1 731 ? -57.157 10.569 53.428 1.00 73.81 731 LYS A C 1
ATOM 5832 O O . LYS A 1 731 ? -56.845 10.859 52.277 1.00 73.81 731 LYS A O 1
ATOM 5837 N N . PRO A 1 732 ? -56.686 11.248 54.502 1.00 76.00 732 PRO A N 1
ATOM 5838 C CA . PRO A 1 732 ? -55.874 12.465 54.369 1.00 76.00 732 PRO A CA 1
ATOM 5839 C C . PRO A 1 732 ? -54.581 12.266 53.569 1.00 76.00 732 PRO A C 1
ATOM 5841 O O . PRO A 1 732 ? -54.199 13.142 52.800 1.00 76.00 732 PRO A O 1
ATOM 5844 N N . ILE A 1 733 ? -53.948 11.095 53.702 1.00 81.25 733 ILE A N 1
ATOM 5845 C CA . ILE A 1 733 ? -52.736 10.737 52.953 1.00 81.25 733 ILE A CA 1
ATOM 5846 C C . ILE A 1 733 ? -53.088 10.463 51.492 1.00 81.25 733 ILE A C 1
ATOM 5848 O O . ILE A 1 733 ? -52.436 10.975 50.592 1.00 81.25 733 ILE A O 1
ATOM 5852 N N . ILE A 1 734 ? -54.145 9.682 51.245 1.00 80.88 734 ILE A N 1
ATOM 5853 C CA . ILE A 1 734 ? -54.567 9.282 49.892 1.00 80.88 734 ILE A CA 1
ATOM 5854 C C . ILE A 1 734 ? -54.955 10.502 49.035 1.00 80.88 734 ILE A C 1
ATOM 5856 O O . ILE A 1 734 ? -54.793 10.465 47.817 1.00 80.88 734 ILE A O 1
ATOM 5860 N N . THR A 1 735 ? -55.451 11.575 49.660 1.00 83.69 735 THR A N 1
ATOM 5861 C CA . THR A 1 735 ? -55.807 12.840 48.997 1.00 83.69 735 THR A CA 1
ATOM 5862 C C . THR A 1 735 ? -54.675 13.869 48.929 1.00 83.69 735 THR A C 1
ATOM 5864 O O . THR A 1 735 ? -54.911 14.961 48.417 1.00 83.69 735 THR A O 1
ATOM 5867 N N . TYR A 1 736 ? -53.474 13.576 49.442 1.00 85.69 736 TYR A N 1
ATOM 5868 C CA . TYR A 1 736 ? -52.342 14.506 49.366 1.00 85.69 736 TYR A CA 1
ATOM 5869 C C . TYR A 1 736 ? -51.906 14.677 47.894 1.00 85.69 736 TYR A C 1
ATOM 5871 O O . TYR A 1 736 ? -51.603 13.670 47.244 1.00 85.69 736 TYR A O 1
ATOM 5879 N N . PRO A 1 737 ? -51.902 15.909 47.343 1.00 82.69 737 PRO A N 1
ATOM 5880 C CA . PRO A 1 737 ? -51.778 16.135 45.900 1.00 82.69 737 PRO A CA 1
ATOM 5881 C C . PRO A 1 737 ? -50.452 15.610 45.342 1.00 82.69 737 PRO A C 1
ATOM 5883 O O . PRO A 1 737 ? -50.445 14.892 44.341 1.00 82.69 737 PRO A O 1
ATOM 5886 N N . ASP A 1 738 ? -49.354 15.866 46.051 1.00 84.88 738 ASP A N 1
ATOM 5887 C CA . ASP A 1 738 ? -48.000 15.570 45.578 1.00 84.88 738 ASP A CA 1
ATOM 5888 C C . ASP A 1 738 ? -47.548 14.130 45.886 1.00 84.88 738 ASP A C 1
ATOM 5890 O O . ASP A 1 738 ? -46.418 13.736 45.587 1.00 84.88 738 ASP A O 1
ATOM 5894 N N . LEU A 1 739 ? -48.434 13.296 46.458 1.00 83.94 739 LEU A N 1
ATOM 5895 C CA . LEU A 1 739 ? -48.101 11.930 46.884 1.00 83.94 739 LEU A CA 1
ATOM 5896 C C . LEU A 1 739 ? -47.566 11.084 45.721 1.00 83.94 739 LEU A C 1
ATOM 5898 O O . LEU A 1 739 ? -46.628 10.308 45.890 1.00 83.94 739 LEU A O 1
ATOM 5902 N N . ARG A 1 740 ? -48.184 11.203 44.541 1.00 76.94 740 ARG A N 1
ATOM 5903 C CA . ARG A 1 740 ? -47.815 10.402 43.363 1.00 76.94 740 ARG A CA 1
ATOM 5904 C C . ARG A 1 740 ? -46.721 11.038 42.516 1.00 76.94 740 ARG A C 1
ATOM 5906 O O . ARG A 1 740 ? -45.920 10.294 41.960 1.00 76.94 740 ARG A O 1
ATOM 5913 N N . THR A 1 741 ? -46.721 12.361 42.395 1.00 79.62 741 THR A N 1
ATOM 5914 C CA . THR A 1 741 ? -45.818 13.115 41.515 1.00 79.62 741 THR A CA 1
ATOM 5915 C C . THR A 1 741 ? -44.449 13.337 42.137 1.00 79.62 741 THR A C 1
ATOM 5917 O O . THR A 1 741 ? -43.462 13.163 41.438 1.00 79.62 741 THR A O 1
ATOM 5920 N N . GLU A 1 742 ? -44.385 13.636 43.437 1.00 82.44 742 GLU A N 1
ATOM 5921 C CA . GLU A 1 742 ? -43.145 14.039 44.112 1.00 82.44 742 GLU A CA 1
ATOM 5922 C C . GLU A 1 742 ? -42.702 13.034 45.180 1.00 82.44 742 GLU A C 1
ATOM 5924 O O . GLU A 1 742 ? -41.549 12.596 45.193 1.00 82.44 742 GLU A O 1
ATOM 5929 N N . VAL A 1 743 ? -43.615 12.605 46.064 1.00 86.25 743 VAL A N 1
ATOM 5930 C CA . VAL A 1 743 ? -43.254 11.725 47.192 1.00 86.25 743 VAL A CA 1
ATOM 5931 C C . VAL A 1 743 ? -42.837 10.347 46.678 1.00 86.25 743 VAL A C 1
ATOM 5933 O O . VAL A 1 743 ? -41.700 9.921 46.877 1.00 86.25 743 VAL A O 1
ATOM 5936 N N . LEU A 1 744 ? -43.725 9.646 45.962 1.00 86.94 744 LEU A N 1
ATOM 5937 C CA . LEU A 1 744 ? -43.408 8.337 45.376 1.00 86.94 744 LEU A CA 1
ATOM 5938 C C . LEU A 1 744 ? -42.316 8.412 44.293 1.00 86.94 744 LEU A C 1
ATOM 5940 O O . LEU A 1 744 ? -41.645 7.409 44.050 1.00 86.94 744 LEU A O 1
ATOM 5944 N N . GLN A 1 745 ? -42.104 9.579 43.677 1.00 86.75 745 GLN A N 1
ATOM 5945 C CA . GLN A 1 745 ? -40.986 9.830 42.766 1.00 86.75 745 GLN A CA 1
ATOM 5946 C C . GLN A 1 745 ? -39.655 9.856 43.529 1.00 86.75 745 GLN A C 1
ATOM 5948 O O . GLN A 1 745 ? -38.786 9.042 43.230 1.00 86.75 745 GLN A O 1
ATOM 5953 N N . SER A 1 746 ? -39.536 10.668 44.584 1.00 88.12 746 SER A N 1
ATOM 5954 C CA . SER A 1 746 ? -38.334 10.745 45.430 1.00 88.12 746 SER A CA 1
ATOM 5955 C C . SER A 1 746 ? -37.994 9.395 46.079 1.00 88.12 746 SER A C 1
ATOM 5957 O O . SER A 1 746 ? -36.838 8.972 46.081 1.00 88.12 746 SER A O 1
ATOM 5959 N N . PHE A 1 747 ? -39.000 8.654 46.567 1.00 89.44 747 PHE A N 1
ATOM 5960 C CA . PHE A 1 747 ? -38.798 7.290 47.077 1.00 89.44 747 PHE A CA 1
ATOM 5961 C C . PHE A 1 747 ? -38.364 6.300 45.979 1.00 89.44 747 PHE A C 1
ATOM 5963 O O . PHE A 1 747 ? -37.561 5.406 46.261 1.00 89.44 747 PHE A O 1
ATOM 5970 N N . ARG A 1 748 ? -38.851 6.445 44.735 1.00 88.94 748 ARG A N 1
ATOM 5971 C CA . ARG A 1 748 ? -38.394 5.630 43.595 1.00 88.94 748 ARG A CA 1
ATOM 5972 C C . ARG A 1 748 ? -36.951 5.953 43.226 1.00 88.94 748 ARG A C 1
ATOM 5974 O O . ARG A 1 748 ? -36.179 5.024 43.026 1.00 88.94 748 ARG A O 1
ATOM 5981 N N . GLU A 1 749 ? -36.579 7.226 43.175 1.00 90.00 749 GLU A N 1
ATOM 5982 C CA . GLU A 1 749 ? -35.216 7.667 42.869 1.00 90.00 749 GLU A CA 1
ATOM 5983 C C . GLU A 1 749 ? -34.218 7.178 43.922 1.00 90.00 749 GLU A C 1
ATOM 5985 O O . GLU A 1 749 ? -33.212 6.556 43.584 1.00 90.00 749 GLU A O 1
ATOM 5990 N N . PHE A 1 750 ? -34.538 7.345 45.208 1.00 92.44 750 PHE A N 1
ATOM 5991 C CA . PHE A 1 750 ? -33.730 6.811 46.304 1.00 92.44 750 PHE A CA 1
ATOM 5992 C C . PHE A 1 750 ? -33.588 5.279 46.227 1.00 92.44 750 PHE A C 1
ATOM 5994 O O . PHE A 1 750 ? -32.485 4.741 46.358 1.00 92.44 750 PHE A O 1
ATOM 6001 N N . GLY A 1 751 ? -34.691 4.566 45.966 1.00 91.94 751 GLY A N 1
ATOM 6002 C CA . GLY A 1 751 ? -34.696 3.110 45.806 1.00 91.94 751 GLY A CA 1
ATOM 6003 C C . GLY A 1 751 ? -33.895 2.631 44.591 1.00 91.94 751 GLY A C 1
ATOM 6004 O O . GLY A 1 751 ? -33.115 1.687 44.707 1.00 91.94 751 GLY A O 1
ATOM 6005 N N . ASN A 1 752 ? -34.035 3.299 43.444 1.00 92.75 752 ASN A N 1
ATOM 6006 C CA . ASN A 1 752 ? -33.275 3.010 42.229 1.00 92.75 752 ASN A CA 1
ATOM 6007 C C . ASN A 1 752 ? -31.774 3.231 42.451 1.00 92.75 752 ASN A C 1
ATOM 6009 O O . ASN A 1 752 ? -30.986 2.367 42.074 1.00 92.75 752 ASN A O 1
ATOM 6013 N N . SER A 1 753 ? -31.376 4.320 43.115 1.00 91.69 753 SER A N 1
ATOM 6014 C CA . SER A 1 753 ? -29.971 4.592 43.447 1.00 91.69 753 SER A CA 1
ATOM 6015 C C . SER A 1 753 ? -29.359 3.501 44.330 1.00 91.69 753 SER A C 1
ATOM 6017 O O . SER A 1 753 ? -28.279 2.994 44.025 1.00 91.69 753 SER A O 1
ATOM 6019 N N . LEU A 1 754 ? -30.079 3.051 45.365 1.00 91.12 754 LEU A N 1
ATOM 6020 C CA . LEU A 1 754 ? -29.641 1.931 46.207 1.00 91.12 754 LEU A CA 1
ATOM 6021 C C . LEU A 1 754 ? -29.522 0.618 45.410 1.00 91.12 754 LEU A C 1
ATOM 6023 O O . LEU A 1 754 ? -28.571 -0.144 45.593 1.00 91.12 754 LEU A O 1
ATOM 6027 N N . LEU A 1 755 ? -30.472 0.355 44.506 1.00 91.88 755 LEU A N 1
ATOM 6028 C CA . LEU A 1 755 ? -30.453 -0.831 43.650 1.00 91.88 755 LEU A CA 1
ATOM 6029 C C . LEU A 1 755 ? -29.317 -0.795 42.618 1.00 91.88 755 LEU A C 1
ATOM 6031 O O . LEU A 1 755 ? -28.769 -1.850 42.319 1.00 91.88 755 LEU A O 1
ATOM 6035 N N . VAL A 1 756 ? -28.918 0.375 42.104 1.00 92.00 756 VAL A N 1
ATOM 6036 C CA . VAL A 1 756 ? -27.735 0.515 41.233 1.00 92.00 756 VAL A CA 1
ATOM 6037 C C . VAL A 1 756 ? -26.469 0.097 41.973 1.00 92.00 756 VAL A C 1
ATOM 6039 O O . VAL A 1 756 ? -25.724 -0.730 41.454 1.00 92.00 756 VAL A O 1
ATOM 6042 N N . ILE A 1 757 ? -26.259 0.595 43.197 1.00 91.19 757 ILE A N 1
ATOM 6043 C CA . ILE A 1 757 ? -25.099 0.226 44.027 1.00 91.19 757 ILE A CA 1
ATOM 6044 C C . ILE A 1 757 ? -25.089 -1.293 44.272 1.00 91.19 757 ILE A C 1
ATOM 6046 O O . ILE A 1 757 ? -24.075 -1.951 44.045 1.00 91.19 757 ILE A O 1
ATOM 6050 N N . LEU A 1 758 ? -26.239 -1.875 44.636 1.00 90.38 758 LEU A N 1
ATOM 6051 C CA . LEU A 1 758 ? -26.380 -3.320 44.841 1.00 90.38 758 LEU A CA 1
ATOM 6052 C C . LEU A 1 758 ? -26.108 -4.138 43.563 1.00 90.38 758 LEU A C 1
ATOM 6054 O O . LEU A 1 758 ? -25.449 -5.176 43.622 1.00 90.38 758 LEU A O 1
ATOM 6058 N N . MET A 1 759 ? -26.606 -3.695 42.405 1.00 90.44 759 MET A N 1
ATOM 6059 C CA . MET A 1 759 ? -26.383 -4.375 41.124 1.00 90.44 759 MET A CA 1
ATOM 6060 C C . MET A 1 759 ? -24.925 -4.273 40.665 1.00 90.44 759 MET A C 1
ATOM 6062 O O . MET A 1 759 ? -24.393 -5.259 40.150 1.00 90.44 759 MET A O 1
ATOM 6066 N N . LEU A 1 760 ? -24.264 -3.131 40.871 1.00 91.12 760 LEU A N 1
ATOM 6067 C CA . LEU A 1 760 ? -22.832 -2.970 40.605 1.00 91.12 760 LEU A CA 1
ATOM 6068 C C . LEU A 1 760 ? -22.002 -3.900 41.501 1.00 91.12 760 LEU A C 1
ATOM 6070 O O . LEU A 1 760 ? -21.154 -4.622 40.986 1.00 91.12 760 LEU A O 1
ATOM 6074 N N . GLU A 1 761 ? -22.293 -3.976 42.805 1.00 89.12 761 GLU A N 1
ATOM 6075 C CA . GLU A 1 761 ? -21.593 -4.876 43.738 1.00 89.12 761 GLU A CA 1
ATOM 6076 C C . GLU A 1 761 ? -21.748 -6.358 43.347 1.00 89.12 761 GLU A C 1
ATOM 6078 O O . GLU A 1 761 ? -20.776 -7.123 43.349 1.00 89.12 761 GLU A O 1
ATOM 6083 N N . GLN A 1 762 ? -22.961 -6.770 42.961 1.00 89.81 762 GLN A N 1
ATOM 6084 C CA . GLN A 1 762 ? -23.237 -8.137 42.512 1.00 89.81 762 GLN A CA 1
ATOM 6085 C C . GLN A 1 762 ? -22.501 -8.484 41.213 1.00 89.81 762 GLN A C 1
ATOM 6087 O O . GLN A 1 762 ? -21.938 -9.573 41.110 1.00 89.81 762 GLN A O 1
ATOM 6092 N N . ASN A 1 763 ? -22.481 -7.582 40.227 1.00 91.50 763 ASN A N 1
ATOM 6093 C CA . ASN A 1 763 ? -21.799 -7.841 38.957 1.00 91.50 763 ASN A CA 1
ATOM 6094 C C . ASN A 1 763 ? -20.273 -7.783 39.105 1.00 91.50 763 ASN A C 1
ATOM 6096 O O . ASN A 1 763 ? -19.600 -8.658 38.568 1.00 91.50 763 ASN A O 1
ATOM 6100 N N . LEU A 1 764 ? -19.736 -6.865 39.915 1.00 91.00 764 LEU A N 1
ATOM 6101 C CA . LEU A 1 764 ? -18.315 -6.838 40.267 1.00 91.00 764 LEU A CA 1
ATOM 6102 C C . LEU A 1 764 ? -17.885 -8.154 40.933 1.00 91.00 764 LEU A C 1
ATOM 6104 O O . LEU A 1 764 ? -16.908 -8.761 40.509 1.00 91.00 764 LEU A O 1
ATOM 6108 N N . THR A 1 765 ? -18.677 -8.667 41.883 1.00 90.06 765 THR A N 1
ATOM 6109 C CA . THR A 1 765 ? -18.431 -9.978 42.517 1.00 90.06 765 THR A CA 1
ATOM 6110 C C . THR A 1 765 ? -18.405 -11.125 41.491 1.00 90.06 765 THR A C 1
ATOM 6112 O O . THR A 1 765 ? -17.632 -12.069 41.643 1.00 90.06 765 THR A O 1
ATOM 6115 N N . ILE A 1 766 ? -19.240 -11.078 40.444 1.00 90.38 766 ILE A N 1
ATOM 6116 C CA . ILE A 1 766 ? -19.261 -12.101 39.383 1.00 90.38 766 ILE A CA 1
ATOM 6117 C C . ILE A 1 766 ? -18.001 -12.023 38.510 1.00 90.38 766 ILE A C 1
ATOM 6119 O O . ILE A 1 766 ? -17.438 -13.072 38.192 1.00 90.38 766 ILE A O 1
ATOM 6123 N N . GLU A 1 767 ? -17.558 -10.820 38.138 1.00 90.44 767 GLU A N 1
ATOM 6124 C CA . GLU A 1 767 ? -16.318 -10.612 37.376 1.00 90.44 767 GLU A CA 1
ATOM 6125 C C . GLU A 1 767 ? -15.093 -11.071 38.190 1.00 90.44 767 GLU A C 1
ATOM 6127 O O . GLU A 1 767 ? -14.366 -11.949 37.731 1.00 90.44 767 GLU A O 1
ATOM 6132 N N . GLU A 1 768 ? -14.942 -10.624 39.444 1.00 90.69 768 GLU A N 1
ATOM 6133 C CA . GLU A 1 768 ? -13.839 -11.030 40.336 1.00 90.69 768 GLU A CA 1
ATOM 6134 C C . GLU A 1 768 ? -13.744 -12.554 40.515 1.00 90.69 768 GLU A C 1
ATOM 6136 O O . GLU A 1 768 ? -12.665 -13.145 40.452 1.00 90.69 768 GLU A O 1
ATOM 6141 N N . VAL A 1 769 ? -14.884 -13.227 40.702 1.00 90.88 769 VAL A N 1
ATOM 6142 C CA . VAL A 1 769 ? -14.940 -14.691 40.827 1.00 90.88 769 VAL A CA 1
ATOM 6143 C C . VAL A 1 769 ? -14.576 -15.391 39.512 1.00 90.88 769 VAL A C 1
ATOM 6145 O O . VAL A 1 769 ? -14.129 -16.539 39.536 1.00 90.88 769 VAL A O 1
ATOM 6148 N N . ASN A 1 770 ? -14.754 -14.749 38.357 1.00 90.56 770 ASN A N 1
ATOM 6149 C CA . ASN A 1 770 ? -14.282 -15.283 37.082 1.00 90.56 770 ASN A CA 1
ATOM 6150 C C . ASN A 1 770 ? -12.780 -15.045 36.892 1.00 90.56 770 ASN A C 1
ATOM 6152 O O . ASN A 1 770 ? -12.098 -15.972 36.457 1.00 90.56 770 ASN A O 1
ATOM 6156 N N . ASP A 1 771 ? -12.246 -13.891 37.286 1.00 90.44 771 ASP A N 1
ATOM 6157 C CA . ASP A 1 771 ? -10.804 -13.617 37.257 1.00 90.44 771 ASP A CA 1
ATOM 6158 C C . ASP A 1 771 ? -10.036 -14.604 38.144 1.00 90.44 771 ASP A C 1
ATOM 6160 O O . ASP A 1 771 ? -9.100 -15.259 37.682 1.00 90.44 771 ASP A O 1
ATOM 6164 N N . LEU A 1 772 ? -10.505 -14.827 39.377 1.00 90.75 772 LEU A N 1
ATOM 6165 C CA . LEU A 1 772 ? -9.915 -15.800 40.304 1.00 90.75 772 LEU A CA 1
ATOM 6166 C C . LEU A 1 772 ? -9.923 -17.236 39.752 1.00 90.75 772 LEU A C 1
ATOM 6168 O O . LEU A 1 772 ? -8.966 -17.977 39.970 1.00 90.75 772 LEU A O 1
ATOM 6172 N N . LYS A 1 773 ? -10.955 -17.646 38.997 1.00 89.94 773 LYS A N 1
ATOM 6173 C CA . LYS A 1 773 ? -10.976 -18.971 38.338 1.00 89.94 773 LYS A CA 1
ATOM 6174 C C . LYS A 1 773 ? -9.904 -19.105 37.258 1.00 89.94 773 LYS A C 1
ATOM 6176 O O . LYS A 1 773 ? -9.363 -20.196 37.097 1.00 89.94 773 LYS A O 1
ATOM 6181 N N . HIS A 1 774 ? -9.614 -18.035 36.515 1.00 90.44 774 HIS A N 1
ATOM 6182 C CA . HIS A 1 774 ? -8.550 -18.039 35.508 1.00 90.44 774 HIS A CA 1
ATOM 6183 C C . HIS A 1 774 ? -7.163 -17.973 36.165 1.00 90.44 774 HIS A C 1
ATOM 6185 O O . HIS A 1 774 ? -6.260 -18.703 35.756 1.00 90.44 774 HIS A O 1
ATOM 6191 N N . ALA A 1 775 ? -7.012 -17.176 37.226 1.00 90.94 775 ALA A N 1
ATOM 6192 C CA . ALA A 1 775 ? -5.783 -17.076 38.011 1.00 90.94 775 ALA A CA 1
ATOM 6193 C C . ALA A 1 775 ? -5.414 -18.384 38.734 1.00 90.94 775 ALA A C 1
ATOM 6195 O O . ALA A 1 775 ? -4.233 -18.702 38.869 1.00 90.94 775 ALA A O 1
ATOM 6196 N N . ALA A 1 776 ? -6.405 -19.179 39.154 1.00 89.19 776 ALA A N 1
ATOM 6197 C CA . ALA A 1 776 ? -6.198 -20.348 40.010 1.00 89.19 776 ALA A CA 1
ATOM 6198 C C . ALA A 1 776 ? -5.197 -21.391 39.471 1.00 89.19 776 ALA A C 1
ATOM 6200 O O . ALA A 1 776 ? -4.496 -22.048 40.243 1.00 89.19 776 ALA A O 1
ATOM 6201 N N . ALA A 1 777 ? -5.082 -21.521 38.145 1.00 86.19 777 ALA A N 1
ATOM 6202 C CA . ALA A 1 777 ? -4.107 -22.409 37.510 1.00 86.19 777 ALA A CA 1
ATOM 6203 C C . ALA A 1 777 ? -2.643 -21.973 37.734 1.00 86.19 777 ALA A C 1
ATOM 6205 O O . ALA A 1 777 ? -1.755 -22.825 37.773 1.00 86.19 777 ALA A O 1
ATOM 6206 N N . PHE A 1 778 ? -2.406 -20.669 37.899 1.00 90.56 778 PHE A N 1
ATOM 6207 C CA . PHE A 1 778 ? -1.091 -20.049 38.102 1.00 90.56 778 PHE A CA 1
ATOM 6208 C C . PHE A 1 778 ? -0.768 -19.803 39.586 1.00 90.56 778 PHE A C 1
ATOM 6210 O O . PHE A 1 778 ? 0.396 -19.617 39.929 1.00 90.56 778 PHE A O 1
ATOM 6217 N N . GLN A 1 779 ? -1.785 -19.849 40.456 1.00 87.00 779 GLN A N 1
ATOM 6218 C CA . GLN A 1 779 ? -1.691 -19.654 41.913 1.00 87.00 779 GLN A CA 1
ATOM 6219 C C . GLN A 1 779 ? -1.746 -20.968 42.720 1.00 87.00 779 GLN A C 1
ATOM 6221 O O . GLN A 1 779 ? -1.921 -20.954 43.937 1.00 87.00 779 GLN A O 1
ATOM 6226 N N . GLU A 1 780 ? -1.643 -22.122 42.049 1.00 82.88 780 GLU A N 1
ATOM 6227 C CA . GLU A 1 780 ? -1.700 -23.474 42.643 1.00 82.88 780 GLU A CA 1
ATOM 6228 C C . GLU A 1 780 ? -3.000 -23.813 43.410 1.00 82.88 780 GLU A C 1
ATOM 6230 O O . GLU A 1 780 ? -3.084 -24.839 44.098 1.00 82.88 780 GLU A O 1
ATOM 6235 N N . THR A 1 781 ? -4.054 -23.006 43.262 1.00 85.12 781 THR A N 1
ATOM 6236 C CA . THR A 1 781 ? -5.357 -23.176 43.920 1.00 85.12 781 THR A CA 1
ATOM 6237 C C . THR A 1 781 ? -6.220 -24.204 43.186 1.00 85.12 781 THR A C 1
ATOM 6239 O O . THR A 1 781 ? -7.184 -23.907 42.483 1.00 85.12 781 THR A O 1
ATOM 6242 N N . LEU A 1 782 ? -5.858 -25.475 43.363 1.00 84.50 782 LEU A N 1
ATOM 6243 C CA . LEU A 1 782 ? -6.513 -26.608 42.711 1.00 84.50 782 LEU A CA 1
ATOM 6244 C C . LEU A 1 782 ? -7.845 -27.009 43.384 1.00 84.50 782 LEU A C 1
ATOM 6246 O O . LEU A 1 782 ? -7.949 -27.007 44.614 1.00 84.50 782 LEU A O 1
ATOM 6250 N N . PRO A 1 783 ? -8.861 -27.436 42.605 1.00 87.56 783 PRO A N 1
ATOM 6251 C CA . PRO A 1 783 ? -10.099 -27.985 43.152 1.00 87.56 783 PRO A CA 1
ATOM 6252 C C . PRO A 1 783 ? -9.855 -29.333 43.851 1.00 87.56 783 PRO A C 1
ATOM 6254 O O . PRO A 1 783 ? -8.943 -30.085 43.499 1.00 87.56 783 PRO A O 1
ATOM 6257 N N . LYS A 1 784 ? -10.711 -29.674 44.824 1.00 85.31 784 LYS A N 1
ATOM 6258 C CA . LYS A 1 784 ? -10.620 -30.946 45.561 1.00 85.31 784 LYS A CA 1
ATOM 6259 C C . LYS A 1 784 ? -10.751 -32.144 44.600 1.00 85.31 784 LYS A C 1
ATOM 6261 O O . LYS A 1 784 ? -11.747 -32.210 43.875 1.00 85.31 784 LYS A O 1
ATOM 6266 N N . PRO A 1 785 ? -9.804 -33.102 44.597 1.00 84.69 785 PRO A N 1
ATOM 6267 C CA . PRO A 1 785 ? -9.854 -34.244 43.692 1.00 84.69 785 PRO A CA 1
ATOM 6268 C C . PRO A 1 785 ? -10.955 -35.233 44.091 1.00 84.69 785 PRO A C 1
ATOM 6270 O O . PRO A 1 785 ? -11.221 -35.456 45.277 1.00 84.69 785 PRO A O 1
ATOM 6273 N N . PHE A 1 786 ? -11.582 -35.849 43.086 1.00 85.12 786 PHE A N 1
ATOM 6274 C CA . PHE A 1 786 ? -12.586 -36.889 43.290 1.00 85.12 786 PHE A CA 1
ATOM 6275 C C . PHE A 1 786 ? -11.931 -38.209 43.711 1.00 85.12 786 PHE A C 1
ATOM 6277 O O . PHE A 1 786 ? -11.251 -38.860 42.919 1.00 85.12 786 PHE A O 1
ATOM 6284 N N . VAL A 1 787 ? -12.203 -38.629 44.946 1.00 83.94 787 VAL A N 1
ATOM 6285 C CA . VAL A 1 787 ? -11.813 -39.942 45.466 1.00 83.94 787 VAL A CA 1
ATOM 6286 C C . VAL A 1 787 ? -12.992 -40.908 45.290 1.00 83.94 787 VAL A C 1
ATOM 6288 O O . VAL A 1 787 ? -14.038 -40.694 45.917 1.00 83.94 787 VAL A O 1
ATOM 6291 N N . PRO A 1 788 ? -12.871 -41.958 44.455 1.00 81.19 788 PRO A N 1
ATOM 6292 C CA . PRO A 1 788 ? -13.930 -42.948 44.301 1.00 81.19 788 PRO A CA 1
ATOM 6293 C C . PRO A 1 788 ? -14.154 -43.716 45.617 1.00 81.19 788 PRO A C 1
ATOM 6295 O O . PRO A 1 788 ? -13.219 -43.894 46.398 1.00 81.19 788 PRO A O 1
ATOM 6298 N N . PRO A 1 789 ? -15.376 -44.204 45.895 1.00 75.31 789 PRO A N 1
ATOM 6299 C CA . PRO A 1 789 ? -15.597 -45.069 47.048 1.00 75.31 789 PRO A CA 1
ATOM 6300 C C . PRO A 1 789 ? -14.776 -46.368 46.906 1.00 75.31 789 PRO A C 1
ATOM 6302 O O . PRO A 1 789 ? -14.745 -46.937 45.809 1.00 75.31 789 PRO A O 1
ATOM 6305 N N . PRO A 1 790 ? -14.136 -46.864 47.984 1.00 72.12 790 PRO A N 1
ATOM 6306 C CA . PRO A 1 790 ? -13.364 -48.103 47.929 1.00 72.12 790 PRO A CA 1
ATOM 6307 C C . PRO A 1 790 ? -14.260 -49.286 47.546 1.00 72.12 790 PRO A C 1
ATOM 6309 O O . PRO A 1 790 ? -15.416 -49.364 47.975 1.00 72.12 790 PRO A O 1
ATOM 6312 N N . ARG A 1 791 ? -13.720 -50.198 46.724 1.00 69.00 791 ARG A N 1
ATOM 6313 C CA . ARG A 1 791 ? -14.456 -51.365 46.206 1.00 69.00 791 ARG A CA 1
ATOM 6314 C C . ARG A 1 791 ? -14.836 -52.344 47.318 1.00 69.00 791 ARG A C 1
ATOM 6316 O O . ARG A 1 791 ? -15.969 -52.815 47.332 1.00 69.00 791 ARG A O 1
ATOM 6323 N N . ASP A 1 792 ? -13.938 -52.552 48.278 1.00 65.69 792 ASP A N 1
ATOM 6324 C CA . ASP A 1 792 ? -14.168 -53.418 49.432 1.00 65.69 792 ASP A CA 1
ATOM 6325 C C . ASP A 1 792 ? -14.533 -52.593 50.672 1.00 65.69 792 ASP A C 1
ATOM 6327 O O . ASP A 1 792 ? -13.685 -51.980 51.326 1.00 65.69 792 ASP A O 1
ATOM 6331 N N . ARG A 1 793 ? -15.822 -52.590 51.028 1.00 58.44 793 ARG A N 1
ATOM 6332 C CA . ARG A 1 793 ? -16.277 -52.129 52.346 1.00 58.44 793 ARG A CA 1
ATOM 6333 C C . ARG A 1 793 ? -16.088 -53.260 53.359 1.00 58.44 793 ARG A C 1
ATOM 6335 O O . ARG A 1 793 ? -17.007 -54.042 53.581 1.00 58.44 793 ARG A O 1
ATOM 6342 N N . GLY A 1 794 ? -14.905 -53.339 53.966 1.00 64.31 794 GLY A N 1
ATOM 6343 C CA . GLY A 1 794 ? -14.704 -54.146 55.177 1.00 64.31 794 GLY A CA 1
ATOM 6344 C C . GLY A 1 794 ? -15.502 -53.602 56.374 1.00 64.31 794 GLY A C 1
ATOM 6345 O O . GLY A 1 794 ? -16.312 -52.687 56.225 1.00 64.31 794 GLY A O 1
ATOM 6346 N N . ASN A 1 795 ? -15.212 -54.089 57.586 1.00 62.19 795 ASN A N 1
ATOM 6347 C CA . ASN A 1 795 ? -15.835 -53.644 58.851 1.00 62.19 795 ASN A CA 1
ATOM 6348 C C . ASN A 1 795 ? -15.448 -52.202 59.285 1.00 62.19 795 ASN A C 1
ATOM 6350 O O . ASN A 1 795 ? -15.379 -51.902 60.473 1.00 62.19 795 ASN A O 1
ATOM 6354 N N . LEU A 1 796 ? -15.174 -51.310 58.331 1.00 65.38 796 LEU A N 1
ATOM 6355 C CA . LEU A 1 796 ? -14.819 -49.910 58.548 1.00 65.38 796 LEU A CA 1
ATOM 6356 C C . LEU A 1 796 ? -16.057 -49.101 58.939 1.00 65.38 796 LEU A C 1
ATOM 6358 O O . LEU A 1 796 ? -17.057 -49.063 58.216 1.00 65.38 796 LEU A O 1
ATOM 6362 N N . THR A 1 797 ? -15.973 -48.398 60.061 1.00 71.06 797 THR A N 1
ATOM 6363 C CA . THR A 1 797 ? -17.038 -47.510 60.526 1.00 71.06 797 THR A CA 1
ATOM 6364 C C . THR A 1 797 ? -17.138 -46.251 59.655 1.00 71.06 797 THR A C 1
ATOM 6366 O O . THR A 1 797 ? -16.183 -45.823 59.001 1.00 71.06 797 THR A O 1
ATOM 6369 N N . GLY A 1 798 ? -18.311 -45.607 59.653 1.00 74.56 798 GLY A N 1
ATOM 6370 C CA . GLY A 1 798 ? -18.561 -44.383 58.877 1.00 74.56 798 GLY A CA 1
ATOM 6371 C C . GLY A 1 798 ? -17.518 -43.257 59.052 1.00 74.56 798 GLY A C 1
ATOM 6372 O O . GLY A 1 798 ? -17.185 -42.621 58.049 1.00 74.56 798 GLY A O 1
ATOM 6373 N N . PRO A 1 799 ? -16.977 -43.002 60.264 1.00 76.62 799 PRO A N 1
ATOM 6374 C CA . PRO A 1 799 ? -15.879 -42.054 60.479 1.00 76.62 799 PRO A CA 1
ATOM 6375 C C . PRO A 1 799 ? -14.536 -42.486 59.866 1.00 76.62 799 PRO A C 1
ATOM 6377 O O . PRO A 1 799 ? -13.848 -41.660 59.270 1.00 76.62 799 PRO A O 1
ATOM 6380 N N . GLU A 1 800 ? -14.165 -43.764 59.955 1.00 75.00 800 GLU A N 1
ATOM 6381 C CA . GLU A 1 800 ? -12.907 -44.291 59.391 1.00 75.00 800 GLU A CA 1
ATOM 6382 C C . GLU A 1 800 ? -12.921 -44.217 57.859 1.00 75.00 800 GLU A C 1
ATOM 6384 O O . GLU A 1 800 ? -11.960 -43.769 57.233 1.00 75.00 800 GLU A O 1
ATOM 6389 N N . LEU A 1 801 ? -14.073 -44.524 57.260 1.00 73.94 801 LEU A N 1
ATOM 6390 C CA . LEU A 1 801 ? -14.344 -44.355 55.831 1.00 73.94 801 LEU A CA 1
ATOM 6391 C C . LEU A 1 801 ? -14.368 -42.883 55.377 1.00 73.94 801 LEU A C 1
ATOM 6393 O O . LEU A 1 801 ? -14.333 -42.627 54.173 1.00 73.94 801 LEU A O 1
ATOM 6397 N N . ARG A 1 802 ? -14.466 -41.899 56.283 1.00 75.56 802 ARG A N 1
ATOM 6398 C CA . ARG A 1 802 ? -14.248 -40.473 55.958 1.00 75.56 802 ARG A CA 1
ATOM 6399 C C . ARG A 1 802 ? -12.760 -40.137 56.004 1.00 75.56 802 ARG A C 1
ATOM 6401 O O . ARG A 1 802 ? -12.241 -39.691 54.986 1.00 75.56 802 ARG A O 1
ATOM 6408 N N . ARG A 1 803 ? -12.067 -40.482 57.098 1.00 80.06 803 ARG A N 1
ATOM 6409 C CA . ARG A 1 803 ? -10.615 -40.265 57.260 1.00 80.06 803 ARG A CA 1
ATOM 6410 C C . ARG A 1 803 ? -9.798 -40.859 56.110 1.00 80.06 803 ARG A C 1
ATOM 6412 O O . ARG A 1 803 ? -9.001 -40.153 55.508 1.00 80.06 803 ARG A O 1
ATOM 6419 N N . MET A 1 804 ? -10.069 -42.109 55.725 1.00 78.69 804 MET A N 1
ATOM 6420 C CA . MET A 1 804 ? -9.388 -42.767 54.600 1.00 78.69 804 MET A CA 1
ATOM 6421 C C . MET A 1 804 ? -9.551 -41.992 53.278 1.00 78.69 804 MET A C 1
ATOM 6423 O O . MET A 1 804 ? -8.589 -41.833 52.531 1.00 78.69 804 MET A O 1
ATOM 6427 N N . ARG A 1 805 ? -10.753 -41.466 52.998 1.00 78.56 805 ARG A N 1
ATOM 6428 C CA . ARG A 1 805 ? -11.012 -40.661 51.790 1.00 78.56 805 ARG A CA 1
ATOM 6429 C C . ARG A 1 805 ? -10.396 -39.267 51.870 1.00 78.56 805 ARG A C 1
ATOM 6431 O O . ARG A 1 805 ? -9.985 -38.741 50.843 1.00 78.56 805 ARG A O 1
ATOM 6438 N N . GLU A 1 806 ? -10.316 -38.672 53.055 1.00 81.88 806 GLU A N 1
ATOM 6439 C CA . GLU A 1 806 ? -9.633 -37.393 53.288 1.00 81.88 806 GLU A CA 1
ATOM 6440 C C . GLU A 1 806 ? -8.113 -37.536 53.088 1.00 81.88 806 GLU A C 1
ATOM 6442 O O . GLU A 1 806 ? -7.509 -36.726 52.384 1.00 81.88 806 GLU A O 1
ATOM 6447 N N . GLU A 1 807 ? -7.506 -38.609 53.605 1.00 84.19 807 GLU A N 1
ATOM 6448 C CA . GLU A 1 807 ? -6.097 -38.953 53.374 1.00 84.19 807 GLU A CA 1
ATOM 6449 C C . GLU A 1 807 ? -5.800 -39.253 51.898 1.00 84.19 807 GLU A C 1
ATOM 6451 O O . GLU A 1 807 ? -4.807 -38.765 51.353 1.00 84.19 807 GLU A O 1
ATOM 6456 N N . GLU A 1 808 ? -6.656 -40.022 51.221 1.00 83.19 808 GLU A N 1
ATOM 6457 C CA . GLU A 1 808 ? -6.488 -40.304 49.795 1.00 83.19 808 GLU A CA 1
ATOM 6458 C C . GLU A 1 808 ? -6.678 -39.040 48.940 1.00 83.19 808 GLU A C 1
ATOM 6460 O O . GLU A 1 808 ? -5.881 -38.796 48.032 1.00 83.19 808 GLU A O 1
ATOM 6465 N N . SER A 1 809 ? -7.649 -38.180 49.275 1.00 84.12 809 SER A N 1
ATOM 6466 C CA . SER A 1 809 ? -7.852 -36.878 48.620 1.00 84.12 809 SER A CA 1
ATOM 6467 C C . SER A 1 809 ? -6.622 -35.987 48.777 1.00 84.12 809 SER A C 1
ATOM 6469 O O . SER A 1 809 ? -6.155 -35.407 47.799 1.00 84.12 809 SER A O 1
ATOM 6471 N N . ARG A 1 810 ? -6.030 -35.945 49.979 1.00 85.19 810 ARG A N 1
ATOM 6472 C CA . ARG A 1 810 ? -4.789 -35.214 50.252 1.00 85.19 810 ARG A CA 1
ATOM 6473 C C . ARG A 1 810 ? -3.615 -35.743 49.423 1.00 85.19 810 ARG A C 1
ATOM 6475 O O . ARG A 1 810 ? -2.960 -34.955 48.750 1.00 85.19 810 ARG A O 1
ATOM 6482 N N . ARG A 1 811 ? -3.391 -37.063 49.385 1.00 86.44 811 ARG A N 1
ATOM 6483 C CA . ARG A 1 811 ? -2.333 -37.680 48.555 1.00 86.44 811 ARG A CA 1
ATOM 6484 C C . ARG A 1 811 ? -2.535 -37.417 47.059 1.00 86.44 811 ARG A C 1
ATOM 6486 O O . ARG A 1 811 ? -1.566 -37.248 46.322 1.00 86.44 811 ARG A O 1
ATOM 6493 N N . GLN A 1 812 ? -3.782 -37.401 46.585 1.00 85.12 812 GLN A N 1
ATOM 6494 C CA . GLN A 1 812 ? -4.099 -37.044 45.200 1.00 85.12 812 GLN A CA 1
ATOM 6495 C C . GLN A 1 812 ? -3.868 -35.549 44.930 1.00 85.12 812 GLN A C 1
ATOM 6497 O O . GLN A 1 812 ? -3.331 -35.208 43.878 1.00 85.12 812 GLN A O 1
ATOM 6502 N N . LEU A 1 813 ? -4.200 -34.667 45.878 1.00 86.62 813 LEU A N 1
ATOM 6503 C CA . LEU A 1 813 ? -3.965 -33.227 45.776 1.00 86.62 813 LEU A CA 1
ATOM 6504 C C . LEU A 1 813 ? -2.465 -32.903 45.740 1.00 86.62 813 LEU A C 1
ATOM 6506 O O . LEU A 1 813 ? -2.039 -32.183 44.846 1.00 86.62 813 LEU A O 1
ATOM 6510 N N . GLU A 1 814 ? -1.658 -33.506 46.617 1.00 87.19 814 GLU A N 1
ATOM 6511 C CA . GLU A 1 814 ? -0.191 -33.362 46.633 1.00 87.19 814 GLU A CA 1
ATOM 6512 C C . GLU A 1 814 ? 0.433 -33.790 45.283 1.00 87.19 814 GLU A C 1
ATOM 6514 O O . GLU A 1 814 ? 1.294 -33.100 44.733 1.00 87.19 814 GLU A O 1
ATOM 6519 N N . ARG A 1 815 ? -0.064 -34.880 44.671 1.00 86.81 815 ARG A N 1
ATOM 6520 C CA . ARG A 1 815 ? 0.339 -35.306 43.313 1.00 86.81 815 ARG A CA 1
ATOM 6521 C C . ARG A 1 815 ? -0.066 -34.308 42.224 1.00 86.81 815 ARG A C 1
ATOM 6523 O O . ARG A 1 815 ? 0.688 -34.114 41.271 1.00 86.81 815 ARG A O 1
ATOM 6530 N N . LEU A 1 816 ? -1.246 -33.697 42.329 1.00 85.56 816 LEU A N 1
ATOM 6531 C CA . LEU A 1 816 ? -1.712 -32.692 41.368 1.00 85.56 816 LEU A CA 1
ATOM 6532 C C . LEU A 1 816 ? -0.950 -31.369 41.523 1.00 85.56 816 LEU A C 1
ATOM 6534 O O . LEU A 1 816 ? -0.562 -30.791 40.512 1.00 85.56 816 LEU A O 1
ATOM 6538 N N . GLN A 1 817 ? -0.649 -30.940 42.751 1.00 85.44 817 GLN A N 1
ATOM 6539 C CA . GLN A 1 817 ? 0.225 -29.797 43.025 1.00 85.44 817 GLN A CA 1
ATOM 6540 C C . GLN A 1 817 ? 1.611 -30.021 42.413 1.00 85.44 817 GLN A C 1
ATOM 6542 O O . GLN A 1 817 ? 2.071 -29.190 41.639 1.00 85.44 817 GLN A O 1
ATOM 6547 N N . ALA A 1 818 ? 2.232 -31.187 42.629 1.00 86.06 818 ALA A N 1
ATOM 6548 C CA . ALA A 1 818 ? 3.510 -31.524 41.994 1.00 86.06 818 ALA A CA 1
ATOM 6549 C C . ALA A 1 818 ? 3.445 -31.520 40.450 1.00 86.06 818 ALA A C 1
ATOM 6551 O O . ALA A 1 818 ? 4.403 -31.118 39.789 1.00 86.06 818 ALA A O 1
ATOM 6552 N N . LYS A 1 819 ? 2.311 -31.930 39.859 1.00 86.88 819 LYS A N 1
ATOM 6553 C CA . LYS A 1 819 ? 2.084 -31.889 38.404 1.00 86.88 819 LYS A CA 1
ATOM 6554 C C . LYS A 1 819 ? 1.954 -30.457 37.867 1.00 86.88 819 LYS A C 1
ATOM 6556 O O . LYS A 1 819 ? 2.476 -30.173 36.790 1.00 86.88 819 LYS A O 1
ATOM 6561 N N . PHE A 1 820 ? 1.255 -29.580 38.587 1.00 86.50 820 PHE A N 1
ATOM 6562 C CA . PHE A 1 820 ? 0.955 -28.210 38.155 1.00 86.50 820 PHE A CA 1
ATOM 6563 C C . PHE A 1 820 ? 1.933 -27.146 38.680 1.00 86.50 820 PHE A C 1
ATOM 6565 O O . PHE A 1 820 ? 1.901 -26.026 38.186 1.00 86.50 820 PHE A O 1
ATOM 6572 N N . ALA A 1 821 ? 2.877 -27.490 39.562 1.00 83.69 821 ALA A N 1
ATOM 6573 C CA . ALA A 1 821 ? 3.904 -26.576 40.083 1.00 83.69 821 ALA A CA 1
ATOM 6574 C C . ALA A 1 821 ? 4.744 -25.875 38.994 1.00 83.69 821 ALA A C 1
ATOM 6576 O O . ALA A 1 821 ? 5.300 -24.812 39.240 1.00 83.69 821 ALA A O 1
ATOM 6577 N N . ARG A 1 822 ? 4.814 -26.436 37.776 1.00 83.94 822 ARG A N 1
ATOM 6578 C CA . ARG A 1 822 ? 5.469 -25.816 36.605 1.00 83.94 822 ARG A CA 1
ATOM 6579 C C . ARG A 1 822 ? 4.673 -24.674 35.958 1.00 83.94 822 ARG A C 1
ATOM 6581 O O . ARG A 1 822 ? 5.226 -23.980 35.115 1.00 83.94 822 ARG A O 1
ATOM 6588 N N . LEU A 1 823 ? 3.391 -24.521 36.295 1.00 87.12 823 LEU A N 1
ATOM 6589 C CA . LEU A 1 823 ? 2.542 -23.401 35.867 1.00 87.12 823 LEU A CA 1
ATOM 6590 C C . LEU A 1 823 ? 2.518 -22.263 36.897 1.00 87.12 823 LEU A C 1
ATOM 6592 O O . LEU A 1 823 ? 1.986 -21.198 36.604 1.00 87.12 823 LEU A O 1
ATOM 6596 N N . SER A 1 824 ? 3.067 -22.493 38.094 1.00 87.00 824 SER A N 1
ATOM 6597 C CA . SER A 1 824 ? 3.081 -21.518 39.183 1.00 87.00 824 SER A CA 1
ATOM 6598 C C . SER A 1 824 ? 3.961 -20.326 38.827 1.00 87.00 824 SER A C 1
ATOM 6600 O O . SER A 1 824 ? 5.165 -20.494 38.617 1.00 87.00 824 SER A O 1
ATOM 6602 N N . LEU A 1 825 ? 3.368 -19.132 38.745 1.00 87.25 825 LEU A N 1
ATOM 6603 C CA . LEU A 1 825 ? 4.072 -17.937 38.272 1.00 87.25 825 LEU A CA 1
ATOM 6604 C C . LEU A 1 825 ? 5.263 -17.604 39.177 1.00 87.25 825 LEU A C 1
ATOM 6606 O O . LEU A 1 825 ? 6.381 -17.463 38.687 1.00 87.25 825 LEU A O 1
ATOM 6610 N N . LEU A 1 826 ? 5.031 -17.549 40.493 1.00 86.00 826 LEU A N 1
ATOM 6611 C CA . LEU A 1 826 ? 6.059 -17.207 41.478 1.00 86.00 826 LEU A CA 1
ATOM 6612 C C . LEU A 1 826 ? 7.218 -18.208 41.446 1.00 86.00 826 LEU A C 1
ATOM 6614 O O . LEU A 1 826 ? 8.362 -17.794 41.279 1.00 86.00 826 LEU A O 1
ATOM 6618 N N . ARG A 1 827 ? 6.935 -19.522 41.453 1.00 83.88 827 ARG A N 1
ATOM 6619 C CA . ARG A 1 827 ? 7.996 -20.539 41.353 1.00 83.88 827 ARG A CA 1
ATOM 6620 C C . ARG A 1 827 ? 8.779 -20.432 40.048 1.00 83.88 827 ARG A C 1
ATOM 6622 O O . ARG A 1 827 ? 9.982 -20.668 40.049 1.00 83.88 827 ARG A O 1
ATOM 6629 N N . VAL A 1 828 ? 8.137 -20.131 38.918 1.00 85.88 828 VAL A N 1
ATOM 6630 C CA . VAL A 1 828 ? 8.856 -19.964 37.643 1.00 85.88 828 VAL A CA 1
ATOM 6631 C C . VAL A 1 828 ? 9.767 -18.738 37.700 1.00 85.88 828 VAL A C 1
ATOM 6633 O O . VAL A 1 828 ? 10.917 -18.828 37.284 1.00 85.88 828 VAL A O 1
ATOM 6636 N N . VAL A 1 829 ? 9.293 -17.625 38.260 1.00 86.44 829 VAL A N 1
ATOM 6637 C CA . VAL A 1 829 ? 10.070 -16.386 38.394 1.00 86.44 829 VAL A CA 1
ATOM 6638 C C . VAL A 1 829 ? 11.259 -16.567 39.348 1.00 86.44 829 VAL A C 1
ATOM 6640 O O . VAL A 1 829 ? 12.377 -16.225 38.971 1.00 86.44 829 VAL A O 1
ATOM 6643 N N . GLU A 1 830 ? 11.060 -17.198 40.508 1.00 83.06 830 GLU A N 1
ATOM 6644 C CA . GLU A 1 830 ? 12.116 -17.544 41.480 1.00 83.06 830 GLU A CA 1
ATOM 6645 C C . GLU A 1 830 ? 13.192 -18.487 40.908 1.00 83.06 830 GLU A C 1
ATOM 6647 O O . GLU A 1 830 ? 14.358 -18.394 41.279 1.00 83.06 830 GLU A O 1
ATOM 6652 N N . ASN A 1 831 ? 12.827 -19.398 39.997 1.00 83.88 831 ASN A N 1
ATOM 6653 C CA . ASN A 1 831 ? 13.779 -20.328 39.372 1.00 83.88 831 ASN A CA 1
ATOM 6654 C C . ASN A 1 831 ? 14.507 -19.746 38.143 1.00 83.88 831 ASN A C 1
ATOM 6656 O O . ASN A 1 831 ? 15.487 -20.337 37.689 1.00 83.88 831 ASN A O 1
ATOM 6660 N N . VAL A 1 832 ? 14.018 -18.643 37.562 1.00 84.88 832 VAL A N 1
ATOM 6661 C CA . VAL A 1 832 ? 14.558 -18.052 36.319 1.00 84.88 832 VAL A CA 1
ATOM 6662 C C . VAL A 1 832 ? 15.349 -16.770 36.578 1.00 84.88 832 VAL A C 1
ATOM 6664 O O . VAL A 1 832 ? 16.339 -16.525 35.887 1.00 84.88 832 VAL A O 1
ATOM 6667 N N . PHE A 1 833 ? 14.939 -15.956 37.551 1.00 83.81 833 PHE A N 1
ATOM 6668 C CA . PHE A 1 833 ? 15.571 -14.673 37.855 1.00 83.81 833 PHE A CA 1
ATOM 6669 C C . PHE A 1 833 ? 16.339 -14.727 39.185 1.00 83.81 833 PHE A C 1
ATOM 6671 O O . PHE A 1 833 ? 15.871 -15.357 40.130 1.00 83.81 833 PHE A O 1
ATOM 6678 N N . PRO A 1 834 ? 17.503 -14.059 39.292 1.00 80.94 834 PRO A N 1
ATOM 6679 C CA . PRO A 1 834 ? 18.241 -13.980 40.550 1.00 80.94 834 PRO A CA 1
ATOM 6680 C C . PRO A 1 834 ? 17.470 -13.180 41.612 1.00 80.94 834 PRO A C 1
ATOM 6682 O O . PRO A 1 834 ? 16.680 -12.287 41.286 1.00 80.94 834 PRO A O 1
ATOM 6685 N N . GLU A 1 835 ? 17.739 -13.472 42.887 1.00 74.88 835 GLU A N 1
ATOM 6686 C CA . GLU A 1 835 ? 17.128 -12.777 44.025 1.00 74.88 835 GLU A CA 1
ATOM 6687 C C . GLU A 1 835 ? 17.309 -11.250 43.918 1.00 74.88 835 GLU A C 1
ATOM 6689 O O . GLU A 1 835 ? 18.395 -10.750 43.622 1.00 74.88 835 GLU A O 1
ATOM 6694 N N . GLY A 1 836 ? 16.223 -10.501 44.139 1.00 73.69 836 GLY A N 1
ATOM 6695 C CA . GLY A 1 836 ? 16.203 -9.036 44.034 1.00 73.69 836 GLY A CA 1
ATOM 6696 C C . GLY A 1 836 ? 15.973 -8.464 42.625 1.00 73.69 836 GLY A C 1
ATOM 6697 O O . GLY A 1 836 ? 15.971 -7.245 42.465 1.00 73.69 836 GLY A O 1
ATOM 6698 N N . HIS A 1 837 ? 15.752 -9.289 41.595 1.00 82.44 837 HIS A N 1
ATOM 6699 C CA . HIS A 1 837 ? 15.403 -8.791 40.259 1.00 82.44 837 HIS A CA 1
ATOM 6700 C C . HIS A 1 837 ? 14.031 -8.083 40.242 1.00 82.44 837 HIS A C 1
ATOM 6702 O O . HIS A 1 837 ? 13.064 -8.592 40.807 1.00 82.44 837 HIS A O 1
ATOM 6708 N N . TYR A 1 838 ? 13.898 -6.949 39.536 1.00 85.50 838 TYR A N 1
ATOM 6709 C CA . TYR A 1 838 ? 12.672 -6.128 39.579 1.00 85.50 838 TYR A CA 1
ATOM 6710 C C . TYR A 1 838 ? 11.400 -6.900 39.175 1.00 85.50 838 TYR A C 1
ATOM 6712 O O . TYR A 1 838 ? 10.363 -6.751 39.815 1.00 85.50 838 TYR A O 1
ATOM 6720 N N . LEU A 1 839 ? 11.489 -7.785 38.169 1.00 83.75 839 LEU A N 1
ATOM 6721 C CA . LEU A 1 839 ? 10.365 -8.638 37.751 1.00 83.75 839 LEU A CA 1
ATOM 6722 C C . LEU A 1 839 ? 9.900 -9.611 38.842 1.00 83.75 839 LEU A C 1
ATOM 6724 O O . LEU A 1 839 ? 8.748 -10.025 38.799 1.00 83.75 839 LEU A O 1
ATOM 6728 N N . ALA A 1 840 ? 10.752 -9.973 39.807 1.00 84.88 840 ALA A N 1
ATOM 6729 C CA . ALA A 1 840 ? 10.346 -10.809 40.933 1.00 84.88 840 ALA A CA 1
ATOM 6730 C C . ALA A 1 840 ? 9.458 -10.032 41.914 1.00 84.88 840 ALA A C 1
ATOM 6732 O O . ALA A 1 840 ? 8.411 -10.545 42.300 1.00 84.88 840 ALA A O 1
ATOM 6733 N N . SER A 1 841 ? 9.809 -8.776 42.221 1.00 85.94 841 SER A N 1
ATOM 6734 C CA . SER A 1 841 ? 8.939 -7.874 42.995 1.00 85.94 841 SER A CA 1
ATOM 6735 C C . SER A 1 841 ? 7.615 -7.645 42.267 1.00 85.94 841 SER A C 1
ATOM 6737 O O . SER A 1 841 ? 6.559 -7.917 42.822 1.00 85.94 841 SER A O 1
ATOM 6739 N N . VAL A 1 842 ? 7.664 -7.265 40.983 1.00 88.50 842 VAL A N 1
ATOM 6740 C CA . VAL A 1 842 ? 6.453 -7.017 40.182 1.00 88.50 842 VAL A CA 1
ATOM 6741 C C . VAL A 1 842 ? 5.567 -8.264 40.093 1.00 88.50 842 VAL A C 1
ATOM 6743 O O . VAL A 1 842 ? 4.351 -8.150 40.186 1.00 88.50 842 VAL A O 1
ATOM 6746 N N . ALA A 1 843 ? 6.138 -9.466 39.958 1.00 88.31 843 ALA A N 1
ATOM 6747 C CA . ALA A 1 843 ? 5.358 -10.703 39.955 1.00 88.31 843 ALA A CA 1
ATOM 6748 C C . ALA A 1 843 ? 4.684 -10.986 41.310 1.00 88.31 843 ALA A C 1
ATOM 6750 O O . ALA A 1 843 ? 3.552 -11.465 41.320 1.00 88.31 843 ALA A O 1
ATOM 6751 N N . GLN A 1 844 ? 5.341 -10.672 42.433 1.00 87.75 844 GLN A N 1
ATOM 6752 C CA . GLN A 1 844 ? 4.755 -10.778 43.774 1.00 87.75 844 GLN A CA 1
ATOM 6753 C C . GLN A 1 844 ? 3.619 -9.761 43.972 1.00 87.75 844 GLN A C 1
ATOM 6755 O O . GLN A 1 844 ? 2.530 -10.144 44.401 1.00 87.75 844 GLN A O 1
ATOM 6760 N N . ASP A 1 845 ? 3.829 -8.503 43.574 1.00 89.00 845 ASP A N 1
ATOM 6761 C CA . ASP A 1 845 ? 2.818 -7.440 43.643 1.00 89.00 845 ASP A CA 1
ATOM 6762 C C . ASP A 1 845 ? 1.596 -7.767 42.759 1.00 89.00 845 ASP A C 1
ATOM 6764 O O . ASP A 1 845 ? 0.445 -7.645 43.186 1.00 89.00 845 ASP A O 1
ATOM 6768 N N . CYS A 1 846 ? 1.823 -8.257 41.535 1.00 88.69 846 CYS A N 1
ATOM 6769 C CA . CYS A 1 846 ? 0.757 -8.689 40.631 1.00 88.69 846 CYS A CA 1
ATOM 6770 C C . CYS A 1 846 ? 0.011 -9.938 41.130 1.00 88.69 846 CYS A C 1
ATOM 6772 O O . CYS A 1 846 ? -1.206 -10.018 40.943 1.00 88.69 846 CYS A O 1
ATOM 6774 N N . ASP A 1 847 ? 0.687 -10.906 41.759 1.00 89.44 847 ASP A N 1
ATOM 6775 C CA . ASP A 1 847 ? 0.021 -12.077 42.347 1.00 89.44 847 ASP A CA 1
ATOM 6776 C C . ASP A 1 847 ? -0.899 -11.671 43.507 1.00 89.44 847 ASP A C 1
ATOM 6778 O O . ASP A 1 847 ? -2.055 -12.107 43.566 1.00 89.44 847 ASP A O 1
ATOM 6782 N N . LEU A 1 848 ? -0.422 -10.761 44.363 1.00 89.62 848 LEU A N 1
ATOM 6783 C CA . LEU A 1 848 ? -1.190 -10.190 45.466 1.00 89.62 848 LEU A CA 1
ATOM 6784 C C . LEU A 1 848 ? -2.454 -9.484 44.952 1.00 89.62 848 LEU A C 1
ATOM 6786 O O . LEU A 1 848 ? -3.560 -9.875 45.325 1.00 89.62 848 LEU A O 1
ATOM 6790 N N . LEU A 1 849 ? -2.310 -8.542 44.011 1.00 88.25 849 LEU A N 1
ATOM 6791 C CA . LEU A 1 849 ? -3.434 -7.843 43.365 1.00 88.25 849 LEU A CA 1
ATOM 6792 C C . LEU A 1 849 ? -4.403 -8.789 42.637 1.00 88.25 849 LEU A C 1
ATOM 6794 O O . LEU A 1 849 ? -5.592 -8.500 42.510 1.00 88.25 849 LEU A O 1
ATOM 6798 N N . THR A 1 850 ? -3.915 -9.928 42.141 1.00 89.44 850 THR A N 1
ATOM 6799 C CA . THR A 1 850 ? -4.763 -10.919 41.471 1.00 89.44 850 THR A CA 1
ATOM 6800 C C . THR A 1 850 ? -5.609 -11.704 42.472 1.00 89.44 850 THR A C 1
ATOM 6802 O O . THR A 1 850 ? -6.785 -11.967 42.204 1.00 89.44 850 THR A O 1
ATOM 6805 N N . LYS A 1 851 ? -5.021 -12.050 43.621 1.00 86.56 851 LYS A N 1
ATOM 6806 C CA . LYS A 1 851 ? -5.607 -12.862 44.695 1.00 86.56 851 LYS A CA 1
ATOM 6807 C C . LYS A 1 851 ? -6.542 -12.070 45.616 1.00 86.56 851 LYS A C 1
ATOM 6809 O O . LYS A 1 851 ? -7.552 -12.603 46.084 1.00 86.56 851 LYS A O 1
ATOM 6814 N N . GLU A 1 852 ? -6.209 -10.814 45.898 1.00 86.81 852 GLU A N 1
ATOM 6815 C CA . GLU A 1 852 ? -6.948 -9.949 46.817 1.00 86.81 852 GLU A CA 1
ATOM 6816 C C . GLU A 1 852 ? -8.068 -9.198 46.089 1.00 86.81 852 GLU A C 1
ATOM 6818 O O . GLU A 1 852 ? -7.894 -8.112 45.546 1.00 86.81 852 GLU A O 1
ATOM 6823 N N . ARG A 1 853 ? -9.252 -9.818 46.081 1.00 87.75 853 ARG A N 1
ATOM 6824 C CA . ARG A 1 853 ? -10.487 -9.294 45.478 1.00 87.75 853 ARG A CA 1
ATOM 6825 C C . ARG A 1 853 ? -11.549 -9.038 46.548 1.00 87.75 853 ARG A C 1
ATOM 6827 O O . ARG A 1 853 ? -11.544 -9.699 47.591 1.00 87.75 853 ARG A O 1
ATOM 6834 N N . LEU A 1 854 ? -12.491 -8.123 46.305 1.00 83.94 854 LEU A N 1
ATOM 6835 C CA . LEU A 1 854 ? -13.526 -7.751 47.285 1.00 83.94 854 LEU A CA 1
ATOM 6836 C C . LEU A 1 854 ? -14.419 -8.946 47.659 1.00 83.94 854 LEU A C 1
ATOM 6838 O O . LEU A 1 854 ? -14.849 -9.078 48.810 1.00 83.94 854 LEU A O 1
ATOM 6842 N N . CYS A 1 855 ? -14.643 -9.866 46.719 1.00 83.19 855 CYS A N 1
ATOM 6843 C CA . CYS A 1 855 ? -15.363 -11.113 46.946 1.00 83.19 855 CYS A CA 1
ATOM 6844 C C . CYS A 1 855 ? -14.712 -12.049 47.984 1.00 83.19 855 CYS A C 1
ATOM 6846 O O . CYS A 1 855 ? -15.420 -12.890 48.541 1.00 83.19 855 CYS A O 1
ATOM 6848 N N . CYS A 1 856 ? -13.406 -11.924 48.255 1.00 77.81 856 CYS A N 1
ATOM 6849 C CA . CYS A 1 856 ? -12.667 -12.811 49.161 1.00 77.81 856 CYS A CA 1
ATOM 6850 C C . CYS A 1 856 ? -12.846 -12.466 50.650 1.00 77.81 856 CYS A C 1
ATOM 6852 O O . CYS A 1 856 ? -12.766 -13.366 51.485 1.00 77.81 856 CYS A O 1
ATOM 6854 N N . TRP A 1 857 ? -13.074 -11.191 50.991 1.00 61.03 857 TRP A N 1
ATOM 6855 C CA . TRP A 1 857 ? -12.849 -10.691 52.358 1.00 61.03 857 TRP A CA 1
ATOM 6856 C C . TRP A 1 857 ? -14.098 -10.200 53.113 1.00 61.03 857 TRP A C 1
ATOM 6858 O O . TRP A 1 857 ? -14.065 -10.146 54.341 1.00 61.03 857 TRP A O 1
ATOM 6868 N N . ALA A 1 858 ? -15.202 -9.853 52.436 1.00 52.66 858 ALA A N 1
ATOM 6869 C CA . ALA A 1 858 ? -16.314 -9.123 53.066 1.00 52.66 858 ALA A CA 1
ATOM 6870 C C . ALA A 1 858 ? -17.672 -9.858 53.053 1.00 52.66 858 ALA A C 1
ATOM 6872 O O . ALA A 1 858 ? -18.218 -10.180 51.992 1.00 52.66 858 ALA A O 1
ATOM 6873 N N . CYS A 1 859 ? -18.292 -10.029 54.226 1.00 40.84 859 CYS A N 1
ATOM 6874 C CA . CYS A 1 859 ? -19.652 -10.565 54.364 1.00 40.84 859 CYS A CA 1
ATOM 6875 C C . CYS A 1 859 ? -20.748 -9.480 54.264 1.00 40.84 859 CYS A C 1
ATOM 6877 O O . CYS A 1 859 ? -20.931 -8.680 55.174 1.00 40.84 859 CYS A O 1
ATOM 6879 N N . ALA A 1 860 ? -21.552 -9.572 53.200 1.00 44.56 860 ALA A N 1
ATOM 6880 C CA . ALA A 1 860 ? -23.002 -9.314 53.162 1.00 44.56 860 ALA A CA 1
ATOM 6881 C C . ALA A 1 860 ? -23.614 -7.914 53.443 1.00 44.56 860 ALA A C 1
ATOM 6883 O O . ALA A 1 860 ? -24.839 -7.821 53.364 1.00 44.56 860 ALA A O 1
ATOM 6884 N N . SER A 1 861 ? -22.856 -6.836 53.680 1.00 48.94 861 SER A N 1
ATOM 6885 C CA . SER A 1 861 ? -23.435 -5.484 53.860 1.00 48.94 861 SER A CA 1
ATOM 6886 C C . SER A 1 861 ? -22.704 -4.399 53.060 1.00 48.94 861 SER A C 1
ATOM 6888 O O . SER A 1 861 ? -21.632 -3.977 53.478 1.00 48.94 861 SER A O 1
ATOM 6890 N N . LEU A 1 862 ? -23.313 -3.932 51.954 1.00 56.00 862 LEU A N 1
ATOM 6891 C CA . LEU A 1 862 ? -22.947 -2.732 51.167 1.00 56.00 862 LEU A CA 1
ATOM 6892 C C . LEU A 1 862 ? -21.428 -2.480 51.068 1.00 56.00 862 LEU A C 1
ATOM 6894 O O . LEU A 1 862 ? -20.913 -1.470 51.553 1.00 56.00 862 LEU A O 1
ATOM 6898 N N . ARG A 1 863 ? -20.703 -3.404 50.423 1.00 58.34 863 ARG A N 1
ATOM 6899 C CA . ARG A 1 863 ? -19.228 -3.390 50.351 1.00 58.34 863 ARG A CA 1
ATOM 6900 C C . ARG A 1 863 ? -18.674 -2.115 49.709 1.00 58.34 863 ARG A C 1
ATOM 6902 O O . ARG A 1 863 ? -17.584 -1.684 50.060 1.00 58.34 863 ARG A O 1
ATOM 6909 N N . LEU A 1 864 ? -19.431 -1.512 48.790 1.00 55.12 864 LEU A N 1
ATOM 6910 C CA . LEU A 1 864 ? -19.053 -0.284 48.080 1.00 55.12 864 LEU A CA 1
ATOM 6911 C C . LEU A 1 864 ? -19.241 1.003 48.910 1.00 55.12 864 LEU A C 1
ATOM 6913 O O . LEU A 1 864 ? -18.820 2.070 48.476 1.00 55.12 864 LEU A O 1
ATOM 6917 N N . CYS A 1 865 ? -19.872 0.928 50.087 1.00 48.41 865 CYS A N 1
ATOM 6918 C CA . CYS A 1 865 ? -20.086 2.076 50.979 1.00 48.41 865 CYS A CA 1
ATOM 6919 C C . CYS A 1 865 ? -19.045 2.181 52.104 1.00 48.41 865 CYS A C 1
ATOM 6921 O O . CYS A 1 865 ? -19.159 3.069 52.951 1.00 48.41 865 CYS A O 1
ATOM 6923 N N . TRP A 1 866 ? -18.069 1.272 52.162 1.00 40.97 866 TRP A N 1
ATOM 6924 C CA . TRP A 1 866 ? -17.037 1.298 53.195 1.00 40.97 866 TRP A CA 1
ATOM 6925 C C . TRP A 1 866 ? -15.952 2.314 52.798 1.00 40.97 866 TRP A C 1
ATOM 6927 O O . TRP A 1 866 ? -15.375 2.168 51.719 1.00 40.97 866 TRP A O 1
ATOM 6937 N N . PRO A 1 867 ? -15.677 3.355 53.607 1.00 39.31 867 PRO A N 1
ATOM 6938 C CA . PRO A 1 867 ? -14.531 4.217 53.360 1.00 39.31 867 PRO A CA 1
ATOM 6939 C C . PRO A 1 867 ? -13.255 3.415 53.640 1.00 39.31 867 PRO A C 1
ATOM 6941 O O . PRO A 1 867 ? -13.101 2.879 54.740 1.00 39.31 867 PRO A O 1
ATOM 6944 N N . GLY A 1 868 ? -12.384 3.324 52.634 1.00 32.59 868 GLY A N 1
ATOM 6945 C CA . GLY A 1 868 ? -10.988 2.912 52.813 1.00 32.59 868 GLY A CA 1
ATOM 6946 C C . GLY A 1 868 ? -10.182 4.003 53.504 1.00 32.59 868 GLY A C 1
ATOM 6947 O O . GLY A 1 868 ? -10.444 5.188 53.192 1.00 32.59 868 GLY A O 1
#

Foldseek 3Di:
DDDDDADADDDDPPPDPDQAPLCPVVVVQPQPDCVVSVVSVVVSVVVVLVVVVVVVVCVVLVDDDPVVVQDDDPDPPDPCPVVSVVVVCVVCVVVVVSVVVVVVSVPDPPVVVVVVVVLVVLQVCQVLVLDQFLVSNLVRCVCLPAPDQWDDPDQLDIDRCCVVPVVPDPPDDDDDDDDDDDDDDDPLVVVLVVVVPPDPPPPPPDDDDLVVLVVLQVNLSVLRNVLSGDDDFDDDADDPDQVLCRVFLVRDDPVRVVVVVVSLVVLVVSLVSVVVCVVVSLLSLLLNQLVLLQCCLVPVLPVQLLVCVVVVVVLLNSLNVSLNVLRHPPPVVVVVVVDDDPDDDDDPPPPPSPPPPPPPPDPDPPDDRDSHHDRPNSLSSNLVSLCQCLQVDDDPDRNVVVGDPSSNVSSVVSNSVSSCSVCSNVSSVSSCSSSDPQSQFGDSVVCVVCVPPDPDDDLSSGDDDDDVCPVVRVVSVVVVVVVVLVVVLVVVLLLLLQQLLLVPDDPVLQVVCVVVPLDSDHDDDDDCLVQLPQQFDQDPNDTDGSVVSSQVSNLLQDDPSCVVVVVVSPRDHDDNVVSVCVVQVVVPDVGGPVLVVVLCCCQQPVLQFWDADPVVQKIFGDPQGPRDDDPDDDDDPDDDQCSPSSDPSSVVSVCVVCVVVPGIDGLVNLLVVCVVQPPSSLLVSLVVLVVVLCCLVVPQQVVVVVVVVVLDDPDQDDDPPPDDDVPNDSVSQVPDPCCRHRNVSSVSSSVSSVVSLVRNVVSLLVVLVVLCVVCCLQQLVDDQDDDDQDPDDDPDDPVSSVVVSVVVSVVVSVVVSVVSVVSHQQSVCPVPDDPPDPVNVVSVVVNCVSPDGLNPDDDDPSSSPDDD

InterPro domains:
  IPR008081 Cytoplasmic FMR1-interacting [PF05994] (187-464)
  IPR008081 Cytoplasmic FMR1-interacting [PF05994] (468-560)
  IPR008081 Cytoplasmic FMR1-interacting [PF05994] (571-856)
  IPR008081 Cytoplasmic FMR1-interacting [PIRSF008153] (5-856)
  IPR008081 Cytoplasmic FMR1-interacting [PR01698] (21-38)
  IPR008081 Cytoplasmic FMR1-interacting [PR01698] (76-92)
  IPR008081 Cytoplasmic FMR1-interacting [PTHR12195] (106-464)

Solvent-accessible surface area (backbone atoms only — not comparable to full-atom values): 52296 Å² total; per-residue (Å²): 135,85,85,75,88,76,82,82,75,83,83,77,83,77,79,77,78,78,72,70,65,72,49,71,65,53,82,77,66,80,53,95,58,68,66,65,58,52,53,47,49,54,52,36,51,54,53,50,53,52,51,55,52,49,55,50,50,51,52,60,64,68,59,71,70,64,73,80,77,48,85,78,84,90,54,97,82,45,86,62,52,64,59,50,51,54,53,49,46,69,67,44,50,68,53,54,52,52,54,52,50,52,64,58,63,75,68,63,82,72,55,69,68,56,50,60,57,49,52,61,51,28,40,54,31,55,80,70,59,68,62,53,37,46,67,56,50,70,68,19,59,61,49,43,74,74,76,37,73,62,45,79,73,55,72,55,38,63,40,39,55,45,68,67,57,46,70,66,36,100,82,61,74,99,73,87,85,86,88,79,87,88,85,86,81,83,69,63,64,65,59,51,60,64,56,70,68,55,69,92,75,69,63,96,81,72,83,79,54,69,72,56,27,45,58,40,35,55,46,55,52,55,50,42,58,58,55,46,68,85,88,89,88,71,91,70,80,79,87,87,61,57,72,63,41,48,70,47,50,54,45,49,54,76,68,52,52,49,51,50,52,52,50,53,49,50,51,55,52,51,50,54,54,50,60,78,40,38,76,66,41,47,48,23,30,21,32,46,54,31,49,54,49,39,48,43,45,66,53,67,46,44,63,56,41,52,50,24,56,76,70,66,36,61,69,62,32,50,51,54,48,31,45,34,76,74,60,36,81,63,56,67,56,60,51,49,74,68,70,59,84,90,86,80,81,98,77,66,96,84,68,82,88,77,78,82,86,81,66,98,78,70,80,79,78,81,76,78,90,46,74,49,62,76,50,57,52,58,50,49,54,45,49,56,57,49,40,46,44,61,40,80,53,102,47,101,70,56,44,38,82,82,49,55,76,68,54,49,50,53,49,55,50,48,56,58,62,56,63,55,43,66,51,53,74,43,38,68,65,44,50,49,60,28,64,66,54,39,57,58,39,42,48,54,56,63,40,57,71,47,74,68,79,42,94,70,83,62,75,82,55,64,44,73,52,72,66,90,52,44,66,59,48,49,53,50,50,51,53,54,46,55,49,46,50,52,55,49,32,54,48,52,43,36,51,54,36,34,43,44,44,48,71,75,45,58,63,68,61,50,52,53,40,39,76,74,65,69,64,81,74,74,75,78,95,73,80,57,48,67,58,44,59,32,66,66,44,82,52,97,89,40,77,41,42,48,32,72,65,35,41,61,71,45,57,78,68,58,64,70,85,44,51,78,60,42,45,76,39,64,50,88,67,76,60,48,69,60,55,50,29,54,78,31,42,42,78,83,33,101,66,26,54,65,47,54,49,52,42,48,47,40,66,70,45,45,28,63,34,45,45,82,37,83,92,75,56,33,30,35,76,50,97,79,50,87,71,76,85,74,86,69,88,76,74,76,86,86,66,72,53,41,80,70,38,19,32,72,68,47,39,51,51,53,47,64,60,54,53,75,54,74,74,47,48,36,65,77,54,38,43,52,47,44,71,74,31,42,71,68,34,47,51,53,46,45,53,54,48,52,52,51,45,46,51,43,49,73,44,60,49,44,50,54,54,53,55,54,54,73,62,48,69,96,73,82,77,84,74,60,89,88,58,65,80,83,81,75,67,66,56,66,63,77,66,40,83,53,45,70,73,48,50,52,40,53,54,43,29,49,50,40,51,54,48,49,54,53,47,44,55,54,34,42,41,52,51,51,57,50,51,42,63,66,47,24,64,38,68,69,59,71,78,88,57,88,67,78,82,73,90,76,79,64,99,66,50,77,69,55,61,43,51,54,48,53,53,50,26,48,57,52,41,56,53,50,48,68,68,44,52,84,50,19,53,66,61,49,42,64,74,73,46,65,92,89,40,69,66,53,54,52,51,51,55,51,50,49,62,60,68,66,45,73,75,77,78,65,85,95,66,69,77,85,74,61,84,128

Organism: NCBI:txid282301

Sequence (868 aa):
MMSYNIEAAPVSLLLKHDADRNFQDRSAYVVGVAKYMEEAASHAEMTELLKEGEEYAVMLYTWRSCSRALPQIRSNEQSNKGEIHERTVEVLQPYAVKLMNFMLFQKIDSFELLFAEILNTAVLMYETKQYVFPSEKHLLVDSIFKQCQVVNLYGDMSISPFDAYVAKSDFYEPSAGRSVAAVATPSLMSELAKRTNLKPTVEQGSTRSDADNRKLYDLALKALCRLGGWNLQNPDMPKDAEDYAKAVQYNYTSAEKFALVELVSMVKSVQAILLRMESILTDAVKRTVYRQLQIFVHHQLVEPLRHAVKKKKEVVRSILVAIRTMAADRFEADIAARGAPSGVSTKTAKRSIRDDSASQQADDIRMEQRPVAPNSTQLYMVRTMLESLAGRGNSHHTLRKDVDPQLLRAIEEFNSDSFFWPYLLNYTDSLQQCCDLSQLWYREFYLEMTNGARIQFDIDMSMPCRAFLYDEIEAEANLAFDQLVICLSDHIFSYYKNLAASIHMDEAFRSEANARGARLPLPPPVRYSVLIGQRHVSLLGRSIDLNRLIMPTVQQITASQLRNRCQTAGLSLDDFDSLLSEANEEVSSACGKITLHIFWELQLDFVPQYCYNSSTNRFVRTTQSMATETNGCRFPRTRREDLLFGSSRLNKAFNSILERYRGFVGQPHFAAMCRLLGYSGIGTVVNEMLKAMRGLLEGTMAGYVTDLRQLMPHECKLHRFEYTSPGILLKPIITYPDLRTEVLQSFREFGNSLLVILMLEQNLTIEEVNDLKHAAAFQETLPKPFVPPPRDRGNLTGPELRRMREEESRRQLERLQAKFARLSLLRVVENVFPEGHYLASVAQDCDLLTKERLCCWACASLRLCWPG

Secondary structure (DSSP, 8-state):
------PPPP-----------TTTTGGG---S-THHHHHHHHHHHHHHHHHHHHHHHHHHHT---HHHHSPPP--TT-TTHHHHHHHHHHHHHHHHHHHHHHHHHT--TTHHHHHHHHHHHHHHHHHTT---SHHHHHH-HHHHHHT-S-EEEETTEEE-HIIIIITTSTT---------------THHHHHHHHHTS-S---TTPPPPHHHHHHHHHHHHHHHHHHS----------SSS-HHHHHTTSSS-HHHHHHHHHHHHHHHHHHHHHHHTHHHHHHHHHHHHHHHHHHIIIIITHHHHHHHHHTT-HHHHHHHHHHHHHH-TTHHHHHHHT---S---S--TTSSSS---S-S------------PPPHHHHHHHHHHHHHHHT-SS-SS-GGGGS-HHHHHHHHHHHHHGGGHHHHHTHHHHHHHHT--GGGT--HHHHHHTTTS-SS--GGG-----SSTHHHHHHHHHHHHHHHHHHHHHHHHHHHHHHHHHHTS-HHHHHHHHHTT---PPPP---THHHHT-S-EEETTEEE-HHHHHHHHHHTT--GGGHHHHHHTT--PPPHHHHHHHHTTTTTSSS-HHHHHHHHHIIIIIHHHEEEETTTTEEEE-TT--SPPP---PPPS---GGGTTSSHHHHHHHHHHHHTTTT-EEHHHHHHHHHHHHHHHHHHHHHHHHHHHHHIIIIIIHHHHHHHHHSS-S------TTS-GGGG--HHHHT-GGGTTTHHHHHHHHHHHHHHHHHHHHHHHHHHHHHHHHHTTTTT-PPPP--PPPS---S--TTHHHHHHHHHHHHHHHHHHHHHGGG-HHHHHHHHS-TT-HHHHHHHHHHHHHH--HHHH--SS-GGG---

Mean predicted aligned error: 17.9 Å

Radius of gyration: 47.22 Å; Cα contacts (8 Å, |Δi|>4): 640; chains: 1; bounding box: 132×108×126 Å

Nearest PDB structures (foldseek):
  4n78-assembly1_A  TM=8.503E-01  e=4.230E-47  Homo sapiens
  7use-assembly1_A  TM=8.579E-01  e=1.974E-46  Homo sapiens
  3p8c-assembly1_A  TM=8.601E-01  e=3.324E-45  Homo sapiens
  7usc-assembly1_A  TM=8.563E-01  e=5.098E-45  Homo sapiens
  7usd-assembly1_A  TM=8.523E-01  e=2.923E-45  Homo sapiens